Protein 7ZOB (pdb70)

Secondary structure (DSSP, 8-state):
--HHHHHHHHHHHHTT-B-TTT----EEEEEETTS-EEEEE-B--SSGGG-B-HHHHHHHHHHHTT--GGGEEEEEEE---SS-----HHHHHHHHHHS-TT--EEEE-SS-EEEE-HHHH-SS---HHHHHT-/--HHHHHHHHHHHHTT-B-TTT----EEEEEETTS-EEEEE-B--SSGGG-B-HHHHHHHHHHHTT--GGGEEEEEEE---SSPPPPPHHHHHHHHHHS-TT--EEEE-SS-EEEE-HHHH-SS---HHHHHT-/--HHHHHHHHHHHHTT-B-TTT----EEEEEETTS-EEEEE-B--SSGGG-B-HHHHHHHHHHHTT--GGGEEEEEEE---SS-----HHHHHHHHHHS-TT--EEEE-SS-EEEE-HHHH-SS---HHHHHT-/--HHHHHHHHHHHHTT-B-TTT----EEEEEETTS-EEEEE-B--SSGGG-B-HHHHHHHHHHHTT--GGGEEEEEEE---SSPPPPPHHHHHHHHHHS-TT--EEEE-SS-EEEE-HHHH-SS---HHHHHT-/--HHHHHHHHHHHHTT-B-TTT----EEEEEETTS-EEEEE-B--SSGGG-B-HHHHHHHHHHHTT--GGGEEEEEEE---SS-----HHHHHHHHHHS-TT--EEEE-SS-EEEE-HHHH-SS---HHHHHTTT-/--HHHHHHHHHHHHTT-B-TTT----EEEEEETTS-EEEEE-B--SSGGG-B-HHHHHHHHHHHTT--GGGEEEEEEE--SSS-----HHHHHHHHHHS-TT--EEEE-SS-EEEE-HHHH-SS---HHHHHT-/--HHHHHHHHHHHHTT-B-TTT----EEEEEETTS-EEEEE-B--SSGGG-B-HHHHHHHHHHHTT--GGGEEEEEEE---SS-----HHHHHHHHHHS-TTS-EEEE-SS-EEEE-HHHH-SS---HHHHHT--/--HHHHHHHHHHHHTT-B-TTT----EEEEEETTS-EEEEE-B--SSGGG-B-HHHHHHHHHHHTT--GGGEEEEEEE--SSS-----HHHHHHHHHHS-TT--EEEE-SS-EEEE-HHHH-SS---HHHHHT-

Radius of gyration: 32.07 Å; Cα contacts (8 Å, |Δi|>4): 2924; chains: 8; bounding box: 95×81×64 Å

Sequence (1075 aa):
MNKEDLLKKAFEEAMMENAYAPYSNYHVGACALMKDGTTFLGANIIENASSYGATNCGERSAIIFAAYSNGYRADDDDIIEALAIVTDGDDRVGAPCGICRQVLSELLNDDNNTPIYLSNGKETLEKTIDELLPMRFTKEDLLGHMNKEDLLKKKKAFEEAMENAYAPYSNYHVGACALMKDGTTFLGANIIENASYGATNCGERSAIIFAAYSNGYRADDIEALAIVTDGDRVGAPCGICRQVLSSELLNDNTPIYLSNGKETLEKTIDDELLPMRFTKEDLLGHMNKEDLLKKAFEEAMMENAYAPYSNYHVGACALMKDGTTFLGANIIENASSYGATNCGERSAIFAAYSNGYRADDDDIIEALAIVTDGDDRVGAPCGICRQVLSSELLNDDNNTTPIYLSNGKETLEKTIDEELLPMRFTKEDLLGHMNKEDLLKKKKAFEEAMENAYAPYSNNYHVGACALMKDGTTFLGANIIENASYGATNCGERSAIIFAAYSNGYRADDIEEALAIVTDGDDRVGAPCGICRQVLSSELLNDNTPIYLSNGKETLEKTIDELLPMRFTKEDLLGHMNNKEDLLKKAFEEAMMEENAYAPYSNNYHVGACALMKDGTTFLGANIIENASYGATNCGERSAIIIFAAYSNGYRADDDDIIEALAIVTDGDRVGAPCGICRQVLSSELLNDDNNTTPIYLSNGKETLEKTIDELLPMRFTKEDLLGHHHMNKEDLLKKKKAFEEAMMENAYAPYSNYHHVGACALMKDGTTFLGANIIENASYGATNCGERSAIIFAAYSNGYRADDIEALAIVTDGDDRVGAPCGICRQVLSSEELLNDNTPIYLSNGKETLEKTIDELLPPMRFTKEDLLGHMNKEDLLKKAFEEAMENAYAPYSNNYHVGACALMKDGTTFLGANIIENASYGATNCGERSAIIFAAYSNGYRAADDDDIIEALAIVTDGDDRVGAPCGICRQVLSSELLNDDNNTTPPIYLSNGKEETLEKTIDEELLPMRFTKEDLLGHHMNKEDLLKKKAFEEAMMENAYAPYSNYHHVGACALMKDGTTFLGANIIENASYGATNCGERSAIFAAYSNGYRADDIIEALAIVTDGDDRVGAPCGICRQVLSSEELLNDNTPIYLSNGKETLEKTIDELLPPMRFTKEDLLGH

CATH classification: 3.40.140.10

Foldseek 3Di:
DDPVVQQVLQVVLQVVAACPDPPWTKKKWWAWQVGDIFIFIWYADPPRVVIDHRQCRGLVVCVVVPDAQVGTQAMEMEGQDPDWDDDDPVVLLVCVAGYDQPRWYWIYNPPDIDIDGSCVVDPPHDYPCNVVVD/DDPVVQQVQQVVLQVVAAPPDPPWKKKKWWAWPVGDIFIFIWYADPVRVVIDHRQCRRLVVCVVVPDAQVGTAEMEMEGLDPDWDDDDPVVLLVCVAGHDQPHWYWIYNPPDIDIHGSCVVDPPHCYPCVVVVD/DDPVVQQVLQVVLQVVAACPDPPWTKKKWWAFQVGDIFIFIWYADPPRVVIDHRQCRGLVVCVVVPDAQVGTQAMEMEGQDPDWDDDDPVVLLVCVAGYDQPRWYWIYNPPDIDIDGSCVVDPPHDYPCVVVVD/DDPVVQQVQQVVLQVVAAPPDPPWKKKKWWAWPVGDIFIFIWYADPVRVVIDHRQCRRLVVCVVVPDAQVGTAEMEMEGLDPDWDDDDPVVLLVCVAGHDQPHWYWIYNPPDIDIHGSCVVDPPHDYPCVVVVD/DDPVVQQVLQVVLQVVAACPDPPWKKKKWWAFPVGDIFIFIWYADPVRVVIDHRQCRRLVVCVVVPDAQVRTQAMEMEGQDPDWDDDDPVVLLVCVAGHPFQRWYWIYNPPDIDIDGSCVVDPPHDYPCNVVVPVD/DDPVVQQVVQVVLQVVAACVDPPWKKKKWWAWPVGDIFIFIWYADPVRVVTDHRQCRRLVVCVVVPDAQVGTAEMEMEGLDPDWDDDDPVVLLVCVAGHDQPHWYWIYNPPDIDIDGSCVVDPPHDYPCVVVVD/DDPVVQQVLQVVLQVVAACPDPPWKKKKWWAWQVGDIFIFIWYADPVRVVIDHRQCRRLVVCVVVPDAQVGTQAMEMEGQDPDWDDDDPVVLLVCVAGHPFQRWYWIYNPPDIDTDGSCVVDPPHDYPCNVVVDD/DDPVVQQVLQVVLQVVAACVDPPWKKKKWWAWPVGDIFIFIWYADPVRVVTDHRQCRRLVVCVVVPDAQVGTAEMEMEGLDPDWDDDDPVVLLVCVAGHDQPHWYWIYNPPDIDIDGSCVVDPPHDYPCVVVVD

Solvent-accessible surface area: 40746 Å² total; per-residue (Å²): 119,77,73,113,70,1,12,79,60,0,65,88,0,21,108,28,10,26,9,7,31,27,47,26,46,22,0,0,0,0,8,2,136,99,46,52,40,28,12,0,0,12,2,7,2,5,10,16,17,6,14,3,21,0,7,22,1,0,0,3,4,0,4,0,59,34,42,72,19,103,56,4,52,5,0,0,8,0,13,86,9,140,142,12,26,15,1,11,0,7,0,2,2,2,0,12,33,1,7,60,67,127,10,29,0,30,0,7,12,57,118,93,52,55,99,49,24,1,68,94,2,2,45,65,38,38,40,71,98,35,17,110,56,93,124,85,76,108,77,2,13,62,56,0,67,83,0,14,135,29,10,26,8,35,25,21,103,25,64,23,0,0,0,0,8,1,70,100,46,54,42,28,20,0,0,11,2,7,2,6,9,17,18,5,13,4,19,0,8,22,0,0,0,2,4,0,4,0,60,35,43,68,17,27,46,3,82,4,0,0,8,1,14,88,11,142,143,17,27,15,1,12,0,8,0,2,3,2,0,12,33,1,6,11,20,76,6,24,0,32,0,7,11,55,121,50,53,71,107,51,36,0,77,103,2,1,43,61,38,42,47,38,62,38,18,25,37,98,121,93,99,61,67,2,15,98,53,0,65,94,0,15,138,26,10,28,9,49,33,26,108,27,55,23,0,0,0,0,10,1,88,95,46,51,37,29,14,0,0,11,2,7,2,5,10,16,16,5,14,4,20,0,8,23,0,0,0,2,4,0,5,0,60,33,43,70,19,25,44,5,53,4,0,0,8,0,15,84,8,139,143,18,27,16,2,12,0,8,0,2,2,2,0,12,33,1,7,33,50,84,9,29,0,31,0,6,12,58,119,64,52,64,108,52,20,0,67,97,2,1,44,63,38,36,44,46,63,37,17,39,60,96,119,84,47,118,76,2,16,63,58,0,64,91,0,13,131,29,10,18,6,6,26,21,65,26,52,23,0,0,0,0,8,2,127,100,46,52,39,30,19,0,0,11,2,7,2,5,9,18,16,6,13,4,19,0,7,22,0,0,0,2,4,0,4,0,61,34,43,70,18,97,55,3,84,4,0,0,9,1,13,89,11,153,139,18,28,14,1,11,0,8,0,2,2,2,0,11,29,1,6,53,81,121,6,25,0,30,0,7,10,56,121,52,63,72,105,46,36,0,78,104,1,1,45,62,41,41,48,60,118,38,19,92,58,96,112,86,41,62,57,2,20,142,39,0,66,98,0,14,136,25,11,19,8,6,30,60,70,117,57,23,0,0,0,0,6,1,132,99,45,52,45,29,18,0,0,11,2,16,2,5,47,134,80,12,43,4,28,0,7,25,1,0,0,2,3,0,4,0,58,34,43,73,18,101,50,5,78,4,0,0,8,1,13,113,19,114,208,30,33,47,2,55,48,95,0,61,34,2,0,11,33,0,6,51,83,122,5,25,0,36,3,8,11,56,122,52,74,84,109,67,30,0,50,112,20,37,104,197,61,94,50,76,73,72,51,106,44,120,170,123,123,76,38,86,70,2,18,78,61,0,58,82,0,16,132,26,10,28,8,49,37,66,115,122,60,24,0,0,0,0,10,2,88,98,48,54,42,29,16,0,0,11,2,18,2,6,48,138,81,13,44,4,27,0,7,26,0,0,0,2,3,0,4,0,60,34,42,69,17,27,47,3,51,4,0,0,8,0,14,112,17,136,195,32,34,47,1,55,48,91,0,61,33,2,0,10,32,1,6,9,22,78,6,24,0,38,2,6,8,57,164,53,72,80,100,61,36,0,78,115,17,35,105,198,48,95,53,38,63,73,49,22,46,195,120,72,61,79,57,1,14,137,59,0,68,88,0,16,136,26,11,26,8,47,37,66,116,118,55,24,0,0,0,0,10,2,80,94,45,52,41,28,15,0,0,11,2,17,2,6,50,136,81,13,43,4,28,0,8,24,1,0,0,3,4,0,4,0,58,33,43,72,18,24,44,4,53,4,0,0,8,1,14,112,19,151,202,23,35,45,1,54,48,93,0,60,33,2,0,11,32,1,7,22,41,71,6,26,0,28,3,7,11,56,122,97,54,68,96,64,36,0,68,110,20,38,103,196,52,94,51,51,57,72,52,67,40,123,206,124,84,44,90,65,2,20,77,58,0,57,87,0,27,106,27,11,25,6,8,37,64,56,122,56,23,0,0,0,0,10,1,137,100,46,53,41,28,13,0,0,11,2,18,2,6,49,139,82,14,44,3,27,0,8,26,0,0,0,2,3,0,4,0,59,34,42,69,18,99,54,3,52,4,0,0,9,0,13,109,19,153,206,32,32,47,1,55,50,92,0,62,33,2,0,11,31,1,6,52,83,121,6,25,0,38,3,6,11,57,141,51,72,78,113,61,37,0,78,114,17,36,104,195,50,95,53,63,117,74,50,93,68,194

Organism: NCBI:txid77133

InterPro domains:
  IPR002125 Cytidine and deoxycytidylate deaminase domain [PF00383] (3-98)
  IPR002125 Cytidine and deoxycytidylate deaminase domain [PS51747] (1-129)
  IPR006262 Cytidine deaminase, homotetrameric [TIGR01354] (5-131)
  IPR016192 APOBEC/CMP deaminase, zinc-binding [PS00903] (53-95)
  IPR016193 Cytidine deaminase-like [SSF53927] (4-131)
  IPR050202 Cytidine and Deoxycytidylate Deaminase [PTHR11644] (3-130)

Nearest PDB structures (foldseek):
  7zob-assembly2_E  TM=1.007E+00  e=4.152E-28  uncultured bacterium
  1ux0-assembly1_B-2  TM=9.632E-01  e=2.504E-16  Bacillus subtilis
  1ux1-assembly1_D  TM=9.670E-01  e=4.719E-16  Bacillus subtilis
  2d30-assembly1_A  TM=9.654E-01  e=1.010E-15  Bacillus anthracis
  3dmo-assembly1_C  TM=9.672E-01  e=8.174E-15  Burkholderia pseudomallei

Structure (mmCIF, N/CA/C/O backbone):
data_7ZOB
#
_entry.id   7ZOB
#
_cell.length_a   97.484
_cell.length_b   128.899
_cell.length_c   97.259
_cell.angle_alpha   90.000
_cell.angle_beta   90.020
_cell.angle_gamma   90.000
#
_symmetry.space_group_name_H-M   'C 1 2 1'
#
loop_
_entity.id
_entity.type
_entity.pdbx_description
1 polymer 'Metagenomic cytidine deaminase Cdd'
2 non-polymer 'ZINC ION'
3 non-polymer (4S)-2-METHYL-2,4-PENTANEDIOL
4 non-polymer 'SULFATE ION'
5 water water
#
loop_
_atom_site.group_PDB
_atom_site.id
_atom_site.type_symbol
_atom_site.label_atom_id
_atom_site.label_alt_id
_atom_site.label_comp_id
_atom_site.label_asym_id
_atom_site.label_entity_id
_atom_site.label_seq_id
_atom_site.pdbx_PDB_ins_code
_atom_site.Cartn_x
_atom_site.Cartn_y
_atom_site.Cartn_z
_atom_site.occupancy
_atom_site.B_iso_or_equiv
_atom_site.auth_seq_id
_atom_site.auth_comp_id
_atom_site.auth_asym_id
_atom_site.auth_atom_id
_atom_site.pdbx_PDB_model_num
ATOM 1 N N . MET A 1 1 ? -3.507 17.155 7.866 1.00 39.56 1 MET A N 1
ATOM 2 C CA . MET A 1 1 ? -3.006 18.518 8.005 1.00 38.77 1 MET A CA 1
ATOM 3 C C . MET A 1 1 ? -2.088 18.855 6.839 1.00 38.03 1 MET A C 1
ATOM 4 O O . MET A 1 1 ? -1.270 18.031 6.428 1.00 38.42 1 MET A O 1
ATOM 9 N N . ASN A 1 2 ? -2.220 20.066 6.307 1.00 36.97 2 ASN A N 1
ATOM 10 C CA . ASN A 1 2 ? -1.411 20.486 5.174 1.00 37.02 2 ASN A CA 1
ATOM 11 C C . ASN A 1 2 ? -0.100 21.124 5.641 1.00 34.22 2 ASN A C 1
ATOM 12 O O . ASN A 1 2 ? 0.131 21.346 6.831 1.00 32.38 2 ASN A O 1
ATOM 17 N N . LYS A 1 3 ? 0.755 21.444 4.668 1.00 33.09 3 LYS A N 1
ATOM 18 C CA . LYS A 1 3 ? 2.096 21.942 4.955 1.00 34.48 3 LYS A CA 1
ATOM 19 C C . LYS A 1 3 ? 2.055 23.290 5.665 1.00 34.30 3 LYS A C 1
ATOM 20 O O . LYS A 1 3 ? 2.807 23.522 6.622 1.00 32.34 3 LYS A O 1
ATOM 26 N N . GLU A 1 4 ? 1.186 24.196 5.210 1.00 34.63 4 GLU A N 1
ATOM 27 C CA . GLU A 1 4 ? 1.121 25.518 5.822 1.00 34.19 4 GLU A CA 1
ATOM 28 C C . GLU A 1 4 ? 0.650 25.428 7.265 1.00 30.37 4 GLU A C 1
ATOM 29 O O . GLU A 1 4 ? 1.158 26.145 8.137 1.00 28.60 4 GLU A O 1
ATOM 35 N N . ASP A 1 5 ? -0.313 24.548 7.541 1.00 27.61 5 ASP A N 1
ATOM 36 C CA . ASP A 1 5 ? -0.810 24.403 8.902 1.00 28.33 5 ASP A CA 1
ATOM 37 C C . ASP A 1 5 ? 0.211 23.718 9.806 1.00 24.18 5 ASP A C 1
ATOM 38 O O . ASP A 1 5 ? 0.262 24.010 11.007 1.00 23.39 5 ASP A O 1
ATOM 43 N N . LEU A 1 6 ? 1.020 22.798 9.262 1.00 21.78 6 LEU A N 1
ATOM 44 C CA . LEU A 1 6 ? 2.084 22.205 10.067 1.00 19.74 6 LEU A CA 1
ATOM 45 C C . LEU A 1 6 ? 3.144 23.240 10.415 1.00 19.35 6 LEU A C 1
ATOM 46 O O . LEU A 1 6 ? 3.627 23.282 11.554 1.00 19.33 6 LEU A O 1
ATOM 51 N N . LEU A 1 7 ? 3.524 24.075 9.448 1.00 19.69 7 LEU A N 1
ATOM 52 C CA . LEU A 1 7 ? 4.452 25.161 9.751 1.00 20.68 7 LEU A CA 1
ATOM 53 C C . LEU A 1 7 ? 3.888 26.093 10.812 1.00 20.62 7 LEU A C 1
ATOM 54 O O . LEU A 1 7 ? 4.626 26.559 11.685 1.00 19.90 7 LEU A O 1
ATOM 59 N N . LYS A 1 8 ? 2.582 26.388 10.750 1.00 20.56 8 LYS A N 1
ATOM 60 C CA . LYS A 1 8 ? 1.978 27.216 11.787 1.00 20.84 8 LYS A CA 1
ATOM 61 C C . LYS A 1 8 ? 2.140 26.604 13.170 1.00 19.85 8 LYS A C 1
ATOM 62 O O . LYS A 1 8 ? 2.399 27.321 14.144 1.00 20.46 8 LYS A O 1
ATOM 65 N N . LYS A 1 9 ? 1.992 25.282 13.281 1.00 19.30 9 LYS A N 1
ATOM 66 C CA . LYS A 1 9 ? 2.221 24.640 14.573 1.00 19.35 9 LYS A CA 1
ATOM 67 C C . LYS A 1 9 ? 3.670 24.793 15.019 1.00 18.20 9 LYS A C 1
ATOM 68 O O . LYS A 1 9 ? 3.936 25.009 16.200 1.00 18.59 9 LYS A O 1
ATOM 74 N N . ALA A 1 10 ? 4.622 24.647 14.093 1.00 17.10 10 ALA A N 1
ATOM 75 C CA . ALA A 1 10 ? 6.020 24.849 14.466 1.00 15.82 10 ALA A CA 1
ATOM 76 C C . ALA A 1 10 ? 6.272 26.287 14.932 1.00 15.77 10 ALA A C 1
ATOM 77 O O . ALA A 1 10 ? 7.053 26.520 15.868 1.00 15.74 10 ALA A O 1
ATOM 79 N N . PHE A 1 11 ? 5.614 27.270 14.297 1.00 15.86 11 PHE A N 1
ATOM 80 C CA . PHE A 1 11 ? 5.790 28.649 14.757 1.00 16.52 11 PHE A CA 1
ATOM 81 C C . PHE A 1 11 ? 5.190 28.848 16.141 1.00 17.62 11 PHE A C 1
ATOM 82 O O . PHE A 1 11 ? 5.729 29.612 16.946 1.00 19.03 11 PHE A O 1
ATOM 90 N N A GLU A 1 12 ? 4.090 28.155 16.441 0.56 18.64 12 GLU A N 1
ATOM 91 N N B GLU A 1 12 ? 4.090 28.154 16.439 0.44 18.52 12 GLU A N 1
ATOM 92 C CA A GLU A 1 12 ? 3.557 28.169 17.798 0.56 20.49 12 GLU A CA 1
ATOM 93 C CA B GLU A 1 12 ? 3.553 28.166 17.795 0.44 20.12 12 GLU A CA 1
ATOM 94 C C A GLU A 1 12 ? 4.558 27.581 18.784 0.56 19.72 12 GLU A C 1
ATOM 95 C C B GLU A 1 12 ? 4.554 27.580 18.783 0.44 19.51 12 GLU A C 1
ATOM 96 O O A GLU A 1 12 ? 4.793 28.142 19.861 0.56 20.00 12 GLU A O 1
ATOM 97 O O B GLU A 1 12 ? 4.781 28.141 19.861 0.44 19.83 12 GLU A O 1
ATOM 108 N N . ALA A 1 13 ? 5.169 26.452 18.426 1.00 18.28 13 ALA A N 1
ATOM 109 C CA . ALA A 1 13 ? 6.178 25.855 19.291 1.00 17.14 13 ALA A CA 1
ATOM 110 C C . ALA A 1 13 ? 7.348 26.804 19.518 1.00 15.73 13 ALA A C 1
ATOM 111 O O . ALA A 1 13 ? 7.913 26.844 20.621 1.00 15.95 13 ALA A O 1
ATOM 113 N N A MET A 1 14 ? 7.732 27.567 18.497 0.61 15.82 14 MET A N 1
ATOM 114 N N B MET A 1 14 ? 7.724 27.571 18.492 0.39 16.08 14 MET A N 1
ATOM 115 C CA A MET A 1 14 ? 8.875 28.462 18.625 0.61 16.64 14 MET A CA 1
ATOM 116 C CA B MET A 1 14 ? 8.864 28.471 18.608 0.39 16.92 14 MET A CA 1
ATOM 117 C C A MET A 1 14 ? 8.669 29.468 19.751 0.61 16.78 14 MET A C 1
ATOM 118 C C B MET A 1 14 ? 8.667 29.471 19.737 0.39 17.01 14 MET A C 1
ATOM 119 O O A MET A 1 14 ? 9.628 29.848 20.433 0.61 17.65 14 MET A O 1
ATOM 120 O O B MET A 1 14 ? 9.633 29.857 20.403 0.39 17.55 14 MET A O 1
ATOM 129 N N . GLU A 1 15 ? 7.419 29.870 19.992 1.00 17.90 15 GLU A N 1
ATOM 130 C CA . GLU A 1 15 ? 7.152 30.811 21.076 1.00 18.10 15 GLU A CA 1
ATOM 131 C C . GLU A 1 15 ? 7.293 30.167 22.453 1.00 18.37 15 GLU A C 1
ATOM 132 O O . GLU A 1 15 ? 7.326 30.874 23.463 1.00 20.66 15 GLU A O 1
ATOM 135 N N . ASN A 1 16 ? 7.420 28.844 22.513 1.00 16.35 16 ASN A N 1
ATOM 136 C CA . ASN A 1 16 ? 7.634 28.167 23.784 1.00 16.47 16 ASN A CA 1
ATOM 137 C C . ASN A 1 16 ? 9.096 27.898 24.076 1.00 16.25 16 ASN A C 1
ATOM 138 O O . ASN A 1 16 ? 9.387 27.258 25.090 1.00 16.75 16 ASN A O 1
ATOM 143 N N . ALA A 1 17 ? 10.010 28.340 23.221 1.00 14.90 17 ALA A N 1
ATOM 144 C CA . ALA A 1 17 ? 11.421 28.043 23.424 1.00 14.55 17 ALA A CA 1
ATOM 145 C C . ALA A 1 17 ? 11.923 28.589 24.747 1.00 13.41 17 ALA A C 1
ATOM 146 O O . ALA A 1 17 ? 11.475 29.649 25.218 1.00 14.75 17 ALA A O 1
ATOM 148 N N . TYR A 1 18 ? 12.876 27.880 25.332 1.00 13.41 18 TYR A N 1
ATOM 149 C CA . TYR A 1 18 ? 13.556 28.290 26.552 1.00 12.91 18 TYR A CA 1
ATOM 150 C C . TYR A 1 18 ? 15.011 28.528 26.165 1.00 12.16 18 TYR A C 1
ATOM 151 O O . TYR A 1 18 ? 15.822 27.599 26.136 1.00 12.14 18 TYR A O 1
ATOM 160 N N . ALA A 1 19 ? 15.345 29.765 25.841 1.00 13.50 19 ALA A N 1
ATOM 161 C CA . ALA A 1 19 ? 16.678 30.097 25.350 1.00 13.32 19 ALA A CA 1
ATOM 162 C C . ALA A 1 19 ? 17.196 31.333 26.081 1.00 12.99 19 ALA A C 1
ATOM 163 O O . ALA A 1 19 ? 17.450 32.376 25.473 1.00 13.81 19 ALA A O 1
ATOM 165 N N . PRO A 1 20 ? 17.397 31.240 27.398 1.00 13.19 20 PRO A N 1
ATOM 166 C CA . PRO A 1 20 ? 17.840 32.424 28.154 1.00 14.00 20 PRO A CA 1
ATOM 167 C C . PRO A 1 20 ? 19.234 32.891 27.799 1.00 13.73 20 PRO A C 1
ATOM 168 O O . PRO A 1 20 ? 19.587 34.022 28.128 1.00 15.74 20 PRO A O 1
ATOM 172 N N . TYR A 1 21 ? 20.055 32.039 27.184 1.00 12.18 21 TYR A N 1
ATOM 173 C CA . TYR A 1 21 ? 21.451 32.360 26.927 1.00 12.99 21 TYR A CA 1
ATOM 174 C C . TYR A 1 21 ? 21.634 32.930 25.531 1.00 13.50 21 TYR A C 1
ATOM 175 O O . TYR A 1 21 ? 22.168 34.024 25.378 1.00 17.19 21 TYR A O 1
ATOM 184 N N . SER A 1 22 ? 21.154 32.239 24.505 1.00 12.34 22 SER A N 1
ATOM 185 C CA . SER A 1 22 ? 21.325 32.725 23.140 1.00 12.32 22 SER A CA 1
ATOM 186 C C . SER A 1 22 ? 20.228 33.663 22.686 1.00 12.23 22 SER A C 1
ATOM 187 O O . SER A 1 22 ? 20.448 34.437 21.745 1.00 13.58 22 SER A O 1
ATOM 190 N N . ASN A 1 23 ? 19.046 33.572 23.285 1.00 12.91 23 ASN A N 1
ATOM 191 C CA . ASN A 1 23 ? 17.842 34.226 22.784 1.00 14.58 23 ASN A CA 1
ATOM 192 C C . ASN A 1 23 ? 17.454 33.782 21.367 1.00 14.98 23 ASN A C 1
ATOM 193 O O . ASN A 1 23 ? 16.668 34.439 20.701 1.00 19.39 23 ASN A O 1
ATOM 198 N N . TYR A 1 24 ? 17.975 32.661 20.869 1.00 13.17 24 TYR A N 1
ATOM 199 C CA . TYR A 1 24 ? 17.675 32.170 19.529 1.00 12.60 24 TYR A CA 1
ATOM 200 C C . TYR A 1 24 ? 16.580 31.114 19.671 1.00 13.56 24 TYR A C 1
ATOM 201 O O . TYR A 1 24 ? 16.779 30.116 20.364 1.00 16.10 24 TYR A O 1
ATOM 210 N N . HIS A 1 25 ? 15.447 31.317 19.013 1.00 14.10 25 HIS A N 1
ATOM 211 C CA . HIS A 1 25 ? 14.280 30.461 19.212 1.00 14.12 25 HIS A CA 1
ATOM 212 C C . HIS A 1 25 ? 14.076 29.549 18.012 1.00 14.38 25 HIS A C 1
ATOM 213 O O . HIS A 1 25 ? 14.124 30.003 16.867 1.00 16.29 25 HIS A O 1
ATOM 220 N N . VAL A 1 26 ? 13.846 28.270 18.272 1.00 13.21 26 VAL A N 1
ATOM 221 C CA . VAL A 1 26 ? 13.542 27.297 17.230 1.00 12.96 26 VAL A CA 1
ATOM 222 C C . VAL A 1 26 ? 12.249 26.593 17.617 1.00 13.50 26 VAL A C 1
ATOM 223 O O . VAL A 1 26 ? 12.095 26.178 18.775 1.00 14.86 26 VAL A O 1
ATOM 227 N N . GLY A 1 27 ? 11.330 26.430 16.668 1.00 13.57 27 GLY A N 1
ATOM 228 C CA . GLY A 1 27 ? 10.157 25.615 16.887 1.00 14.64 27 GLY A CA 1
ATOM 229 C C . GLY A 1 27 ? 10.097 24.438 15.938 1.00 14.08 27 GLY A C 1
ATOM 230 O O . GLY A 1 27 ? 10.631 24.487 14.834 1.00 14.77 27 GLY A O 1
ATOM 231 N N . ALA A 1 28 ? 9.422 23.373 16.369 1.00 14.23 28 ALA A N 1
ATOM 232 C CA . ALA A 1 28 ? 9.278 22.192 15.538 1.00 14.20 28 ALA A CA 1
ATOM 233 C C . ALA A 1 28 ? 7.936 21.561 15.827 1.00 14.76 28 ALA A C 1
ATOM 234 O O . ALA A 1 28 ? 7.366 21.721 16.912 1.00 14.74 28 ALA A O 1
ATOM 236 N N . CYS A 1 29 ? 7.423 20.844 14.846 1.00 14.53 29 CYS A N 1
ATOM 237 C CA . CYS A 1 29 ? 6.224 20.059 15.068 1.00 15.31 29 CYS A CA 1
ATOM 238 C C . CYS A 1 29 ? 6.338 18.762 14.287 1.00 15.23 29 CYS A C 1
ATOM 239 O O . CYS A 1 29 ? 6.568 18.775 13.068 1.00 16.17 29 CYS A O 1
ATOM 242 N N . ALA A 1 30 ? 6.203 17.640 14.984 1.00 15.34 30 ALA A N 1
ATOM 243 C CA . ALA A 1 30 ? 6.155 16.330 14.340 1.00 15.44 30 ALA A CA 1
ATOM 244 C C . ALA A 1 30 ? 4.694 15.933 14.173 1.00 15.76 30 ALA A C 1
ATOM 245 O O . ALA A 1 30 ? 3.930 15.937 15.141 1.00 17.12 30 ALA A O 1
ATOM 247 N N . LEU A 1 31 ? 4.312 15.581 12.949 1.00 16.09 31 LEU A N 1
ATOM 248 C CA . LEU A 1 31 ? 2.940 15.211 12.628 1.00 16.71 31 LEU A CA 1
ATOM 249 C C . LEU A 1 31 ? 2.881 13.707 12.407 1.00 15.87 31 LEU A C 1
ATOM 250 O O . LEU A 1 31 ? 3.627 13.175 11.578 1.00 17.51 31 LEU A O 1
ATOM 255 N N . MET A 1 32 ? 2.019 13.022 13.155 1.00 16.25 32 MET A N 1
ATOM 256 C CA . MET A 1 32 ? 1.793 11.585 12.996 1.00 16.62 32 MET A CA 1
ATOM 257 C C . MET A 1 32 ? 0.736 11.324 11.932 1.00 17.71 32 MET A C 1
ATOM 258 O O . MET A 1 32 ? -0.119 12.168 11.649 1.00 17.96 32 MET A O 1
ATOM 263 N N . LYS A 1 33 ? 0.784 10.116 11.362 1.00 18.44 33 LYS A N 1
ATOM 264 C CA . LYS A 1 33 ? -0.194 9.734 10.346 1.00 19.59 33 LYS A CA 1
ATOM 265 C C . LYS A 1 33 ? -1.608 9.735 10.900 1.00 19.02 33 LYS A C 1
ATOM 266 O O . LYS A 1 33 ? -2.572 9.975 10.151 1.00 21.94 33 LYS A O 1
ATOM 272 N N . ASP A 1 34 ? -1.763 9.455 12.184 1.00 19.49 34 ASP A N 1
ATOM 273 C CA . ASP A 1 34 ? -3.088 9.485 12.785 1.00 19.78 34 ASP A CA 1
ATOM 274 C C . ASP A 1 34 ? -3.575 10.905 13.089 1.00 20.38 34 ASP A C 1
ATOM 275 O O . ASP A 1 34 ? -4.680 11.056 13.631 1.00 22.46 34 ASP A O 1
ATOM 280 N N . GLY A 1 35 ? -2.786 11.951 12.773 1.00 19.32 35 GLY A N 1
ATOM 281 C CA . GLY A 1 35 ? -3.173 13.332 12.976 1.00 19.50 35 GLY A CA 1
ATOM 282 C C . GLY A 1 35 ? -2.615 13.959 14.235 1.00 18.67 35 GLY A C 1
ATOM 283 O O . GLY A 1 35 ? -2.694 15.179 14.384 1.00 19.63 35 GLY A O 1
ATOM 284 N N . THR A 1 36 ? -2.064 13.162 15.146 1.00 18.33 36 THR A N 1
ATOM 285 C CA . THR A 1 36 ? -1.501 13.702 16.381 1.00 17.84 36 THR A CA 1
ATOM 286 C C . THR A 1 36 ? -0.288 14.560 16.062 1.00 16.51 36 THR A C 1
ATOM 287 O O . THR A 1 36 ? 0.493 14.257 15.152 1.00 17.20 36 THR A O 1
ATOM 291 N N . THR A 1 37 ? -0.155 15.667 16.784 1.00 16.20 37 THR A N 1
ATOM 292 C CA . THR A 1 37 ? 1.025 16.514 16.652 1.00 17.01 37 THR A CA 1
ATOM 293 C C . THR A 1 37 ? 1.802 16.559 17.957 1.00 16.37 37 THR A C 1
ATOM 294 O O . THR A 1 37 ? 1.233 16.456 19.056 1.00 17.57 37 THR A O 1
ATOM 298 N N . PHE A 1 38 ? 3.119 16.742 17.826 1.00 15.18 38 PHE A N 1
ATOM 299 C CA . PHE A 1 38 ? 3.994 16.935 18.971 1.00 15.25 38 PHE A CA 1
ATOM 300 C C . PHE A 1 38 ? 4.819 18.186 18.726 1.00 14.90 38 PHE A C 1
ATOM 301 O O . PHE A 1 38 ? 5.612 18.234 17.783 1.00 15.68 38 PHE A O 1
ATOM 309 N N . LEU A 1 39 ? 4.657 19.186 19.589 1.00 14.65 39 LEU A N 1
ATOM 310 C CA . LEU A 1 39 ? 5.494 20.372 19.521 1.00 14.58 39 LEU A CA 1
ATOM 311 C C . LEU A 1 39 ? 6.878 20.113 20.108 1.00 14.81 39 LEU A C 1
ATOM 312 O O . LEU A 1 39 ? 7.055 19.270 20.992 1.00 14.90 39 LEU A O 1
ATOM 317 N N . GLY A 1 40 ? 7.857 20.859 19.612 1.00 13.34 40 GLY A N 1
ATOM 318 C CA . GLY A 1 40 ? 9.175 20.840 20.208 1.00 13.11 40 GLY A CA 1
ATOM 319 C C . GLY A 1 40 ? 9.771 22.220 20.125 1.00 12.68 40 GLY A C 1
ATOM 320 O O . GLY A 1 40 ? 9.544 22.947 19.156 1.00 14.30 40 GLY A O 1
ATOM 321 N N . ALA A 1 41 ? 10.525 22.608 21.145 1.00 11.94 41 ALA A N 1
ATOM 322 C CA . ALA A 1 41 ? 11.243 23.865 21.110 1.00 12.33 41 ALA A CA 1
ATOM 323 C C . ALA A 1 41 ? 12.621 23.641 21.722 1.00 11.20 41 ALA A C 1
ATOM 324 O O . ALA A 1 41 ? 12.850 22.679 22.474 1.00 11.78 41 ALA A O 1
ATOM 326 N N . ASN A 1 42 ? 13.553 24.524 21.391 1.00 11.18 42 ASN A N 1
ATOM 327 C CA . ASN A 1 42 ? 14.883 24.415 21.987 1.00 10.70 42 ASN A CA 1
ATOM 328 C C . ASN A 1 42 ? 14.851 24.796 23.458 1.00 11.19 42 ASN A C 1
ATOM 329 O O . ASN A 1 42 ? 14.107 25.697 23.876 1.00 12.49 42 ASN A O 1
ATOM 334 N N A ILE A 1 43 ? 15.626 24.051 24.248 0.38 11.08 43 ILE A N 1
ATOM 335 N N B ILE A 1 43 ? 15.686 24.116 24.240 0.62 11.11 43 ILE A N 1
ATOM 336 C CA A ILE A 1 43 ? 15.711 24.202 25.694 0.38 11.15 43 ILE A CA 1
ATOM 337 C CA B ILE A 1 43 ? 15.698 24.226 25.695 0.62 11.55 43 ILE A CA 1
ATOM 338 C C A ILE A 1 43 ? 17.192 24.277 26.053 0.38 10.48 43 ILE A C 1
ATOM 339 C C B ILE A 1 43 ? 17.150 24.259 26.160 0.62 10.69 43 ILE A C 1
ATOM 340 O O A ILE A 1 43 ? 17.922 23.282 25.940 0.38 9.86 43 ILE A O 1
ATOM 341 O O B ILE A 1 43 ? 17.819 23.224 26.242 0.62 10.45 43 ILE A O 1
ATOM 350 N N . GLU A 1 44 ? 17.641 25.463 26.458 1.00 10.52 44 GLU A N 1
ATOM 351 C CA . GLU A 1 44 ? 19.026 25.686 26.825 1.00 10.23 44 GLU A CA 1
ATOM 352 C C . GLU A 1 44 ? 19.291 25.352 28.294 1.00 10.60 44 GLU A C 1
ATOM 353 O O . GLU A 1 44 ? 18.360 25.164 29.099 1.00 11.25 44 GLU A O 1
ATOM 359 N N . ASN A 1 45 ? 20.577 25.271 28.633 1.00 10.67 45 ASN A N 1
ATOM 360 C CA . ASN A 1 45 ? 21.038 25.011 29.990 1.00 11.04 45 ASN A CA 1
ATOM 361 C C . ASN A 1 45 ? 22.288 25.846 30.229 1.00 10.21 45 ASN A C 1
ATOM 362 O O . ASN A 1 45 ? 23.093 26.065 29.308 1.00 11.18 45 ASN A O 1
ATOM 367 N N . ALA A 1 46 ? 22.464 26.258 31.486 1.00 10.80 46 ALA A N 1
ATOM 368 C CA . ALA A 1 46 ? 23.653 27.007 31.866 1.00 11.80 46 ALA A CA 1
ATOM 369 C C . ALA A 1 46 ? 24.927 26.245 31.513 1.00 10.88 46 ALA A C 1
ATOM 370 O O . ALA A 1 46 ? 25.949 26.876 31.196 1.00 11.86 46 ALA A O 1
ATOM 372 N N A SER A 1 47 ? 24.907 24.909 31.595 0.84 10.38 47 SER A N 1
ATOM 373 N N B SER A 1 47 ? 24.900 24.916 31.577 0.16 10.80 47 SER A N 1
ATOM 374 C CA A SER A 1 47 ? 25.950 24.086 30.989 0.84 10.45 47 SER A CA 1
ATOM 375 C CA B SER A 1 47 ? 25.945 24.093 30.974 0.16 10.70 47 SER A CA 1
ATOM 376 C C A SER A 1 47 ? 25.542 23.847 29.534 0.84 10.11 47 SER A C 1
ATOM 377 C C B SER A 1 47 ? 25.519 23.874 29.530 0.16 10.40 47 SER A C 1
ATOM 378 O O A SER A 1 47 ? 24.646 23.039 29.261 0.84 10.54 47 SER A O 1
ATOM 379 O O B SER A 1 47 ? 24.600 23.101 29.259 0.16 10.49 47 SER A O 1
ATOM 384 N N . TYR A 1 48 ? 26.166 24.579 28.599 1.00 9.98 48 TYR A N 1
ATOM 385 C CA . TYR A 1 48 ? 25.625 24.653 27.241 1.00 10.45 48 TYR A CA 1
ATOM 386 C C . TYR A 1 48 ? 25.454 23.292 26.596 1.00 10.15 48 TYR A C 1
ATOM 387 O O . TYR A 1 48 ? 24.503 23.086 25.845 1.00 10.42 48 TYR A O 1
ATOM 396 N N . GLY A 1 49 ? 26.364 22.355 26.869 1.00 10.75 49 GLY A N 1
ATOM 397 C CA . GLY A 1 49 ? 26.286 21.026 26.291 1.00 11.46 49 GLY A CA 1
ATOM 398 C C . GLY A 1 49 ? 25.033 20.248 26.646 1.00 11.95 49 GLY A C 1
ATOM 399 O O . GLY A 1 49 ? 24.730 19.276 25.971 1.00 16.03 49 GLY A O 1
ATOM 400 N N . ALA A 1 50 ? 24.285 20.644 27.676 1.00 10.65 50 ALA A N 1
ATOM 401 C CA . ALA A 1 50 ? 23.029 19.995 28.026 1.00 10.76 50 ALA A CA 1
ATOM 402 C C . ALA A 1 50 ? 21.843 20.585 27.275 1.00 10.52 50 ALA A C 1
ATOM 403 O O . ALA A 1 50 ? 20.711 20.117 27.480 1.00 11.34 50 ALA A O 1
ATOM 405 N N . THR A 1 51 ? 22.066 21.566 26.404 1.00 10.20 51 THR A N 1
ATOM 406 C CA . THR A 1 51 ? 20.995 22.145 25.589 1.00 10.17 51 THR A CA 1
ATOM 407 C C . THR A 1 51 ? 20.382 21.095 24.674 1.00 10.80 51 THR A C 1
ATOM 408 O O . THR A 1 51 ? 21.090 20.260 24.098 1.00 13.02 51 THR A O 1
ATOM 412 N N . ASN A 1 52 ? 19.063 21.173 24.488 1.00 10.85 52 ASN A N 1
ATOM 413 C CA . ASN A 1 52 ? 18.369 20.329 23.525 1.00 11.19 52 ASN A CA 1
ATOM 414 C C . ASN A 1 52 ? 17.759 21.168 22.419 1.00 10.58 52 ASN A C 1
ATOM 415 O O . ASN A 1 52 ? 17.245 22.270 22.660 1.00 13.46 52 ASN A O 1
ATOM 420 N N . CYS A 1 53 ? 17.790 20.642 21.222 1.00 11.23 53 CYS A N 1
ATOM 421 C CA . CYS A 1 53 ? 17.213 21.313 20.069 1.00 11.22 53 CYS A CA 1
ATOM 422 C C . CYS A 1 53 ? 15.717 21.049 19.955 1.00 11.59 53 CYS A C 1
ATOM 423 O O . CYS A 1 53 ? 15.209 20.011 20.393 1.00 12.53 53 CYS A O 1
ATOM 426 N N . GLY A 1 54 ? 15.017 21.983 19.311 1.00 11.79 54 GLY A N 1
ATOM 427 C CA . GLY A 1 54 ? 13.570 21.845 19.193 1.00 12.75 54 GLY A CA 1
ATOM 428 C C . GLY A 1 54 ? 13.103 20.626 18.420 1.00 12.60 54 GLY A C 1
ATOM 429 O O . GLY A 1 54 ? 12.118 19.975 18.798 1.00 13.29 54 GLY A O 1
ATOM 430 N N . GLU A 1 55 ? 13.785 20.304 17.327 1.00 12.22 55 GLU A N 1
ATOM 431 C CA . GLU A 1 55 ? 13.338 19.157 16.548 1.00 13.37 55 GLU A CA 1
ATOM 432 C C . GLU A 1 55 ? 13.570 17.857 17.306 1.00 12.72 55 GLU A C 1
ATOM 433 O O . GLU A 1 55 ? 12.774 16.909 17.170 1.00 13.66 55 GLU A O 1
ATOM 439 N N . ARG A 1 56 ? 14.604 17.804 18.151 1.00 12.26 56 ARG A N 1
ATOM 440 C CA . ARG A 1 56 ? 14.762 16.644 19.029 1.00 11.66 56 ARG A CA 1
ATOM 441 C C . ARG A 1 56 ? 13.651 16.605 20.081 1.00 11.48 56 ARG A C 1
ATOM 442 O O . ARG A 1 56 ? 13.097 15.537 20.365 1.00 13.21 56 ARG A O 1
ATOM 450 N N . SER A 1 57 ? 13.332 17.751 20.696 1.00 11.82 57 SER A N 1
ATOM 451 C CA . SER A 1 57 ? 12.213 17.769 21.636 1.00 13.57 57 SER A CA 1
ATOM 452 C C . SER A 1 57 ? 10.967 17.133 21.024 1.00 13.18 57 SER A C 1
ATOM 453 O O . SER A 1 57 ? 10.288 16.321 21.663 1.00 13.48 57 SER A O 1
ATOM 456 N N . ALA A 1 58 ? 10.652 17.502 19.784 1.00 13.03 58 ALA A N 1
ATOM 457 C CA . ALA A 1 58 ? 9.421 17.026 19.149 1.00 12.41 58 ALA A CA 1
ATOM 458 C C . ALA A 1 58 ? 9.469 15.527 18.864 1.00 12.96 58 ALA A C 1
ATOM 459 O O . ALA A 1 58 ? 8.527 14.787 19.175 1.00 13.89 58 ALA A O 1
ATOM 461 N N A ILE A 1 59 ? 10.571 15.053 18.280 0.66 12.68 59 ILE A N 1
ATOM 462 N N B ILE A 1 59 ? 10.557 15.055 18.259 0.34 12.73 59 ILE A N 1
ATOM 463 C CA A ILE A 1 59 ? 10.630 13.652 17.884 0.66 12.77 59 ILE A CA 1
ATOM 464 C CA B ILE A 1 59 ? 10.621 13.646 17.889 0.34 12.53 59 ILE A CA 1
ATOM 465 C C A ILE A 1 59 ? 10.755 12.750 19.102 0.66 12.24 59 ILE A C 1
ATOM 466 C C B ILE A 1 59 ? 10.712 12.767 19.126 0.34 12.05 59 ILE A C 1
ATOM 467 O O A ILE A 1 59 ? 10.194 11.649 19.116 0.66 13.12 59 ILE A O 1
ATOM 468 O O B ILE A 1 59 ? 10.092 11.699 19.180 0.34 12.46 59 ILE A O 1
ATOM 477 N N . PHE A 1 60 ? 11.466 13.197 20.141 1.00 12.19 60 PHE A N 1
ATOM 478 C CA . PHE A 1 60 ? 11.539 12.411 21.364 1.00 12.32 60 PHE A CA 1
ATOM 479 C C . PHE A 1 60 ? 10.177 12.317 22.037 1.00 12.54 60 PHE A C 1
ATOM 480 O O . PHE A 1 60 ? 9.832 11.269 22.596 1.00 12.93 60 PHE A O 1
ATOM 488 N N . ALA A 1 61 ? 9.370 13.386 21.973 1.00 12.66 61 ALA A N 1
ATOM 489 C CA . ALA A 1 61 ? 8.026 13.307 22.523 1.00 13.16 61 ALA A CA 1
ATOM 490 C C . ALA A 1 61 ? 7.190 12.293 21.761 1.00 13.14 61 ALA A C 1
ATOM 491 O O . ALA A 1 61 ? 6.475 11.486 22.368 1.00 14.71 61 ALA A O 1
ATOM 493 N N . ALA A 1 62 ? 7.292 12.292 20.432 1.00 13.08 62 ALA A N 1
ATOM 494 C CA . ALA A 1 62 ? 6.515 11.320 19.657 1.00 14.02 62 ALA A CA 1
ATOM 495 C C . ALA A 1 62 ? 6.887 9.889 20.024 1.00 13.35 62 ALA A C 1
ATOM 496 O O . ALA A 1 62 ? 6.011 9.052 20.279 1.00 14.48 62 ALA A O 1
ATOM 498 N N . TYR A 1 63 ? 8.189 9.595 20.050 1.00 13.37 63 TYR A N 1
ATOM 499 C CA . TYR A 1 63 ? 8.638 8.243 20.365 1.00 12.86 63 TYR A CA 1
ATOM 500 C C . TYR A 1 63 ? 8.269 7.856 21.787 1.00 12.90 63 TYR A C 1
ATOM 501 O O . TYR A 1 63 ? 7.932 6.691 22.050 1.00 14.06 63 TYR A O 1
ATOM 510 N N . SER A 1 64 ? 8.309 8.817 22.716 1.00 12.73 64 SER A N 1
ATOM 511 C CA . SER A 1 64 ? 7.992 8.518 24.110 1.00 12.92 64 SER A CA 1
ATOM 512 C C . SER A 1 64 ? 6.526 8.175 24.303 1.00 13.92 64 SER A C 1
ATOM 513 O O . SER A 1 64 ? 6.162 7.593 25.339 1.00 15.76 64 SER A O 1
ATOM 516 N N . ASN A 1 65 ? 5.677 8.534 23.342 1.00 14.39 65 ASN A N 1
ATOM 517 C CA . ASN A 1 65 ? 4.264 8.191 23.358 1.00 15.76 65 ASN A CA 1
ATOM 518 C C . ASN A 1 65 ? 3.956 6.997 22.455 1.00 16.55 65 ASN A C 1
ATOM 519 O O . ASN A 1 65 ? 2.787 6.720 22.188 1.00 18.74 65 ASN A O 1
ATOM 524 N N . GLY A 1 66 ? 4.989 6.288 21.986 1.00 15.82 66 GLY A N 1
ATOM 525 C CA . GLY A 1 66 ? 4.823 5.014 21.324 1.00 16.78 66 GLY A CA 1
ATOM 526 C C . GLY A 1 66 ? 4.925 5.064 19.819 1.00 16.87 66 GLY A C 1
ATOM 527 O O . GLY A 1 66 ? 4.880 4.009 19.182 1.00 19.39 66 GLY A O 1
ATOM 528 N N . TYR A 1 67 ? 5.025 6.247 19.225 1.00 15.90 67 TYR A N 1
ATOM 529 C CA . TYR A 1 67 ? 5.112 6.344 17.780 1.00 15.03 67 TYR A CA 1
ATOM 530 C C . TYR A 1 67 ? 6.498 5.937 17.315 1.00 14.96 67 TYR A C 1
ATOM 531 O O . TYR A 1 67 ? 7.494 6.072 18.039 1.00 16.38 67 TYR A O 1
ATOM 540 N N . ARG A 1 68 ? 6.551 5.439 16.082 1.00 15.42 68 ARG A N 1
ATOM 541 C CA . ARG A 1 68 ? 7.784 4.992 15.451 1.00 15.90 68 ARG A CA 1
ATOM 542 C C . ARG A 1 68 ? 7.867 5.606 14.067 1.00 15.85 68 ARG A C 1
ATOM 543 O O . ARG A 1 68 ? 6.947 6.305 13.624 1.00 17.08 68 ARG A O 1
ATOM 551 N N . ALA A 1 69 ? 8.969 5.322 13.360 1.00 16.19 69 ALA A N 1
ATOM 552 C CA . ALA A 1 69 ? 9.244 6.019 12.111 1.00 16.21 69 ALA A CA 1
ATOM 553 C C . ALA A 1 69 ? 8.101 5.862 11.117 1.00 17.23 69 ALA A C 1
ATOM 554 O O . ALA A 1 69 ? 7.710 6.826 10.452 1.00 18.54 69 ALA A O 1
ATOM 556 N N A ASP A 1 70 ? 7.536 4.652 11.022 0.48 17.34 70 ASP A N 1
ATOM 557 N N B ASP A 1 70 ? 7.555 4.651 10.985 0.52 17.68 70 ASP A N 1
ATOM 558 C CA A ASP A 1 70 ? 6.415 4.366 10.124 0.48 18.99 70 ASP A CA 1
ATOM 559 C CA B ASP A 1 70 ? 6.502 4.422 9.994 0.52 19.80 70 ASP A CA 1
ATOM 560 C C A ASP A 1 70 ? 5.099 4.982 10.579 0.48 19.05 70 ASP A C 1
ATOM 561 C C B ASP A 1 70 ? 5.264 5.285 10.232 0.52 20.69 70 ASP A C 1
ATOM 562 O O A ASP A 1 70 ? 4.108 4.909 9.842 0.48 17.54 70 ASP A O 1
ATOM 563 O O B ASP A 1 70 ? 4.496 5.527 9.290 0.52 21.39 70 ASP A O 1
ATOM 572 N N A ASP A 1 71 ? 5.055 5.587 11.761 0.48 17.95 71 ASP A N 1
ATOM 573 N N B ASP A 1 71 ? 5.052 5.757 11.466 0.52 19.62 71 ASP A N 1
ATOM 574 C CA A ASP A 1 71 ? 3.870 6.290 12.219 0.48 18.68 71 ASP A CA 1
ATOM 575 C CA B ASP A 1 71 ? 3.873 6.547 11.798 0.52 20.22 71 ASP A CA 1
ATOM 576 C C A ASP A 1 71 ? 3.939 7.788 11.960 0.48 18.67 71 ASP A C 1
ATOM 577 C C B ASP A 1 71 ? 4.059 8.025 11.500 0.52 19.88 71 ASP A C 1
ATOM 578 O O A ASP A 1 71 ? 2.956 8.488 12.232 0.48 18.28 71 ASP A O 1
ATOM 579 O O B ASP A 1 71 ? 3.083 8.790 11.504 0.52 19.88 71 ASP A O 1
ATOM 588 N N A ILE A 1 72 ? 5.072 8.301 11.434 0.48 18.79 72 ILE A N 1
ATOM 589 N N B ILE A 1 72 ? 5.282 8.468 11.269 0.52 19.48 72 ILE A N 1
ATOM 590 C CA A ILE A 1 72 ? 5.292 9.737 11.250 0.48 19.21 72 ILE A CA 1
ATOM 591 C CA B ILE A 1 72 ? 5.531 9.900 11.203 0.52 18.71 72 ILE A CA 1
ATOM 592 C C A ILE A 1 72 ? 4.897 10.112 9.834 0.48 19.60 72 ILE A C 1
ATOM 593 C C B ILE A 1 72 ? 5.251 10.388 9.793 0.52 19.05 72 ILE A C 1
ATOM 594 O O A ILE A 1 72 ? 5.203 9.377 8.890 0.48 19.54 72 ILE A O 1
ATOM 595 O O B ILE A 1 72 ? 5.873 9.934 8.822 0.52 20.27 72 ILE A O 1
ATOM 604 N N . GLU A 1 73 ? 4.273 11.283 9.674 1.00 19.02 73 GLU A N 1
ATOM 605 C CA . GLU A 1 73 ? 3.927 11.828 8.375 1.00 19.25 73 GLU A CA 1
ATOM 606 C C . GLU A 1 73 ? 4.898 12.903 7.916 1.00 18.55 73 GLU A C 1
ATOM 607 O O . GLU A 1 73 ? 5.280 12.929 6.745 1.00 20.20 73 GLU A O 1
ATOM 610 N N . ALA A 1 74 ? 5.318 13.801 8.814 1.00 17.95 74 ALA A N 1
ATOM 611 C CA . ALA A 1 74 ? 6.140 14.944 8.416 1.00 16.98 74 ALA A CA 1
ATOM 612 C C . ALA A 1 74 ? 6.689 15.629 9.656 1.00 16.02 74 ALA A C 1
ATOM 613 O O . ALA A 1 74 ? 6.172 15.450 10.764 1.00 16.61 74 ALA A O 1
ATOM 615 N N . LEU A 1 75 ? 7.756 16.406 9.456 1.00 16.37 75 LEU A N 1
ATOM 616 C CA . LEU A 1 75 ? 8.365 17.195 10.517 1.00 15.52 75 LEU A CA 1
ATOM 617 C C . LEU A 1 75 ? 8.559 18.603 9.979 1.00 16.39 75 LEU A C 1
ATOM 618 O O . LEU A 1 75 ? 9.037 18.773 8.859 1.00 19.20 75 LEU A O 1
ATOM 623 N N . ALA A 1 76 ? 8.206 19.613 10.773 1.00 15.13 76 ALA A N 1
ATOM 624 C CA . ALA A 1 76 ? 8.453 21.009 10.405 1.00 15.79 76 ALA A CA 1
ATOM 625 C C . ALA A 1 76 ? 9.379 21.628 11.435 1.00 15.83 76 ALA A C 1
ATOM 626 O O . ALA A 1 76 ? 9.257 21.354 12.630 1.00 15.86 76 ALA A O 1
ATOM 628 N N . ILE A 1 77 ? 10.317 22.449 10.965 1.00 15.64 77 ILE A N 1
ATOM 629 C CA . ILE A 1 77 ? 11.303 23.091 11.833 1.00 14.97 77 ILE A CA 1
ATOM 630 C C . ILE A 1 77 ? 11.434 24.539 11.377 1.00 14.73 77 ILE A C 1
ATOM 631 O O . ILE A 1 77 ? 11.682 24.792 10.192 1.00 15.99 77 ILE A O 1
ATOM 636 N N . VAL A 1 78 ? 11.283 25.490 12.297 1.00 14.82 78 VAL A N 1
ATOM 637 C CA . VAL A 1 78 ? 11.218 26.889 11.895 1.00 15.57 78 VAL A CA 1
ATOM 638 C C . VAL A 1 78 ? 12.091 27.746 12.793 1.00 15.44 78 VAL A C 1
ATOM 639 O O . VAL A 1 78 ? 12.353 27.431 13.957 1.00 15.30 78 VAL A O 1
ATOM 643 N N . THR A 1 79 ? 12.509 28.883 12.237 1.00 16.27 79 THR A N 1
ATOM 644 C CA . THR A 1 79 ? 13.261 29.928 12.946 1.00 16.62 79 THR A CA 1
ATOM 645 C C . THR A 1 79 ? 12.780 31.285 12.440 1.00 18.54 79 THR A C 1
ATOM 646 O O . THR A 1 79 ? 11.893 31.378 11.588 1.00 19.66 79 THR A O 1
ATOM 650 N N . ASP A 1 80 ? 13.394 32.354 12.959 1.00 19.51 80 ASP A N 1
ATOM 651 C CA . ASP A 1 80 ? 13.226 33.700 12.407 1.00 24.74 80 ASP A CA 1
ATOM 652 C C . ASP A 1 80 ? 14.546 34.240 11.859 1.00 24.67 80 ASP A C 1
ATOM 653 O O . ASP A 1 80 ? 14.778 35.460 11.842 1.00 26.07 80 ASP A O 1
ATOM 658 N N . GLY A 1 81 ? 15.417 33.339 11.409 1.00 23.17 81 GLY A N 1
ATOM 659 C CA . GLY A 1 81 ? 16.729 33.733 10.946 1.00 23.44 81 GLY A CA 1
ATOM 660 C C . GLY A 1 81 ? 16.692 34.378 9.575 1.00 25.35 81 GLY A C 1
ATOM 661 O O . GLY A 1 81 ? 15.700 34.329 8.850 1.00 24.42 81 GLY A O 1
ATOM 662 N N A ASP A 1 82 ? 17.819 34.994 9.209 0.44 26.65 82 ASP A N 1
ATOM 663 N N B ASP A 1 82 ? 17.832 34.980 9.220 0.56 26.51 82 ASP A N 1
ATOM 664 C CA A ASP A 1 82 ? 17.893 35.704 7.935 0.44 28.96 82 ASP A CA 1
ATOM 665 C CA B ASP A 1 82 ? 17.950 35.696 7.953 0.56 28.99 82 ASP A CA 1
ATOM 666 C C A ASP A 1 82 ? 17.873 34.764 6.737 0.44 27.11 82 ASP A C 1
ATOM 667 C C B ASP A 1 82 ? 17.837 34.756 6.761 0.56 27.15 82 ASP A C 1
ATOM 668 O O A ASP A 1 82 ? 17.507 35.191 5.636 0.44 27.63 82 ASP A O 1
ATOM 669 O O B ASP A 1 82 ? 17.359 35.162 5.694 0.56 27.98 82 ASP A O 1
ATOM 678 N N . ARG A 1 83 ? 18.261 33.503 6.916 1.00 25.47 83 ARG A N 1
ATOM 679 C CA . ARG A 1 83 ? 18.144 32.505 5.869 1.00 24.60 83 ARG A CA 1
ATOM 680 C C . ARG A 1 83 ? 17.489 31.257 6.452 1.00 21.96 83 ARG A C 1
ATOM 681 O O . ARG A 1 83 ? 17.387 31.091 7.665 1.00 21.90 83 ARG A O 1
ATOM 689 N N . VAL A 1 84 ? 16.990 30.400 5.575 1.00 20.78 84 VAL A N 1
ATOM 690 C CA . VAL A 1 84 ? 16.347 29.179 6.039 1.00 20.15 84 VAL A CA 1
ATOM 691 C C . VAL A 1 84 ? 17.401 28.250 6.629 1.00 19.44 84 VAL A C 1
ATOM 692 O O . VAL A 1 84 ? 18.422 27.962 5.990 1.00 20.91 84 VAL A O 1
ATOM 696 N N . GLY A 1 85 ? 17.174 27.810 7.865 1.00 17.78 85 GLY A N 1
ATOM 697 C CA . GLY A 1 85 ? 18.088 26.913 8.552 1.00 16.29 85 GLY A CA 1
ATOM 698 C C . GLY A 1 85 ? 17.683 25.456 8.484 1.00 15.19 85 GLY A C 1
ATOM 699 O O . GLY A 1 85 ? 16.502 25.119 8.411 1.00 16.29 85 GLY A O 1
ATOM 700 N N . ALA A 1 86 ? 18.685 24.603 8.551 1.00 14.59 86 ALA A N 1
ATOM 701 C CA . ALA A 1 86 ? 18.492 23.173 8.602 1.00 14.11 86 ALA A CA 1
ATOM 702 C C . ALA A 1 86 ? 18.794 22.669 10.012 1.00 13.32 86 ALA A C 1
ATOM 703 O O . ALA A 1 86 ? 19.476 23.345 10.799 1.00 13.40 86 ALA A O 1
ATOM 705 N N . PRO A 1 87 ? 18.311 21.482 10.371 1.00 13.80 87 PRO A N 1
ATOM 706 C CA . PRO A 1 87 ? 18.710 20.891 11.660 1.00 13.53 87 PRO A CA 1
ATOM 707 C C . PRO A 1 87 ? 20.225 20.786 11.755 1.00 11.46 87 PRO A C 1
ATOM 708 O O . PRO A 1 87 ? 20.911 20.569 10.753 1.00 12.63 87 PRO A O 1
ATOM 712 N N . CYS A 1 88 ? 20.745 20.983 12.960 1.00 11.42 88 CYS A N 1
ATOM 713 C CA . CYS A 1 88 ? 22.186 20.858 13.168 1.00 11.61 88 CYS A CA 1
ATOM 714 C C . CYS A 1 88 ? 22.622 19.394 13.035 1.00 11.03 88 CYS A C 1
ATOM 715 O O . CYS A 1 88 ? 21.804 18.481 12.911 1.00 11.20 88 CYS A O 1
ATOM 718 N N . GLY A 1 89 ? 23.933 19.171 13.050 1.00 10.94 89 GLY A N 1
ATOM 719 C CA . GLY A 1 89 ? 24.432 17.816 12.852 1.00 10.77 89 GLY A CA 1
ATOM 720 C C . GLY A 1 89 ? 23.975 16.841 13.918 1.00 10.15 89 GLY A C 1
ATOM 721 O O . GLY A 1 89 ? 23.774 15.660 13.617 1.00 10.54 89 GLY A O 1
ATOM 722 N N . ILE A 1 90 ? 23.839 17.288 15.175 1.00 10.54 90 ILE A N 1
ATOM 723 C CA . ILE A 1 90 ? 23.317 16.386 16.216 1.00 10.46 90 ILE A CA 1
ATOM 724 C C . ILE A 1 90 ? 21.926 15.892 15.824 1.00 10.37 90 ILE A C 1
ATOM 725 O O . ILE A 1 90 ? 21.616 14.682 15.854 1.00 11.01 90 ILE A O 1
ATOM 730 N N . CYS A 1 91 ? 21.061 16.839 15.451 1.00 10.54 91 CYS A N 1
ATOM 731 C CA . CYS A 1 91 ? 19.697 16.523 15.105 1.00 10.90 91 CYS A CA 1
ATOM 732 C C . CYS A 1 91 ? 19.639 15.668 13.854 1.00 10.55 91 CYS A C 1
ATOM 733 O O . CYS A 1 91 ? 18.799 14.761 13.753 1.00 11.08 91 CYS A O 1
ATOM 736 N N . ARG A 1 92 ? 20.535 15.883 12.909 1.00 10.59 92 ARG A N 1
ATOM 737 C CA . ARG A 1 92 ? 20.567 15.024 11.722 1.00 11.43 92 ARG A CA 1
ATOM 738 C C . ARG A 1 92 ? 20.900 13.582 12.085 1.00 10.54 92 ARG A C 1
ATOM 739 O O . ARG A 1 92 ? 20.330 12.662 11.525 1.00 11.82 92 ARG A O 1
ATOM 747 N N . GLN A 1 93 ? 21.832 13.392 13.019 1.00 10.83 93 GLN A N 1
ATOM 748 C CA . GLN A 1 93 ? 22.161 12.046 13.463 1.00 10.79 93 GLN A CA 1
ATOM 749 C C . GLN A 1 93 ? 20.949 11.378 14.103 1.00 10.32 93 GLN A C 1
ATOM 750 O O . GLN A 1 93 ? 20.678 10.197 13.854 1.00 11.80 93 GLN A O 1
ATOM 756 N N . VAL A 1 94 ? 20.191 12.122 14.914 1.00 10.66 94 VAL A N 1
ATOM 757 C CA . VAL A 1 94 ? 18.967 11.581 15.502 1.00 10.84 94 VAL A CA 1
ATOM 758 C C . VAL A 1 94 ? 17.933 11.259 14.427 1.00 11.55 94 VAL A C 1
ATOM 759 O O . VAL A 1 94 ? 17.365 10.152 14.401 1.00 12.15 94 VAL A O 1
ATOM 763 N N . LEU A 1 95 ? 17.662 12.219 13.534 1.00 11.12 95 LEU A N 1
ATOM 764 C CA . LEU A 1 95 ? 16.648 11.993 12.509 1.00 12.31 95 LEU A CA 1
ATOM 765 C C . LEU A 1 95 ? 17.037 10.866 11.564 1.00 12.88 95 LEU A C 1
ATOM 766 O O . LEU A 1 95 ? 16.143 10.167 11.031 1.00 14.46 95 LEU A O 1
ATOM 771 N N . SER A 1 96 ? 18.335 10.645 11.352 1.00 13.21 96 SER A N 1
ATOM 772 C CA . SER A 1 96 ? 18.777 9.528 10.520 1.00 15.01 96 SER A CA 1
ATOM 773 C C . SER A 1 96 ? 18.308 8.205 11.079 1.00 15.60 96 SER A C 1
ATOM 774 O O . SER A 1 96 ? 18.077 7.257 10.313 1.00 18.61 96 SER A O 1
ATOM 777 N N . GLU A 1 97 ? 18.215 8.100 12.401 1.00 15.00 97 GLU A N 1
ATOM 778 C CA . GLU A 1 97 ? 17.750 6.882 13.037 1.00 15.68 97 GLU A CA 1
ATOM 779 C C . GLU A 1 97 ? 16.239 6.837 13.169 1.00 14.78 97 GLU A C 1
ATOM 780 O O . GLU A 1 97 ? 15.649 5.763 13.030 1.00 16.97 97 GLU A O 1
ATOM 786 N N . LEU A 1 98 ? 15.593 7.977 13.410 1.00 12.79 98 LEU A N 1
ATOM 787 C CA . LEU A 1 98 ? 14.207 7.970 13.859 1.00 13.10 98 LEU A CA 1
ATOM 788 C C . LEU A 1 98 ? 13.187 8.290 12.775 1.00 13.89 98 LEU A C 1
ATOM 789 O O . LEU A 1 98 ? 11.987 8.072 13.002 1.00 15.44 98 LEU A O 1
ATOM 794 N N . LEU A 1 99 ? 13.616 8.760 11.607 1.00 14.29 99 LEU A N 1
ATOM 795 C CA . LEU A 1 99 ? 12.720 9.009 10.486 1.00 15.55 99 LEU A CA 1
ATOM 796 C C . LEU A 1 99 ? 13.045 8.065 9.338 1.00 16.63 99 LEU A C 1
ATOM 797 O O . LEU A 1 99 ? 14.194 7.673 9.139 1.00 18.09 99 LEU A O 1
ATOM 802 N N . ASN A 1 100 ? 12.034 7.789 8.520 1.00 18.27 100 ASN A N 1
ATOM 803 C CA . ASN A 1 100 ? 12.248 7.124 7.234 1.00 18.77 100 ASN A CA 1
ATOM 804 C C . ASN A 1 100 ? 12.911 8.073 6.231 1.00 20.84 100 ASN A C 1
ATOM 805 O O . ASN A 1 100 ? 12.860 9.303 6.365 1.00 20.21 100 ASN A O 1
ATOM 810 N N A ASP A 1 101 ? 13.498 7.471 5.185 0.34 23.34 101 ASP A N 1
ATOM 811 N N B ASP A 1 101 ? 13.530 7.471 5.204 0.66 22.69 101 ASP A N 1
ATOM 812 C CA A ASP A 1 101 ? 14.321 8.208 4.227 0.34 25.89 101 ASP A CA 1
ATOM 813 C CA B ASP A 1 101 ? 14.397 8.203 4.279 0.66 25.57 101 ASP A CA 1
ATOM 814 C C A ASP A 1 101 ? 13.544 9.297 3.499 0.34 27.06 101 ASP A C 1
ATOM 815 C C B ASP A 1 101 ? 13.680 9.376 3.624 0.66 27.44 101 ASP A C 1
ATOM 816 O O A ASP A 1 101 ? 14.123 10.324 3.134 0.34 28.10 101 ASP A O 1
ATOM 817 O O B ASP A 1 101 ? 14.291 10.425 3.387 0.66 29.17 101 ASP A O 1
ATOM 826 N N A ASN A 1 102 ? 12.248 9.094 3.264 0.36 27.43 102 ASN A N 1
ATOM 827 N N B ASN A 1 102 ? 12.390 9.223 3.327 0.64 27.19 102 ASN A N 1
ATOM 828 C CA A ASN A 1 102 ? 11.454 10.047 2.497 0.36 28.42 102 ASN A CA 1
ATOM 829 C CA B ASN A 1 102 ? 11.666 10.183 2.506 0.64 28.41 102 ASN A CA 1
ATOM 830 C C A ASN A 1 102 ? 10.304 10.627 3.309 0.36 26.36 102 ASN A C 1
ATOM 831 C C B ASN A 1 102 ? 10.608 10.973 3.270 0.64 26.09 102 ASN A C 1
ATOM 832 O O A ASN A 1 102 ? 9.225 10.902 2.780 0.36 26.00 102 ASN A O 1
ATOM 83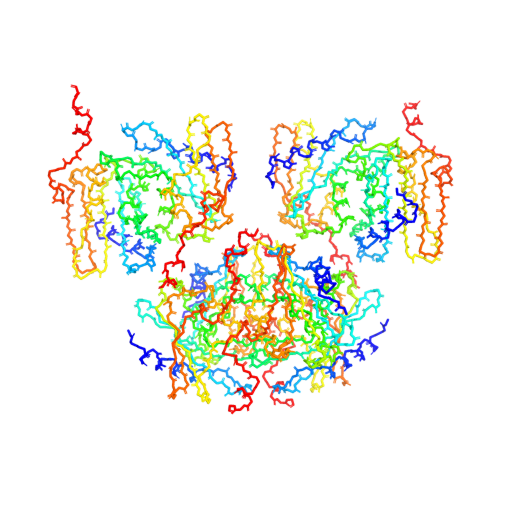3 O O B ASN A 1 102 ? 9.853 11.724 2.645 0.64 25.82 102 ASN A O 1
ATOM 839 N N . THR A 1 103 ? 10.524 10.820 4.592 1.00 23.27 103 THR A N 1
ATOM 840 C CA . THR A 1 103 ? 9.593 11.619 5.380 1.00 20.74 103 THR A CA 1
ATOM 841 C C . THR A 1 103 ? 9.950 13.089 5.183 1.00 20.06 103 THR A C 1
ATOM 842 O O . THR A 1 103 ? 11.125 13.462 5.331 1.00 20.33 103 THR A O 1
ATOM 846 N N . PRO A 1 104 ? 9.012 13.936 4.789 1.00 20.12 104 PRO A N 1
ATOM 847 C CA . PRO A 1 104 ? 9.382 15.313 4.472 1.00 19.44 104 PRO A CA 1
ATOM 848 C C . PRO A 1 104 ? 9.750 16.079 5.727 1.00 18.28 104 PRO A C 1
ATOM 849 O O . PRO A 1 104 ? 9.124 15.923 6.782 1.00 18.62 104 PRO A O 1
ATOM 853 N N . ILE A 1 105 ? 10.796 16.885 5.603 1.00 18.68 105 ILE A N 1
ATOM 854 C CA . ILE A 1 105 ? 11.204 17.834 6.627 1.00 18.34 105 ILE A CA 1
ATOM 855 C C . ILE A 1 105 ? 11.016 19.217 6.023 1.00 18.20 105 ILE A C 1
ATOM 856 O O . ILE A 1 105 ? 11.729 19.596 5.084 1.00 20.42 105 ILE A O 1
ATOM 861 N N . TYR A 1 106 ? 10.065 19.975 6.550 1.00 17.59 106 TYR A N 1
ATOM 862 C CA . TYR A 1 106 ? 9.793 21.320 6.063 1.00 17.67 106 TYR A CA 1
ATOM 863 C C . TYR A 1 106 ? 10.559 22.307 6.920 1.00 17.29 106 TYR A C 1
ATOM 864 O O . TYR A 1 106 ? 10.517 22.216 8.148 1.00 18.52 106 TYR A O 1
ATOM 873 N N . LEU A 1 107 ? 11.240 23.240 6.271 1.00 17.58 107 LEU A N 1
ATOM 874 C CA . LEU A 1 107 ? 12.071 24.245 6.923 1.00 17.17 107 LEU A CA 1
ATOM 875 C C . LEU A 1 107 ? 11.585 25.625 6.525 1.00 17.83 107 LEU A C 1
ATOM 876 O O . LEU A 1 107 ? 11.345 25.884 5.342 1.00 20.39 107 LEU A O 1
ATOM 881 N N . SER A 1 108 ? 11.439 26.529 7.495 1.00 17.70 108 SER A N 1
ATOM 882 C CA . SER A 1 108 ? 11.039 27.881 7.142 1.00 18.85 108 SER A CA 1
ATOM 883 C C . SER A 1 108 ? 11.564 28.883 8.146 1.00 18.46 108 SER A C 1
ATOM 884 O O . SER A 1 108 ? 11.587 28.609 9.348 1.00 17.31 108 SER A O 1
ATOM 887 N N . ASN A 1 109 ? 11.944 30.058 7.635 1.00 19.15 109 ASN A N 1
ATOM 888 C CA . ASN A 1 109 ? 12.278 31.210 8.458 1.00 20.44 109 ASN A CA 1
ATOM 889 C C . ASN A 1 109 ? 11.178 32.260 8.455 1.00 22.74 109 ASN A C 1
ATOM 890 O O . ASN A 1 109 ? 11.409 33.380 8.909 1.00 23.73 109 ASN A O 1
ATOM 895 N N . GLY A 1 110 ? 9.989 31.914 7.966 1.00 23.66 110 GLY A N 1
ATOM 896 C CA . GLY A 1 110 ? 8.903 32.861 7.827 1.00 25.74 110 GLY A CA 1
ATOM 897 C C . GLY A 1 110 ? 8.913 33.643 6.531 1.00 27.41 110 GLY A C 1
ATOM 898 O O . GLY A 1 110 ? 7.886 34.241 6.174 1.00 29.58 110 GLY A O 1
ATOM 899 N N . LYS A 1 111 ? 10.049 33.707 5.842 1.00 27.97 111 LYS A N 1
ATOM 900 C CA . LYS A 1 111 ? 10.151 34.403 4.562 1.00 29.95 111 LYS A CA 1
ATOM 901 C C . LYS A 1 111 ? 10.266 33.452 3.386 1.00 30.73 111 LYS A C 1
ATOM 902 O O . LYS A 1 111 ? 9.776 33.762 2.297 1.00 32.25 111 LYS A O 1
ATOM 905 N N . GLU A 1 112 ? 10.896 32.297 3.596 1.00 30.42 112 GLU A N 1
ATOM 906 C CA . GLU A 1 112 ? 11.128 31.300 2.570 1.00 30.52 112 GLU A CA 1
ATOM 907 C C . GLU A 1 112 ? 10.907 29.938 3.208 1.00 27.38 112 GLU A C 1
ATOM 908 O O . GLU A 1 112 ? 11.028 29.781 4.427 1.00 25.26 112 GLU A O 1
ATOM 914 N N . THR A 1 113 ? 10.555 28.960 2.384 1.00 25.97 113 THR A N 1
ATOM 915 C CA . THR A 1 113 ? 10.312 27.604 2.846 1.00 26.26 113 THR A CA 1
ATOM 916 C C . THR A 1 113 ? 11.048 26.633 1.941 1.00 26.33 113 THR A C 1
ATOM 917 O O . THR A 1 113 ? 11.092 26.820 0.718 1.00 27.93 113 THR A O 1
ATOM 921 N N . LEU A 1 114 ? 11.643 25.614 2.552 1.00 24.06 114 LEU A N 1
ATOM 922 C CA . LEU A 1 114 ? 12.305 24.538 1.842 1.00 23.80 114 LEU A CA 1
ATOM 923 C C . LEU A 1 114 ? 11.746 23.207 2.315 1.00 22.75 114 LEU A C 1
ATOM 924 O O . LEU A 1 114 ? 11.200 23.083 3.417 1.00 23.73 114 LEU A O 1
ATOM 929 N N . GLU A 1 115 ? 11.879 22.201 1.463 1.00 23.19 115 GLU A N 1
ATOM 930 C CA . GLU A 1 115 ? 11.513 20.840 1.807 1.00 23.78 115 GLU A CA 1
ATOM 931 C C . GLU A 1 115 ? 12.735 19.961 1.606 1.00 23.63 115 GLU A C 1
ATOM 932 O O . GLU A 1 115 ? 13.392 20.034 0.564 1.00 24.97 115 GLU A O 1
ATOM 938 N N . LYS A 1 116 ? 13.073 19.174 2.625 1.00 21.30 116 LYS A N 1
ATOM 939 C CA . LYS A 1 116 ? 14.228 18.295 2.578 1.00 21.20 116 LYS A CA 1
ATOM 940 C C . LYS A 1 116 ? 13.820 16.913 3.063 1.00 21.98 116 LYS A C 1
ATOM 941 O O . LYS A 1 116 ? 12.717 16.703 3.579 1.00 24.51 116 LYS A O 1
ATOM 947 N N . THR A 1 117 ? 14.720 15.962 2.874 1.00 21.19 117 THR A N 1
ATOM 948 C CA . THR A 1 117 ? 14.634 14.657 3.507 1.00 20.71 117 THR A CA 1
ATOM 949 C C . THR A 1 117 ? 15.957 14.399 4.210 1.00 20.04 117 THR A C 1
ATOM 950 O O . THR A 1 117 ? 16.949 15.096 3.978 1.00 19.74 117 THR A O 1
ATOM 954 N N . ILE A 1 118 ? 15.971 13.393 5.091 1.00 18.91 118 ILE A N 1
ATOM 955 C CA . ILE A 1 118 ? 17.177 13.203 5.889 1.00 18.38 118 ILE A CA 1
ATOM 956 C C . ILE A 1 118 ? 18.349 12.780 5.017 1.00 18.83 118 ILE A C 1
ATOM 957 O O . ILE A 1 118 ? 19.490 13.160 5.274 1.00 18.98 118 ILE A O 1
ATOM 962 N N . ASP A 1 119 ? 18.095 12.021 3.947 1.00 21.71 119 ASP A N 1
ATOM 963 C CA . ASP A 1 119 ? 19.195 11.640 3.066 1.00 25.10 119 ASP A CA 1
ATOM 964 C C . ASP A 1 119 ? 19.861 12.849 2.412 1.00 24.98 119 ASP A C 1
ATOM 965 O O . ASP A 1 119 ? 21.086 12.874 2.245 1.00 26.75 119 ASP A O 1
ATOM 970 N N . GLU A 1 120 ? 19.076 13.869 2.041 1.00 23.40 120 GLU A N 1
ATOM 971 C CA . GLU A 1 120 ? 19.672 15.072 1.467 1.00 24.74 120 GLU A CA 1
ATOM 972 C C . GLU A 1 120 ? 20.551 15.795 2.473 1.00 22.27 120 GLU A C 1
ATOM 973 O O . GLU A 1 120 ? 21.523 16.455 2.090 1.00 23.92 120 GLU A O 1
ATOM 979 N N . LEU A 1 121 ? 20.215 15.705 3.764 1.00 18.28 121 LEU A N 1
ATOM 980 C CA . LEU A 1 121 ? 20.911 16.499 4.769 1.00 17.11 121 LEU A CA 1
ATOM 981 C C . LEU A 1 121 ? 22.122 15.789 5.357 1.00 15.91 121 LEU A C 1
ATOM 982 O O . LEU A 1 121 ? 22.966 16.445 5.977 1.00 16.38 121 LEU A O 1
ATOM 987 N N . LEU A 1 122 ? 22.243 14.473 5.185 1.00 16.28 122 LEU A N 1
ATOM 988 C CA . LEU A 1 122 ? 23.289 13.729 5.876 1.00 15.34 122 LEU A CA 1
ATOM 989 C C . LEU A 1 122 ? 23.808 12.656 4.933 1.00 15.18 122 LEU A C 1
ATOM 990 O O . LEU A 1 122 ? 23.279 11.538 4.891 1.00 18.15 122 LEU A O 1
ATOM 995 N N . PRO A 1 123 ? 24.854 12.952 4.163 1.00 14.31 123 PRO A N 1
ATOM 996 C CA . PRO A 1 123 ? 25.466 11.905 3.330 1.00 15.88 123 PRO A CA 1
ATOM 997 C C . PRO A 1 123 ? 26.216 10.908 4.213 1.00 14.93 123 PRO A C 1
ATOM 998 O O . PRO A 1 123 ? 26.546 11.181 5.374 1.00 14.91 123 PRO A O 1
ATOM 1002 N N . MET A 1 124 ? 26.499 9.735 3.642 1.00 15.45 124 MET A N 1
ATOM 1003 C CA . MET A 1 124 ? 27.352 8.724 4.285 1.00 16.22 124 MET A CA 1
ATOM 1004 C C . MET A 1 124 ? 26.912 8.437 5.720 1.00 14.26 124 MET A C 1
ATOM 1005 O O . MET A 1 124 ? 27.690 8.559 6.664 1.00 14.91 124 MET A O 1
ATOM 1010 N N . ARG A 1 125 ? 25.642 8.069 5.878 1.00 13.79 125 ARG A N 1
ATOM 1011 C CA . ARG A 1 125 ? 25.069 7.893 7.211 1.00 14.15 125 ARG A CA 1
ATOM 1012 C C . ARG A 1 125 ? 25.661 6.680 7.911 1.00 14.32 125 ARG A C 1
ATOM 1013 O O . ARG A 1 125 ? 25.865 5.631 7.298 1.00 15.79 125 ARG A O 1
ATOM 1021 N N . PHE A 1 126 ? 25.916 6.827 9.214 1.00 13.23 126 PHE A N 1
ATOM 1022 C CA . PHE A 1 126 ? 26.233 5.694 10.074 1.00 13.35 126 PHE A CA 1
ATOM 1023 C C . PHE A 1 126 ? 24.938 5.187 10.688 1.00 14.89 126 PHE A C 1
ATOM 1024 O O . PHE A 1 126 ? 24.279 5.917 11.453 1.00 15.93 126 PHE A O 1
ATOM 1032 N N . THR A 1 127 ? 24.591 3.948 10.386 1.00 15.21 127 THR A N 1
ATOM 1033 C CA . THR A 1 127 ? 23.256 3.476 10.691 1.00 15.99 127 THR A CA 1
ATOM 1034 C C . THR A 1 127 ? 23.287 2.374 11.741 1.00 13.98 127 THR A C 1
ATOM 1035 O O . THR A 1 127 ? 24.330 1.803 12.083 1.00 13.75 127 THR A O 1
ATOM 1039 N N . LYS A 1 128 ? 22.086 2.064 12.229 1.00 14.99 128 LYS A N 1
ATOM 1040 C CA . LYS A 1 128 ? 21.906 0.933 13.128 1.00 15.04 128 LYS A CA 1
ATOM 1041 C C . LYS A 1 128 ? 22.539 -0.328 12.554 1.00 15.64 128 LYS A C 1
ATOM 1042 O O . LYS A 1 128 ? 23.231 -1.062 13.262 1.00 16.09 128 LYS A O 1
ATOM 1048 N N . GLU A 1 129 ? 22.337 -0.577 11.258 1.00 16.86 129 GLU A N 1
ATOM 1049 C CA . GLU A 1 129 ? 22.891 -1.775 10.634 1.00 18.36 129 GLU A CA 1
ATOM 1050 C C . GLU A 1 129 ? 24.414 -1.773 10.641 1.00 18.30 129 GLU A C 1
ATOM 1051 O O . GLU A 1 129 ? 25.038 -2.828 10.809 1.00 20.22 129 GLU A O 1
ATOM 1054 N N . ASP A 1 130 ? 25.038 -0.605 10.450 1.00 16.45 130 ASP A N 1
ATOM 1055 C CA . ASP A 1 130 ? 26.496 -0.559 10.508 1.00 16.85 130 ASP A CA 1
ATOM 1056 C C . ASP A 1 130 ? 27.003 -0.981 11.878 1.00 17.32 130 ASP A C 1
ATOM 1057 O O . ASP A 1 130 ? 28.012 -1.692 11.987 1.00 20.91 130 ASP A O 1
ATOM 1062 N N . LEU A 1 131 ? 26.319 -0.564 12.937 1.00 14.68 131 LEU A N 1
ATOM 1063 C CA . LEU A 1 131 ? 26.732 -0.956 14.275 1.00 14.03 131 LEU A CA 1
ATOM 1064 C C . LEU A 1 131 ? 26.389 -2.413 14.568 1.00 14.20 131 LEU A C 1
ATOM 1065 O O . LEU A 1 131 ? 27.238 -3.173 15.046 1.00 15.54 131 LEU A O 1
ATOM 1070 N N . LEU A 1 132 ? 25.132 -2.810 14.336 1.00 15.17 132 LEU A N 1
ATOM 1071 C CA . LEU A 1 132 ? 24.720 -4.167 14.691 1.00 17.20 132 LEU A CA 1
ATOM 1072 C C . LEU A 1 132 ? 25.486 -5.211 13.893 1.00 18.23 132 LEU A C 1
ATOM 1073 O O . LEU A 1 132 ? 25.648 -6.347 14.364 1.00 21.49 132 LEU A O 1
ATOM 1078 N N . GLY A 1 133 ? 25.933 -4.883 12.686 1.00 19.26 133 GLY A N 1
ATOM 1079 C CA . GLY A 1 133 ? 26.678 -5.820 11.862 1.00 20.83 133 GLY A CA 1
ATOM 1080 C C . GLY A 1 133 ? 28.164 -5.882 12.134 1.00 22.31 133 GLY A C 1
ATOM 1081 O O . GLY A 1 133 ? 28.879 -6.682 11.519 1.00 23.42 133 GLY A O 1
ATOM 1082 N N . HIS A 1 134 ? 28.662 -5.068 13.051 1.00 20.10 134 HIS A N 1
ATOM 1083 C CA . HIS A 1 134 ? 30.087 -4.986 13.311 1.00 22.63 134 HIS A CA 1
ATOM 1084 C C . HIS A 1 134 ? 30.599 -6.248 13.980 1.00 26.79 134 HIS A C 1
ATOM 1085 O O . HIS A 1 134 ? 30.123 -6.620 15.055 1.00 29.04 134 HIS A O 1
ATOM 1092 N N . MET B 1 1 ? 54.466 14.825 7.859 1.00 33.09 1 MET B N 1
ATOM 1093 C CA . MET B 1 1 ? 53.906 13.485 7.955 1.00 31.79 1 MET B CA 1
ATOM 1094 C C . MET B 1 1 ? 52.977 13.224 6.775 1.00 31.33 1 MET B C 1
ATOM 1095 O O . MET B 1 1 ? 52.138 14.062 6.436 1.00 33.32 1 MET B O 1
ATOM 1100 N N . ASN B 1 2 ? 53.122 12.062 6.143 1.00 28.67 2 ASN B N 1
ATOM 1101 C CA . ASN B 1 2 ? 52.279 11.734 5.008 1.00 28.16 2 ASN B CA 1
ATOM 1102 C C . ASN B 1 2 ? 50.996 11.046 5.477 1.00 26.08 2 ASN B C 1
ATOM 1103 O O . ASN B 1 2 ? 50.810 10.749 6.662 1.00 24.47 2 ASN B O 1
ATOM 1108 N N . LYS B 1 3 ? 50.092 10.827 4.523 1.00 25.10 3 LYS B N 1
ATOM 1109 C CA . LYS B 1 3 ? 48.767 10.297 4.842 1.00 25.38 3 LYS B CA 1
ATOM 1110 C C . LYS B 1 3 ? 48.858 8.921 5.486 1.00 24.41 3 LYS B C 1
ATOM 1111 O O . LYS B 1 3 ? 48.126 8.620 6.440 1.00 22.38 3 LYS B O 1
ATOM 1117 N N . GLU B 1 4 ? 49.755 8.073 4.981 1.00 24.92 4 GLU B N 1
ATOM 1118 C CA . GLU B 1 4 ? 49.867 6.717 5.502 1.00 25.28 4 GLU B CA 1
ATOM 1119 C C . GLU B 1 4 ? 50.331 6.716 6.952 1.00 23.62 4 GLU B C 1
ATOM 1120 O O . GLU B 1 4 ? 49.800 5.962 7.778 1.00 22.12 4 GLU B O 1
ATOM 1126 N N . ASP B 1 5 ? 51.282 7.583 7.298 1.00 21.90 5 ASP B N 1
ATOM 1127 C CA . ASP B 1 5 ? 51.757 7.642 8.675 1.00 21.27 5 ASP B CA 1
ATOM 1128 C C . ASP B 1 5 ? 50.702 8.230 9.597 1.00 18.25 5 ASP B C 1
ATOM 1129 O O . ASP B 1 5 ? 50.579 7.807 10.755 1.00 19.21 5 ASP B O 1
ATOM 1134 N N . LEU B 1 6 ? 49.920 9.190 9.102 1.00 17.04 6 LEU B N 1
ATOM 1135 C CA . LEU B 1 6 ? 48.844 9.752 9.912 1.00 16.13 6 LEU B CA 1
ATOM 1136 C C . LEU B 1 6 ? 47.760 8.712 10.165 1.00 15.34 6 LEU B C 1
ATOM 1137 O O . LEU B 1 6 ? 47.262 8.581 11.298 1.00 15.26 6 LEU B O 1
ATOM 1142 N N . LEU B 1 7 ? 47.404 7.945 9.132 1.00 16.01 7 LEU B N 1
ATOM 1143 C CA . LEU B 1 7 ? 46.464 6.850 9.335 1.00 15.86 7 LEU B CA 1
ATOM 1144 C C . LEU B 1 7 ? 47.003 5.836 10.342 1.00 15.37 7 LEU B C 1
ATOM 1145 O O . LEU B 1 7 ? 46.244 5.321 11.172 1.00 15.92 7 LEU B O 1
ATOM 1150 N N A LYS B 1 8 ? 48.311 5.553 10.297 0.50 16.14 8 LYS B N 1
ATOM 1151 N N B LYS B 1 8 ? 48.304 5.520 10.273 0.50 16.24 8 LYS B N 1
ATOM 1152 C CA A LYS B 1 8 ? 48.914 4.666 11.284 0.50 16.61 8 LYS B CA 1
ATOM 1153 C CA B LYS B 1 8 ? 48.886 4.604 11.247 0.50 17.01 8 LYS B CA 1
ATOM 1154 C C A LYS B 1 8 ? 48.737 5.196 12.705 0.50 15.72 8 LYS B C 1
ATOM 1155 C C B LYS B 1 8 ? 48.683 5.101 12.672 0.50 16.07 8 LYS B C 1
ATOM 1156 O O A LYS B 1 8 ? 48.476 4.419 13.636 0.50 15.97 8 LYS B O 1
ATOM 1157 O O B LYS B 1 8 ? 48.378 4.307 13.573 0.50 16.03 8 LYS B O 1
ATOM 1162 N N A LYS B 1 9 ? 48.885 6.509 12.896 0.50 15.91 9 LYS B N 1
ATOM 1163 N N B LYS B 1 9 ? 48.854 6.403 12.899 0.50 16.10 9 LYS B N 1
ATOM 1164 C CA A LYS B 1 9 ? 48.637 7.079 14.215 0.50 15.66 9 LYS B CA 1
ATOM 1165 C CA B LYS B 1 9 ? 48.637 6.937 14.239 0.50 15.83 9 LYS B CA 1
ATOM 1166 C C A LYS B 1 9 ? 47.194 6.855 14.647 0.50 14.36 9 LYS B C 1
ATOM 1167 C C B LYS B 1 9 ? 47.179 6.813 14.656 0.50 14.42 9 LYS B C 1
ATOM 1168 O O A LYS B 1 9 ? 46.929 6.548 15.813 0.50 15.12 9 LYS B O 1
ATOM 1169 O O B LYS B 1 9 ? 46.886 6.545 15.825 0.50 15.19 9 LYS B O 1
ATOM 1180 N N . ALA B 1 10 ? 46.246 7.023 13.722 1.00 13.41 10 ALA B N 1
ATOM 1181 C CA . ALA B 1 10 ? 44.839 6.838 14.066 1.00 13.68 10 ALA B CA 1
ATOM 1182 C C . ALA B 1 10 ? 44.560 5.381 14.410 1.00 12.55 10 ALA B C 1
ATOM 1183 O O . ALA B 1 10 ? 43.761 5.105 15.313 1.00 13.44 10 ALA B O 1
ATOM 1185 N N . PHE B 1 11 ? 45.181 4.430 13.693 1.00 13.96 11 PHE B N 1
ATOM 1186 C CA . PHE B 1 11 ? 45.005 3.023 14.064 1.00 15.22 11 PHE B CA 1
ATOM 1187 C C . PHE B 1 11 ? 45.593 2.726 15.441 1.00 16.36 11 PHE B C 1
ATOM 1188 O O . PHE B 1 11 ? 45.032 1.905 16.180 1.00 17.64 11 PHE B O 1
ATOM 1196 N N A GLU B 1 12 ? 46.693 3.394 15.816 0.50 17.44 12 GLU B N 1
ATOM 1197 N N B GLU B 1 12 ? 46.706 3.380 15.802 0.50 17.50 12 GLU B N 1
ATOM 1198 C CA A GLU B 1 12 ? 47.222 3.256 17.172 0.50 18.81 12 GLU B CA 1
ATOM 1199 C CA B GLU B 1 12 ? 47.228 3.282 17.164 0.50 18.85 12 GLU B CA 1
ATOM 1200 C C A GLU B 1 12 ? 46.242 3.808 18.204 0.50 17.76 12 GLU B C 1
ATOM 1201 C C B GLU B 1 12 ? 46.198 3.773 18.171 0.50 17.75 12 GLU B C 1
ATOM 1202 O O A GLU B 1 12 ? 46.069 3.227 19.285 0.50 19.20 12 GLU B O 1
ATOM 1203 O O B GLU B 1 12 ? 45.936 3.117 19.189 0.50 19.08 12 GLU B O 1
ATOM 1214 N N . ALA B 1 13 ? 45.599 4.931 17.895 1.00 16.18 13 ALA B N 1
ATOM 1215 C CA . ALA B 1 13 ? 44.616 5.497 18.804 1.00 15.26 13 ALA B CA 1
ATOM 1216 C C . ALA B 1 13 ? 43.427 4.572 18.973 1.00 14.51 13 ALA B C 1
ATOM 1217 O O . ALA B 1 13 ? 42.839 4.503 20.054 1.00 13.74 13 ALA B O 1
ATOM 1219 N N . MET B 1 14 ? 43.056 3.871 17.915 1.00 14.88 14 MET B N 1
ATOM 1220 C CA . MET B 1 14 ? 41.911 2.972 17.971 1.00 15.57 14 MET B CA 1
ATOM 1221 C C . MET B 1 14 ? 42.072 1.919 19.078 1.00 15.39 14 MET B C 1
ATOM 1222 O O . MET B 1 14 ? 41.093 1.526 19.742 1.00 16.16 14 MET B O 1
ATOM 1227 N N . GLU B 1 15 ? 43.313 1.498 19.341 1.00 16.46 15 GLU B N 1
ATOM 1228 C CA . GLU B 1 15 ? 43.566 0.537 20.411 1.00 17.97 15 GLU B CA 1
ATOM 1229 C C . GLU B 1 15 ? 43.376 1.124 21.805 1.00 16.26 15 GLU B C 1
ATOM 1230 O O . GLU B 1 15 ? 43.308 0.372 22.787 1.00 18.17 15 GLU B O 1
ATOM 1236 N N . ASN B 1 16 ? 43.283 2.442 21.915 1.00 13.53 16 ASN B N 1
ATOM 1237 C CA . ASN B 1 16 ? 43.060 3.114 23.191 1.00 13.00 16 ASN B CA 1
ATOM 1238 C C . ASN B 1 16 ? 41.595 3.388 23.456 1.00 12.63 16 ASN B C 1
ATOM 1239 O O . ASN B 1 16 ? 41.266 4.009 24.480 1.00 13.70 16 ASN B O 1
ATOM 1244 N N . ALA B 1 17 ? 40.699 2.942 22.580 1.00 11.55 17 ALA B N 1
ATOM 1245 C CA . ALA B 1 17 ? 39.283 3.222 22.785 1.00 12.19 17 ALA B CA 1
ATOM 1246 C C . ALA B 1 17 ? 38.786 2.614 24.091 1.00 11.72 17 ALA B C 1
ATOM 1247 O O . ALA B 1 17 ? 39.249 1.551 24.521 1.00 13.88 17 ALA B O 1
ATOM 1249 N N . TYR B 1 18 ? 37.820 3.298 24.717 1.00 11.00 18 TYR B N 1
ATOM 1250 C CA . TYR B 1 18 ? 37.132 2.800 25.896 1.00 11.10 18 TYR B CA 1
ATOM 1251 C C . TYR B 1 18 ? 35.694 2.573 25.449 1.00 10.85 18 TYR B C 1
ATOM 1252 O O . TYR B 1 18 ? 34.890 3.513 25.400 1.00 11.05 18 TYR B O 1
ATOM 1261 N N . ALA B 1 19 ? 35.358 1.333 25.100 1.00 11.32 19 ALA B N 1
ATOM 1262 C CA . ALA B 1 19 ? 34.049 1.037 24.531 1.00 11.82 19 ALA B CA 1
ATOM 1263 C C . ALA B 1 19 ? 33.500 -0.248 25.137 1.00 11.88 19 ALA B C 1
ATOM 1264 O O . ALA B 1 19 ? 33.265 -1.233 24.431 1.00 12.70 19 ALA B O 1
ATOM 1266 N N . PRO B 1 20 ? 33.251 -0.264 26.455 1.00 12.31 20 PRO B N 1
ATOM 1267 C CA . PRO B 1 20 ? 32.774 -1.491 27.105 1.00 13.58 20 PRO B CA 1
ATOM 1268 C C . PRO B 1 20 ? 31.398 -1.918 26.664 1.00 11.64 20 PRO B C 1
ATOM 1269 O O . PRO B 1 20 ? 31.014 -3.064 26.925 1.00 12.71 20 PRO B O 1
ATOM 1273 N N . TYR B 1 21 ? 30.617 -1.017 26.078 1.00 10.70 21 TYR B N 1
ATOM 1274 C CA . TYR B 1 21 ? 29.209 -1.272 25.821 1.00 11.18 21 TYR B CA 1
ATOM 1275 C C . TYR B 1 21 ? 28.979 -1.683 24.385 1.00 11.85 21 TYR B C 1
ATOM 1276 O O . TYR B 1 21 ? 28.277 -2.671 24.133 1.00 15.35 21 TYR B O 1
ATOM 1285 N N . SER B 1 22 ? 29.587 -0.997 23.424 1.00 11.30 22 SER B N 1
ATOM 1286 C CA . SER B 1 22 ? 29.414 -1.373 22.028 1.00 11.24 22 SER B CA 1
ATOM 1287 C C . SER B 1 22 ? 30.509 -2.298 21.522 1.00 11.48 22 SER B C 1
ATOM 1288 O O . SER B 1 22 ? 30.315 -2.969 20.501 1.00 13.35 22 SER B O 1
ATOM 1291 N N . ASN B 1 23 ? 31.689 -2.278 22.152 1.00 11.81 23 ASN B N 1
ATOM 1292 C CA . ASN B 1 23 ? 32.876 -2.943 21.613 1.00 14.26 23 ASN B CA 1
ATOM 1293 C C . ASN B 1 23 ? 33.260 -2.419 20.234 1.00 13.54 23 ASN B C 1
ATOM 1294 O O . ASN B 1 23 ? 33.973 -3.111 19.493 1.00 17.62 23 ASN B O 1
ATOM 1299 N N . TYR B 1 24 ? 32.835 -1.202 19.871 1.00 11.43 24 TYR B N 1
ATOM 1300 C CA . TYR B 1 24 ? 33.138 -0.631 18.568 1.00 11.45 24 TYR B CA 1
ATOM 1301 C C . TYR B 1 24 ? 34.220 0.415 18.785 1.00 11.46 24 TYR B C 1
ATOM 1302 O O . TYR B 1 24 ? 33.987 1.385 19.513 1.00 14.68 24 TYR B O 1
ATOM 1311 N N . HIS B 1 25 ? 35.399 0.223 18.204 1.00 11.07 25 HIS B N 1
ATOM 1312 C CA . HIS B 1 25 ? 36.542 1.102 18.443 1.00 11.50 25 HIS B CA 1
ATOM 1313 C C . HIS B 1 25 ? 36.764 2.054 17.284 1.00 11.25 25 HIS B C 1
ATOM 1314 O O . HIS B 1 25 ? 36.777 1.650 16.120 1.00 12.78 25 HIS B O 1
ATOM 1321 N N . VAL B 1 26 ? 36.967 3.329 17.606 1.00 10.69 26 VAL B N 1
ATOM 1322 C CA . VAL B 1 26 ? 37.282 4.352 16.612 1.00 11.11 26 VAL B CA 1
ATOM 1323 C C . VAL B 1 26 ? 38.576 5.016 17.039 1.00 11.24 26 VAL B C 1
ATOM 1324 O O . VAL B 1 26 ? 38.708 5.421 18.204 1.00 12.70 26 VAL B O 1
ATOM 1328 N N . GLY B 1 27 ? 39.506 5.188 16.104 1.00 10.75 27 GLY B N 1
ATOM 1329 C CA . GLY B 1 27 ? 40.715 5.944 16.351 1.00 11.41 27 GLY B CA 1
ATOM 1330 C C . GLY B 1 27 ? 40.757 7.192 15.499 1.00 11.20 27 GLY B C 1
ATOM 1331 O O . GLY B 1 27 ? 40.248 7.218 14.378 1.00 12.03 27 GLY B O 1
ATOM 1332 N N . ALA B 1 28 ? 41.410 8.215 16.015 1.00 10.78 28 ALA B N 1
ATOM 1333 C CA . ALA B 1 28 ? 41.575 9.444 15.255 1.00 10.70 28 ALA B CA 1
ATOM 1334 C C . ALA B 1 28 ? 42.933 10.040 15.576 1.00 11.04 28 ALA B C 1
ATOM 1335 O O . ALA B 1 28 ? 43.511 9.805 16.638 1.00 12.02 28 ALA B O 1
ATOM 1337 N N . CYS B 1 29 ? 43.434 10.847 14.646 1.00 11.33 29 CYS B N 1
ATOM 1338 C CA . CYS B 1 29 ? 44.625 11.632 14.929 1.00 11.82 29 CYS B CA 1
ATOM 1339 C C . CYS B 1 29 ? 44.506 12.953 14.199 1.00 11.87 29 CYS B C 1
ATOM 1340 O O . CYS B 1 29 ? 44.297 12.985 12.974 1.00 13.00 29 CYS B O 1
ATOM 1343 N N . ALA B 1 30 ? 44.633 14.035 14.953 1.00 11.99 30 ALA B N 1
ATOM 1344 C CA . ALA B 1 30 ? 44.687 15.376 14.385 1.00 12.72 30 ALA B CA 1
ATOM 1345 C C . ALA B 1 30 ? 46.149 15.777 14.236 1.00 12.56 30 ALA B C 1
ATOM 1346 O O . ALA B 1 30 ? 46.906 15.738 15.212 1.00 14.06 30 ALA B O 1
ATOM 1348 N N . LEU B 1 31 ? 46.547 16.156 13.025 1.00 12.39 31 LEU B N 1
ATOM 1349 C CA . LEU B 1 31 ? 47.918 16.566 12.743 1.00 13.40 31 LEU B CA 1
ATOM 1350 C C . LEU B 1 31 ? 47.943 18.073 12.621 1.00 12.45 31 LEU B C 1
ATOM 1351 O O . LEU B 1 31 ? 47.203 18.646 11.815 1.00 13.10 31 LEU B O 1
ATOM 1356 N N . MET B 1 32 ? 48.795 18.721 13.404 1.00 13.10 32 MET B N 1
ATOM 1357 C CA . MET B 1 32 ? 48.985 20.165 13.335 1.00 13.68 32 MET B CA 1
ATOM 1358 C C . MET B 1 32 ? 50.020 20.501 12.274 1.00 14.58 32 MET B C 1
ATOM 1359 O O . MET B 1 32 ? 50.902 19.695 11.968 1.00 15.75 32 MET B O 1
ATOM 1364 N N . LYS B 1 33 ? 49.910 21.710 11.717 1.00 14.56 33 LYS B N 1
ATOM 1365 C CA . LYS B 1 33 ? 50.893 22.187 10.739 1.00 16.09 33 LYS B CA 1
ATOM 1366 C C . LYS B 1 33 ? 52.318 22.166 11.292 1.00 17.05 33 LYS B C 1
ATOM 1367 O O . LYS B 1 33 ? 53.283 21.991 10.520 1.00 19.97 33 LYS B O 1
ATOM 1373 N N . ASP B 1 34 ? 52.492 22.335 12.603 1.00 16.26 34 ASP B N 1
ATOM 1374 C CA . ASP B 1 34 ? 53.836 22.320 13.181 1.00 17.65 34 ASP B CA 1
ATOM 1375 C C . ASP B 1 34 ? 54.355 20.904 13.423 1.00 17.83 34 ASP B C 1
ATOM 1376 O O . ASP B 1 34 ? 55.471 20.742 13.928 1.00 20.01 34 ASP B O 1
ATOM 1381 N N . GLY B 1 35 ? 53.573 19.887 13.068 1.00 16.82 35 GLY B N 1
ATOM 1382 C CA . GLY B 1 35 ? 53.975 18.497 13.171 1.00 17.64 35 GLY B CA 1
ATOM 1383 C C . GLY B 1 35 ? 53.470 17.787 14.409 1.00 17.54 35 GLY B C 1
ATOM 1384 O O . GLY B 1 35 ? 53.596 16.562 14.495 1.00 18.72 35 GLY B O 1
ATOM 1385 N N . THR B 1 36 ? 52.901 18.515 15.368 1.00 16.21 36 THR B N 1
ATOM 1386 C CA . THR B 1 36 ? 52.364 17.900 16.574 1.00 16.15 36 THR B CA 1
ATOM 1387 C C . THR B 1 36 ? 51.150 17.058 16.209 1.00 14.82 36 THR B C 1
ATOM 1388 O O . THR B 1 36 ? 50.366 17.423 15.329 1.00 15.67 36 THR B O 1
ATOM 1392 N N . THR B 1 37 ? 50.996 15.917 16.877 1.00 14.59 37 THR B N 1
ATOM 1393 C CA . THR B 1 37 ? 49.826 15.077 16.677 1.00 14.64 37 THR B CA 1
ATOM 1394 C C . THR B 1 37 ? 49.056 14.950 17.987 1.00 13.39 37 THR B C 1
ATOM 1395 O O . THR B 1 37 ? 49.630 14.975 19.086 1.00 14.74 37 THR B O 1
ATOM 1399 N N . PHE B 1 38 ? 47.741 14.796 17.858 1.00 12.18 38 PHE B N 1
ATOM 1400 C CA . PHE B 1 38 ? 46.842 14.540 18.982 1.00 12.23 38 PHE B CA 1
ATOM 1401 C C . PHE B 1 38 ? 46.012 13.308 18.650 1.00 11.93 38 PHE B C 1
ATOM 1402 O O . PHE B 1 38 ? 45.218 13.319 17.706 1.00 12.61 38 PHE B O 1
ATOM 1410 N N . LEU B 1 39 ? 46.174 12.256 19.432 1.00 11.98 39 LEU B N 1
ATOM 1411 C CA . LEU B 1 39 ? 45.329 11.073 19.288 1.00 11.90 39 LEU B CA 1
ATOM 1412 C C . LEU B 1 39 ? 43.948 11.315 19.868 1.00 11.75 39 LEU B C 1
ATOM 1413 O O . LEU B 1 39 ? 43.749 12.134 20.773 1.00 12.48 39 LEU B O 1
ATOM 1418 N N . GLY B 1 40 ? 42.973 10.587 19.328 1.00 10.96 40 GLY B N 1
ATOM 1419 C CA . GLY B 1 40 ? 41.642 10.572 19.902 1.00 10.77 40 GLY B CA 1
ATOM 1420 C C . GLY B 1 40 ? 41.054 9.186 19.767 1.00 10.46 40 GLY B C 1
ATOM 1421 O O . GLY B 1 40 ? 41.316 8.487 18.789 1.00 12.33 40 GLY B O 1
ATOM 1422 N N . ALA B 1 41 ? 40.275 8.768 20.755 1.00 10.10 41 ALA B N 1
ATOM 1423 C CA . ALA B 1 41 ? 39.568 7.508 20.686 1.00 10.73 41 ALA B CA 1
ATOM 1424 C C . ALA B 1 41 ? 38.194 7.720 21.285 1.00 10.17 41 ALA B C 1
ATOM 1425 O O . ALA B 1 41 ? 37.973 8.660 22.066 1.00 10.64 41 ALA B O 1
ATOM 1427 N N . ASN B 1 42 ? 37.241 6.859 20.899 1.00 9.53 42 ASN B N 1
ATOM 1428 C CA . ASN B 1 42 ? 35.905 6.966 21.475 1.00 9.30 42 ASN B CA 1
ATOM 1429 C C . ASN B 1 42 ? 35.926 6.506 22.923 1.00 9.38 42 ASN B C 1
ATOM 1430 O O . ASN B 1 42 ? 36.652 5.574 23.294 1.00 10.54 42 ASN B O 1
ATOM 1435 N N A ILE B 1 43 ? 35.115 7.154 23.752 0.50 9.12 43 ILE B N 1
ATOM 1436 N N B ILE B 1 43 ? 35.126 7.179 23.750 0.50 9.22 43 ILE B N 1
ATOM 1437 C CA A ILE B 1 43 ? 35.089 6.909 25.191 0.50 9.89 43 ILE B CA 1
ATOM 1438 C CA B ILE B 1 43 ? 35.081 6.980 25.200 0.50 10.08 43 ILE B CA 1
ATOM 1439 C C A ILE B 1 43 ? 33.628 6.859 25.625 0.50 9.05 43 ILE B C 1
ATOM 1440 C C B ILE B 1 43 ? 33.602 6.873 25.579 0.50 9.40 43 ILE B C 1
ATOM 1441 O O A ILE B 1 43 ? 32.959 7.904 25.727 0.50 9.45 43 ILE B O 1
ATOM 1442 O O B ILE B 1 43 ? 32.889 7.892 25.605 0.50 10.12 43 ILE B O 1
ATOM 1451 N N . GLU B 1 44 ? 33.136 5.659 25.872 1.00 9.65 44 GLU B N 1
ATOM 1452 C CA . GLU B 1 44 ? 31.737 5.439 26.195 1.00 10.06 44 GLU B CA 1
ATOM 1453 C C . GLU B 1 44 ? 31.477 5.665 27.675 1.00 9.42 44 GLU B C 1
ATOM 1454 O O . GLU B 1 44 ? 32.390 5.788 28.498 1.00 10.89 44 GLU B O 1
ATOM 1460 N N . ASN B 1 45 ? 30.197 5.719 28.029 1.00 9.96 45 ASN B N 1
ATOM 1461 C CA . ASN B 1 45 ? 29.751 5.857 29.403 1.00 9.81 45 ASN B CA 1
ATOM 1462 C C . ASN B 1 45 ? 28.494 5.019 29.582 1.00 10.17 45 ASN B C 1
ATOM 1463 O O . ASN B 1 45 ? 27.701 4.879 28.641 1.00 10.30 45 ASN B O 1
ATOM 1468 N N . ALA B 1 46 ? 28.311 4.487 30.799 1.00 10.51 46 ALA B N 1
ATOM 1469 C CA . ALA B 1 46 ? 27.108 3.719 31.098 1.00 11.07 46 ALA B CA 1
ATOM 1470 C C . ALA B 1 46 ? 25.844 4.497 30.791 1.00 10.76 46 ALA B C 1
ATOM 1471 O O . ALA B 1 46 ? 24.832 3.894 30.442 1.00 11.80 46 ALA B O 1
ATOM 1473 N N . SER B 1 47 ? 25.874 5.829 30.963 1.00 10.56 47 SER B N 1
ATOM 1474 C CA . SER B 1 47 ? 24.828 6.702 30.422 1.00 10.60 47 SER B CA 1
ATOM 1475 C C . SER B 1 47 ? 25.250 7.038 28.993 1.00 10.17 47 SER B C 1
ATOM 1476 O O . SER B 1 47 ? 26.150 7.856 28.772 1.00 10.27 47 SER B O 1
ATOM 1479 N N . TYR B 1 48 ? 24.624 6.371 28.013 1.00 10.46 48 TYR B N 1
ATOM 1480 C CA . TYR B 1 48 ? 25.178 6.378 26.659 1.00 10.66 48 TYR B CA 1
ATOM 1481 C C . TYR B 1 48 ? 25.339 7.787 26.098 1.00 10.29 48 TYR B C 1
ATOM 1482 O O . TYR B 1 48 ? 26.279 8.049 25.338 1.00 10.31 48 TYR B O 1
ATOM 1491 N N . GLY B 1 49 ? 24.421 8.704 26.448 1.00 10.98 49 GLY B N 1
ATOM 1492 C CA . GLY B 1 49 ? 24.501 10.049 25.923 1.00 12.08 49 GLY B CA 1
ATOM 1493 C C . GLY B 1 49 ? 25.738 10.829 26.353 1.00 11.52 49 GLY B C 1
ATOM 1494 O O . GLY B 1 49 ? 26.036 11.863 25.751 1.00 15.67 49 GLY B O 1
ATOM 1495 N N . ALA B 1 50 ? 26.474 10.353 27.363 1.00 10.15 50 ALA B N 1
ATOM 1496 C CA . ALA B 1 50 ? 27.733 10.983 27.750 1.00 10.74 50 ALA B CA 1
ATOM 1497 C C . ALA B 1 50 ? 28.931 10.463 26.961 1.00 10.27 50 ALA B C 1
ATOM 1498 O O . ALA B 1 50 ? 30.070 10.896 27.221 1.00 11.02 50 ALA B O 1
ATOM 1500 N N . THR B 1 51 ? 28.719 9.522 26.035 1.00 9.79 51 THR B N 1
ATOM 1501 C CA . THR B 1 51 ? 29.785 9.006 25.175 1.00 9.68 51 THR B CA 1
ATOM 1502 C C . THR B 1 51 ? 30.401 10.112 24.322 1.00 10.20 51 THR B C 1
ATOM 1503 O O . THR B 1 51 ? 29.697 11.005 23.822 1.00 11.57 51 THR B O 1
ATOM 1507 N N . ASN B 1 52 ? 31.724 10.070 24.160 1.00 9.76 52 ASN B N 1
ATOM 1508 C CA . ASN B 1 52 ? 32.420 10.967 23.245 1.00 10.05 52 ASN B CA 1
ATOM 1509 C C . ASN B 1 52 ? 33.046 10.189 22.095 1.00 10.37 52 ASN B C 1
ATOM 1510 O O . ASN B 1 52 ? 33.589 9.102 22.288 1.00 12.42 52 ASN B O 1
ATOM 1515 N N . CYS B 1 53 ? 32.985 10.767 20.904 1.00 10.09 53 CYS B N 1
ATOM 1516 C CA . CYS B 1 53 ? 33.558 10.172 19.708 1.00 10.13 53 CYS B CA 1
ATOM 1517 C C . CYS B 1 53 ? 35.061 10.436 19.634 1.00 10.26 53 CYS B C 1
ATOM 1518 O O . CYS B 1 53 ? 35.583 11.439 20.123 1.00 11.14 53 CYS B O 1
ATOM 1521 N N . GLY B 1 54 ? 35.763 9.539 18.939 1.00 10.22 54 GLY B N 1
ATOM 1522 C CA . GLY B 1 54 ? 37.210 9.648 18.875 1.00 11.37 54 GLY B CA 1
ATOM 1523 C C . GLY B 1 54 ? 37.714 10.891 18.170 1.00 10.09 54 GLY B C 1
ATOM 1524 O O . GLY B 1 54 ? 38.706 11.497 18.596 1.00 11.53 54 GLY B O 1
ATOM 1525 N N . GLU B 1 55 ? 37.064 11.291 17.084 1.00 10.81 55 GLU B N 1
ATOM 1526 C CA . GLU B 1 55 ? 37.527 12.489 16.378 1.00 11.24 55 GLU B CA 1
ATOM 1527 C C . GLU B 1 55 ? 37.272 13.758 17.196 1.00 11.00 55 GLU B C 1
ATOM 1528 O O . GLU B 1 55 ? 38.062 14.715 17.102 1.00 11.68 55 GLU B O 1
ATOM 1534 N N . ARG B 1 56 ? 36.215 13.775 18.025 1.00 10.79 56 ARG B N 1
ATOM 1535 C CA . ARG B 1 56 ? 36.049 14.863 18.987 1.00 10.70 56 ARG B CA 1
ATOM 1536 C C . ARG B 1 56 ? 37.148 14.829 20.046 1.00 10.25 56 ARG B C 1
ATOM 1537 O O . ARG B 1 56 ? 37.704 15.878 20.400 1.00 11.32 56 ARG B O 1
ATOM 1545 N N . SER B 1 57 ? 37.491 13.640 20.576 1.00 10.86 57 SER B N 1
ATOM 1546 C CA . SER B 1 57 ? 38.608 13.569 21.531 1.00 11.17 57 SER B CA 1
ATOM 1547 C C . SER B 1 57 ? 39.853 14.241 20.961 1.00 11.26 57 SER B C 1
ATOM 1548 O O . SER B 1 57 ? 40.536 15.000 21.659 1.00 11.87 57 SER B O 1
ATOM 1551 N N . ALA B 1 58 ? 40.167 13.948 19.692 1.00 10.91 58 ALA B N 1
ATOM 1552 C CA . ALA B 1 58 ? 41.406 14.437 19.102 1.00 10.91 58 ALA B CA 1
ATOM 1553 C C . ALA B 1 58 ? 41.364 15.952 18.896 1.00 10.71 58 ALA B C 1
ATOM 1554 O O . ALA B 1 58 ? 42.311 16.663 19.235 1.00 11.65 58 ALA B O 1
ATOM 1556 N N A ILE B 1 59 ? 40.268 16.466 18.349 0.62 10.51 59 ILE B N 1
ATOM 1557 N N B ILE B 1 59 ? 40.256 16.464 18.356 0.38 10.46 59 ILE B N 1
ATOM 1558 C CA A ILE B 1 59 ? 40.233 17.893 18.041 0.62 10.97 59 ILE B CA 1
ATOM 1559 C CA B ILE B 1 59 ? 40.198 17.889 18.032 0.38 10.69 59 ILE B CA 1
ATOM 1560 C C A ILE B 1 59 ? 40.119 18.711 19.320 0.62 9.94 59 ILE B C 1
ATOM 1561 C C B ILE B 1 59 ? 40.067 18.727 19.296 0.38 10.09 59 ILE B C 1
ATOM 1562 O O A ILE B 1 59 ? 40.729 19.778 19.440 0.62 10.86 59 ILE B O 1
ATOM 1563 O O B ILE B 1 59 ? 40.604 19.838 19.371 0.38 10.85 59 ILE B O 1
ATOM 1572 N N . PHE B 1 60 ? 39.360 18.216 20.308 1.00 10.43 60 PHE B N 1
ATOM 1573 C CA . PHE B 1 60 ? 39.279 18.932 21.576 1.00 10.52 60 PHE B CA 1
ATOM 1574 C C . PHE B 1 60 ? 40.641 18.983 22.254 1.00 10.39 60 PHE B C 1
ATOM 1575 O O . PHE B 1 60 ? 40.996 19.991 22.880 1.00 11.25 60 PHE B O 1
ATOM 1583 N N . ALA B 1 61 ? 41.421 17.908 22.150 1.00 10.98 61 ALA B N 1
ATOM 1584 C CA . ALA B 1 61 ? 42.777 17.928 22.703 1.00 11.21 61 ALA B CA 1
ATOM 1585 C C . ALA B 1 61 ? 43.631 19.001 22.023 1.00 11.36 61 ALA B C 1
ATOM 1586 O O . ALA B 1 61 ? 44.356 19.759 22.684 1.00 12.56 61 ALA B O 1
ATOM 1588 N N . ALA B 1 62 ? 43.534 19.095 20.697 1.00 10.98 62 ALA B N 1
ATOM 1589 C CA . ALA B 1 62 ? 44.325 20.082 19.970 1.00 11.75 62 ALA B CA 1
ATOM 1590 C C . ALA B 1 62 ? 43.948 21.500 20.401 1.00 11.35 62 ALA B C 1
ATOM 1591 O O . ALA B 1 62 ? 44.815 22.323 20.729 1.00 11.79 62 ALA B O 1
ATOM 1593 N N . TYR B 1 63 ? 42.649 21.789 20.435 1.00 10.68 63 TYR B N 1
ATOM 1594 C CA . TYR B 1 63 ? 42.205 23.123 20.821 1.00 10.85 63 TYR B CA 1
ATOM 1595 C C . TYR B 1 63 ? 42.579 23.431 22.262 1.00 10.80 63 TYR B C 1
ATOM 1596 O O . TYR B 1 63 ? 42.920 24.579 22.591 1.00 11.73 63 TYR B O 1
ATOM 1605 N N . SER B 1 64 ? 42.539 22.421 23.135 1.00 10.54 64 SER B N 1
ATOM 1606 C CA . SER B 1 64 ? 42.862 22.642 24.539 1.00 10.94 64 SER B CA 1
ATOM 1607 C C . SER B 1 64 ? 44.329 22.993 24.743 1.00 11.64 64 SER B C 1
ATOM 1608 O O . SER B 1 64 ? 44.677 23.525 25.813 1.00 12.80 64 SER B O 1
ATOM 1611 N N . ASN B 1 65 ? 45.174 22.706 23.756 1.00 12.02 65 ASN B N 1
ATOM 1612 C CA . ASN B 1 65 ? 46.585 23.047 23.792 1.00 12.65 65 ASN B CA 1
ATOM 1613 C C . ASN B 1 65 ? 46.894 24.280 22.967 1.00 13.50 65 ASN B C 1
ATOM 1614 O O . ASN B 1 65 ? 48.064 24.573 22.715 1.00 16.59 65 ASN B O 1
ATOM 1619 N N . GLY B 1 66 ? 45.859 25.031 22.575 1.00 13.23 66 GLY B N 1
ATOM 1620 C CA . GLY B 1 66 ? 46.005 26.326 21.948 1.00 14.27 66 GLY B CA 1
ATOM 1621 C C . GLY B 1 66 ? 45.981 26.319 20.438 1.00 14.49 66 GLY B C 1
ATOM 1622 O O . GLY B 1 66 ? 46.066 27.397 19.832 1.00 17.07 66 GLY B O 1
ATOM 1623 N N . TYR B 1 67 ? 45.850 25.157 19.803 1.00 12.56 67 TYR B N 1
ATOM 1624 C CA . TYR B 1 67 ? 45.748 25.123 18.355 1.00 12.51 67 TYR B CA 1
ATOM 1625 C C . TYR B 1 67 ? 44.349 25.554 17.930 1.00 12.25 67 TYR B C 1
ATOM 1626 O O . TYR B 1 67 ? 43.364 25.328 18.636 1.00 13.58 67 TYR B O 1
ATOM 1635 N N . ARG B 1 68 ? 44.266 26.181 16.759 1.00 12.60 68 ARG B N 1
ATOM 1636 C CA . ARG B 1 68 ? 42.989 26.599 16.187 1.00 12.86 68 ARG B CA 1
ATOM 1637 C C . ARG B 1 68 ? 42.881 26.060 14.774 1.00 12.41 68 ARG B C 1
ATOM 1638 O O . ARG B 1 68 ? 43.807 25.427 14.272 1.00 12.19 68 ARG B O 1
ATOM 1646 N N . ALA B 1 69 ? 41.752 26.336 14.105 1.00 12.45 69 ALA B N 1
ATOM 1647 C CA . ALA B 1 69 ? 41.520 25.744 12.787 1.00 12.53 69 ALA B CA 1
ATOM 1648 C C . ALA B 1 69 ? 42.681 25.994 11.845 1.00 12.78 69 ALA B C 1
ATOM 1649 O O . ALA B 1 69 ? 43.092 25.102 11.094 1.00 12.99 69 ALA B O 1
ATOM 1651 N N . ASP B 1 70 ? 43.199 27.220 11.843 1.00 13.23 70 ASP B N 1
ATOM 1652 C CA . ASP B 1 70 ? 44.254 27.614 10.909 1.00 14.89 70 ASP B CA 1
ATOM 1653 C C . ASP B 1 70 ? 45.536 26.838 11.158 1.00 14.54 70 ASP B C 1
ATOM 1654 O O . ASP B 1 70 ? 46.408 26.797 10.306 1.00 17.49 70 ASP B O 1
ATOM 1659 N N . ASP B 1 71 ? 45.664 26.245 12.339 1.00 13.63 71 ASP B N 1
ATOM 1660 C CA . ASP B 1 71 ? 46.878 25.525 12.701 1.00 14.53 71 ASP B CA 1
ATOM 1661 C C . ASP B 1 71 ? 46.819 24.034 12.403 1.00 14.56 71 ASP B C 1
ATOM 1662 O O . ASP B 1 71 ? 47.808 23.329 12.645 1.00 15.69 71 ASP B O 1
ATOM 1667 N N . ILE B 1 72 ? 45.680 23.535 11.939 1.00 13.94 72 ILE B N 1
ATOM 1668 C CA . ILE B 1 72 ? 45.468 22.102 11.768 1.00 14.34 72 ILE B CA 1
ATOM 1669 C C . ILE B 1 72 ? 45.747 21.742 10.322 1.00 14.97 72 ILE B C 1
ATOM 1670 O O . ILE B 1 72 ? 45.273 22.418 9.396 1.00 15.87 72 ILE B O 1
ATOM 1675 N N . GLU B 1 73 ? 46.558 20.700 10.128 1.00 14.21 73 GLU B N 1
ATOM 1676 C CA . GLU B 1 73 ? 46.932 20.233 8.803 1.00 16.37 73 GLU B CA 1
ATOM 1677 C C . GLU B 1 73 ? 45.953 19.194 8.262 1.00 14.09 73 GLU B C 1
ATOM 1678 O O . GLU B 1 73 ? 45.587 19.226 7.077 1.00 15.45 73 GLU B O 1
ATOM 1684 N N . ALA B 1 74 ? 45.552 18.223 9.086 1.00 13.59 74 ALA B N 1
ATOM 1685 C CA . ALA B 1 74 ? 44.751 17.106 8.587 1.00 13.20 74 ALA B CA 1
ATOM 1686 C C . ALA B 1 74 ? 44.181 16.379 9.782 1.00 12.41 74 ALA B C 1
ATOM 1687 O O . ALA B 1 74 ? 44.690 16.495 10.899 1.00 13.07 74 ALA B O 1
ATOM 1689 N N . LEU B 1 75 ? 43.121 15.607 9.521 1.00 12.16 75 LEU B N 1
ATOM 1690 C CA . LEU B 1 75 ? 42.516 14.744 10.533 1.00 12.34 75 LEU B CA 1
ATOM 1691 C C . LEU B 1 75 ? 42.290 13.374 9.915 1.00 12.45 75 LEU B C 1
ATOM 1692 O O . LEU B 1 75 ? 41.776 13.282 8.797 1.00 14.91 75 LEU B O 1
ATOM 1697 N N . ALA B 1 76 ? 42.652 12.319 10.635 1.00 12.07 76 ALA B N 1
ATOM 1698 C CA . ALA B 1 76 ? 42.393 10.954 10.194 1.00 12.12 76 ALA B CA 1
ATOM 1699 C C . ALA B 1 76 ? 41.453 10.310 11.198 1.00 11.84 76 ALA B C 1
ATOM 1700 O O . ALA B 1 76 ? 41.597 10.514 12.414 1.00 12.35 76 ALA B O 1
ATOM 1702 N N . ILE B 1 77 ? 40.518 9.503 10.688 1.00 11.30 77 ILE B N 1
ATOM 1703 C CA . ILE B 1 77 ? 39.525 8.826 11.518 1.00 11.55 77 ILE B CA 1
ATOM 1704 C C . ILE B 1 77 ? 39.373 7.426 10.950 1.00 11.27 77 ILE B C 1
ATOM 1705 O O . ILE B 1 77 ? 39.120 7.259 9.745 1.00 12.66 77 ILE B O 1
ATOM 1710 N N . VAL B 1 78 ? 39.511 6.403 11.792 1.00 11.43 78 VAL B N 1
ATOM 1711 C CA . VAL B 1 78 ? 39.578 5.029 11.299 1.00 12.00 78 VAL B CA 1
ATOM 1712 C C . VAL B 1 78 ? 38.733 4.093 12.140 1.00 11.63 78 VAL B C 1
ATOM 1713 O O . VAL B 1 78 ? 38.475 4.321 13.331 1.00 12.12 78 VAL B O 1
ATOM 1717 N N . THR B 1 79 ? 38.350 2.992 11.503 1.00 11.99 79 THR B N 1
ATOM 1718 C CA . THR B 1 79 ? 37.634 1.896 12.141 1.00 12.54 79 THR B CA 1
ATOM 1719 C C . THR B 1 79 ? 38.159 0.584 11.556 1.00 13.08 79 THR B C 1
ATOM 1720 O O . THR B 1 79 ? 39.058 0.568 10.712 1.00 14.78 79 THR B O 1
ATOM 1724 N N . ASP B 1 80 ? 37.571 -0.531 11.982 1.00 14.44 80 ASP B N 1
ATOM 1725 C CA . ASP B 1 80 ? 37.748 -1.815 11.287 1.00 16.79 80 ASP B CA 1
ATOM 1726 C C . ASP B 1 80 ? 36.428 -2.308 10.700 1.00 18.30 80 ASP B C 1
ATOM 1727 O O . ASP B 1 80 ? 36.220 -3.519 10.530 1.00 21.55 80 ASP B O 1
ATOM 1732 N N . GLY B 1 81 ? 35.533 -1.381 10.371 1.00 17.29 81 GLY B N 1
ATOM 1733 C CA . GLY B 1 81 ? 34.223 -1.730 9.858 1.00 18.06 81 GLY B CA 1
ATOM 1734 C C . GLY B 1 81 ? 34.249 -2.312 8.453 1.00 17.73 81 GLY B C 1
ATOM 1735 O O . GLY B 1 81 ? 35.218 -2.226 7.708 1.00 18.76 81 GLY B O 1
ATOM 1736 N N . ASP B 1 82 ? 33.100 -2.869 8.073 1.00 18.62 82 ASP B N 1
ATOM 1737 C CA . ASP B 1 82 ? 32.968 -3.485 6.756 1.00 21.34 82 ASP B CA 1
ATOM 1738 C C . ASP B 1 82 ? 33.022 -2.463 5.625 1.00 20.03 82 ASP B C 1
ATOM 1739 O O . ASP B 1 82 ? 33.402 -2.817 4.501 1.00 21.36 82 ASP B O 1
ATOM 1744 N N . ARG B 1 83 ? 32.625 -1.211 5.880 1.00 17.95 83 ARG B N 1
ATOM 1745 C CA . ARG B 1 83 ? 32.753 -0.152 4.889 1.00 17.67 83 ARG B CA 1
ATOM 1746 C C . ARG B 1 83 ? 33.396 1.051 5.559 1.00 15.84 83 ARG B C 1
ATOM 1747 O O . ARG B 1 83 ? 33.548 1.108 6.777 1.00 16.96 83 ARG B O 1
ATOM 1755 N N . VAL B 1 84 ? 33.838 2.000 4.741 1.00 15.37 84 VAL B N 1
ATOM 1756 C CA . VAL B 1 84 ? 34.487 3.185 5.294 1.00 14.44 84 VAL B CA 1
ATOM 1757 C C . VAL B 1 84 ? 33.433 4.083 5.920 1.00 14.79 84 VAL B C 1
ATOM 1758 O O . VAL B 1 84 ? 32.444 4.451 5.273 1.00 16.85 84 VAL B O 1
ATOM 1762 N N . GLY B 1 85 ? 33.631 4.433 7.190 1.00 13.75 85 GLY B N 1
ATOM 1763 C CA . GLY B 1 85 ? 32.694 5.274 7.914 1.00 14.61 85 GLY B CA 1
ATOM 1764 C C . GLY B 1 85 ? 33.132 6.728 7.929 1.00 12.68 85 GLY B C 1
ATOM 1765 O O . GLY B 1 85 ? 34.325 7.050 7.885 1.00 13.51 85 GLY B O 1
ATOM 1766 N N . ALA B 1 86 ? 32.138 7.610 7.998 1.00 12.76 86 ALA B N 1
ATOM 1767 C CA . ALA B 1 86 ? 32.332 9.041 8.158 1.00 12.62 86 ALA B CA 1
ATOM 1768 C C . ALA B 1 86 ? 32.058 9.440 9.606 1.00 12.13 86 ALA B C 1
ATOM 1769 O O . ALA B 1 86 ? 31.390 8.715 10.348 1.00 11.86 86 ALA B O 1
ATOM 1771 N N . PRO B 1 87 ? 32.522 10.615 10.025 1.00 12.25 87 PRO B N 1
ATOM 1772 C CA . PRO B 1 87 ? 32.111 11.129 11.343 1.00 12.34 87 PRO B CA 1
ATOM 1773 C C . PRO B 1 87 ? 30.587 11.197 11.448 1.00 11.02 87 PRO B C 1
ATOM 1774 O O . PRO B 1 87 ? 29.894 11.509 10.477 1.00 12.15 87 PRO B O 1
ATOM 1778 N N . CYS B 1 88 ? 30.077 10.933 12.648 1.00 10.48 88 CYS B N 1
ATOM 1779 C CA . CYS B 1 88 ? 28.641 11.027 12.870 1.00 10.96 88 CYS B CA 1
ATOM 1780 C C . CYS B 1 88 ? 28.188 12.489 12.822 1.00 10.11 88 CYS B C 1
ATOM 1781 O O . CYS B 1 88 ? 28.992 13.412 12.755 1.00 10.88 88 CYS B O 1
ATOM 1784 N N . GLY B 1 89 ? 26.869 12.691 12.860 1.00 10.41 89 GLY B N 1
ATOM 1785 C CA . GLY B 1 89 ? 26.336 14.040 12.750 1.00 10.71 89 GLY B CA 1
ATOM 1786 C C . GLY B 1 89 ? 26.817 14.969 13.851 1.00 9.81 89 GLY B C 1
ATOM 1787 O O . GLY B 1 89 ? 27.015 16.170 13.614 1.00 10.16 89 GLY B O 1
ATOM 1788 N N . ILE B 1 90 ? 26.969 14.447 15.080 1.00 10.15 90 ILE B N 1
ATOM 1789 C CA . ILE B 1 90 ? 27.472 15.300 16.165 1.00 10.28 90 ILE B CA 1
ATOM 1790 C C . ILE B 1 90 ? 28.860 15.816 15.803 1.00 9.84 90 ILE B C 1
ATOM 1791 O O . ILE B 1 90 ? 29.175 17.014 15.929 1.00 10.69 90 ILE B O 1
ATOM 1796 N N . CYS B 1 91 ? 29.725 14.893 15.376 1.00 10.00 91 CYS B N 1
ATOM 1797 C CA . CYS B 1 91 ? 31.087 15.247 15.044 1.00 10.48 91 CYS B CA 1
ATOM 1798 C C . CYS B 1 91 ? 31.138 16.166 13.843 1.00 10.05 91 CYS B C 1
ATOM 1799 O O . CYS B 1 91 ? 31.960 17.085 13.802 1.00 10.57 91 CYS B O 1
ATOM 1802 N N . ARG B 1 92 ? 30.244 15.995 12.886 1.00 10.26 92 ARG B N 1
ATOM 1803 C CA . ARG B 1 92 ? 30.214 16.919 11.755 1.00 10.34 92 ARG B CA 1
ATOM 1804 C C . ARG B 1 92 ? 29.878 18.339 12.213 1.00 9.77 92 ARG B C 1
ATOM 1805 O O . ARG B 1 92 ? 30.435 19.302 11.699 1.00 10.64 92 ARG B O 1
ATOM 1813 N N . GLN B 1 93 ? 28.955 18.456 13.172 1.00 9.64 93 GLN B N 1
ATOM 1814 C CA . GLN B 1 93 ? 28.625 19.783 13.685 1.00 9.75 93 GLN B CA 1
ATOM 1815 C C . GLN B 1 93 ? 29.847 20.433 14.329 1.00 9.88 93 GLN B C 1
ATOM 1816 O O . GLN B 1 93 ? 30.095 21.630 14.147 1.00 10.81 93 GLN B O 1
ATOM 1822 N N . VAL B 1 94 ? 30.601 19.655 15.110 1.00 9.85 94 VAL B N 1
ATOM 1823 C CA . VAL B 1 94 ? 31.816 20.165 15.733 1.00 10.11 94 VAL B CA 1
ATOM 1824 C C . VAL B 1 94 ? 32.855 20.538 14.673 1.00 10.32 94 VAL B C 1
ATOM 1825 O O . VAL B 1 94 ? 33.419 21.647 14.690 1.00 10.88 94 VAL B O 1
ATOM 1829 N N . LEU B 1 95 ? 33.134 19.613 13.741 1.00 10.31 95 LEU B N 1
ATOM 1830 C CA . LEU B 1 95 ? 34.167 19.867 12.747 1.00 10.72 95 LEU B CA 1
ATOM 1831 C C . LEU B 1 95 ? 33.796 21.011 11.827 1.00 11.14 95 LEU B C 1
ATOM 1832 O O . LEU B 1 95 ? 34.686 21.708 11.329 1.00 12.41 95 LEU B O 1
ATOM 1837 N N A SER B 1 96 ? 32.497 21.237 11.613 0.66 11.23 96 SER B N 1
ATOM 1838 N N B SER B 1 96 ? 32.507 21.246 11.595 0.34 11.23 96 SER B N 1
ATOM 1839 C CA A SER B 1 96 ? 32.034 22.349 10.778 0.66 13.39 96 SER B CA 1
ATOM 1840 C CA B SER B 1 96 ? 32.151 22.362 10.726 0.34 12.58 96 SER B CA 1
ATOM 1841 C C A SER B 1 96 ? 32.453 23.689 11.358 0.66 14.24 96 SER B C 1
ATOM 1842 C C B SER B 1 96 ? 32.543 23.693 11.348 0.34 13.40 96 SER B C 1
ATOM 1843 O O A SER B 1 96 ? 32.679 24.647 10.614 0.66 16.90 96 SER B O 1
ATOM 1844 O O B SER B 1 96 ? 32.851 24.645 10.628 0.34 14.83 96 SER B O 1
ATOM 1849 N N . GLU B 1 97 ? 32.597 23.770 12.677 1.00 13.11 97 GLU B N 1
ATOM 1850 C CA . GLU B 1 97 ? 33.060 24.984 13.320 1.00 13.71 97 GLU B CA 1
ATOM 1851 C C . GLU B 1 97 ? 34.558 25.015 13.550 1.00 11.79 97 GLU B C 1
ATOM 1852 O O . GLU B 1 97 ? 35.166 26.083 13.505 1.00 14.61 97 GLU B O 1
ATOM 1858 N N . LEU B 1 98 ? 35.167 23.866 13.829 1.00 10.76 98 LEU B N 1
ATOM 1859 C CA . LEU B 1 98 ? 36.542 23.813 14.286 1.00 10.67 98 LEU B CA 1
ATOM 1860 C C . LEU B 1 98 ? 37.567 23.522 13.198 1.00 10.32 98 LEU B C 1
ATOM 1861 O O . LEU B 1 98 ? 38.772 23.657 13.465 1.00 12.08 98 LEU B O 1
ATOM 1866 N N . LEU B 1 99 ? 37.143 23.131 11.991 1.00 11.74 99 LEU B N 1
ATOM 1867 C CA . LEU B 1 99 ? 38.057 22.937 10.871 1.00 12.50 99 LEU B CA 1
ATOM 1868 C C . LEU B 1 99 ? 37.752 23.936 9.769 1.00 12.53 99 LEU B C 1
ATOM 1869 O O . LEU B 1 99 ? 36.582 24.300 9.554 1.00 15.37 99 LEU B O 1
ATOM 1874 N N . ASN B 1 100 ? 38.790 24.329 9.031 1.00 12.44 100 ASN B N 1
ATOM 1875 C CA . ASN B 1 100 ? 38.581 25.071 7.802 1.00 13.43 100 ASN B CA 1
ATOM 1876 C C . ASN B 1 100 ? 38.188 24.138 6.658 1.00 13.47 100 ASN B C 1
ATOM 1877 O O . ASN B 1 100 ? 38.346 22.908 6.718 1.00 14.69 100 ASN B O 1
ATOM 1882 N N . ASP B 1 101 ? 37.696 24.748 5.581 1.00 14.12 101 ASP B N 1
ATOM 1883 C CA . ASP B 1 101 ? 37.099 23.976 4.503 1.00 16.32 101 ASP B CA 1
ATOM 1884 C C . ASP B 1 101 ? 38.124 23.273 3.625 1.00 15.63 101 ASP B C 1
ATOM 1885 O O . ASP B 1 101 ? 37.730 22.425 2.813 1.00 18.80 101 ASP B O 1
ATOM 1890 N N . ASN B 1 102 ? 39.413 23.596 3.750 1.00 14.52 102 ASN B N 1
ATOM 1891 C CA . ASN B 1 102 ? 40.456 22.926 2.978 1.00 15.30 102 ASN B CA 1
ATOM 1892 C C . ASN B 1 102 ? 41.155 21.812 3.749 1.00 15.57 102 ASN B C 1
ATOM 1893 O O . ASN B 1 102 ? 42.052 21.172 3.190 1.00 19.33 102 ASN B O 1
ATOM 1898 N N . THR B 1 103 ? 40.806 21.572 4.995 1.00 14.10 103 THR B N 1
ATOM 1899 C CA . THR B 1 103 ? 41.552 20.594 5.777 1.00 13.36 103 THR B CA 1
ATOM 1900 C C . THR B 1 103 ? 41.092 19.191 5.426 1.00 13.23 103 THR B C 1
ATOM 1901 O O . THR B 1 103 ? 39.905 18.885 5.566 1.00 14.65 103 THR B O 1
ATOM 1905 N N . PRO B 1 104 ? 41.979 18.321 4.968 1.00 14.50 104 PRO B N 1
ATOM 1906 C CA . PRO B 1 104 ? 41.539 16.962 4.605 1.00 14.57 104 PRO B CA 1
ATOM 1907 C C . PRO B 1 104 ? 41.180 16.143 5.822 1.00 13.71 104 PRO B C 1
ATOM 1908 O O . PRO B 1 104 ? 41.829 16.218 6.868 1.00 14.35 104 PRO B O 1
ATOM 1912 N N . ILE B 1 105 ? 40.131 15.358 5.653 1.00 13.70 105 ILE B N 1
ATOM 1913 C CA . ILE B 1 105 ? 39.706 14.367 6.625 1.00 13.36 105 ILE B CA 1
ATOM 1914 C C . ILE B 1 105 ? 39.883 13.026 5.938 1.00 13.33 105 ILE B C 1
ATOM 1915 O O . ILE B 1 105 ? 39.173 12.704 4.972 1.00 15.24 105 ILE B O 1
ATOM 1920 N N . TYR B 1 106 ? 40.830 12.235 6.418 1.00 13.31 106 TYR B N 1
ATOM 1921 C CA . TYR B 1 106 ? 41.104 10.927 5.833 1.00 13.62 106 TYR B CA 1
ATOM 1922 C C . TYR B 1 106 ? 40.330 9.883 6.613 1.00 13.13 106 TYR B C 1
ATOM 1923 O O . TYR B 1 106 ? 40.385 9.866 7.846 1.00 14.37 106 TYR B O 1
ATOM 1932 N N . LEU B 1 107 ? 39.617 9.018 5.902 1.00 12.91 107 LEU B N 1
ATOM 1933 C CA . LEU B 1 107 ? 38.767 8.002 6.504 1.00 13.09 107 LEU B CA 1
ATOM 1934 C C . LEU B 1 107 ? 39.243 6.640 6.018 1.00 13.69 107 LEU B C 1
ATOM 1935 O O . LEU B 1 107 ? 39.473 6.460 4.814 1.00 15.30 107 LEU B O 1
ATOM 1940 N N . SER B 1 108 ? 39.387 5.674 6.922 1.00 13.16 108 SER B N 1
ATOM 1941 C CA . SER B 1 108 ? 39.819 4.351 6.482 1.00 13.19 108 SER B CA 1
ATOM 1942 C C . SER B 1 108 ? 39.252 3.295 7.405 1.00 12.78 108 SER B C 1
ATOM 1943 O O . SER B 1 108 ? 39.185 3.489 8.625 1.00 13.33 108 SER B O 1
ATOM 1946 N N . ASN B 1 109 ? 38.888 2.164 6.816 1.00 14.28 109 ASN B N 1
ATOM 1947 C CA . ASN B 1 109 ? 38.538 0.982 7.582 1.00 14.98 109 ASN B CA 1
ATOM 1948 C C . ASN B 1 109 ? 39.623 -0.076 7.526 1.00 17.09 109 ASN B C 1
ATOM 1949 O O . ASN B 1 109 ? 39.358 -1.228 7.859 1.00 18.82 109 ASN B O 1
ATOM 1954 N N . GLY B 1 110 ? 40.839 0.301 7.143 1.00 17.86 110 GLY B N 1
ATOM 1955 C CA . GLY B 1 110 ? 41.911 -0.661 6.995 1.00 20.24 110 GLY B CA 1
ATOM 1956 C C . GLY B 1 110 ? 41.935 -1.403 5.681 1.00 21.35 110 GLY B C 1
ATOM 1957 O O . GLY B 1 110 ? 42.919 -2.118 5.412 1.00 24.80 110 GLY B O 1
ATOM 1958 N N . LYS B 1 111 ? 40.884 -1.304 4.872 1.00 20.13 111 LYS B N 1
ATOM 1959 C CA . LYS B 1 111 ? 40.822 -1.932 3.554 1.00 22.56 111 LYS B CA 1
ATOM 1960 C C . LYS B 1 111 ? 40.729 -0.918 2.429 1.00 22.62 111 LYS B C 1
ATOM 1961 O O . LYS B 1 111 ? 41.268 -1.155 1.347 1.00 25.30 111 LYS B O 1
ATOM 1964 N N . GLU B 1 112 ? 40.056 0.203 2.670 1.00 21.01 112 GLU B N 1
ATOM 1965 C CA . GLU B 1 112 ? 39.901 1.281 1.711 1.00 20.26 112 GLU B CA 1
ATOM 1966 C C . GLU B 1 112 ? 40.080 2.591 2.466 1.00 19.35 112 GLU B C 1
ATOM 1967 O O . GLU B 1 112 ? 39.866 2.657 3.676 1.00 19.20 112 GLU B O 1
ATOM 1969 N N . THR B 1 113 ? 40.472 3.626 1.740 1.00 19.35 113 THR B N 1
ATOM 1970 C CA . THR B 1 113 ? 40.648 4.963 2.304 1.00 20.06 113 THR B CA 1
ATOM 1971 C C . THR B 1 113 ? 39.941 5.981 1.429 1.00 19.19 113 THR B C 1
ATOM 1972 O O . THR B 1 113 ? 39.982 5.873 0.194 1.00 21.87 113 THR B O 1
ATOM 1976 N N . LEU B 1 114 ? 39.296 6.956 2.067 1.00 16.93 114 LEU B N 1
ATOM 1977 C CA . LEU B 1 114 ? 38.630 8.064 1.403 1.00 17.17 114 LEU B CA 1
ATOM 1978 C C . LEU B 1 114 ? 39.163 9.361 1.985 1.00 16.85 114 LEU B C 1
ATOM 1979 O O . LEU B 1 114 ? 39.682 9.403 3.105 1.00 18.25 114 LEU B O 1
ATOM 1984 N N . GLU B 1 115 ? 39.025 10.420 1.210 1.00 16.76 115 GLU B N 1
ATOM 1985 C CA . GLU B 1 115 ? 39.394 11.757 1.654 1.00 18.45 115 GLU B CA 1
ATOM 1986 C C . GLU B 1 115 ? 38.190 12.665 1.472 1.00 16.90 115 GLU B C 1
ATOM 1987 O O . GLU B 1 115 ? 37.586 12.690 0.396 1.00 19.19 115 GLU B O 1
ATOM 1993 N N . LYS B 1 116 ? 37.824 13.389 2.527 1.00 15.21 116 LYS B N 1
ATOM 1994 C CA . LYS B 1 116 ? 36.714 14.334 2.477 1.00 15.71 116 LYS B CA 1
ATOM 1995 C C . LYS B 1 116 ? 37.142 15.670 3.071 1.00 15.70 116 LYS B C 1
ATOM 1996 O O . LYS B 1 116 ? 38.140 15.753 3.790 1.00 18.65 116 LYS B O 1
ATOM 2002 N N . THR B 1 117 ? 36.385 16.716 2.765 1.00 15.52 117 THR B N 1
ATOM 2003 C CA . THR B 1 117 ? 36.440 17.950 3.544 1.00 14.90 117 THR B CA 1
ATOM 2004 C C . THR B 1 117 ? 35.081 18.159 4.198 1.00 15.02 117 THR B C 1
ATOM 2005 O O . THR B 1 117 ? 34.082 17.520 3.839 1.00 16.24 117 THR B O 1
ATOM 2009 N N . ILE B 1 118 ? 35.049 19.053 5.186 1.00 14.90 118 ILE B N 1
ATOM 2010 C CA . ILE B 1 118 ? 33.861 19.093 6.028 1.00 15.01 118 ILE B CA 1
ATOM 2011 C C . ILE B 1 118 ? 32.641 19.575 5.255 1.00 16.00 118 ILE B C 1
ATOM 2012 O O . ILE B 1 118 ? 31.517 19.129 5.515 1.00 16.70 118 ILE B O 1
ATOM 2017 N N A ASP B 1 119 ? 32.825 20.464 4.277 0.51 17.34 119 ASP B N 1
ATOM 2018 N N B ASP B 1 119 ? 32.837 20.465 4.280 0.49 17.59 119 ASP B N 1
ATOM 2019 C CA A ASP B 1 119 ? 31.662 20.954 3.546 0.51 19.98 119 ASP B CA 1
ATOM 2020 C CA B ASP B 1 119 ? 31.708 20.968 3.506 0.49 20.32 119 ASP B CA 1
ATOM 2021 C C A ASP B 1 119 ? 30.945 19.831 2.802 0.51 20.74 119 ASP B C 1
ATOM 2022 C C B ASP B 1 119 ? 30.959 19.836 2.808 0.49 20.82 119 ASP B C 1
ATOM 2023 O O A ASP B 1 119 ? 29.713 19.859 2.682 0.51 23.00 119 ASP B O 1
ATOM 2024 O O B ASP B 1 119 ? 29.723 19.858 2.726 0.49 22.90 119 ASP B O 1
ATOM 2033 N N . GLU B 1 120 ? 31.688 18.820 2.329 1.00 20.22 120 GLU B N 1
ATOM 2034 C CA . GLU B 1 120 ? 31.066 17.694 1.632 1.00 22.52 120 GLU B CA 1
ATOM 2035 C C . GLU B 1 120 ? 30.181 16.877 2.560 1.00 20.47 120 GLU B C 1
ATOM 2036 O O . GLU B 1 120 ? 29.227 16.233 2.119 1.00 22.67 120 GLU B O 1
ATOM 2042 N N . LEU B 1 121 ? 30.509 16.847 3.837 1.00 16.14 121 LEU B N 1
ATOM 2043 C CA . LEU B 1 121 ? 29.813 15.994 4.780 1.00 15.46 121 LEU B CA 1
ATOM 2044 C C . LEU B 1 121 ? 28.626 16.663 5.443 1.00 14.62 121 LEU B C 1
ATOM 2045 O O . LEU B 1 121 ? 27.803 15.972 6.058 1.00 14.29 121 LEU B O 1
ATOM 2050 N N . LEU B 1 122 ? 28.501 17.987 5.347 1.00 15.37 122 LEU B N 1
ATOM 2051 C CA . LEU B 1 122 ? 27.435 18.678 6.070 1.00 15.11 122 LEU B CA 1
ATOM 2052 C C . LEU B 1 122 ? 26.890 19.819 5.220 1.00 15.50 122 LEU B C 1
ATOM 2053 O O . LEU B 1 122 ? 27.393 20.945 5.270 1.00 17.01 122 LEU B O 1
ATOM 2058 N N . PRO B 1 123 ? 25.845 19.566 4.432 1.00 15.55 123 PRO B N 1
ATOM 2059 C CA . PRO B 1 123 ? 25.223 20.663 3.671 1.00 17.04 123 PRO B CA 1
ATOM 2060 C C . PRO B 1 123 ? 24.481 21.605 4.613 1.00 15.93 123 PRO B C 1
ATOM 2061 O O . PRO B 1 123 ? 24.154 21.253 5.740 1.00 15.44 123 PRO B O 1
ATOM 2065 N N . MET B 1 124 ? 24.220 22.825 4.136 1.00 16.91 124 MET B N 1
ATOM 2066 C CA . MET B 1 124 ? 23.410 23.815 4.864 1.00 16.67 124 MET B CA 1
ATOM 2067 C C . MET B 1 124 ? 23.866 23.967 6.313 1.00 14.76 124 MET B C 1
ATOM 2068 O O . MET B 1 124 ? 23.095 23.781 7.260 1.00 16.24 124 MET B O 1
ATOM 2073 N N . ARG B 1 125 ? 25.126 24.310 6.477 1.00 14.29 125 ARG B N 1
ATOM 2074 C CA . ARG B 1 125 ? 25.703 24.389 7.815 1.00 14.43 125 ARG B CA 1
ATOM 2075 C C . ARG B 1 125 ? 25.175 25.594 8.583 1.00 14.39 125 ARG B C 1
ATOM 2076 O O . ARG B 1 125 ? 24.954 26.659 8.009 1.00 15.93 125 ARG B O 1
ATOM 2084 N N . PHE B 1 126 ? 24.984 25.420 9.892 1.00 13.72 126 PHE B N 1
ATOM 2085 C CA . PHE B 1 126 ? 24.669 26.502 10.811 1.00 14.31 126 PHE B CA 1
ATOM 2086 C C . PHE B 1 126 ? 25.960 26.939 11.474 1.00 15.32 126 PHE B C 1
ATOM 2087 O O . PHE B 1 126 ? 26.578 26.147 12.200 1.00 17.18 126 PHE B O 1
ATOM 2095 N N . THR B 1 127 ? 26.377 28.177 11.208 1.00 15.03 127 THR B N 1
ATOM 2096 C CA . THR B 1 127 ? 27.727 28.628 11.512 1.00 15.03 127 THR B CA 1
ATOM 2097 C C . THR B 1 127 ? 27.759 29.620 12.670 1.00 13.72 127 THR B C 1
ATOM 2098 O O . THR B 1 127 ? 26.738 30.184 13.075 1.00 14.08 127 THR B O 1
ATOM 2102 N N . LYS B 1 128 ? 28.974 29.849 13.178 1.00 13.68 128 LYS B N 1
ATOM 2103 C CA . LYS B 1 128 ? 29.203 30.876 14.187 1.00 13.97 128 LYS B CA 1
ATOM 2104 C C . LYS B 1 128 ? 28.628 32.211 13.752 1.00 13.98 128 LYS B C 1
ATOM 2105 O O . LYS B 1 128 ? 27.951 32.886 14.531 1.00 15.02 128 LYS B O 1
ATOM 2111 N N . GLU B 1 129 ? 28.878 32.614 12.510 1.00 16.07 129 GLU B N 1
ATOM 2112 C CA . GLU B 1 129 ? 28.360 33.923 12.146 1.00 18.87 129 GLU B CA 1
ATOM 2113 C C . GLU B 1 129 ? 26.852 33.913 11.931 1.00 17.81 129 GLU B C 1
ATOM 2114 O O . GLU B 1 129 ? 26.218 34.962 12.126 1.00 18.77 129 GLU B O 1
ATOM 2120 N N . ASP B 1 130 ? 26.245 32.767 11.586 1.00 16.93 130 ASP B N 1
ATOM 2121 C CA . ASP B 1 130 ? 24.785 32.703 11.581 1.00 17.82 130 ASP B CA 1
ATOM 2122 C C . ASP B 1 130 ? 24.224 33.078 12.952 1.00 16.67 130 ASP B C 1
ATOM 2123 O O . ASP B 1 130 ? 23.241 33.825 13.048 1.00 20.00 130 ASP B O 1
ATOM 2128 N N . LEU B 1 131 ? 24.851 32.586 14.023 1.00 14.43 131 LEU B N 1
ATOM 2129 C CA . LEU B 1 131 ? 24.370 32.891 15.367 1.00 13.43 131 LEU B CA 1
ATOM 2130 C C . LEU B 1 131 ? 24.781 34.288 15.811 1.00 13.75 131 LEU B C 1
ATOM 2131 O O . LEU B 1 131 ? 23.952 35.064 16.301 1.00 15.34 131 LEU B O 1
ATOM 2136 N N . LEU B 1 132 ? 26.070 34.615 15.688 1.00 14.40 132 LEU B N 1
ATOM 2137 C CA . LEU B 1 132 ? 26.524 35.916 16.176 1.00 15.56 132 LEU B CA 1
ATOM 2138 C C . LEU B 1 132 ? 25.893 37.074 15.407 1.00 16.73 132 LEU B C 1
ATOM 2139 O O . LEU B 1 132 ? 25.666 38.144 15.983 1.00 19.49 132 LEU B O 1
ATOM 2144 N N . GLY B 1 133 ? 25.602 36.884 14.127 1.00 17.63 133 GLY B N 1
ATOM 2145 C CA . GLY B 1 133 ? 25.005 37.927 13.319 1.00 20.40 133 GLY B CA 1
ATOM 2146 C C . GLY B 1 133 ? 23.503 37.984 13.376 1.00 21.75 133 GLY B C 1
ATOM 2147 O O . GLY B 1 133 ? 22.903 38.817 12.686 1.00 24.34 133 GLY B O 1
ATOM 2148 N N . HIS B 1 134 ? 22.875 37.125 14.178 1.00 21.27 134 HIS B N 1
ATOM 2149 C CA . HIS B 1 134 ? 21.423 37.053 14.259 1.00 24.76 134 HIS B CA 1
ATOM 2150 C C . HIS B 1 134 ? 20.862 38.306 14.924 1.00 28.27 134 HIS B C 1
ATOM 2151 O O . HIS B 1 134 ? 21.331 38.698 15.995 1.00 31.21 134 HIS B O 1
ATOM 2158 N N . MET C 1 1 ? -3.689 13.772 40.900 1.00 39.25 1 MET C N 1
ATOM 2159 C CA . MET C 1 1 ? -3.074 12.462 40.702 1.00 38.69 1 MET C CA 1
ATOM 2160 C C . MET C 1 1 ? -2.099 12.174 41.840 1.00 38.31 1 MET C C 1
ATOM 2161 O O . MET C 1 1 ? -1.263 13.017 42.178 1.00 38.84 1 MET C O 1
ATOM 2166 N N . ASN C 1 2 ? -2.205 10.987 42.435 1.00 36.86 2 ASN C N 1
ATOM 2167 C CA . ASN C 1 2 ? -1.350 10.632 43.558 1.00 36.88 2 ASN C CA 1
ATOM 2168 C C . ASN C 1 2 ? -0.037 10.011 43.073 1.00 33.42 2 ASN C C 1
ATOM 2169 O O . ASN C 1 2 ? 0.175 9.802 41.877 1.00 31.83 2 ASN C O 1
ATOM 2174 N N . LYS C 1 3 ? 0.850 9.710 44.028 1.00 31.57 3 LYS C N 1
ATOM 2175 C CA . LYS C 1 3 ? 2.178 9.196 43.701 1.00 31.95 3 LYS C CA 1
ATOM 2176 C C . LYS C 1 3 ? 2.098 7.867 42.962 1.00 31.34 3 LYS C C 1
ATOM 2177 O O . LYS C 1 3 ? 2.834 7.639 41.993 1.00 29.90 3 LYS C O 1
ATOM 2183 N N . GLU C 1 4 ? 1.216 6.973 43.411 1.00 30.55 4 GLU C N 1
ATOM 2184 C CA . GLU C 1 4 ? 1.118 5.653 42.797 1.00 28.38 4 GLU C CA 1
ATOM 2185 C C . GLU C 1 4 ? 0.633 5.751 41.359 1.00 27.75 4 GLU C C 1
ATOM 2186 O O . GLU C 1 4 ? 1.131 5.033 40.479 1.00 26.60 4 GLU C O 1
ATOM 2188 N N . ASP C 1 5 ? -0.331 6.633 41.094 1.00 26.58 5 ASP C N 1
ATOM 2189 C CA . ASP C 1 5 ? -0.821 6.797 39.733 1.00 27.46 5 ASP C CA 1
ATOM 2190 C C . ASP C 1 5 ? 0.209 7.470 38.832 1.00 24.03 5 ASP C C 1
ATOM 2191 O O . ASP C 1 5 ? 0.260 7.170 37.635 1.00 23.22 5 ASP C O 1
ATOM 2196 N N . LEU C 1 6 ? 1.023 8.387 39.369 1.00 22.13 6 LEU C N 1
ATOM 2197 C CA . LEU C 1 6 ? 2.084 8.977 38.561 1.00 19.95 6 LEU C CA 1
ATOM 2198 C C . LEU C 1 6 ? 3.142 7.939 38.218 1.00 19.81 6 LEU C C 1
ATOM 2199 O O . LEU C 1 6 ? 3.635 7.897 37.088 1.00 19.85 6 LEU C O 1
ATOM 2204 N N . LEU C 1 7 ? 3.520 7.109 39.187 1.00 19.79 7 LEU C N 1
ATOM 2205 C CA . LEU C 1 7 ? 4.446 6.021 38.890 1.00 20.67 7 LEU C CA 1
ATOM 2206 C C . LEU C 1 7 ? 3.884 5.090 37.826 1.00 20.24 7 LEU C C 1
ATOM 2207 O O . LEU C 1 7 ? 4.626 4.608 36.964 1.00 19.98 7 LEU C O 1
ATOM 2212 N N . LYS C 1 8 ? 2.573 4.816 37.871 1.00 20.44 8 LYS C N 1
ATOM 2213 C CA . LYS C 1 8 ? 1.976 3.972 36.842 1.00 21.09 8 LYS C CA 1
ATOM 2214 C C . LYS C 1 8 ? 2.129 4.580 35.453 1.00 19.94 8 LYS C C 1
ATOM 2215 O O . LYS C 1 8 ? 2.382 3.860 34.477 1.00 20.31 8 LYS C O 1
ATOM 2219 N N . LYS C 1 9 ? 1.976 5.900 35.344 1.00 19.00 9 LYS C N 1
ATOM 2220 C CA . LYS C 1 9 ? 2.221 6.557 34.062 1.00 19.47 9 LYS C CA 1
ATOM 2221 C C . LYS C 1 9 ? 3.664 6.390 33.617 1.00 18.56 9 LYS C C 1
ATOM 2222 O O . LYS C 1 9 ? 3.925 6.170 32.439 1.00 18.85 9 LYS C O 1
ATOM 2228 N N . ALA C 1 10 ? 4.614 6.527 34.539 1.00 17.67 10 ALA C N 1
ATOM 2229 C CA . ALA C 1 10 ? 6.010 6.341 34.164 1.00 16.12 10 ALA C CA 1
ATOM 2230 C C . ALA C 1 10 ? 6.271 4.902 33.700 1.00 15.88 10 ALA C C 1
ATOM 2231 O O . ALA C 1 10 ? 7.060 4.669 32.776 1.00 15.91 10 ALA C O 1
ATOM 2233 N N . PHE C 1 11 ? 5.622 3.917 34.339 1.00 16.00 11 PHE C N 1
ATOM 2234 C CA . PHE C 1 11 ? 5.789 2.540 33.875 1.00 17.09 11 PHE C CA 1
ATOM 2235 C C . PHE C 1 11 ? 5.193 2.341 32.493 1.00 17.68 11 PHE C C 1
ATOM 2236 O O . PHE C 1 11 ? 5.728 1.569 31.698 1.00 18.76 11 PHE C O 1
ATOM 2244 N N A GLU C 1 12 ? 4.083 3.019 32.193 0.56 18.05 12 GLU C N 1
ATOM 2245 N N B GLU C 1 12 ? 4.100 3.041 32.180 0.44 18.08 12 GLU C N 1
ATOM 2246 C CA A GLU C 1 12 ? 3.560 3.012 30.831 0.56 20.06 12 GLU C CA 1
ATOM 2247 C CA B GLU C 1 12 ? 3.560 3.003 30.823 0.44 19.93 12 GLU C CA 1
ATOM 2248 C C A GLU C 1 12 ? 4.583 3.578 29.856 0.56 19.31 12 GLU C C 1
ATOM 2249 C C B GLU C 1 12 ? 4.526 3.630 29.821 0.44 19.35 12 GLU C C 1
ATOM 2250 O O A GLU C 1 12 ? 4.864 2.979 28.809 0.56 19.35 12 GLU C O 1
ATOM 2251 O O B GLU C 1 12 ? 4.697 3.127 28.705 0.44 19.73 12 GLU C O 1
ATOM 2262 N N . ALA C 1 13 ? 5.164 4.734 30.200 1.00 18.46 13 ALA C N 1
ATOM 2263 C CA . ALA C 1 13 ? 6.173 5.339 29.340 1.00 17.60 13 ALA C CA 1
ATOM 2264 C C . ALA C 1 13 ? 7.347 4.392 29.111 1.00 16.07 13 ALA C C 1
ATOM 2265 O O . ALA C 1 13 ? 7.909 4.353 28.009 1.00 16.35 13 ALA C O 1
ATOM 2267 N N A MET C 1 14 ? 7.733 3.627 30.129 0.60 15.69 14 MET C N 1
ATOM 2268 N N B MET C 1 14 ? 7.728 3.625 30.134 0.40 15.99 14 MET C N 1
ATOM 2269 C CA A MET C 1 14 ? 8.878 2.733 29.998 0.60 16.61 14 MET C CA 1
ATOM 2270 C CA B MET C 1 14 ? 8.868 2.723 30.012 0.40 16.85 14 MET C CA 1
ATOM 2271 C C A MET C 1 14 ? 8.672 1.729 28.868 0.60 16.70 14 MET C C 1
ATOM 2272 C C B MET C 1 14 ? 8.669 1.729 28.877 0.40 16.92 14 MET C C 1
ATOM 2273 O O A MET C 1 14 ? 9.631 1.340 28.188 0.60 17.35 14 MET C O 1
ATOM 2274 O O B MET C 1 14 ? 9.633 1.341 28.205 0.40 17.38 14 MET C O 1
ATOM 2283 N N . GLU C 1 15 ? 7.422 1.330 28.627 1.00 17.73 15 GLU C N 1
ATOM 2284 C CA . GLU C 1 15 ? 7.144 0.395 27.536 1.00 19.38 15 GLU C CA 1
ATOM 2285 C C . GLU C 1 15 ? 7.295 1.027 26.155 1.00 18.54 15 GLU C C 1
ATOM 2286 O O . GLU C 1 15 ? 7.334 0.316 25.146 1.00 20.02 15 GLU C O 1
ATOM 2292 N N . ASN C 1 16 ? 7.412 2.353 26.090 1.00 15.94 16 ASN C N 1
ATOM 2293 C CA . ASN C 1 16 ? 7.637 3.042 24.827 1.00 16.14 16 ASN C CA 1
ATOM 2294 C C . ASN C 1 16 ? 9.104 3.305 24.548 1.00 15.99 16 ASN C C 1
ATOM 2295 O O . ASN C 1 16 ? 9.412 3.938 23.540 1.00 16.74 16 ASN C O 1
ATOM 2300 N N . ALA C 1 17 ? 10.006 2.855 25.405 1.00 14.92 17 ALA C N 1
ATOM 2301 C CA . ALA C 1 17 ? 11.420 3.145 25.204 1.00 14.12 17 ALA C CA 1
ATOM 2302 C C . ALA C 1 17 ? 11.926 2.594 23.880 1.00 13.55 17 ALA C C 1
ATOM 2303 O O . ALA C 1 17 ? 11.481 1.532 23.415 1.00 14.97 17 ALA C O 1
ATOM 2305 N N . TYR C 1 18 ? 12.868 3.310 23.282 1.00 13.32 18 TYR C N 1
ATOM 2306 C CA . TYR C 1 18 ? 13.563 2.902 22.068 1.00 13.23 18 TYR C CA 1
ATOM 2307 C C . TYR C 1 18 ? 15.015 2.666 22.466 1.00 12.16 18 TYR C C 1
ATOM 2308 O O . TYR C 1 18 ? 15.824 3.593 22.498 1.00 12.19 18 TYR C O 1
ATOM 2317 N N . ALA C 1 19 ? 15.340 1.426 22.791 1.00 13.21 19 ALA C N 1
ATOM 2318 C CA . ALA C 1 19 ? 16.667 1.085 23.283 1.00 13.40 19 ALA C CA 1
ATOM 2319 C C . ALA C 1 19 ? 17.193 -0.144 22.555 1.00 12.86 19 ALA C C 1
ATOM 2320 O O . ALA C 1 19 ? 17.441 -1.191 23.165 1.00 13.35 19 ALA C O 1
ATOM 2322 N N . PRO C 1 20 ? 17.402 -0.044 21.239 1.00 13.37 20 PRO C N 1
ATOM 2323 C CA . PRO C 1 20 ? 17.847 -1.230 20.481 1.00 14.49 20 PRO C CA 1
ATOM 2324 C C . PRO C 1 20 ? 19.242 -1.698 20.830 1.00 13.73 20 PRO C C 1
ATOM 2325 O O . PRO C 1 20 ? 19.598 -2.826 20.486 1.00 15.57 20 PRO C O 1
ATOM 2329 N N . TYR C 1 21 ? 20.051 -0.847 21.464 1.00 12.27 21 TYR C N 1
ATOM 2330 C CA . TYR C 1 21 ? 21.446 -1.172 21.705 1.00 12.79 21 TYR C CA 1
ATOM 2331 C C . TYR C 1 21 ? 21.638 -1.735 23.099 1.00 13.51 21 TYR C C 1
ATOM 2332 O O . TYR C 1 21 ? 22.176 -2.833 23.238 1.00 16.86 21 TYR C O 1
ATOM 2341 N N . SER C 1 22 ? 21.147 -1.054 24.131 1.00 12.70 22 SER C N 1
ATOM 2342 C CA . SER C 1 22 ? 21.327 -1.546 25.490 1.00 12.83 22 SER C CA 1
ATOM 2343 C C . SER C 1 22 ? 20.233 -2.487 25.936 1.00 12.44 22 SER C C 1
ATOM 2344 O O . SER C 1 22 ? 20.444 -3.256 26.880 1.00 13.80 22 SER C O 1
ATOM 2347 N N . ASN C 1 23 ? 19.050 -2.380 25.338 1.00 13.00 23 ASN C N 1
ATOM 2348 C CA . ASN C 1 23 ? 17.850 -3.037 25.838 1.00 14.46 23 ASN C CA 1
ATOM 2349 C C . ASN C 1 23 ? 17.462 -2.594 27.255 1.00 15.07 23 ASN C C 1
ATOM 2350 O O . ASN C 1 23 ? 16.660 -3.245 27.909 1.00 18.57 23 ASN C O 1
ATOM 2355 N N . TYR C 1 24 ? 17.977 -1.470 27.755 1.00 13.14 24 TYR C N 1
ATOM 2356 C CA . TYR C 1 24 ? 17.675 -0.979 29.100 1.00 12.43 24 TYR C CA 1
ATOM 2357 C C . TYR C 1 24 ? 16.579 0.072 28.957 1.00 13.47 24 TYR C C 1
ATOM 2358 O O . TYR C 1 24 ? 16.779 1.064 28.258 1.00 16.50 24 TYR C O 1
ATOM 2367 N N . HIS C 1 25 ? 15.449 -0.124 29.621 1.00 13.81 25 HIS C N 1
ATOM 2368 C CA . HIS C 1 25 ? 14.284 0.729 29.416 1.00 13.43 25 HIS C CA 1
ATOM 2369 C C . HIS C 1 25 ? 14.069 1.642 30.615 1.00 13.97 25 HIS C C 1
ATOM 2370 O O . HIS C 1 25 ? 14.131 1.191 31.761 1.00 15.96 25 HIS C O 1
ATOM 2377 N N . VAL C 1 26 ? 13.843 2.922 30.348 1.00 13.18 26 VAL C N 1
ATOM 2378 C CA . VAL C 1 26 ? 13.542 3.901 31.385 1.00 12.87 26 VAL C CA 1
ATOM 2379 C C . VAL C 1 26 ? 12.250 4.605 31.005 1.00 12.92 26 VAL C C 1
ATOM 2380 O O . VAL C 1 26 ? 12.090 5.020 29.853 1.00 14.53 26 VAL C O 1
ATOM 2384 N N . GLY C 1 27 ? 11.337 4.769 31.965 1.00 13.46 27 GLY C N 1
ATOM 2385 C CA . GLY C 1 27 ? 10.151 5.571 31.754 1.00 14.39 27 GLY C CA 1
ATOM 2386 C C . GLY C 1 27 ? 10.090 6.754 32.696 1.00 13.35 27 GLY C C 1
ATOM 2387 O O . GLY C 1 27 ? 10.622 6.710 33.796 1.00 14.67 27 GLY C O 1
ATOM 2388 N N . ALA C 1 28 ? 9.425 7.815 32.258 1.00 14.10 28 ALA C N 1
ATOM 2389 C CA . ALA C 1 28 ? 9.283 9.002 33.083 1.00 13.99 28 ALA C CA 1
ATOM 2390 C C . ALA C 1 28 ? 7.940 9.630 32.790 1.00 14.35 28 ALA C C 1
ATOM 2391 O O . ALA C 1 28 ? 7.368 9.456 31.708 1.00 14.70 28 ALA C O 1
ATOM 2393 N N . CYS C 1 29 ? 7.425 10.354 33.770 1.00 14.36 29 CYS C N 1
ATOM 2394 C CA . CYS C 1 29 ? 6.221 11.137 33.548 1.00 15.01 29 CYS C CA 1
ATOM 2395 C C . CYS C 1 29 ? 6.334 12.432 34.333 1.00 14.50 29 CYS C C 1
ATOM 2396 O O . CYS C 1 29 ? 6.570 12.407 35.552 1.00 16.41 29 CYS C O 1
ATOM 2399 N N . ALA C 1 30 ? 6.187 13.556 33.638 1.00 14.84 30 ALA C N 1
ATOM 2400 C CA . ALA C 1 30 ? 6.148 14.858 34.288 1.00 15.31 30 ALA C CA 1
ATOM 2401 C C . ALA C 1 30 ? 4.688 15.259 34.448 1.00 15.74 30 ALA C C 1
ATOM 2402 O O . ALA C 1 30 ? 3.930 15.279 33.476 1.00 17.12 30 ALA C O 1
ATOM 2404 N N . LEU C 1 31 ? 4.303 15.596 35.672 1.00 15.99 31 LEU C N 1
ATOM 2405 C CA . LEU C 1 31 ? 2.936 15.981 35.995 1.00 16.58 31 LEU C CA 1
ATOM 2406 C C . LEU C 1 31 ? 2.889 17.482 36.233 1.00 16.10 31 LEU C C 1
ATOM 2407 O O . LEU C 1 31 ? 3.635 18.003 37.073 1.00 17.03 31 LEU C O 1
ATOM 2412 N N . MET C 1 32 ? 2.030 18.174 35.486 1.00 16.24 32 MET C N 1
ATOM 2413 C CA . MET C 1 32 ? 1.803 19.611 35.638 1.00 16.53 32 MET C CA 1
ATOM 2414 C C . MET C 1 32 ? 0.742 19.865 36.696 1.00 17.64 32 MET C C 1
ATOM 2415 O O . MET C 1 32 ? -0.110 19.020 36.985 1.00 18.62 32 MET C O 1
ATOM 2420 N N . LYS C 1 33 ? 0.790 21.075 37.266 1.00 18.92 33 LYS C N 1
ATOM 2421 C CA . LYS C 1 33 ? -0.187 21.454 38.282 1.00 19.69 33 LYS C CA 1
ATOM 2422 C C . LYS C 1 33 ? -1.600 21.442 37.729 1.00 19.61 33 LYS C C 1
ATOM 2423 O O . LYS C 1 33 ? -2.561 21.212 38.479 1.00 22.98 33 LYS C O 1
ATOM 2429 N N . ASP C 1 34 ? -1.756 21.704 36.439 1.00 20.09 34 ASP C N 1
ATOM 2430 C CA . ASP C 1 34 ? -3.089 21.690 35.852 1.00 20.20 34 ASP C CA 1
ATOM 2431 C C . ASP C 1 34 ? -3.584 20.275 35.541 1.00 20.54 34 ASP C C 1
ATOM 2432 O O . ASP C 1 34 ? -4.678 20.136 34.975 1.00 22.18 34 ASP C O 1
ATOM 2437 N N . GLY C 1 35 ? -2.806 19.223 35.874 1.00 19.47 35 GLY C N 1
ATOM 2438 C CA . GLY C 1 35 ? -3.190 17.847 35.655 1.00 19.61 35 GLY C CA 1
ATOM 2439 C C . GLY C 1 35 ? -2.623 17.221 34.396 1.00 18.56 35 GLY C C 1
ATOM 2440 O O . GLY C 1 35 ? -2.690 16.000 34.257 1.00 19.61 35 GLY C O 1
ATOM 2441 N N . THR C 1 36 ? -2.084 18.018 33.470 1.00 17.93 36 THR C N 1
ATOM 2442 C CA . THR C 1 36 ? -1.505 17.480 32.238 1.00 17.69 36 THR C CA 1
ATOM 2443 C C . THR C 1 36 ? -0.290 16.630 32.561 1.00 16.71 36 THR C C 1
ATOM 2444 O O . THR C 1 36 ? 0.497 16.944 33.457 1.00 17.52 36 THR C O 1
ATOM 2448 N N . THR C 1 37 ? -0.158 15.511 31.857 1.00 16.18 37 THR C N 1
ATOM 2449 C CA . THR C 1 37 ? 1.028 14.673 31.986 1.00 17.44 37 THR C CA 1
ATOM 2450 C C . THR C 1 37 ? 1.803 14.624 30.678 1.00 16.27 37 THR C C 1
ATOM 2451 O O . THR C 1 37 ? 1.236 14.723 29.582 1.00 17.39 37 THR C O 1
ATOM 2455 N N . PHE C 1 38 ? 3.119 14.445 30.805 1.00 15.02 38 PHE C N 1
ATOM 2456 C CA . PHE C 1 38 ? 3.998 14.247 29.657 1.00 14.92 38 PHE C CA 1
ATOM 2457 C C . PHE C 1 38 ? 4.824 13.001 29.900 1.00 14.79 38 PHE C C 1
ATOM 2458 O O . PHE C 1 38 ? 5.616 12.959 30.844 1.00 15.56 38 PHE C O 1
ATOM 2466 N N . LEU C 1 39 ? 4.651 11.996 29.047 1.00 14.58 39 LEU C N 1
ATOM 2467 C CA . LEU C 1 39 ? 5.493 10.813 29.110 1.00 14.34 39 LEU C CA 1
ATOM 2468 C C . LEU C 1 39 ? 6.871 11.072 28.510 1.00 14.60 39 LEU C C 1
ATOM 2469 O O . LEU C 1 39 ? 7.052 11.930 27.631 1.00 14.60 39 LEU C O 1
ATOM 2474 N N . GLY C 1 40 ? 7.851 10.332 29.009 1.00 13.10 40 GLY C N 1
ATOM 2475 C CA . GLY C 1 40 ? 9.173 10.349 28.416 1.00 12.82 40 GLY C CA 1
ATOM 2476 C C . GLY C 1 40 ? 9.770 8.966 28.506 1.00 12.80 40 GLY C C 1
ATOM 2477 O O . GLY C 1 40 ? 9.537 8.240 29.478 1.00 14.38 40 GLY C O 1
ATOM 2478 N N . ALA C 1 41 ? 10.532 8.570 27.495 1.00 12.00 41 ALA C N 1
ATOM 2479 C CA . ALA C 1 41 ? 11.254 7.315 27.525 1.00 12.17 41 ALA C CA 1
ATOM 2480 C C . ALA C 1 41 ? 12.630 7.542 26.902 1.00 11.09 41 ALA C C 1
ATOM 2481 O O . ALA C 1 41 ? 12.850 8.511 26.163 1.00 11.78 41 ALA C O 1
ATOM 2483 N N . ASN C 1 42 ? 13.570 6.658 27.231 1.00 11.11 42 ASN C N 1
ATOM 2484 C CA . ASN C 1 42 ? 14.897 6.775 26.642 1.00 10.96 42 ASN C CA 1
ATOM 2485 C C . ASN C 1 42 ? 14.866 6.397 25.171 1.00 11.18 42 ASN C C 1
ATOM 2486 O O . ASN C 1 42 ? 14.115 5.505 24.749 1.00 12.06 42 ASN C O 1
ATOM 2491 N N A ILE C 1 43 ? 15.676 7.089 24.373 0.62 11.27 43 ILE C N 1
ATOM 2492 N N B ILE C 1 43 ? 15.690 7.103 24.393 0.38 10.98 43 ILE C N 1
ATOM 2493 C CA A ILE C 1 43 ? 15.687 6.925 22.923 0.62 11.21 43 ILE C CA 1
ATOM 2494 C CA B ILE C 1 43 ? 15.740 7.026 22.937 0.38 10.73 43 ILE C CA 1
ATOM 2495 C C A ILE C 1 43 ? 17.139 6.916 22.465 0.62 10.65 43 ILE C C 1
ATOM 2496 C C B ILE C 1 43 ? 17.218 6.914 22.572 0.38 10.32 43 ILE C C 1
ATOM 2497 O O A ILE C 1 43 ? 17.799 7.963 22.406 0.62 10.20 43 ILE C O 1
ATOM 2498 O O B ILE C 1 43 ? 17.972 7.892 22.674 0.38 9.66 43 ILE C O 1
ATOM 2507 N N . GLU C 1 44 ? 17.639 5.724 22.170 1.00 10.53 44 GLU C N 1
ATOM 2508 C CA . GLU C 1 44 ? 19.022 5.509 21.803 1.00 10.19 44 GLU C CA 1
ATOM 2509 C C . GLU C 1 44 ? 19.288 5.840 20.338 1.00 10.58 44 GLU C C 1
ATOM 2510 O O . GLU C 1 44 ? 18.367 6.037 19.540 1.00 11.15 44 GLU C O 1
ATOM 2516 N N . ASN C 1 45 ? 20.570 5.914 19.997 1.00 10.60 45 ASN C N 1
ATOM 2517 C CA . ASN C 1 45 ? 21.039 6.183 18.645 1.00 11.03 45 ASN C CA 1
ATOM 2518 C C . ASN C 1 45 ? 22.288 5.350 18.404 1.00 10.30 45 ASN C C 1
ATOM 2519 O O . ASN C 1 45 ? 23.090 5.129 19.315 1.00 11.17 45 ASN C O 1
ATOM 2524 N N . ALA C 1 46 ? 22.468 4.936 17.146 1.00 10.74 46 ALA C N 1
ATOM 2525 C CA . ALA C 1 46 ? 23.653 4.186 16.765 1.00 11.75 46 ALA C CA 1
ATOM 2526 C C . ALA C 1 46 ? 24.920 4.949 17.118 1.00 10.76 46 ALA C C 1
ATOM 2527 O O . ALA C 1 46 ? 25.942 4.319 17.441 1.00 11.77 46 ALA C O 1
ATOM 2529 N N A SER C 1 47 ? 24.898 6.282 17.039 0.82 10.26 47 SER C N 1
ATOM 2530 N N B SER C 1 47 ? 24.892 6.277 17.050 0.18 10.95 47 SER C N 1
ATOM 2531 C CA A SER C 1 47 ? 25.940 7.101 17.644 0.82 10.83 47 SER C CA 1
ATOM 2532 C CA B SER C 1 47 ? 25.935 7.100 17.655 0.18 11.14 47 SER C CA 1
ATOM 2533 C C A SER C 1 47 ? 25.524 7.337 19.095 0.82 10.29 47 SER C C 1
ATOM 2534 C C B SER C 1 47 ? 25.509 7.317 19.099 0.18 10.79 47 SER C C 1
ATOM 2535 O O A SER C 1 47 ? 24.627 8.144 19.368 0.82 10.73 47 SER C O 1
ATOM 2536 O O B SER C 1 47 ? 24.594 8.096 19.371 0.18 10.98 47 SER C O 1
ATOM 2541 N N . TYR C 1 48 ? 26.158 6.610 20.031 1.00 10.22 48 TYR C N 1
ATOM 2542 C CA . TYR C 1 48 ? 25.621 6.528 21.390 1.00 10.69 48 TYR C CA 1
ATOM 2543 C C . TYR C 1 48 ? 25.460 7.888 22.030 1.00 10.40 48 TYR C C 1
ATOM 2544 O O . TYR C 1 48 ? 24.508 8.098 22.783 1.00 10.69 48 TYR C O 1
ATOM 2553 N N . GLY C 1 49 ? 26.367 8.827 21.758 1.00 10.94 49 GLY C N 1
ATOM 2554 C CA . GLY C 1 49 ? 26.290 10.161 22.332 1.00 11.31 49 GLY C CA 1
ATOM 2555 C C . GLY C 1 49 ? 25.039 10.940 21.981 1.00 12.28 49 GLY C C 1
ATOM 2556 O O . GLY C 1 49 ? 24.726 11.906 22.663 1.00 16.22 49 GLY C O 1
ATOM 2557 N N . ALA C 1 50 ? 24.297 10.544 20.948 1.00 10.98 50 ALA C N 1
ATOM 2558 C CA . ALA C 1 50 ? 23.040 11.189 20.590 1.00 10.88 50 ALA C CA 1
ATOM 2559 C C . ALA C 1 50 ? 21.844 10.614 21.352 1.00 10.42 50 ALA C C 1
ATOM 2560 O O . ALA C 1 50 ? 20.708 11.069 21.139 1.00 11.28 50 ALA C O 1
ATOM 2562 N N . THR C 1 51 ? 22.058 9.622 22.214 1.00 10.25 51 THR C N 1
ATOM 2563 C CA . THR C 1 51 ? 20.991 9.040 23.030 1.00 10.31 51 THR C CA 1
ATOM 2564 C C . THR C 1 51 ? 20.384 10.092 23.948 1.00 10.67 51 THR C C 1
ATOM 2565 O O . THR C 1 51 ? 21.093 10.926 24.521 1.00 12.73 51 THR C O 1
ATOM 2569 N N . ASN C 1 52 ? 19.062 10.033 24.131 1.00 10.98 52 ASN C N 1
ATOM 2570 C CA . ASN C 1 52 ? 18.371 10.873 25.101 1.00 11.28 52 ASN C CA 1
ATOM 2571 C C . ASN C 1 52 ? 17.763 10.027 26.210 1.00 10.53 52 ASN C C 1
ATOM 2572 O O . ASN C 1 52 ? 17.229 8.933 25.956 1.00 13.26 52 ASN C O 1
ATOM 2577 N N . CYS C 1 53 ? 17.790 10.544 27.419 1.00 11.34 53 CYS C N 1
ATOM 2578 C CA . CYS C 1 53 ? 17.217 9.865 28.564 1.00 10.86 53 CYS C CA 1
ATOM 2579 C C . CYS C 1 53 ? 15.722 10.147 28.675 1.00 11.43 53 CYS C C 1
ATOM 2580 O O . CYS C 1 53 ? 15.211 11.183 28.227 1.00 12.57 53 CYS C O 1
ATOM 2583 N N . GLY C 1 54 ? 15.014 9.218 29.315 1.00 12.09 54 GLY C N 1
ATOM 2584 C CA . GLY C 1 54 ? 13.568 9.352 29.419 1.00 12.96 54 GLY C CA 1
ATOM 2585 C C . GLY C 1 54 ? 13.098 10.563 30.207 1.00 12.25 54 GLY C C 1
ATOM 2586 O O . GLY C 1 54 ? 12.109 11.211 29.843 1.00 13.34 54 GLY C O 1
ATOM 2587 N N . GLU C 1 55 ? 13.782 10.906 31.281 1.00 12.31 55 GLU C N 1
ATOM 2588 C CA . GLU C 1 55 ? 13.344 12.039 32.076 1.00 13.21 55 GLU C CA 1
ATOM 2589 C C . GLU C 1 55 ? 13.579 13.347 31.335 1.00 12.40 55 GLU C C 1
ATOM 2590 O O . GLU C 1 55 ? 12.807 14.286 31.490 1.00 13.48 55 GLU C O 1
ATOM 2596 N N . ARG C 1 56 ? 14.604 13.390 30.483 1.00 12.30 56 ARG C N 1
ATOM 2597 C CA . ARG C 1 56 ? 14.764 14.539 29.596 1.00 12.15 56 ARG C CA 1
ATOM 2598 C C . ARG C 1 56 ? 13.655 14.577 28.545 1.00 11.76 56 ARG C C 1
ATOM 2599 O O . ARG C 1 56 ? 13.110 15.648 28.255 1.00 13.30 56 ARG C O 1
ATOM 2607 N N . SER C 1 57 ? 13.328 13.432 27.936 1.00 11.93 57 SER C N 1
ATOM 2608 C CA . SER C 1 57 ? 12.211 13.420 26.991 1.00 13.26 57 SER C CA 1
ATOM 2609 C C . SER C 1 57 ? 10.964 14.049 27.603 1.00 13.33 57 SER C C 1
ATOM 2610 O O . SER C 1 57 ? 10.297 14.870 26.968 1.00 13.46 57 SER C O 1
ATOM 2613 N N . ALA C 1 58 ? 10.650 13.681 28.842 1.00 12.88 58 ALA C N 1
ATOM 2614 C CA . ALA C 1 58 ? 9.427 14.156 29.483 1.00 12.92 58 ALA C CA 1
ATOM 2615 C C . ALA C 1 58 ? 9.481 15.653 29.755 1.00 12.85 58 ALA C C 1
ATOM 2616 O O . ALA C 1 58 ? 8.533 16.390 29.454 1.00 13.94 58 ALA C O 1
ATOM 2618 N N . ILE C 1 59 ? 10.569 16.129 30.352 1.00 12.32 59 ILE C N 1
ATOM 2619 C CA . ILE C 1 59 ? 10.614 17.538 30.737 1.00 12.66 59 ILE C CA 1
ATOM 2620 C C . ILE C 1 59 ? 10.748 18.433 29.513 1.00 12.07 59 ILE C C 1
ATOM 2621 O O . ILE C 1 59 ? 10.164 19.525 29.481 1.00 12.99 59 ILE C O 1
ATOM 2626 N N . PHE C 1 60 ? 11.466 17.988 28.482 1.00 11.94 60 PHE C N 1
ATOM 2627 C CA . PHE C 1 60 ? 11.538 18.783 27.261 1.00 12.31 60 PHE C CA 1
ATOM 2628 C C . PHE C 1 60 ? 10.176 18.881 26.589 1.00 12.46 60 PHE C C 1
ATOM 2629 O O . PHE C 1 60 ? 9.827 19.936 26.034 1.00 12.95 60 PHE C O 1
ATOM 2637 N N . ALA C 1 61 ? 9.376 17.805 26.645 1.00 12.48 61 ALA C N 1
ATOM 2638 C CA . ALA C 1 61 ? 8.028 17.882 26.104 1.00 13.41 61 ALA C CA 1
ATOM 2639 C C . ALA C 1 61 ? 7.196 18.903 26.867 1.00 13.13 61 ALA C C 1
ATOM 2640 O O . ALA C 1 61 ? 6.474 19.702 26.260 1.00 14.32 61 ALA C O 1
ATOM 2642 N N . ALA C 1 62 ? 7.289 18.902 28.196 1.00 13.36 62 ALA C N 1
ATOM 2643 C CA . ALA C 1 62 ? 6.502 19.869 28.967 1.00 14.05 62 ALA C CA 1
ATOM 2644 C C . ALA C 1 62 ? 6.874 21.306 28.602 1.00 13.15 62 ALA C C 1
ATOM 2645 O O . ALA C 1 62 ? 5.991 22.143 28.352 1.00 14.37 62 ALA C O 1
ATOM 2647 N N . TYR C 1 63 ? 8.185 21.604 28.575 1.00 13.30 63 TYR C N 1
ATOM 2648 C CA . TYR C 1 63 ? 8.631 22.956 28.267 1.00 12.89 63 TYR C CA 1
ATOM 2649 C C . TYR C 1 63 ? 8.267 23.345 26.842 1.00 12.91 63 TYR C C 1
ATOM 2650 O O . TYR C 1 63 ? 7.938 24.509 26.578 1.00 14.28 63 TYR C O 1
ATOM 2659 N N . SER C 1 64 ? 8.324 22.387 25.910 1.00 12.50 64 SER C N 1
ATOM 2660 C CA . SER C 1 64 ? 7.995 22.680 24.519 1.00 12.83 64 SER C CA 1
ATOM 2661 C C . SER C 1 64 ? 6.529 23.019 24.321 1.00 13.89 64 SER C C 1
ATOM 2662 O O . SER C 1 64 ? 6.165 23.602 23.289 1.00 15.51 64 SER C O 1
ATOM 2665 N N . ASN C 1 65 ? 5.678 22.653 25.280 1.00 14.35 65 ASN C N 1
ATOM 2666 C CA . ASN C 1 65 ? 4.268 22.991 25.262 1.00 15.48 65 ASN C CA 1
ATOM 2667 C C . ASN C 1 65 ? 3.954 24.188 26.161 1.00 16.48 65 ASN C C 1
ATOM 2668 O O . ASN C 1 65 ? 2.783 24.469 26.424 1.00 19.18 65 ASN C O 1
ATOM 2673 N N . GLY C 1 66 ? 4.978 24.914 26.626 1.00 15.36 66 GLY C N 1
ATOM 2674 C CA . GLY C 1 66 ? 4.794 26.182 27.301 1.00 16.72 66 GLY C CA 1
ATOM 2675 C C . GLY C 1 66 ? 4.891 26.115 28.804 1.00 17.05 66 GLY C C 1
ATOM 2676 O O . GLY C 1 66 ? 4.846 27.167 29.454 1.00 19.38 66 GLY C O 1
ATOM 2677 N N . TYR C 1 67 ? 5.014 24.927 29.384 1.00 16.02 67 TYR C N 1
ATOM 2678 C CA . TYR C 1 67 ? 5.106 24.827 30.829 1.00 15.23 67 TYR C CA 1
ATOM 2679 C C . TYR C 1 67 ? 6.485 25.252 31.303 1.00 14.81 67 TYR C C 1
ATOM 2680 O O . TYR C 1 67 ? 7.488 25.115 30.585 1.00 15.83 67 TYR C O 1
ATOM 2689 N N . ARG C 1 68 ? 6.531 25.755 32.532 1.00 15.33 68 ARG C N 1
ATOM 2690 C CA . ARG C 1 68 ? 7.768 26.206 33.165 1.00 15.78 68 ARG C CA 1
ATOM 2691 C C . ARG C 1 68 ? 7.853 25.592 34.553 1.00 16.42 68 ARG C C 1
ATOM 2692 O O . ARG C 1 68 ? 6.938 24.894 34.998 1.00 17.09 68 ARG C O 1
ATOM 2700 N N . ALA C 1 69 ? 8.959 25.871 35.256 1.00 16.15 69 ALA C N 1
ATOM 2701 C CA . ALA C 1 69 ? 9.231 25.183 36.510 1.00 15.89 69 ALA C CA 1
ATOM 2702 C C . ALA C 1 69 ? 8.088 25.334 37.502 1.00 17.25 69 ALA C C 1
ATOM 2703 O O . ALA C 1 69 ? 7.718 24.373 38.180 1.00 18.17 69 ALA C O 1
ATOM 2705 N N A ASP C 1 70 ? 7.502 26.535 37.582 0.53 17.33 70 ASP C N 1
ATOM 2706 N N B ASP C 1 70 ? 7.539 26.542 37.635 0.47 17.72 70 ASP C N 1
ATOM 2707 C CA A ASP C 1 70 ? 6.387 26.808 38.490 0.53 18.73 70 ASP C CA 1
ATOM 2708 C CA B ASP C 1 70 ? 6.500 26.761 38.641 0.47 19.29 70 ASP C CA 1
ATOM 2709 C C A ASP C 1 70 ? 5.058 26.229 38.023 0.53 18.77 70 ASP C C 1
ATOM 2710 C C B ASP C 1 70 ? 5.265 25.891 38.413 0.47 19.60 70 ASP C C 1
ATOM 2711 O O A ASP C 1 70 ? 4.074 26.282 38.771 0.53 17.06 70 ASP C O 1
ATOM 2712 O O B ASP C 1 70 ? 4.500 25.649 39.357 0.47 19.93 70 ASP C O 1
ATOM 2721 N N A ASP C 1 71 ? 4.997 25.675 36.819 0.53 17.03 71 ASP C N 1
ATOM 2722 N N B ASP C 1 71 ? 5.053 25.418 37.184 0.47 18.43 71 ASP C N 1
ATOM 2723 C CA A ASP C 1 71 ? 3.799 24.995 36.350 0.53 17.10 71 ASP C CA 1
ATOM 2724 C CA B ASP C 1 71 ? 3.892 24.597 36.860 0.47 18.71 71 ASP C CA 1
ATOM 2725 C C A ASP C 1 71 ? 3.828 23.492 36.606 0.53 16.76 71 ASP C C 1
ATOM 2726 C C B ASP C 1 71 ? 4.112 23.121 37.158 0.47 18.14 71 ASP C C 1
ATOM 2727 O O A ASP C 1 71 ? 2.846 22.812 36.288 0.53 15.65 71 ASP C O 1
ATOM 2728 O O B ASP C 1 71 ? 3.144 22.346 37.197 0.47 17.10 71 ASP C O 1
ATOM 2737 N N A ILE C 1 72 ? 4.924 22.955 37.170 0.53 16.12 72 ILE C N 1
ATOM 2738 N N B ILE C 1 72 ? 5.351 22.690 37.322 0.47 18.02 72 ILE C N 1
ATOM 2739 C CA A ILE C 1 72 ? 5.162 21.512 37.288 0.53 16.44 72 ILE C CA 1
ATOM 2740 C CA B ILE C 1 72 ? 5.616 21.262 37.425 0.47 17.89 72 ILE C CA 1
ATOM 2741 C C A ILE C 1 72 ? 4.917 21.088 38.730 0.53 17.43 72 ILE C C 1
ATOM 2742 C C B ILE C 1 72 ? 5.275 20.799 38.828 0.47 17.91 72 ILE C C 1
ATOM 2743 O O A ILE C 1 72 ? 5.309 21.798 39.659 0.53 17.42 72 ILE C O 1
ATOM 2744 O O B ILE C 1 72 ? 5.877 21.246 39.814 0.47 19.02 72 ILE C O 1
ATOM 2753 N N . GLU C 1 73 ? 4.280 19.925 38.920 1.00 18.45 73 GLU C N 1
ATOM 2754 C CA . GLU C 1 73 ? 3.928 19.374 40.219 1.00 18.83 73 GLU C CA 1
ATOM 2755 C C . GLU C 1 73 ? 4.886 18.290 40.686 1.00 18.81 73 GLU C C 1
ATOM 2756 O O . GLU C 1 73 ? 5.244 18.252 41.864 1.00 19.93 73 GLU C O 1
ATOM 2759 N N . ALA C 1 74 ? 5.309 17.394 39.797 1.00 18.08 74 ALA C N 1
ATOM 2760 C CA . ALA C 1 74 ? 6.134 16.256 40.207 1.00 17.52 74 ALA C CA 1
ATOM 2761 C C . ALA C 1 74 ? 6.675 15.567 38.968 1.00 16.48 74 ALA C C 1
ATOM 2762 O O . ALA C 1 74 ? 6.166 15.759 37.859 1.00 16.79 74 ALA C O 1
ATOM 2764 N N . LEU C 1 75 ? 7.740 14.784 39.167 1.00 16.74 75 LEU C N 1
ATOM 2765 C CA . LEU C 1 75 ? 8.351 14.000 38.104 1.00 15.63 75 LEU C CA 1
ATOM 2766 C C . LEU C 1 75 ? 8.545 12.591 38.647 1.00 16.44 75 LEU C C 1
ATOM 2767 O O . LEU C 1 75 ? 9.017 12.426 39.768 1.00 19.63 75 LEU C O 1
ATOM 2772 N N . ALA C 1 76 ? 8.186 11.576 37.867 1.00 15.28 76 ALA C N 1
ATOM 2773 C CA . ALA C 1 76 ? 8.447 10.180 38.235 1.00 15.87 76 ALA C CA 1
ATOM 2774 C C . ALA C 1 76 ? 9.373 9.570 37.198 1.00 16.03 76 ALA C C 1
ATOM 2775 O O . ALA C 1 76 ? 9.250 9.860 36.000 1.00 16.03 76 ALA C O 1
ATOM 2777 N N . ILE C 1 77 ? 10.317 8.742 37.658 1.00 15.77 77 ILE C N 1
ATOM 2778 C CA . ILE C 1 77 ? 11.303 8.096 36.790 1.00 15.18 77 ILE C CA 1
ATOM 2779 C C . ILE C 1 77 ? 11.427 6.656 37.257 1.00 14.94 77 ILE C C 1
ATOM 2780 O O . ILE C 1 77 ? 11.682 6.408 38.439 1.00 16.04 77 ILE C O 1
ATOM 2785 N N . VAL C 1 78 ? 11.274 5.701 36.342 1.00 14.66 78 VAL C N 1
ATOM 2786 C CA . VAL C 1 78 ? 11.219 4.301 36.737 1.00 15.53 78 VAL C CA 1
ATOM 2787 C C . VAL C 1 78 ? 12.095 3.443 35.836 1.00 15.17 78 VAL C C 1
ATOM 2788 O O . VAL C 1 78 ? 12.360 3.751 34.669 1.00 14.86 78 VAL C O 1
ATOM 2792 N N . THR C 1 79 ? 12.502 2.305 36.398 1.00 15.89 79 THR C N 1
ATOM 2793 C CA . THR C 1 79 ? 13.254 1.257 35.691 1.00 16.81 79 THR C CA 1
ATOM 2794 C C . THR C 1 79 ? 12.784 -0.103 36.198 1.00 19.20 79 THR C C 1
ATOM 2795 O O . THR C 1 79 ? 11.897 -0.196 37.050 1.00 20.13 79 THR C O 1
ATOM 2799 N N . ASP C 1 80 ? 13.412 -1.170 35.688 1.00 19.80 80 ASP C N 1
ATOM 2800 C CA . ASP C 1 80 ? 13.250 -2.517 36.241 1.00 24.87 80 ASP C CA 1
ATOM 2801 C C . ASP C 1 80 ? 14.566 -3.057 36.800 1.00 24.46 80 ASP C C 1
ATOM 2802 O O . ASP C 1 80 ? 14.783 -4.280 36.851 1.00 26.13 80 ASP C O 1
ATOM 2807 N N . GLY C 1 81 ? 15.447 -2.155 37.225 1.00 22.73 81 GLY C N 1
ATOM 2808 C CA . GLY C 1 81 ? 16.757 -2.543 37.699 1.00 22.92 81 GLY C CA 1
ATOM 2809 C C . GLY C 1 81 ? 16.717 -3.196 39.067 1.00 24.22 81 GLY C C 1
ATOM 2810 O O . GLY C 1 81 ? 15.721 -3.157 39.789 1.00 23.88 81 GLY C O 1
ATOM 2811 N N A ASP C 1 82 ? 17.846 -3.811 39.430 0.52 24.88 82 ASP C N 1
ATOM 2812 N N B ASP C 1 82 ? 17.853 -3.800 39.425 0.48 24.97 82 ASP C N 1
ATOM 2813 C CA A ASP C 1 82 ? 17.931 -4.524 40.701 0.52 27.02 82 ASP C CA 1
ATOM 2814 C CA B ASP C 1 82 ? 17.953 -4.518 40.692 0.48 27.03 82 ASP C CA 1
ATOM 2815 C C A ASP C 1 82 ? 17.891 -3.589 41.902 0.52 26.06 82 ASP C C 1
ATOM 2816 C C B ASP C 1 82 ? 17.828 -3.576 41.881 0.48 26.12 82 ASP C C 1
ATOM 2817 O O A ASP C 1 82 ? 17.548 -4.031 43.004 0.52 26.82 82 ASP C O 1
ATOM 2818 O O B ASP C 1 82 ? 17.350 -3.982 42.947 0.48 26.92 82 ASP C O 1
ATOM 2827 N N . ARG C 1 83 ? 18.249 -2.321 41.728 1.00 24.90 83 ARG C N 1
ATOM 2828 C CA . ARG C 1 83 ? 18.123 -1.328 42.778 1.00 24.92 83 ARG C CA 1
ATOM 2829 C C . ARG C 1 83 ? 17.489 -0.074 42.188 1.00 22.22 83 ARG C C 1
ATOM 2830 O O . ARG C 1 83 ? 17.411 0.091 40.976 1.00 21.50 83 ARG C O 1
ATOM 2838 N N . VAL C 1 84 ? 16.988 0.796 43.056 1.00 21.17 84 VAL C N 1
ATOM 2839 C CA . VAL C 1 84 ? 16.344 2.014 42.586 1.00 20.80 84 VAL C CA 1
ATOM 2840 C C . VAL C 1 84 ? 17.395 2.947 42.002 1.00 19.48 84 VAL C C 1
ATOM 2841 O O . VAL C 1 84 ? 18.422 3.225 42.635 1.00 21.16 84 VAL C O 1
ATOM 2845 N N . GLY C 1 85 ? 17.171 3.387 40.769 1.00 17.85 85 GLY C N 1
ATOM 2846 C CA . GLY C 1 85 ? 18.097 4.267 40.087 1.00 16.33 85 GLY C CA 1
ATOM 2847 C C . GLY C 1 85 ? 17.686 5.725 40.149 1.00 15.46 85 GLY C C 1
ATOM 2848 O O . GLY C 1 85 ? 16.503 6.056 40.233 1.00 16.28 85 GLY C O 1
ATOM 2849 N N . ALA C 1 86 ? 18.676 6.586 40.073 1.00 14.74 86 ALA C N 1
ATOM 2850 C CA . ALA C 1 86 ? 18.471 8.017 40.023 1.00 14.24 86 ALA C CA 1
ATOM 2851 C C . ALA C 1 86 ? 18.777 8.524 38.618 1.00 13.60 86 ALA C C 1
ATOM 2852 O O . ALA C 1 86 ? 19.452 7.842 37.834 1.00 13.24 86 ALA C O 1
ATOM 2854 N N . PRO C 1 87 ? 18.295 9.713 38.257 1.00 13.77 87 PRO C N 1
ATOM 2855 C CA . PRO C 1 87 ? 18.696 10.305 36.971 1.00 13.23 87 PRO C CA 1
ATOM 2856 C C . PRO C 1 87 ? 20.219 10.399 36.873 1.00 11.79 87 PRO C C 1
ATOM 2857 O O . PRO C 1 87 ? 20.914 10.616 37.872 1.00 12.89 87 PRO C O 1
ATOM 2861 N N . CYS C 1 88 ? 20.741 10.197 35.667 1.00 11.41 88 CYS C N 1
ATOM 2862 C CA . CYS C 1 88 ? 22.180 10.324 35.463 1.00 11.15 88 CYS C CA 1
ATOM 2863 C C . CYS C 1 88 ? 22.614 11.792 35.591 1.00 10.70 88 CYS C C 1
ATOM 2864 O O . CYS C 1 88 ? 21.795 12.701 35.720 1.00 11.35 88 CYS C O 1
ATOM 2867 N N . GLY C 1 89 ? 23.924 12.016 35.578 1.00 10.91 89 GLY C N 1
ATOM 2868 C CA . GLY C 1 89 ? 24.430 13.372 35.771 1.00 10.64 89 GLY C CA 1
ATOM 2869 C C . GLY C 1 89 ? 23.976 14.351 34.710 1.00 10.13 89 GLY C C 1
ATOM 2870 O O . GLY C 1 89 ? 23.762 15.528 35.015 1.00 10.54 89 GLY C O 1
ATOM 2871 N N . ILE C 1 90 ? 23.839 13.901 33.456 1.00 10.37 90 ILE C N 1
ATOM 2872 C CA . ILE C 1 90 ? 23.316 14.803 32.417 1.00 10.69 90 ILE C CA 1
ATOM 2873 C C . ILE C 1 90 ? 21.922 15.296 32.811 1.00 10.08 90 ILE C C 1
ATOM 2874 O O . ILE C 1 90 ? 21.600 16.500 32.764 1.00 11.05 90 ILE C O 1
ATOM 2879 N N . CYS C 1 91 ? 21.049 14.349 33.173 1.00 10.44 91 CYS C N 1
ATOM 2880 C CA . CYS C 1 91 ? 19.681 14.673 33.526 1.00 10.89 91 CYS C CA 1
ATOM 2881 C C . CYS C 1 91 ? 19.629 15.534 34.779 1.00 10.71 91 CYS C C 1
ATOM 2882 O O . CYS C 1 91 ? 18.790 16.447 34.879 1.00 11.46 91 CYS C O 1
ATOM 2885 N N . ARG C 1 92 ? 20.516 15.299 35.730 1.00 10.68 92 ARG C N 1
ATOM 2886 C CA . ARG C 1 92 ? 20.552 16.162 36.914 1.00 11.30 92 ARG C CA 1
ATOM 2887 C C . ARG C 1 92 ? 20.891 17.601 36.544 1.00 10.66 92 ARG C C 1
ATOM 2888 O O . ARG C 1 92 ? 20.324 18.529 37.100 1.00 11.74 92 ARG C O 1
ATOM 2896 N N . GLN C 1 93 ? 21.827 17.784 35.610 1.00 10.63 93 GLN C N 1
ATOM 2897 C CA . GLN C 1 93 ? 22.157 19.137 35.172 1.00 10.75 93 GLN C CA 1
ATOM 2898 C C . GLN C 1 93 ? 20.943 19.813 34.533 1.00 10.51 93 GLN C C 1
ATOM 2899 O O . GLN C 1 93 ? 20.683 20.997 34.777 1.00 11.78 93 GLN C O 1
ATOM 2905 N N . VAL C 1 94 ? 20.184 19.070 33.722 1.00 10.48 94 VAL C N 1
ATOM 2906 C CA . VAL C 1 94 ? 18.967 19.613 33.128 1.00 11.02 94 VAL C CA 1
ATOM 2907 C C . VAL C 1 94 ? 17.922 19.925 34.201 1.00 11.18 94 VAL C C 1
ATOM 2908 O O . VAL C 1 94 ? 17.341 21.024 34.226 1.00 12.23 94 VAL C O 1
ATOM 2912 N N . LEU C 1 95 ? 17.655 18.970 35.098 1.00 11.18 95 LEU C N 1
ATOM 2913 C CA . LEU C 1 95 ? 16.638 19.196 36.121 1.00 12.26 95 LEU C CA 1
ATOM 2914 C C . LEU C 1 95 ? 17.028 20.326 37.067 1.00 12.76 95 LEU C C 1
ATOM 2915 O O . LEU C 1 95 ? 16.137 21.017 37.594 1.00 14.31 95 LEU C O 1
ATOM 2920 N N A SER C 1 96 ? 18.328 20.540 37.292 0.76 13.08 96 SER C N 1
ATOM 2921 N N B SER C 1 96 ? 18.325 20.549 37.289 0.24 13.26 96 SER C N 1
ATOM 2922 C CA A SER C 1 96 ? 18.780 21.660 38.118 0.76 14.72 96 SER C CA 1
ATOM 2923 C CA B SER C 1 96 ? 18.738 21.655 38.147 0.24 14.31 96 SER C CA 1
ATOM 2924 C C A SER C 1 96 ? 18.300 22.982 37.549 0.76 15.26 96 SER C C 1
ATOM 2925 C C B SER C 1 96 ? 18.402 23.011 37.542 0.24 14.78 96 SER C C 1
ATOM 2926 O O A SER C 1 96 ? 18.007 23.920 38.308 0.76 18.12 96 SER C O 1
ATOM 2927 O O B SER C 1 96 ? 18.319 24.000 38.279 0.24 16.01 96 SER C O 1
ATOM 2932 N N . GLU C 1 97 ? 18.221 23.104 36.279 1.00 14.44 97 GLU C N 1
ATOM 2933 C CA . GLU C 1 97 ? 17.760 24.288 35.576 1.00 15.94 97 GLU C CA 1
ATOM 2934 C C . GLU C 1 97 ? 16.228 24.350 35.480 1.00 14.71 97 GLU C C 1
ATOM 2935 O O . GLU C 1 97 ? 15.639 25.414 35.633 1.00 17.02 97 GLU C O 1
ATOM 2941 N N . LEU C 1 98 ? 15.587 23.212 35.220 1.00 12.80 98 LEU C N 1
ATOM 2942 C CA . LEU C 1 98 ? 14.200 23.229 34.773 1.00 13.38 98 LEU C CA 1
ATOM 2943 C C . LEU C 1 98 ? 13.184 22.913 35.864 1.00 14.38 98 LEU C C 1
ATOM 2944 O O . LEU C 1 98 ? 11.984 23.118 35.636 1.00 15.68 98 LEU C O 1
ATOM 2949 N N . LEU C 1 99 ? 13.621 22.430 37.020 1.00 14.47 99 LEU C N 1
ATOM 2950 C CA . LEU C 1 99 ? 12.725 22.182 38.139 1.00 15.54 99 LEU C CA 1
ATOM 2951 C C . LEU C 1 99 ? 13.043 23.120 39.294 1.00 16.69 99 LEU C C 1
ATOM 2952 O O . LEU C 1 99 ? 14.195 23.506 39.502 1.00 17.85 99 LEU C O 1
ATOM 2957 N N . ASN C 1 100 ? 12.026 23.390 40.106 1.00 18.28 100 ASN C N 1
ATOM 2958 C CA . ASN C 1 100 ? 12.241 24.057 41.389 1.00 18.92 100 ASN C CA 1
ATOM 2959 C C . ASN C 1 100 ? 12.905 23.115 42.398 1.00 20.63 100 ASN C C 1
ATOM 2960 O O . ASN C 1 100 ? 12.849 21.886 42.274 1.00 20.11 100 ASN C O 1
ATOM 2965 N N A ASP C 1 101 ? 13.463 23.722 43.455 0.39 22.69 101 ASP C N 1
ATOM 2966 N N B ASP C 1 101 ? 13.547 23.723 43.408 0.61 22.08 101 ASP C N 1
ATOM 2967 C CA A ASP C 1 101 ? 14.275 22.998 44.433 0.39 24.98 101 ASP C CA 1
ATOM 2968 C CA B ASP C 1 101 ? 14.423 22.997 44.328 0.61 24.69 101 ASP C CA 1
ATOM 2969 C C A ASP C 1 101 ? 13.489 21.931 45.183 0.39 25.84 101 ASP C C 1
ATOM 2970 C C B ASP C 1 101 ? 13.728 21.812 44.978 0.61 26.22 101 ASP C C 1
ATOM 2971 O O A ASP C 1 101 ? 14.078 20.951 45.646 0.39 27.09 101 ASP C O 1
ATOM 2972 O O B ASP C 1 101 ? 14.347 20.762 45.187 0.61 27.83 101 ASP C O 1
ATOM 2981 N N A ASN C 1 102 ? 12.180 22.106 45.343 0.39 25.83 102 ASN C N 1
ATOM 2982 N N B ASN C 1 102 ? 12.445 21.958 45.299 0.61 25.26 102 ASN C N 1
ATOM 2983 C CA A ASN C 1 102 ? 11.383 21.159 46.114 0.39 26.37 102 ASN C CA 1
ATOM 2984 C CA B ASN C 1 102 ? 11.736 21.002 46.134 0.61 26.06 102 ASN C CA 1
ATOM 2985 C C A ASN C 1 102 ? 10.229 20.577 45.300 0.39 23.95 102 ASN C C 1
ATOM 2986 C C B ASN C 1 102 ? 10.692 20.187 45.392 0.61 23.58 102 ASN C C 1
ATOM 2987 O O A ASN C 1 102 ? 9.154 20.286 45.829 0.39 23.02 102 ASN C O 1
ATOM 2988 O O B ASN C 1 102 ? 9.982 19.405 46.032 0.61 23.30 102 ASN C O 1
ATOM 2994 N N A THR C 1 103 ? 10.447 20.401 44.005 0.38 22.25 103 THR C N 1
ATOM 2995 N N B THR C 1 103 ? 10.558 20.368 44.081 0.62 21.51 103 THR C N 1
ATOM 2996 C CA A THR C 1 103 ? 9.566 19.556 43.213 0.38 20.81 103 THR C CA 1
ATOM 2997 C CA B THR C 1 103 ? 9.614 19.564 43.312 0.62 20.24 103 THR C CA 1
ATOM 2998 C C A THR C 1 103 ? 9.944 18.101 43.460 0.38 20.45 103 THR C C 1
ATOM 2999 C C B THR C 1 103 ? 9.960 18.090 43.484 0.62 20.33 103 THR C C 1
ATOM 3000 O O A THR C 1 103 ? 11.119 17.742 43.310 0.38 20.78 103 THR C O 1
ATOM 3001 O O B THR C 1 103 ? 11.128 17.704 43.313 0.62 20.83 103 THR C O 1
ATOM 3008 N N . PRO C 1 104 ? 9.010 17.250 43.868 1.00 19.96 104 PRO C N 1
ATOM 3009 C CA . PRO C 1 104 ? 9.362 15.865 44.166 1.00 19.56 104 PRO C CA 1
ATOM 3010 C C . PRO C 1 104 ? 9.729 15.108 42.904 1.00 18.43 104 PRO C C 1
ATOM 3011 O O . PRO C 1 104 ? 9.105 15.270 41.847 1.00 18.26 104 PRO C O 1
ATOM 3015 N N . ILE C 1 105 ? 10.769 14.302 43.031 1.00 18.51 105 ILE C N 1
ATOM 3016 C CA . ILE C 1 105 ? 11.185 13.366 41.999 1.00 18.26 105 ILE C CA 1
ATOM 3017 C C . ILE C 1 105 ? 11.002 11.981 42.594 1.00 18.49 105 ILE C C 1
ATOM 3018 O O . ILE C 1 105 ? 11.713 11.606 43.534 1.00 20.20 105 ILE C O 1
ATOM 3023 N N . TYR C 1 106 ? 10.045 11.225 42.077 1.00 17.68 106 TYR C N 1
ATOM 3024 C CA . TYR C 1 106 ? 9.777 9.873 42.557 1.00 18.31 106 TYR C CA 1
ATOM 3025 C C . TYR C 1 106 ? 10.554 8.884 41.705 1.00 17.20 106 TYR C C 1
ATOM 3026 O O . TYR C 1 106 ? 10.523 8.969 40.474 1.00 18.33 106 TYR C O 1
ATOM 3035 N N . LEU C 1 107 ? 11.230 7.948 42.359 1.00 17.83 107 LEU C N 1
ATOM 3036 C CA . LEU C 1 107 ? 12.056 6.942 41.702 1.00 17.50 107 LEU C CA 1
ATOM 3037 C C . LEU C 1 107 ? 11.569 5.562 42.107 1.00 18.23 107 LEU C C 1
ATOM 3038 O O . LEU C 1 107 ? 11.305 5.318 43.289 1.00 20.87 107 LEU C O 1
ATOM 3043 N N . SER C 1 108 ? 11.443 4.653 41.141 1.00 18.15 108 SER C N 1
ATOM 3044 C CA . SER C 1 108 ? 11.034 3.305 41.497 1.00 18.57 108 SER C CA 1
ATOM 3045 C C . SER C 1 108 ? 11.550 2.308 40.488 1.00 18.70 108 SER C C 1
ATOM 3046 O O . SER C 1 108 ? 11.561 2.586 39.286 1.00 17.35 108 SER C O 1
ATOM 3049 N N . ASN C 1 109 ? 11.939 1.138 40.995 1.00 18.88 109 ASN C N 1
ATOM 3050 C CA . ASN C 1 109 ? 12.263 -0.019 40.175 1.00 20.17 109 ASN C CA 1
ATOM 3051 C C . ASN C 1 109 ? 11.156 -1.063 40.175 1.00 22.37 109 ASN C C 1
ATOM 3052 O O . ASN C 1 109 ? 11.385 -2.200 39.743 1.00 23.31 109 ASN C O 1
ATOM 3057 N N . GLY C 1 110 ? 9.963 -0.700 40.641 1.00 22.96 110 GLY C N 1
ATOM 3058 C CA . GLY C 1 110 ? 8.873 -1.643 40.779 1.00 25.75 110 GLY C CA 1
ATOM 3059 C C . GLY C 1 110 ? 8.902 -2.464 42.049 1.00 28.05 110 GLY C C 1
ATOM 3060 O O . GLY C 1 110 ? 7.889 -3.098 42.385 1.00 30.79 110 GLY C O 1
ATOM 3061 N N . LYS C 1 111 ? 10.035 -2.523 42.744 1.00 28.23 111 LYS C N 1
ATOM 3062 C CA . LYS C 1 111 ? 10.140 -3.210 44.028 1.00 29.88 111 LYS C CA 1
ATOM 3063 C C . LYS C 1 111 ? 10.263 -2.253 45.201 1.00 30.33 111 LYS C C 1
ATOM 3064 O O . LYS C 1 111 ? 9.759 -2.547 46.289 1.00 32.26 111 LYS C O 1
ATOM 3067 N N . GLU C 1 112 ? 10.924 -1.113 44.996 1.00 29.04 112 GLU C N 1
ATOM 3068 C CA . GLU C 1 112 ? 11.125 -0.103 46.017 1.00 28.52 112 GLU C CA 1
ATOM 3069 C C . GLU C 1 112 ? 10.885 1.261 45.384 1.00 26.64 112 GLU C C 1
ATOM 3070 O O . GLU C 1 112 ? 10.994 1.427 44.166 1.00 24.86 112 GLU C O 1
ATOM 3073 N N . THR C 1 113 ? 10.528 2.230 46.214 1.00 25.95 113 THR C N 1
ATOM 3074 C CA . THR C 1 113 ? 10.276 3.591 45.771 1.00 26.56 113 THR C CA 1
ATOM 3075 C C . THR C 1 113 ? 11.004 4.562 46.683 1.00 26.16 113 THR C C 1
ATOM 3076 O O . THR C 1 113 ? 11.023 4.387 47.909 1.00 27.93 113 THR C O 1
ATOM 3080 N N . LEU C 1 114 ? 11.616 5.575 46.077 1.00 24.11 114 LEU C N 1
ATOM 3081 C CA . LEU C 1 114 ? 12.284 6.645 46.794 1.00 23.56 114 LEU C CA 1
ATOM 3082 C C . LEU C 1 114 ? 11.737 7.982 46.319 1.00 23.09 114 LEU C C 1
ATOM 3083 O O . LEU C 1 114 ? 11.207 8.110 45.211 1.00 23.96 114 LEU C O 1
ATOM 3088 N N . GLU C 1 115 ? 11.871 8.990 47.170 1.00 23.49 115 GLU C N 1
ATOM 3089 C CA . GLU C 1 115 ? 11.504 10.353 46.832 1.00 23.61 115 GLU C CA 1
ATOM 3090 C C . GLU C 1 115 ? 12.732 11.223 47.033 1.00 23.54 115 GLU C C 1
ATOM 3091 O O . GLU C 1 115 ? 13.385 11.149 48.076 1.00 24.67 115 GLU C O 1
ATOM 3097 N N . LYS C 1 116 ? 13.075 12.003 46.014 1.00 21.23 116 LYS C N 1
ATOM 3098 C CA . LYS C 1 116 ? 14.227 12.885 46.059 1.00 21.07 116 LYS C CA 1
ATOM 3099 C C . LYS C 1 116 ? 13.807 14.262 45.580 1.00 21.74 116 LYS C C 1
ATOM 3100 O O . LYS C 1 116 ? 12.695 14.467 45.081 1.00 24.03 116 LYS C O 1
ATOM 3106 N N . THR C 1 117 ? 14.711 15.211 45.764 1.00 21.47 117 THR C N 1
ATOM 3107 C CA . THR C 1 117 ? 14.631 16.505 45.108 1.00 20.71 117 THR C CA 1
ATOM 3108 C C . THR C 1 117 ? 15.956 16.779 44.409 1.00 20.20 117 THR C C 1
ATOM 3109 O O . THR C 1 117 ? 16.953 16.097 44.654 1.00 19.94 117 THR C O 1
ATOM 3113 N N . ILE C 1 118 ? 15.966 17.799 43.542 1.00 19.19 118 ILE C N 1
ATOM 3114 C CA . ILE C 1 118 ? 17.168 17.989 42.739 1.00 18.76 118 ILE C CA 1
ATOM 3115 C C . ILE C 1 118 ? 18.339 18.413 43.610 1.00 18.63 118 ILE C C 1
ATOM 3116 O O . ILE C 1 118 ? 19.476 18.015 43.358 1.00 18.95 118 ILE C O 1
ATOM 3121 N N . ASP C 1 119 ? 18.088 19.168 44.685 1.00 21.28 119 ASP C N 1
ATOM 3122 C CA . ASP C 1 119 ? 19.190 19.559 45.561 1.00 24.37 119 ASP C CA 1
ATOM 3123 C C . ASP C 1 119 ? 19.861 18.353 46.213 1.00 24.17 119 ASP C C 1
ATOM 3124 O O . ASP C 1 119 ? 21.085 18.342 46.397 1.00 25.90 119 ASP C O 1
ATOM 3129 N N A GLU C 1 120 ? 19.078 17.326 46.563 0.59 23.00 120 GLU C N 1
ATOM 3130 N N B GLU C 1 120 ? 19.080 17.329 46.572 0.41 23.71 120 GLU C N 1
ATOM 3131 C CA A GLU C 1 120 ? 19.653 16.122 47.152 0.59 24.68 120 GLU C CA 1
ATOM 3132 C CA B GLU C 1 120 ? 19.674 16.129 47.151 0.41 25.04 120 GLU C CA 1
ATOM 3133 C C A GLU C 1 120 ? 20.516 15.363 46.155 0.59 22.64 120 GLU C C 1
ATOM 3134 C C B GLU C 1 120 ? 20.555 15.403 46.147 0.41 22.64 120 GLU C C 1
ATOM 3135 O O A GLU C 1 120 ? 21.455 14.665 46.553 0.59 23.51 120 GLU C O 1
ATOM 3136 O O B GLU C 1 120 ? 21.556 14.788 46.532 0.41 23.22 120 GLU C O 1
ATOM 3147 N N . LEU C 1 121 ? 20.209 15.472 44.862 1.00 19.11 121 LEU C N 1
ATOM 3148 C CA . LEU C 1 121 ? 20.907 14.692 43.849 1.00 17.43 121 LEU C CA 1
ATOM 3149 C C . LEU C 1 121 ? 22.108 15.408 43.258 1.00 15.63 121 LEU C C 1
ATOM 3150 O O . LEU C 1 121 ? 22.960 14.755 42.643 1.00 16.34 121 LEU C O 1
ATOM 3155 N N . LEU C 1 122 ? 22.221 16.723 43.432 1.00 16.20 122 LEU C N 1
ATOM 3156 C CA . LEU C 1 122 ? 23.274 17.469 42.752 1.00 15.40 122 LEU C CA 1
ATOM 3157 C C . LEU C 1 122 ? 23.795 18.536 43.696 1.00 15.38 122 LEU C C 1
ATOM 3158 O O . LEU C 1 122 ? 23.262 19.650 43.748 1.00 18.07 122 LEU C O 1
ATOM 3163 N N . PRO C 1 123 ? 24.848 18.237 44.457 1.00 14.84 123 PRO C N 1
ATOM 3164 C CA . PRO C 1 123 ? 25.464 19.277 45.291 1.00 16.02 123 PRO C CA 1
ATOM 3165 C C . PRO C 1 123 ? 26.222 20.278 44.416 1.00 15.15 123 PRO C C 1
ATOM 3166 O O . PRO C 1 123 ? 26.567 20.013 43.266 1.00 15.31 123 PRO C O 1
ATOM 3170 N N . MET C 1 124 ? 26.484 21.449 44.990 1.00 15.25 124 MET C N 1
ATOM 3171 C CA . MET C 1 124 ? 27.332 22.470 44.350 1.00 15.72 124 MET C CA 1
ATOM 3172 C C . MET C 1 124 ? 26.898 22.747 42.909 1.00 13.64 124 MET C C 1
ATOM 3173 O O . MET C 1 124 ? 27.677 22.636 41.968 1.00 15.39 124 MET C O 1
ATOM 3178 N N . ARG C 1 125 ? 25.632 23.115 42.751 1.00 14.07 125 ARG C N 1
ATOM 3179 C CA . ARG C 1 125 ? 25.061 23.305 41.420 1.00 14.10 125 ARG C CA 1
ATOM 3180 C C . ARG C 1 125 ? 25.656 24.514 40.720 1.00 14.14 125 ARG C C 1
ATOM 3181 O O . ARG C 1 125 ? 25.855 25.558 41.332 1.00 15.40 125 ARG C O 1
ATOM 3189 N N . PHE C 1 126 ? 25.924 24.358 39.422 1.00 13.43 126 PHE C N 1
ATOM 3190 C CA . PHE C 1 126 ? 26.229 25.488 38.555 1.00 13.19 126 PHE C CA 1
ATOM 3191 C C . PHE C 1 126 ? 24.934 26.002 37.947 1.00 14.74 126 PHE C C 1
ATOM 3192 O O . PHE C 1 126 ? 24.271 25.267 37.194 1.00 16.05 126 PHE C O 1
ATOM 3200 N N . THR C 1 127 ? 24.595 27.250 38.237 1.00 14.90 127 THR C N 1
ATOM 3201 C CA . THR C 1 127 ? 23.255 27.721 37.938 1.00 15.90 127 THR C CA 1
ATOM 3202 C C . THR C 1 127 ? 23.279 28.816 36.881 1.00 13.90 127 THR C C 1
ATOM 3203 O O . THR C 1 127 ? 24.319 29.392 36.534 1.00 13.82 127 THR C O 1
ATOM 3207 N N . LYS C 1 128 ? 22.076 29.128 36.397 1.00 15.09 128 LYS C N 1
ATOM 3208 C CA . LYS C 1 128 ? 21.891 30.258 35.500 1.00 15.07 128 LYS C CA 1
ATOM 3209 C C . LYS C 1 128 ? 22.533 31.514 36.068 1.00 15.87 128 LYS C C 1
ATOM 3210 O O . LYS C 1 128 ? 23.219 32.248 35.353 1.00 16.60 128 LYS C O 1
ATOM 3216 N N . GLU C 1 129 ? 22.336 31.773 37.360 1.00 16.65 129 GLU C N 1
ATOM 3217 C CA . GLU C 1 129 ? 22.899 32.991 37.933 1.00 18.66 129 GLU C CA 1
ATOM 3218 C C . GLU C 1 129 ? 24.417 32.958 37.982 1.00 18.44 129 GLU C C 1
ATOM 3219 O O . GLU C 1 129 ? 25.056 34.005 37.829 1.00 20.23 129 GLU C O 1
ATOM 3222 N N . ASP C 1 130 ? 25.027 31.786 38.183 1.00 16.37 130 ASP C N 1
ATOM 3223 C CA . ASP C 1 130 ? 26.484 31.734 38.120 1.00 16.77 130 ASP C CA 1
ATOM 3224 C C . ASP C 1 130 ? 26.987 32.169 36.750 1.00 17.23 130 ASP C C 1
ATOM 3225 O O . ASP C 1 130 ? 27.997 32.874 36.640 1.00 20.86 130 ASP C O 1
ATOM 3230 N N . LEU C 1 131 ? 26.299 31.757 35.688 1.00 14.83 131 LEU C N 1
ATOM 3231 C CA . LEU C 1 131 ? 26.723 32.142 34.349 1.00 13.90 131 LEU C CA 1
ATOM 3232 C C . LEU C 1 131 ? 26.378 33.600 34.053 1.00 14.25 131 LEU C C 1
ATOM 3233 O O . LEU C 1 131 ? 27.232 34.362 33.590 1.00 15.29 131 LEU C O 1
ATOM 3238 N N . LEU C 1 132 ? 25.123 33.998 34.285 1.00 15.33 132 LEU C N 1
ATOM 3239 C CA . LEU C 1 132 ? 24.715 35.352 33.919 1.00 17.09 132 LEU C CA 1
ATOM 3240 C C . LEU C 1 132 ? 25.479 36.396 34.716 1.00 18.13 132 LEU C C 1
ATOM 3241 O O . LEU C 1 132 ? 25.662 37.524 34.237 1.00 21.07 132 LEU C O 1
ATOM 3246 N N . GLY C 1 133 ? 25.925 36.062 35.925 1.00 19.04 133 GLY C N 1
ATOM 3247 C CA . GLY C 1 133 ? 26.658 37.006 36.755 1.00 20.91 133 GLY C CA 1
ATOM 3248 C C . GLY C 1 133 ? 28.144 37.077 36.500 1.00 22.54 133 GLY C C 1
ATOM 3249 O O . GLY C 1 133 ? 28.841 37.900 37.107 1.00 24.04 133 GLY C O 1
ATOM 3250 N N . HIS C 1 134 ? 28.657 36.266 35.588 1.00 20.72 134 HIS C N 1
ATOM 3251 C CA . HIS C 1 134 ? 30.085 36.187 35.329 1.00 22.83 134 HIS C CA 1
ATOM 3252 C C . HIS C 1 134 ? 30.600 37.455 34.670 1.00 27.02 134 HIS C C 1
ATOM 3253 O O . HIS C 1 134 ? 30.044 37.888 33.663 1.00 30.01 134 HIS C O 1
ATOM 3260 N N . MET D 1 1 ? 54.435 16.338 40.800 1.00 34.36 1 MET D N 1
ATOM 3261 C CA . MET D 1 1 ? 53.877 17.679 40.685 1.00 32.64 1 MET D CA 1
ATOM 3262 C C . MET D 1 1 ? 52.950 17.964 41.859 1.00 31.44 1 MET D C 1
ATOM 3263 O O . MET D 1 1 ? 52.094 17.140 42.206 1.00 33.54 1 MET D O 1
ATOM 3268 N N . ASN D 1 2 ? 53.115 19.126 42.479 1.00 28.30 2 ASN D N 1
ATOM 3269 C CA . ASN D 1 2 ? 52.279 19.480 43.610 1.00 28.02 2 ASN D CA 1
ATOM 3270 C C . ASN D 1 2 ? 50.980 20.141 43.137 1.00 26.21 2 ASN D C 1
ATOM 3271 O O . ASN D 1 2 ? 50.788 20.436 41.948 1.00 24.87 2 ASN D O 1
ATOM 3276 N N . LYS D 1 3 ? 50.073 20.347 44.093 1.00 24.94 3 LYS D N 1
ATOM 3277 C CA . LYS D 1 3 ? 48.751 20.881 43.782 1.00 25.05 3 LYS D CA 1
ATOM 3278 C C . LYS D 1 3 ? 48.844 22.258 43.139 1.00 24.13 3 LYS D C 1
ATOM 3279 O O . LYS D 1 3 ? 48.118 22.556 42.178 1.00 21.27 3 LYS D O 1
ATOM 3283 N N . GLU D 1 4 ? 49.732 23.112 43.652 1.00 24.85 4 GLU D N 1
ATOM 3284 C CA . GLU D 1 4 ? 49.846 24.465 43.123 1.00 25.36 4 GLU D CA 1
ATOM 3285 C C . GLU D 1 4 ? 50.321 24.459 41.678 1.00 23.86 4 GLU D C 1
ATOM 3286 O O . GLU D 1 4 ? 49.810 25.227 40.852 1.00 21.69 4 GLU D O 1
ATOM 3292 N N . ASP D 1 5 ? 51.279 23.592 41.340 1.00 22.32 5 ASP D N 1
ATOM 3293 C CA . ASP D 1 5 ? 51.755 23.529 39.963 1.00 22.06 5 ASP D CA 1
ATOM 3294 C C . ASP D 1 5 ? 50.693 22.944 39.041 1.00 18.08 5 ASP D C 1
ATOM 3295 O O . ASP D 1 5 ? 50.581 23.364 37.882 1.00 18.67 5 ASP D O 1
ATOM 3300 N N . LEU D 1 6 ? 49.902 21.990 39.534 1.00 17.00 6 LEU D N 1
ATOM 3301 C CA . LEU D 1 6 ? 48.828 21.436 38.718 1.00 15.93 6 LEU D CA 1
ATOM 3302 C C . LEU D 1 6 ? 47.747 22.483 38.461 1.00 15.07 6 LEU D C 1
ATOM 3303 O O . LEU D 1 6 ? 47.254 22.620 37.334 1.00 15.14 6 LEU D O 1
ATOM 3308 N N . LEU D 1 7 ? 47.383 23.241 39.490 1.00 16.02 7 LEU D N 1
ATOM 3309 C CA . LEU D 1 7 ? 46.452 24.343 39.292 1.00 15.50 7 LEU D CA 1
ATOM 3310 C C . LEU D 1 7 ? 46.987 25.355 38.285 1.00 15.53 7 LEU D C 1
ATOM 3311 O O . LEU D 1 7 ? 46.226 25.873 37.461 1.00 15.66 7 LEU D O 1
ATOM 3316 N N A LYS D 1 8 ? 48.289 25.644 38.328 0.52 15.78 8 LYS D N 1
ATOM 3317 N N B LYS D 1 8 ? 48.287 25.659 38.341 0.48 15.75 8 LYS D N 1
ATOM 3318 C CA A LYS D 1 8 ? 48.881 26.544 37.346 0.52 16.04 8 LYS D CA 1
ATOM 3319 C CA B LYS D 1 8 ? 48.873 26.577 37.371 0.48 16.17 8 LYS D CA 1
ATOM 3320 C C A LYS D 1 8 ? 48.717 26.012 35.924 0.52 15.57 8 LYS D C 1
ATOM 3321 C C B LYS D 1 8 ? 48.678 26.082 35.944 0.48 15.80 8 LYS D C 1
ATOM 3322 O O A LYS D 1 8 ? 48.447 26.786 34.992 0.52 16.16 8 LYS D O 1
ATOM 3323 O O B LYS D 1 8 ? 48.367 26.875 35.043 0.48 16.12 8 LYS D O 1
ATOM 3328 N N A LYS D 1 9 ? 48.885 24.700 35.734 0.52 15.40 9 LYS D N 1
ATOM 3329 N N B LYS D 1 9 ? 48.858 24.778 35.713 0.48 15.87 9 LYS D N 1
ATOM 3330 C CA A LYS D 1 9 ? 48.631 24.120 34.420 0.52 15.11 9 LYS D CA 1
ATOM 3331 C CA B LYS D 1 9 ? 48.630 24.249 34.374 0.48 15.67 9 LYS D CA 1
ATOM 3332 C C A LYS D 1 9 ? 47.189 24.352 33.985 0.52 13.90 9 LYS D C 1
ATOM 3333 C C B LYS D 1 9 ? 47.168 24.372 33.964 0.48 14.22 9 LYS D C 1
ATOM 3334 O O A LYS D 1 9 ? 46.931 24.677 32.822 0.52 14.94 9 LYS D O 1
ATOM 3335 O O B LYS D 1 9 ? 46.874 24.625 32.791 0.48 15.17 9 LYS D O 1
ATOM 3346 N N . ALA D 1 10 ? 46.234 24.159 34.901 1.00 13.38 10 ALA D N 1
ATOM 3347 C CA . ALA D 1 10 ? 44.827 24.348 34.561 1.00 13.21 10 ALA D CA 1
ATOM 3348 C C . ALA D 1 10 ? 44.546 25.808 34.228 1.00 13.08 10 ALA D C 1
ATOM 3349 O O . ALA D 1 10 ? 43.755 26.089 33.320 1.00 13.51 10 ALA D O 1
ATOM 3351 N N . PHE D 1 11 ? 45.164 26.757 34.945 1.00 13.82 11 PHE D N 1
ATOM 3352 C CA . PHE D 1 11 ? 44.998 28.166 34.573 1.00 15.30 11 PHE D CA 1
ATOM 3353 C C . PHE D 1 11 ? 45.584 28.471 33.194 1.00 16.13 11 PHE D C 1
ATOM 3354 O O . PHE D 1 11 ? 45.023 29.302 32.460 1.00 17.65 11 PHE D O 1
ATOM 3362 N N A GLU D 1 12 ? 46.669 27.792 32.801 0.47 17.58 12 GLU D N 1
ATOM 3363 N N B GLU D 1 12 ? 46.699 27.822 32.831 0.53 17.57 12 GLU D N 1
ATOM 3364 C CA A GLU D 1 12 ? 47.199 27.971 31.450 0.47 18.75 12 GLU D CA 1
ATOM 3365 C CA B GLU D 1 12 ? 47.217 27.925 31.469 0.53 18.72 12 GLU D CA 1
ATOM 3366 C C A GLU D 1 12 ? 46.274 27.366 30.396 0.47 17.85 12 GLU D C 1
ATOM 3367 C C B GLU D 1 12 ? 46.179 27.443 30.468 0.53 17.63 12 GLU D C 1
ATOM 3368 O O A GLU D 1 12 ? 46.167 27.892 29.281 0.47 19.18 12 GLU D O 1
ATOM 3369 O O B GLU D 1 12 ? 45.889 28.124 29.474 0.53 18.42 12 GLU D O 1
ATOM 3380 N N . ALA D 1 13 ? 45.605 26.265 30.726 1.00 16.17 13 ALA D N 1
ATOM 3381 C CA . ALA D 1 13 ? 44.617 25.693 29.821 1.00 15.00 13 ALA D CA 1
ATOM 3382 C C . ALA D 1 13 ? 43.421 26.616 29.658 1.00 14.27 13 ALA D C 1
ATOM 3383 O O . ALA D 1 13 ? 42.835 26.688 28.578 1.00 13.90 13 ALA D O 1
ATOM 3385 N N . MET D 1 14 ? 43.042 27.317 30.718 1.00 14.79 14 MET D N 1
ATOM 3386 C CA . MET D 1 14 ? 41.899 28.217 30.659 1.00 15.75 14 MET D CA 1
ATOM 3387 C C . MET D 1 14 ? 42.066 29.274 29.556 1.00 15.49 14 MET D C 1
ATOM 3388 O O . MET D 1 14 ? 41.087 29.678 28.900 1.00 15.76 14 MET D O 1
ATOM 3393 N N . GLU D 1 15 ? 43.309 29.692 29.294 1.00 16.05 15 GLU D N 1
ATOM 3394 C CA . GLU D 1 15 ? 43.558 30.656 28.230 1.00 16.77 15 GLU D CA 1
ATOM 3395 C C . GLU D 1 15 ? 43.378 30.076 26.831 1.00 15.43 15 GLU D C 1
ATOM 3396 O O . GLU D 1 15 ? 43.304 30.834 25.857 1.00 18.14 15 GLU D O 1
ATOM 3402 N N . ASN D 1 16 ? 43.281 28.750 26.712 1.00 13.39 16 ASN D N 1
ATOM 3403 C CA . ASN D 1 16 ? 43.063 28.086 25.434 1.00 13.23 16 ASN D CA 1
ATOM 3404 C C . ASN D 1 16 ? 41.596 27.811 25.171 1.00 12.94 16 ASN D C 1
ATOM 3405 O O . ASN D 1 16 ? 41.270 27.181 24.148 1.00 13.39 16 ASN D O 1
ATOM 3410 N N . ALA D 1 17 ? 40.699 28.244 26.055 1.00 11.61 17 ALA D N 1
ATOM 3411 C CA . ALA D 1 17 ? 39.284 27.967 25.851 1.00 12.44 17 ALA D CA 1
ATOM 3412 C C . ALA D 1 17 ? 38.785 28.574 24.545 1.00 12.00 17 ALA D C 1
ATOM 3413 O O . ALA D 1 17 ? 39.247 29.638 24.107 1.00 14.12 17 ALA D O 1
ATOM 3415 N N . TYR D 1 18 ? 37.827 27.885 23.913 1.00 11.45 18 TYR D N 1
ATOM 3416 C CA . TYR D 1 18 ? 37.138 28.384 22.734 1.00 11.38 18 TYR D CA 1
ATOM 3417 C C . TYR D 1 18 ? 35.695 28.604 23.183 1.00 10.89 18 TYR D C 1
ATOM 3418 O O . TYR D 1 18 ? 34.891 27.664 23.228 1.00 10.87 18 TYR D O 1
ATOM 3427 N N . ALA D 1 19 ? 35.350 29.848 23.523 1.00 11.56 19 ALA D N 1
ATOM 3428 C CA . ALA D 1 19 ? 34.041 30.143 24.097 1.00 11.78 19 ALA D CA 1
ATOM 3429 C C . ALA D 1 19 ? 33.503 31.438 23.497 1.00 11.53 19 ALA D C 1
ATOM 3430 O O . ALA D 1 19 ? 33.263 32.423 24.208 1.00 12.53 19 ALA D O 1
ATOM 3432 N N . PRO D 1 20 ? 33.249 31.457 22.181 1.00 12.01 20 PRO D N 1
ATOM 3433 C CA . PRO D 1 20 ? 32.783 32.691 21.539 1.00 13.58 20 PRO D CA 1
ATOM 3434 C C . PRO D 1 20 ? 31.398 33.106 21.962 1.00 11.76 20 PRO D C 1
ATOM 3435 O O . PRO D 1 20 ? 31.009 34.259 21.707 1.00 13.38 20 PRO D O 1
ATOM 3439 N N . TYR D 1 21 ? 30.616 32.201 22.549 1.00 10.95 21 TYR D N 1
ATOM 3440 C CA . TYR D 1 21 ? 29.211 32.459 22.805 1.00 11.38 21 TYR D CA 1
ATOM 3441 C C . TYR D 1 21 ? 28.982 32.867 24.246 1.00 11.78 21 TYR D C 1
ATOM 3442 O O . TYR D 1 21 ? 28.297 33.872 24.500 1.00 15.51 21 TYR D O 1
ATOM 3451 N N . SER D 1 22 ? 29.588 32.174 25.207 1.00 11.41 22 SER D N 1
ATOM 3452 C CA . SER D 1 22 ? 29.414 32.558 26.602 1.00 11.65 22 SER D CA 1
ATOM 3453 C C . SER D 1 22 ? 30.511 33.480 27.116 1.00 11.55 22 SER D C 1
ATOM 3454 O O . SER D 1 22 ? 30.313 34.158 28.137 1.00 13.44 22 SER D O 1
ATOM 3457 N N A ASN D 1 23 ? 31.689 33.453 26.490 0.66 11.91 23 ASN D N 1
ATOM 3458 N N B ASN D 1 23 ? 31.678 33.485 26.462 0.34 12.49 23 ASN D N 1
ATOM 3459 C CA A ASN D 1 23 ? 32.877 34.131 27.009 0.66 14.01 23 ASN D CA 1
ATOM 3460 C CA B ASN D 1 23 ? 32.887 34.108 27.014 0.34 14.29 23 ASN D CA 1
ATOM 3461 C C A ASN D 1 23 ? 33.337 33.573 28.352 0.66 12.85 23 ASN D C 1
ATOM 3462 C C B ASN D 1 23 ? 33.133 33.669 28.460 0.34 12.64 23 ASN D C 1
ATOM 3463 O O A ASN D 1 23 ? 34.182 34.193 29.013 0.66 14.93 23 ASN D O 1
ATOM 3464 O O B ASN D 1 23 ? 33.568 34.458 29.308 0.34 13.19 23 ASN D O 1
ATOM 3473 N N . TYR D 1 24 ? 32.841 32.399 28.751 1.00 11.48 24 TYR D N 1
ATOM 3474 C CA . TYR D 1 24 ? 33.137 31.822 30.052 1.00 11.39 24 TYR D CA 1
ATOM 3475 C C . TYR D 1 24 ? 34.214 30.770 29.832 1.00 11.38 24 TYR D C 1
ATOM 3476 O O . TYR D 1 24 ? 33.975 29.802 29.103 1.00 14.45 24 TYR D O 1
ATOM 3485 N N . HIS D 1 25 ? 35.392 30.957 30.419 1.00 11.07 25 HIS D N 1
ATOM 3486 C CA . HIS D 1 25 ? 36.532 30.075 30.181 1.00 11.74 25 HIS D CA 1
ATOM 3487 C C . HIS D 1 25 ? 36.750 29.127 31.342 1.00 11.25 25 HIS D C 1
ATOM 3488 O O . HIS D 1 25 ? 36.755 29.541 32.501 1.00 13.25 25 HIS D O 1
ATOM 3495 N N . VAL D 1 26 ? 36.960 27.858 31.026 1.00 10.91 26 VAL D N 1
ATOM 3496 C CA . VAL D 1 26 ? 37.280 26.837 32.020 1.00 11.05 26 VAL D CA 1
ATOM 3497 C C . VAL D 1 26 ? 38.573 26.175 31.589 1.00 11.04 26 VAL D C 1
ATOM 3498 O O . VAL D 1 26 ? 38.707 25.770 30.421 1.00 12.67 26 VAL D O 1
ATOM 3502 N N . GLY D 1 27 ? 39.501 26.000 32.527 1.00 11.09 27 GLY D N 1
ATOM 3503 C CA . GLY D 1 27 ? 40.709 25.239 32.269 1.00 11.19 27 GLY D CA 1
ATOM 3504 C C . GLY D 1 27 ? 40.756 23.993 33.123 1.00 11.30 27 GLY D C 1
ATOM 3505 O O . GLY D 1 27 ? 40.242 23.961 34.240 1.00 12.03 27 GLY D O 1
ATOM 3506 N N . ALA D 1 28 ? 41.419 22.974 32.612 1.00 11.12 28 ALA D N 1
ATOM 3507 C CA . ALA D 1 28 ? 41.572 21.747 33.375 1.00 10.91 28 ALA D CA 1
ATOM 3508 C C . ALA D 1 28 ? 42.923 21.145 33.057 1.00 10.61 28 ALA D C 1
ATOM 3509 O O . ALA D 1 28 ? 43.506 21.386 31.998 1.00 11.87 28 ALA D O 1
ATOM 3511 N N . CYS D 1 29 ? 43.426 20.338 33.990 1.00 11.08 29 CYS D N 1
ATOM 3512 C CA . CYS D 1 29 ? 44.622 19.557 33.715 1.00 11.92 29 CYS D CA 1
ATOM 3513 C C . CYS D 1 29 ? 44.500 18.237 34.439 1.00 11.80 29 CYS D C 1
ATOM 3514 O O . CYS D 1 29 ? 44.296 18.203 35.660 1.00 13.08 29 CYS D O 1
ATOM 3517 N N . ALA D 1 30 ? 44.639 17.156 33.687 1.00 12.24 30 ALA D N 1
ATOM 3518 C CA . ALA D 1 30 ? 44.679 15.807 34.245 1.00 12.52 30 ALA D CA 1
ATOM 3519 C C . ALA D 1 30 ? 46.143 15.411 34.397 1.00 12.49 30 ALA D C 1
ATOM 3520 O O . ALA D 1 30 ? 46.899 15.450 33.413 1.00 13.90 30 ALA D O 1
ATOM 3522 N N . LEU D 1 31 ? 46.533 15.020 35.603 1.00 12.85 31 LEU D N 1
ATOM 3523 C CA . LEU D 1 31 ? 47.907 14.611 35.893 1.00 13.53 31 LEU D CA 1
ATOM 3524 C C . LEU D 1 31 ? 47.938 13.103 36.014 1.00 12.84 31 LEU D C 1
ATOM 3525 O O . LEU D 1 31 ? 47.198 12.532 36.820 1.00 13.40 31 LEU D O 1
ATOM 3530 N N . MET D 1 32 ? 48.793 12.466 35.227 1.00 13.53 32 MET D N 1
ATOM 3531 C CA . MET D 1 32 ? 48.981 11.019 35.300 1.00 14.03 32 MET D CA 1
ATOM 3532 C C . MET D 1 32 ? 50.017 10.676 36.355 1.00 14.54 32 MET D C 1
ATOM 3533 O O . MET D 1 32 ? 50.904 11.485 36.658 1.00 15.45 32 MET D O 1
ATOM 3538 N N . LYS D 1 33 ? 49.908 9.465 36.908 1.00 14.71 33 LYS D N 1
ATOM 3539 C CA . LYS D 1 33 ? 50.895 9.003 37.889 1.00 15.98 33 LYS D CA 1
ATOM 3540 C C . LYS D 1 33 ? 52.314 9.023 37.334 1.00 16.77 33 LYS D C 1
ATOM 3541 O O . LYS D 1 33 ? 53.276 9.177 38.111 1.00 19.73 33 LYS D O 1
ATOM 3547 N N . ASP D 1 34 ? 52.490 8.863 36.023 1.00 16.46 34 ASP D N 1
ATOM 3548 C CA . ASP D 1 34 ? 53.823 8.873 35.431 1.00 18.18 34 ASP D CA 1
ATOM 3549 C C . ASP D 1 34 ? 54.346 10.287 35.196 1.00 17.81 34 ASP D C 1
ATOM 3550 O O . ASP D 1 34 ? 55.466 10.447 34.694 1.00 19.96 34 ASP D O 1
ATOM 3555 N N . GLY D 1 35 ? 53.573 11.301 35.567 1.00 16.90 35 GLY D N 1
ATOM 3556 C CA . GLY D 1 35 ? 53.978 12.688 35.464 1.00 17.98 35 GLY D CA 1
ATOM 3557 C C . GLY D 1 35 ? 53.464 13.401 34.228 1.00 17.49 35 GLY D C 1
ATOM 3558 O O . GLY D 1 35 ? 53.582 14.624 34.135 1.00 19.13 35 GLY D O 1
ATOM 3559 N N . THR D 1 36 ? 52.893 12.675 33.272 1.00 15.82 36 THR D N 1
ATOM 3560 C CA . THR D 1 36 ? 52.364 13.295 32.064 1.00 16.49 36 THR D CA 1
ATOM 3561 C C . THR D 1 36 ? 51.149 14.140 32.429 1.00 14.78 36 THR D C 1
ATOM 3562 O O . THR D 1 36 ? 50.357 13.773 33.298 1.00 15.47 36 THR D O 1
ATOM 3566 N N . THR D 1 37 ? 50.996 15.284 31.769 1.00 14.61 37 THR D N 1
ATOM 3567 C CA . THR D 1 37 ? 49.817 16.115 31.948 1.00 14.84 37 THR D CA 1
ATOM 3568 C C . THR D 1 37 ? 49.048 16.233 30.640 1.00 12.90 37 THR D C 1
ATOM 3569 O O . THR D 1 37 ? 49.620 16.199 29.542 1.00 14.80 37 THR D O 1
ATOM 3573 N N . PHE D 1 38 ? 47.734 16.381 30.777 1.00 11.96 38 PHE D N 1
ATOM 3574 C CA . PHE D 1 38 ? 46.831 16.642 29.661 1.00 12.35 38 PHE D CA 1
ATOM 3575 C C . PHE D 1 38 ? 46.002 17.872 29.991 1.00 12.10 38 PHE D C 1
ATOM 3576 O O . PHE D 1 38 ? 45.198 17.862 30.933 1.00 12.82 38 PHE D O 1
ATOM 3584 N N . LEU D 1 39 ? 46.162 18.915 29.195 1.00 12.09 39 LEU D N 1
ATOM 3585 C CA . LEU D 1 39 ? 45.328 20.108 29.339 1.00 12.09 39 LEU D CA 1
ATOM 3586 C C . LEU D 1 39 ? 43.938 19.864 28.766 1.00 11.46 39 LEU D C 1
ATOM 3587 O O . LEU D 1 39 ? 43.744 19.048 27.860 1.00 12.53 39 LEU D O 1
ATOM 3592 N N . GLY D 1 40 ? 42.962 20.595 29.298 1.00 11.03 40 GLY D N 1
ATOM 3593 C CA . GLY D 1 40 ? 41.633 20.616 28.736 1.00 10.46 40 GLY D CA 1
ATOM 3594 C C . GLY D 1 40 ? 41.056 22.000 28.860 1.00 10.49 40 GLY D C 1
ATOM 3595 O O . GLY D 1 40 ? 41.321 22.698 29.838 1.00 12.25 40 GLY D O 1
ATOM 3596 N N . ALA D 1 41 ? 40.269 22.416 27.877 1.00 10.22 41 ALA D N 1
ATOM 3597 C CA . ALA D 1 41 ? 39.572 23.681 27.953 1.00 10.78 41 ALA D CA 1
ATOM 3598 C C . ALA D 1 41 ? 38.194 23.469 27.356 1.00 10.05 41 ALA D C 1
ATOM 3599 O O . ALA D 1 41 ? 37.968 22.534 26.572 1.00 10.65 41 ALA D O 1
ATOM 3601 N N . ASN D 1 42 ? 37.239 24.331 27.730 1.00 9.62 42 ASN D N 1
ATOM 3602 C CA . ASN D 1 42 ? 35.908 24.217 27.147 1.00 9.09 42 ASN D CA 1
ATOM 3603 C C . ASN D 1 42 ? 35.922 24.691 25.701 1.00 9.66 42 ASN D C 1
ATOM 3604 O O . ASN D 1 42 ? 36.646 25.627 25.329 1.00 10.52 42 ASN D O 1
ATOM 3609 N N A ILE D 1 43 ? 35.101 24.049 24.880 0.49 9.33 43 ILE D N 1
ATOM 3610 N N B ILE D 1 43 ? 35.152 23.998 24.866 0.51 9.54 43 ILE D N 1
ATOM 3611 C CA A ILE D 1 43 ? 35.085 24.262 23.439 0.49 9.90 43 ILE D CA 1
ATOM 3612 C CA B ILE D 1 43 ? 35.090 24.229 23.425 0.51 10.20 43 ILE D CA 1
ATOM 3613 C C A ILE D 1 43 ? 33.626 24.330 23.007 0.49 9.12 43 ILE D C 1
ATOM 3614 C C B ILE D 1 43 ? 33.614 24.326 23.051 0.51 9.38 43 ILE D C 1
ATOM 3615 O O A ILE D 1 43 ? 32.944 23.295 22.906 0.49 9.65 43 ILE D O 1
ATOM 3616 O O B ILE D 1 43 ? 32.911 23.300 23.014 0.51 10.23 43 ILE D O 1
ATOM 3625 N N . GLU D 1 44 ? 33.142 25.535 22.758 1.00 9.69 44 GLU D N 1
ATOM 3626 C CA . GLU D 1 44 ? 31.744 25.755 22.429 1.00 10.03 44 GLU D CA 1
ATOM 3627 C C . GLU D 1 44 ? 31.479 25.518 20.946 1.00 9.67 44 GLU D C 1
ATOM 3628 O O . GLU D 1 44 ? 32.396 25.401 20.123 1.00 10.97 44 GLU D O 1
ATOM 3634 N N . ASN D 1 45 ? 30.197 25.478 20.592 1.00 10.10 45 ASN D N 1
ATOM 3635 C CA . ASN D 1 45 ? 29.749 25.339 19.219 1.00 9.78 45 ASN D CA 1
ATOM 3636 C C . ASN D 1 45 ? 28.493 26.172 19.042 1.00 9.77 45 ASN D C 1
ATOM 3637 O O . ASN D 1 45 ? 27.703 26.321 19.988 1.00 10.25 45 ASN D O 1
ATOM 3642 N N . ALA D 1 46 ? 28.312 26.706 17.829 1.00 10.27 46 ALA D N 1
ATOM 3643 C CA . ALA D 1 46 ? 27.106 27.464 17.525 1.00 11.07 46 ALA D CA 1
ATOM 3644 C C . ALA D 1 46 ? 25.842 26.680 17.830 1.00 10.92 46 ALA D C 1
ATOM 3645 O O . ALA D 1 46 ? 24.828 27.290 18.180 1.00 11.94 46 ALA D O 1
ATOM 3647 N N . SER D 1 47 ? 25.876 25.346 17.652 1.00 10.34 47 SER D N 1
ATOM 3648 C CA . SER D 1 47 ? 24.834 24.488 18.203 1.00 10.79 47 SER D CA 1
ATOM 3649 C C . SER D 1 47 ? 25.245 24.158 19.635 1.00 9.84 47 SER D C 1
ATOM 3650 O O . SER D 1 47 ? 26.151 23.338 19.857 1.00 10.19 47 SER D O 1
ATOM 3653 N N . TYR D 1 48 ? 24.614 24.818 20.619 1.00 10.28 48 TYR D N 1
ATOM 3654 C CA . TYR D 1 48 ? 25.171 24.811 21.974 1.00 10.41 48 TYR D CA 1
ATOM 3655 C C . TYR D 1 48 ? 25.331 23.406 22.534 1.00 10.11 48 TYR D C 1
ATOM 3656 O O . TYR D 1 48 ? 26.277 23.147 23.288 1.00 10.23 48 TYR D O 1
ATOM 3665 N N . GLY D 1 49 ? 24.429 22.481 22.174 1.00 10.71 49 GLY D N 1
ATOM 3666 C CA . GLY D 1 49 ? 24.500 21.131 22.691 1.00 11.64 49 GLY D CA 1
ATOM 3667 C C . GLY D 1 49 ? 25.738 20.360 22.268 1.00 11.46 49 GLY D C 1
ATOM 3668 O O . GLY D 1 49 ? 26.034 19.327 22.874 1.00 15.73 49 GLY D O 1
ATOM 3669 N N . ALA D 1 50 ? 26.483 20.835 21.264 1.00 10.23 50 ALA D N 1
ATOM 3670 C CA . ALA D 1 50 ? 27.733 20.194 20.883 1.00 10.82 50 ALA D CA 1
ATOM 3671 C C . ALA D 1 50 ? 28.936 20.715 21.665 1.00 10.21 50 ALA D C 1
ATOM 3672 O O . ALA D 1 50 ? 30.070 20.281 21.410 1.00 10.86 50 ALA D O 1
ATOM 3674 N N . THR D 1 51 ? 28.730 21.667 22.584 1.00 9.70 51 THR D N 1
ATOM 3675 C CA . THR D 1 51 ? 29.790 22.182 23.455 1.00 9.55 51 THR D CA 1
ATOM 3676 C C . THR D 1 51 ? 30.401 21.081 24.310 1.00 10.02 51 THR D C 1
ATOM 3677 O O . THR D 1 51 ? 29.692 20.188 24.804 1.00 11.72 51 THR D O 1
ATOM 3681 N N . ASN D 1 52 ? 31.725 21.108 24.462 1.00 9.75 52 ASN D N 1
ATOM 3682 C CA . ASN D 1 52 ? 32.421 20.216 25.378 1.00 10.40 52 ASN D CA 1
ATOM 3683 C C . ASN D 1 52 ? 33.049 20.987 26.532 1.00 10.44 52 ASN D C 1
ATOM 3684 O O . ASN D 1 52 ? 33.581 22.082 26.342 1.00 12.37 52 ASN D O 1
ATOM 3689 N N . CYS D 1 53 ? 32.980 20.417 27.713 1.00 10.29 53 CYS D N 1
ATOM 3690 C CA . CYS D 1 53 ? 33.558 21.010 28.907 1.00 10.10 53 CYS D CA 1
ATOM 3691 C C . CYS D 1 53 ? 35.060 20.752 28.996 1.00 10.14 53 CYS D C 1
ATOM 3692 O O . CYS D 1 53 ? 35.589 19.748 28.501 1.00 11.26 53 CYS D O 1
ATOM 3695 N N . GLY D 1 54 ? 35.763 21.656 29.684 1.00 10.25 54 GLY D N 1
ATOM 3696 C CA . GLY D 1 54 ? 37.210 21.550 29.750 1.00 11.33 54 GLY D CA 1
ATOM 3697 C C . GLY D 1 54 ? 37.716 20.300 30.457 1.00 10.17 54 GLY D C 1
ATOM 3698 O O . GLY D 1 54 ? 38.699 19.681 30.036 1.00 11.72 54 GLY D O 1
ATOM 3699 N N . GLU D 1 55 ? 37.063 19.897 31.540 1.00 10.55 55 GLU D N 1
ATOM 3700 C CA . GLU D 1 55 ? 37.518 18.695 32.246 1.00 11.04 55 GLU D CA 1
ATOM 3701 C C . GLU D 1 55 ? 37.266 17.433 31.426 1.00 10.98 55 GLU D C 1
ATOM 3702 O O . GLU D 1 55 ? 38.058 16.482 31.516 1.00 11.77 55 GLU D O 1
ATOM 3708 N N . ARG D 1 56 ? 36.204 17.418 30.605 1.00 10.77 56 ARG D N 1
ATOM 3709 C CA . ARG D 1 56 ? 36.042 16.332 29.644 1.00 10.81 56 ARG D CA 1
ATOM 3710 C C . ARG D 1 56 ? 37.148 16.358 28.591 1.00 10.56 56 ARG D C 1
ATOM 3711 O O . ARG D 1 56 ? 37.701 15.306 28.245 1.00 11.57 56 ARG D O 1
ATOM 3719 N N . SER D 1 57 ? 37.480 17.543 28.049 1.00 10.81 57 SER D N 1
ATOM 3720 C CA . SER D 1 57 ? 38.602 17.621 27.101 1.00 11.10 57 SER D CA 1
ATOM 3721 C C . SER D 1 57 ? 39.851 16.948 27.668 1.00 11.20 57 SER D C 1
ATOM 3722 O O . SER D 1 57 ? 40.533 16.183 26.972 1.00 11.74 57 SER D O 1
ATOM 3725 N N . ALA D 1 58 ? 40.174 17.250 28.931 1.00 10.80 58 ALA D N 1
ATOM 3726 C CA . ALA D 1 58 ? 41.406 16.748 29.533 1.00 10.87 58 ALA D CA 1
ATOM 3727 C C . ALA D 1 58 ? 41.361 15.234 29.732 1.00 10.47 58 ALA D C 1
ATOM 3728 O O . ALA D 1 58 ? 42.308 14.527 29.395 1.00 11.62 58 ALA D O 1
ATOM 3730 N N A ILE D 1 59 ? 40.267 14.719 30.283 0.67 10.76 59 ILE D N 1
ATOM 3731 N N B ILE D 1 59 ? 40.255 14.720 30.271 0.33 10.45 59 ILE D N 1
ATOM 3732 C CA A ILE D 1 59 ? 40.217 13.296 30.590 0.67 11.05 59 ILE D CA 1
ATOM 3733 C CA B ILE D 1 59 ? 40.189 13.298 30.597 0.33 10.38 59 ILE D CA 1
ATOM 3734 C C A ILE D 1 59 ? 40.111 12.479 29.313 0.67 10.14 59 ILE D C 1
ATOM 3735 C C B ILE D 1 59 ? 40.053 12.456 29.337 0.33 10.00 59 ILE D C 1
ATOM 3736 O O A ILE D 1 59 ? 40.734 11.418 29.193 0.67 11.08 59 ILE D O 1
ATOM 3737 O O B ILE D 1 59 ? 40.586 11.340 29.263 0.33 10.55 59 ILE D O 1
ATOM 3746 N N . PHE D 1 60 ? 39.349 12.970 28.326 1.00 10.01 60 PHE D N 1
ATOM 3747 C CA . PHE D 1 60 ? 39.268 12.260 27.059 1.00 10.32 60 PHE D CA 1
ATOM 3748 C C . PHE D 1 60 ? 40.630 12.199 26.375 1.00 10.36 60 PHE D C 1
ATOM 3749 O O . PHE D 1 60 ? 40.992 11.183 25.757 1.00 11.10 60 PHE D O 1
ATOM 3757 N N . ALA D 1 61 ? 41.421 13.268 26.498 1.00 11.00 61 ALA D N 1
ATOM 3758 C CA . ALA D 1 61 ? 42.764 13.251 25.928 1.00 11.26 61 ALA D CA 1
ATOM 3759 C C . ALA D 1 61 ? 43.625 12.188 26.609 1.00 11.34 61 ALA D C 1
ATOM 3760 O O . ALA D 1 61 ? 44.347 11.434 25.948 1.00 12.38 61 ALA D O 1
ATOM 3762 N N . ALA D 1 62 ? 43.534 12.101 27.934 1.00 10.88 62 ALA D N 1
ATOM 3763 C CA . ALA D 1 62 ? 44.317 11.106 28.657 1.00 12.11 62 ALA D CA 1
ATOM 3764 C C . ALA D 1 62 ? 43.939 9.684 28.234 1.00 11.93 62 ALA D C 1
ATOM 3765 O O . ALA D 1 62 ? 44.808 8.858 27.902 1.00 12.07 62 ALA D O 1
ATOM 3767 N N . TYR D 1 63 ? 42.640 9.402 28.191 1.00 10.58 63 TYR D N 1
ATOM 3768 C CA . TYR D 1 63 ? 42.205 8.070 27.805 1.00 10.97 63 TYR D CA 1
ATOM 3769 C C . TYR D 1 63 ? 42.595 7.760 26.366 1.00 10.83 63 TYR D C 1
ATOM 3770 O O . TYR D 1 63 ? 42.930 6.608 26.039 1.00 11.73 63 TYR D O 1
ATOM 3779 N N . SER D 1 64 ? 42.538 8.768 25.487 1.00 10.55 64 SER D N 1
ATOM 3780 C CA . SER D 1 64 ? 42.857 8.552 24.080 1.00 11.32 64 SER D CA 1
ATOM 3781 C C . SER D 1 64 ? 44.319 8.204 23.872 1.00 11.73 64 SER D C 1
ATOM 3782 O O . SER D 1 64 ? 44.667 7.674 22.804 1.00 12.60 64 SER D O 1
ATOM 3785 N N . ASN D 1 65 ? 45.164 8.486 24.865 1.00 11.84 65 ASN D N 1
ATOM 3786 C CA . ASN D 1 65 ? 46.576 8.142 24.833 1.00 12.54 65 ASN D CA 1
ATOM 3787 C C . ASN D 1 65 ? 46.882 6.905 25.659 1.00 13.92 65 ASN D C 1
ATOM 3788 O O . ASN D 1 65 ? 48.056 6.612 25.910 1.00 16.78 65 ASN D O 1
ATOM 3793 N N . GLY D 1 66 ? 45.849 6.160 26.069 1.00 13.60 66 GLY D N 1
ATOM 3794 C CA . GLY D 1 66 ? 46.005 4.865 26.690 1.00 14.42 66 GLY D CA 1
ATOM 3795 C C . GLY D 1 66 ? 45.974 4.876 28.196 1.00 14.23 66 GLY D C 1
ATOM 3796 O O . GLY D 1 66 ? 46.077 3.799 28.802 1.00 16.92 66 GLY D O 1
ATOM 3797 N N . TYR D 1 67 ? 45.834 6.035 28.836 1.00 12.38 67 TYR D N 1
ATOM 3798 C CA . TYR D 1 67 ? 45.734 6.057 30.284 1.00 13.03 67 TYR D CA 1
ATOM 3799 C C . TYR D 1 67 ? 44.335 5.634 30.709 1.00 12.43 67 TYR D C 1
ATOM 3800 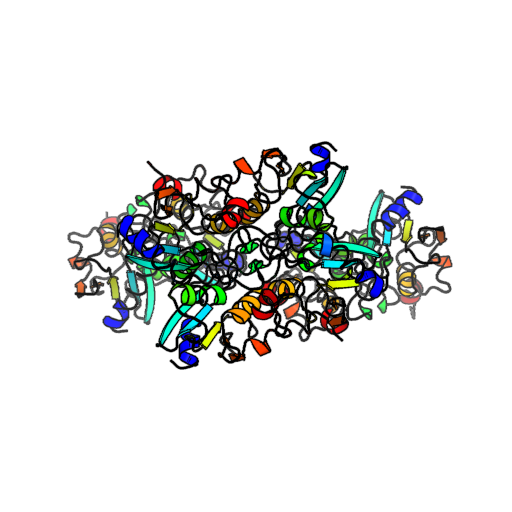O O . TYR D 1 67 ? 43.348 5.843 30.004 1.00 13.51 67 TYR D O 1
ATOM 3809 N N . ARG D 1 68 ? 44.264 5.008 31.873 1.00 12.71 68 ARG D N 1
ATOM 3810 C CA . ARG D 1 68 ? 43.004 4.577 32.454 1.00 12.81 68 ARG D CA 1
ATOM 3811 C C . ARG D 1 68 ? 42.882 5.120 33.873 1.00 12.10 68 ARG D C 1
ATOM 3812 O O . ARG D 1 68 ? 43.796 5.777 34.355 1.00 12.55 68 ARG D O 1
ATOM 3820 N N . ALA D 1 69 ? 41.751 4.858 34.527 1.00 12.43 69 ALA D N 1
ATOM 3821 C CA . ALA D 1 69 ? 41.510 5.438 35.848 1.00 12.36 69 ALA D CA 1
ATOM 3822 C C . ALA D 1 69 ? 42.666 5.190 36.788 1.00 12.56 69 ALA D C 1
ATOM 3823 O O . ALA D 1 69 ? 43.080 6.078 37.537 1.00 13.10 69 ALA D O 1
ATOM 3825 N N . ASP D 1 70 ? 43.183 3.965 36.790 1.00 13.01 70 ASP D N 1
ATOM 3826 C CA . ASP D 1 70 ? 44.235 3.572 37.724 1.00 14.96 70 ASP D CA 1
ATOM 3827 C C . ASP D 1 70 ? 45.523 4.346 37.481 1.00 14.38 70 ASP D C 1
ATOM 3828 O O . ASP D 1 70 ? 46.391 4.375 38.336 1.00 17.29 70 ASP D O 1
ATOM 3833 N N . ASP D 1 71 ? 45.659 4.949 36.303 1.00 14.16 71 ASP D N 1
ATOM 3834 C CA . ASP D 1 71 ? 46.870 5.669 35.941 1.00 15.00 71 ASP D CA 1
ATOM 3835 C C . ASP D 1 71 ? 46.807 7.156 36.242 1.00 14.99 71 ASP D C 1
ATOM 3836 O O . ASP D 1 71 ? 47.799 7.861 36.006 1.00 15.96 71 ASP D O 1
ATOM 3841 N N . ILE D 1 72 ? 45.672 7.653 36.706 1.00 14.12 72 ILE D N 1
ATOM 3842 C CA . ILE D 1 72 ? 45.452 9.086 36.860 1.00 14.34 72 ILE D CA 1
ATOM 3843 C C . ILE D 1 72 ? 45.746 9.444 38.307 1.00 14.65 72 ILE D C 1
ATOM 3844 O O . ILE D 1 72 ? 45.271 8.767 39.231 1.00 16.03 72 ILE D O 1
ATOM 3849 N N A GLU D 1 73 ? 46.565 10.479 38.507 0.48 14.16 73 GLU D N 1
ATOM 3850 N N B GLU D 1 73 ? 46.543 10.493 38.505 0.52 14.34 73 GLU D N 1
ATOM 3851 C CA A GLU D 1 73 ? 46.919 10.956 39.837 0.48 15.34 73 GLU D CA 1
ATOM 3852 C CA B GLU D 1 73 ? 46.921 10.939 39.836 0.52 15.71 73 GLU D CA 1
ATOM 3853 C C A GLU D 1 73 ? 45.913 11.978 40.363 0.48 13.67 73 GLU D C 1
ATOM 3854 C C B GLU D 1 73 ? 45.995 12.020 40.383 0.52 13.76 73 GLU D C 1
ATOM 3855 O O A GLU D 1 73 ? 45.471 11.888 41.512 0.48 14.70 73 GLU D O 1
ATOM 3856 O O B GLU D 1 73 ? 45.703 12.019 41.583 0.52 14.54 73 GLU D O 1
ATOM 3867 N N . ALA D 1 74 ? 45.549 12.966 39.549 1.00 13.45 74 ALA D N 1
ATOM 3868 C CA . ALA D 1 74 ? 44.745 14.086 40.038 1.00 13.19 74 ALA D CA 1
ATOM 3869 C C . ALA D 1 74 ? 44.176 14.815 38.844 1.00 12.73 74 ALA D C 1
ATOM 3870 O O . ALA D 1 74 ? 44.687 14.705 37.726 1.00 13.11 74 ALA D O 1
ATOM 3872 N N . LEU D 1 75 ? 43.120 15.588 39.107 1.00 12.31 75 LEU D N 1
ATOM 3873 C CA . LEU D 1 75 ? 42.503 16.444 38.094 1.00 12.11 75 LEU D CA 1
ATOM 3874 C C . LEU D 1 75 ? 42.282 17.814 38.713 1.00 12.38 75 LEU D C 1
ATOM 3875 O O . LEU D 1 75 ? 41.750 17.905 39.825 1.00 14.58 75 LEU D O 1
ATOM 3880 N N . ALA D 1 76 ? 42.652 18.870 37.997 1.00 12.40 76 ALA D N 1
ATOM 3881 C CA . ALA D 1 76 ? 42.389 20.237 38.442 1.00 12.31 76 ALA D CA 1
ATOM 3882 C C . ALA D 1 76 ? 41.453 20.887 37.444 1.00 11.67 76 ALA D C 1
ATOM 3883 O O . ALA D 1 76 ? 41.596 20.690 36.233 1.00 12.38 76 ALA D O 1
ATOM 3885 N N . ILE D 1 77 ? 40.513 21.687 37.950 1.00 11.49 77 ILE D N 1
ATOM 3886 C CA . ILE D 1 77 ? 39.518 22.368 37.121 1.00 11.99 77 ILE D CA 1
ATOM 3887 C C . ILE D 1 77 ? 39.368 23.767 37.686 1.00 11.56 77 ILE D C 1
ATOM 3888 O O . ILE D 1 77 ? 39.109 23.927 38.886 1.00 13.06 77 ILE D O 1
ATOM 3893 N N . VAL D 1 78 ? 39.510 24.786 36.841 1.00 11.23 78 VAL D N 1
ATOM 3894 C CA . VAL D 1 78 ? 39.578 26.159 37.328 1.00 12.31 78 VAL D CA 1
ATOM 3895 C C . VAL D 1 78 ? 38.742 27.094 36.485 1.00 12.12 78 VAL D C 1
ATOM 3896 O O . VAL D 1 78 ? 38.476 26.852 35.301 1.00 12.19 78 VAL D O 1
ATOM 3900 N N . THR D 1 79 ? 38.330 28.183 37.123 1.00 11.89 79 THR D N 1
ATOM 3901 C CA . THR D 1 79 ? 37.621 29.285 36.495 1.00 13.33 79 THR D CA 1
ATOM 3902 C C . THR D 1 79 ? 38.158 30.595 37.080 1.00 13.65 79 THR D C 1
ATOM 3903 O O . THR D 1 79 ? 39.068 30.606 37.919 1.00 15.00 79 THR D O 1
ATOM 3907 N N . ASP D 1 80 ? 37.582 31.716 36.639 1.00 14.04 80 ASP D N 1
ATOM 3908 C CA . ASP D 1 80 ? 37.755 33.001 37.331 1.00 16.48 80 ASP D CA 1
ATOM 3909 C C . ASP D 1 80 ? 36.433 33.489 37.918 1.00 17.93 80 ASP D C 1
ATOM 3910 O O . ASP D 1 80 ? 36.225 34.699 38.096 1.00 20.98 80 ASP D O 1
ATOM 3915 N N . GLY D 1 81 ? 35.532 32.565 38.240 1.00 17.21 81 GLY D N 1
ATOM 3916 C CA . GLY D 1 81 ? 34.225 32.913 38.763 1.00 17.53 81 GLY D CA 1
ATOM 3917 C C . GLY D 1 81 ? 34.245 33.490 40.173 1.00 17.36 81 GLY D C 1
ATOM 3918 O O . GLY D 1 81 ? 35.227 33.401 40.915 1.00 18.84 81 GLY D O 1
ATOM 3919 N N A ASP D 1 82 ? 33.101 34.069 40.546 0.34 18.50 82 ASP D N 1
ATOM 3920 N N B ASP D 1 82 ? 33.096 34.054 40.556 0.66 18.10 82 ASP D N 1
ATOM 3921 C CA A ASP D 1 82 ? 32.959 34.663 41.872 0.34 19.79 82 ASP D CA 1
ATOM 3922 C CA B ASP D 1 82 ? 32.951 34.672 41.874 0.66 20.29 82 ASP D CA 1
ATOM 3923 C C A ASP D 1 82 ? 33.088 33.627 42.981 0.34 19.64 82 ASP D C 1
ATOM 3924 C C B ASP D 1 82 ? 32.983 33.655 43.010 0.66 19.82 82 ASP D C 1
ATOM 3925 O O A ASP D 1 82 ? 33.611 33.943 44.056 0.34 21.08 82 ASP D O 1
ATOM 3926 O O B ASP D 1 82 ? 33.306 34.020 44.146 0.66 21.17 82 ASP D O 1
ATOM 3935 N N . ARG D 1 83 ? 32.626 32.397 42.748 1.00 17.77 83 ARG D N 1
ATOM 3936 C CA . ARG D 1 83 ? 32.743 31.333 43.740 1.00 17.48 83 ARG D CA 1
ATOM 3937 C C . ARG D 1 83 ? 33.384 30.127 43.073 1.00 15.68 83 ARG D C 1
ATOM 3938 O O . ARG D 1 83 ? 33.532 30.071 41.852 1.00 16.93 83 ARG D O 1
ATOM 3946 N N . VAL D 1 84 ? 33.836 29.183 43.890 1.00 15.22 84 VAL D N 1
ATOM 3947 C CA . VAL D 1 84 ? 34.481 27.999 43.333 1.00 14.69 84 VAL D CA 1
ATOM 3948 C C . VAL D 1 84 ? 33.424 27.110 42.709 1.00 14.77 84 VAL D C 1
ATOM 3949 O O . VAL D 1 84 ? 32.438 26.747 43.358 1.00 17.08 84 VAL D O 1
ATOM 3953 N N . GLY D 1 85 ? 33.625 26.758 41.442 1.00 13.83 85 GLY D N 1
ATOM 3954 C CA . GLY D 1 85 ? 32.691 25.913 40.719 1.00 14.58 85 GLY D CA 1
ATOM 3955 C C . GLY D 1 85 ? 33.126 24.457 40.700 1.00 12.71 85 GLY D C 1
ATOM 3956 O O . GLY D 1 85 ? 34.318 24.130 40.744 1.00 13.82 85 GLY D O 1
ATOM 3957 N N . ALA D 1 86 ? 32.125 23.575 40.636 1.00 12.94 86 ALA D N 1
ATOM 3958 C CA . ALA D 1 86 ? 32.324 22.143 40.474 1.00 12.66 86 ALA D CA 1
ATOM 3959 C C . ALA D 1 86 ? 32.050 21.749 39.026 1.00 12.24 86 ALA D C 1
ATOM 3960 O O . ALA D 1 86 ? 31.382 22.474 38.279 1.00 12.08 86 ALA D O 1
ATOM 3962 N N . PRO D 1 87 ? 32.513 20.572 38.600 1.00 12.01 87 PRO D N 1
ATOM 3963 C CA . PRO D 1 87 ? 32.106 20.065 37.280 1.00 12.08 87 PRO D CA 1
ATOM 3964 C C . PRO D 1 87 ? 30.583 19.994 37.174 1.00 10.94 87 PRO D C 1
ATOM 3965 O O . PRO D 1 87 ? 29.887 19.688 38.148 1.00 11.80 87 PRO D O 1
ATOM 3969 N N . CYS D 1 88 ? 30.069 20.260 35.973 1.00 10.51 88 CYS D N 1
ATOM 3970 C CA . CYS D 1 88 ? 28.636 20.165 35.760 1.00 10.88 88 CYS D CA 1
ATOM 3971 C C . CYS D 1 88 ? 28.190 18.696 35.808 1.00 10.19 88 CYS D C 1
ATOM 3972 O O . CYS D 1 88 ? 29.001 17.773 35.870 1.00 10.68 88 CYS D O 1
ATOM 3975 N N . GLY D 1 89 ? 26.872 18.494 35.772 1.00 10.56 89 GLY D N 1
ATOM 3976 C CA . GLY D 1 89 ? 26.340 17.146 35.878 1.00 10.74 89 GLY D CA 1
ATOM 3977 C C . GLY D 1 89 ? 26.804 16.218 34.772 1.00 10.08 89 GLY D C 1
ATOM 3978 O O . GLY D 1 89 ? 27.008 15.019 35.010 1.00 10.36 89 GLY D O 1
ATOM 3979 N N . ILE D 1 90 ? 26.962 16.741 33.543 1.00 10.09 90 ILE D N 1
ATOM 3980 C CA . ILE D 1 90 ? 27.466 15.890 32.455 1.00 10.32 90 ILE D CA 1
ATOM 3981 C C . ILE D 1 90 ? 28.853 15.374 32.815 1.00 9.90 90 ILE D C 1
ATOM 3982 O O . ILE D 1 90 ? 29.162 14.175 32.695 1.00 10.81 90 ILE D O 1
ATOM 3987 N N . CYS D 1 91 ? 29.717 16.295 33.246 1.00 9.93 91 CYS D N 1
ATOM 3988 C CA . CYS D 1 91 ? 31.083 15.940 33.574 1.00 10.35 91 CYS D CA 1
ATOM 3989 C C . CYS D 1 91 ? 31.143 15.025 34.777 1.00 10.06 91 CYS D C 1
ATOM 3990 O O . CYS D 1 91 ? 31.980 14.118 34.829 1.00 10.29 91 CYS D O 1
ATOM 3993 N N . ARG D 1 92 ? 30.244 15.189 35.730 1.00 10.23 92 ARG D N 1
ATOM 3994 C CA . ARG D 1 92 ? 30.217 14.270 36.867 1.00 10.21 92 ARG D CA 1
ATOM 3995 C C . ARG D 1 92 ? 29.877 12.850 36.416 1.00 9.96 92 ARG D C 1
ATOM 3996 O O . ARG D 1 92 ? 30.446 11.894 36.923 1.00 10.75 92 ARG D O 1
ATOM 4004 N N . GLN D 1 93 ? 28.941 12.724 35.469 1.00 9.76 93 GLN D N 1
ATOM 4005 C CA . GLN D 1 93 ? 28.619 11.400 34.950 1.00 10.12 93 GLN D CA 1
ATOM 4006 C C . GLN D 1 93 ? 29.846 10.762 34.306 1.00 9.49 93 GLN D C 1
ATOM 4007 O O . GLN D 1 93 ? 30.096 9.564 34.481 1.00 10.84 93 GLN D O 1
ATOM 4013 N N . VAL D 1 94 ? 30.597 11.534 33.522 1.00 9.96 94 VAL D N 1
ATOM 4014 C CA . VAL D 1 94 ? 31.812 11.019 32.898 1.00 10.24 94 VAL D CA 1
ATOM 4015 C C . VAL D 1 94 ? 32.851 10.661 33.956 1.00 10.50 94 VAL D C 1
ATOM 4016 O O . VAL D 1 94 ? 33.418 9.553 33.943 1.00 10.87 94 VAL D O 1
ATOM 4020 N N . LEU D 1 95 ? 33.128 11.583 34.888 1.00 10.11 95 LEU D N 1
ATOM 4021 C CA . LEU D 1 95 ? 34.166 11.327 35.874 1.00 10.64 95 LEU D CA 1
ATOM 4022 C C . LEU D 1 95 ? 33.793 10.182 36.801 1.00 10.87 95 LEU D C 1
ATOM 4023 O O . LEU D 1 95 ? 34.683 9.477 37.296 1.00 12.35 95 LEU D O 1
ATOM 4028 N N A SER D 1 96 ? 32.490 9.960 37.021 0.65 11.21 96 SER D N 1
ATOM 4029 N N B SER D 1 96 ? 32.502 9.951 37.033 0.35 11.30 96 SER D N 1
ATOM 4030 C CA A SER D 1 96 ? 32.024 8.847 37.850 0.65 13.43 96 SER D CA 1
ATOM 4031 C CA B SER D 1 96 ? 32.135 8.839 37.901 0.35 12.72 96 SER D CA 1
ATOM 4032 C C A SER D 1 96 ? 32.453 7.510 37.271 0.65 14.25 96 SER D C 1
ATOM 4033 C C B SER D 1 96 ? 32.525 7.503 37.283 0.35 13.46 96 SER D C 1
ATOM 4034 O O A SER D 1 96 ? 32.668 6.551 38.014 0.65 16.67 96 SER D O 1
ATOM 4035 O O B SER D 1 96 ? 32.799 6.546 38.008 0.35 14.90 96 SER D O 1
ATOM 4040 N N . GLU D 1 97 ? 32.607 7.424 35.954 1.00 13.25 97 GLU D N 1
ATOM 4041 C CA . GLU D 1 97 ? 33.069 6.205 35.323 1.00 13.69 97 GLU D CA 1
ATOM 4042 C C . GLU D 1 97 ? 34.565 6.178 35.086 1.00 12.19 97 GLU D C 1
ATOM 4043 O O . GLU D 1 97 ? 35.175 5.107 35.130 1.00 14.20 97 GLU D O 1
ATOM 4049 N N . LEU D 1 98 ? 35.173 7.329 34.799 1.00 10.52 98 LEU D N 1
ATOM 4050 C CA . LEU D 1 98 ? 36.544 7.379 34.338 1.00 10.57 98 LEU D CA 1
ATOM 4051 C C . LEU D 1 98 ? 37.561 7.668 35.431 1.00 10.57 98 LEU D C 1
ATOM 4052 O O . LEU D 1 98 ? 38.767 7.533 35.170 1.00 12.24 98 LEU D O 1
ATOM 4057 N N . LEU D 1 99 ? 37.132 8.048 36.636 1.00 11.66 99 LEU D N 1
ATOM 4058 C CA . LEU D 1 99 ? 38.050 8.244 37.758 1.00 12.42 99 LEU D CA 1
ATOM 4059 C C . LEU D 1 99 ? 37.745 7.249 38.862 1.00 12.60 99 LEU D C 1
ATOM 4060 O O . LEU D 1 99 ? 36.584 6.868 39.060 1.00 15.37 99 LEU D O 1
ATOM 4065 N N . ASN D 1 100 ? 38.782 6.852 39.602 1.00 12.59 100 ASN D N 1
ATOM 4066 C CA . ASN D 1 100 ? 38.587 6.103 40.832 1.00 13.58 100 ASN D CA 1
ATOM 4067 C C . ASN D 1 100 ? 38.176 7.038 41.967 1.00 13.36 100 ASN D C 1
ATOM 4068 O O . ASN D 1 100 ? 38.346 8.265 41.906 1.00 14.75 100 ASN D O 1
ATOM 4073 N N . ASP D 1 101 ? 37.665 6.431 43.041 1.00 13.74 101 ASP D N 1
ATOM 4074 C CA . ASP D 1 101 ? 37.086 7.211 44.128 1.00 16.42 101 ASP D CA 1
ATOM 4075 C C . ASP D 1 101 ? 38.118 7.913 45.003 1.00 15.24 101 ASP D C 1
ATOM 4076 O O . ASP D 1 101 ? 37.729 8.761 45.822 1.00 19.07 101 ASP D O 1
ATOM 4081 N N . ASN D 1 102 ? 39.405 7.585 44.885 1.00 14.25 102 ASN D N 1
ATOM 4082 C CA . ASN D 1 102 ? 40.448 8.251 45.659 1.00 15.21 102 ASN D CA 1
ATOM 4083 C C . ASN D 1 102 ? 41.150 9.363 44.886 1.00 15.63 102 ASN D C 1
ATOM 4084 O O . ASN D 1 102 ? 42.046 10.014 45.444 1.00 19.63 102 ASN D O 1
ATOM 4089 N N . THR D 1 103 ? 40.799 9.600 43.638 1.00 14.38 103 THR D N 1
ATOM 4090 C CA . THR D 1 103 ? 41.535 10.591 42.848 1.00 13.45 103 THR D CA 1
ATOM 4091 C C . THR D 1 103 ? 41.082 11.999 43.199 1.00 13.29 103 THR D C 1
ATOM 4092 O O . THR D 1 103 ? 39.895 12.312 43.062 1.00 14.48 103 THR D O 1
ATOM 4096 N N . PRO D 1 104 ? 41.974 12.863 43.652 1.00 14.37 104 PRO D N 1
ATOM 4097 C CA . PRO D 1 104 ? 41.540 14.222 44.020 1.00 13.99 104 PRO D CA 1
ATOM 4098 C C . PRO D 1 104 ? 41.167 15.046 42.800 1.00 13.28 104 PRO D C 1
ATOM 4099 O O . PRO D 1 104 ? 41.824 14.969 41.756 1.00 13.99 104 PRO D O 1
ATOM 4103 N N . ILE D 1 105 ? 40.101 15.829 42.965 1.00 13.68 105 ILE D N 1
ATOM 4104 C CA . ILE D 1 105 ? 39.681 16.832 42.002 1.00 13.66 105 ILE D CA 1
ATOM 4105 C C . ILE D 1 105 ? 39.865 18.171 42.699 1.00 13.43 105 ILE D C 1
ATOM 4106 O O . ILE D 1 105 ? 39.158 18.486 43.669 1.00 15.32 105 ILE D O 1
ATOM 4111 N N . TYR D 1 106 ? 40.813 18.965 42.220 1.00 13.29 106 TYR D N 1
ATOM 4112 C CA . TYR D 1 106 ? 41.093 20.275 42.799 1.00 13.10 106 TYR D CA 1
ATOM 4113 C C . TYR D 1 106 ? 40.326 21.317 42.017 1.00 13.17 106 TYR D C 1
ATOM 4114 O O . TYR D 1 106 ? 40.383 21.331 40.786 1.00 14.55 106 TYR D O 1
ATOM 4123 N N . LEU D 1 107 ? 39.609 22.176 42.723 1.00 13.10 107 LEU D N 1
ATOM 4124 C CA . LEU D 1 107 ? 38.755 23.193 42.130 1.00 13.05 107 LEU D CA 1
ATOM 4125 C C . LEU D 1 107 ? 39.238 24.557 42.619 1.00 14.01 107 LEU D C 1
ATOM 4126 O O . LEU D 1 107 ? 39.465 24.742 43.817 1.00 15.68 107 LEU D O 1
ATOM 4131 N N . SER D 1 108 ? 39.393 25.518 41.709 1.00 12.97 108 SER D N 1
ATOM 4132 C CA . SER D 1 108 ? 39.818 26.840 42.147 1.00 13.52 108 SER D CA 1
ATOM 4133 C C . SER D 1 108 ? 39.264 27.898 41.221 1.00 13.20 108 SER D C 1
ATOM 4134 O O . SER D 1 108 ? 39.184 27.697 40.005 1.00 13.71 108 SER D O 1
ATOM 4137 N N . ASN D 1 109 ? 38.906 29.035 41.811 1.00 14.35 109 ASN D N 1
ATOM 4138 C CA . ASN D 1 109 ? 38.528 30.209 41.043 1.00 15.20 109 ASN D CA 1
ATOM 4139 C C . ASN D 1 109 ? 39.604 31.272 41.088 1.00 17.06 109 ASN D C 1
ATOM 4140 O O . ASN D 1 109 ? 39.333 32.428 40.761 1.00 19.10 109 ASN D O 1
ATOM 4145 N N . GLY D 1 110 ? 40.820 30.897 41.477 1.00 17.63 110 GLY D N 1
ATOM 4146 C CA . GLY D 1 110 ? 41.894 31.854 41.631 1.00 20.64 110 GLY D CA 1
ATOM 4147 C C . GLY D 1 110 ? 41.913 32.586 42.948 1.00 21.85 110 GLY D C 1
ATOM 4148 O O . GLY D 1 110 ? 42.901 33.292 43.227 1.00 24.94 110 GLY D O 1
ATOM 4149 N N . LYS D 1 111 ? 40.856 32.495 43.746 1.00 20.43 111 LYS D N 1
ATOM 4150 C CA . LYS D 1 111 ? 40.782 33.130 45.063 1.00 22.53 111 LYS D CA 1
ATOM 4151 C C . LYS D 1 111 ? 40.710 32.123 46.194 1.00 22.20 111 LYS D C 1
ATOM 4152 O O . LYS D 1 111 ? 41.262 32.360 47.273 1.00 24.57 111 LYS D O 1
ATOM 4155 N N . GLU D 1 112 ? 40.037 31.000 45.959 1.00 20.64 112 GLU D N 1
ATOM 4156 C CA . GLU D 1 112 ? 39.895 29.920 46.918 1.00 19.71 112 GLU D CA 1
ATOM 4157 C C . GLU D 1 112 ? 40.070 28.606 46.166 1.00 18.89 112 GLU D C 1
ATOM 4158 O O . GLU D 1 112 ? 39.861 28.539 44.953 1.00 18.65 112 GLU D O 1
ATOM 4160 N N . THR D 1 113 ? 40.448 27.568 46.900 1.00 19.00 113 THR D N 1
ATOM 4161 C CA . THR D 1 113 ? 40.637 26.230 46.338 1.00 19.64 113 THR D CA 1
ATOM 4162 C C . THR D 1 113 ? 39.932 25.204 47.208 1.00 19.33 113 THR D C 1
ATOM 4163 O O . THR D 1 113 ? 39.986 25.289 48.445 1.00 22.43 113 THR D O 1
ATOM 4167 N N . LEU D 1 114 ? 39.278 24.239 46.561 1.00 17.10 114 LEU D N 1
ATOM 4168 C CA . LEU D 1 114 ? 38.612 23.127 47.221 1.00 16.72 114 LEU D CA 1
ATOM 4169 C C . LEU D 1 114 ? 39.147 21.834 46.634 1.00 16.51 114 LEU D C 1
ATOM 4170 O O . LEU D 1 114 ? 39.663 21.804 45.514 1.00 17.98 114 LEU D O 1
ATOM 4175 N N . GLU D 1 115 ? 39.016 20.770 47.408 1.00 16.74 115 GLU D N 1
ATOM 4176 C CA . GLU D 1 115 ? 39.390 19.432 46.973 1.00 18.11 115 GLU D CA 1
ATOM 4177 C C . GLU D 1 115 ? 38.181 18.528 47.150 1.00 16.53 115 GLU D C 1
ATOM 4178 O O . GLU D 1 115 ? 37.565 18.516 48.220 1.00 19.13 115 GLU D O 1
ATOM 4184 N N . LYS D 1 116 ? 37.813 17.813 46.093 1.00 15.20 116 LYS D N 1
ATOM 4185 C CA . LYS D 1 116 ? 36.713 16.853 46.151 1.00 15.60 116 LYS D CA 1
ATOM 4186 C C . LYS D 1 116 ? 37.134 15.517 45.550 1.00 15.81 116 LYS D C 1
ATOM 4187 O O . LYS D 1 116 ? 38.123 15.431 44.825 1.00 18.65 116 LYS D O 1
ATOM 4193 N N . THR D 1 117 ? 36.391 14.461 45.871 1.00 15.94 117 THR D N 1
ATOM 4194 C CA . THR D 1 117 ? 36.447 13.234 45.079 1.00 15.20 117 THR D CA 1
ATOM 4195 C C . THR D 1 117 ? 35.083 13.034 44.422 1.00 14.94 117 THR D C 1
ATOM 4196 O O . THR D 1 117 ? 34.088 13.661 44.794 1.00 16.27 117 THR D O 1
ATOM 4200 N N . ILE D 1 118 ? 35.036 12.143 43.430 1.00 15.05 118 ILE D N 1
ATOM 4201 C CA . ILE D 1 118 ? 33.839 12.103 42.603 1.00 15.40 118 ILE D CA 1
ATOM 4202 C C . ILE D 1 118 ? 32.616 11.621 43.379 1.00 15.47 118 ILE D C 1
ATOM 4203 O O . ILE D 1 118 ? 31.494 12.070 43.118 1.00 16.60 118 ILE D O 1
ATOM 4208 N N . ASP D 1 119 ? 32.795 10.738 44.363 1.00 17.63 119 ASP D N 1
ATOM 4209 C CA . ASP D 1 119 ? 31.621 10.246 45.080 1.00 21.57 119 ASP D CA 1
ATOM 4210 C C . ASP D 1 119 ? 30.903 11.363 45.828 1.00 22.17 119 ASP D C 1
ATOM 4211 O O . ASP D 1 119 ? 29.668 11.350 45.918 1.00 24.89 119 ASP D O 1
ATOM 4216 N N . GLU D 1 120 ? 31.651 12.365 46.314 1.00 20.68 120 GLU D N 1
ATOM 4217 C CA . GLU D 1 120 ? 31.047 13.512 46.990 1.00 22.40 120 GLU D CA 1
ATOM 4218 C C . GLU D 1 120 ? 30.160 14.313 46.055 1.00 20.42 120 GLU D C 1
ATOM 4219 O O . GLU D 1 120 ? 29.196 14.944 46.490 1.00 22.59 120 GLU D O 1
ATOM 4225 N N . LEU D 1 121 ? 30.498 14.347 44.780 1.00 16.25 121 LEU D N 1
ATOM 4226 C CA . LEU D 1 121 ? 29.803 15.206 43.843 1.00 15.40 121 LEU D CA 1
ATOM 4227 C C . LEU D 1 121 ? 28.621 14.528 43.175 1.00 14.41 121 LEU D C 1
ATOM 4228 O O . LEU D 1 121 ? 27.792 15.212 42.565 1.00 14.31 121 LEU D O 1
ATOM 4233 N N . LEU D 1 122 ? 28.493 13.205 43.274 1.00 15.46 122 LEU D N 1
ATOM 4234 C CA . LEU D 1 122 ? 27.433 12.510 42.548 1.00 15.29 122 LEU D CA 1
ATOM 4235 C C . LEU D 1 122 ? 26.894 11.369 43.397 1.00 15.72 122 LEU D C 1
ATOM 4236 O O . LEU D 1 122 ? 27.399 10.243 43.342 1.00 17.56 122 LEU D O 1
ATOM 4241 N N . PRO D 1 123 ? 25.854 11.620 44.192 1.00 15.79 123 PRO D N 1
ATOM 4242 C CA . PRO D 1 123 ? 25.237 10.518 44.953 1.00 17.13 123 PRO D CA 1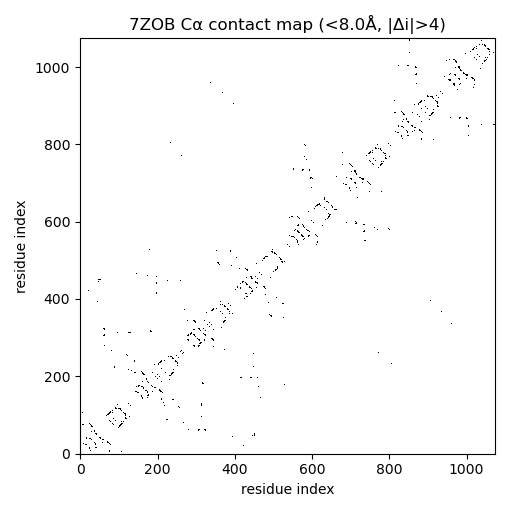
ATOM 4243 C C . PRO D 1 123 ? 24.478 9.580 44.018 1.00 15.93 123 PRO D C 1
ATOM 4244 O O . PRO D 1 123 ? 24.139 9.932 42.891 1.00 15.33 123 PRO D O 1
ATOM 4248 N N . MET D 1 124 ? 24.207 8.367 44.500 1.00 16.99 124 MET D N 1
ATOM 4249 C CA . MET D 1 124 ? 23.395 7.380 43.766 1.00 16.77 124 MET D CA 1
ATOM 4250 C C . MET D 1 124 ? 23.852 7.221 42.319 1.00 15.14 124 MET D C 1
ATOM 4251 O O . MET D 1 124 ? 23.084 7.425 41.374 1.00 16.15 124 MET D O 1
ATOM 4256 N N . ARG D 1 125 ? 25.116 6.881 42.150 1.00 14.31 125 ARG D N 1
ATOM 4257 C CA . ARG D 1 125 ? 25.691 6.796 40.812 1.00 14.65 125 ARG D CA 1
ATOM 4258 C C . ARG D 1 125 ? 25.161 5.597 40.042 1.00 14.53 125 ARG D C 1
ATOM 4259 O O . ARG D 1 125 ? 24.934 4.527 40.618 1.00 15.82 125 ARG D O 1
ATOM 4267 N N . PHE D 1 126 ? 24.982 5.772 38.730 1.00 14.01 126 PHE D N 1
ATOM 4268 C CA . PHE D 1 126 ? 24.668 4.688 37.812 1.00 14.50 126 PHE D CA 1
ATOM 4269 C C . PHE D 1 126 ? 25.963 4.261 37.146 1.00 15.33 126 PHE D C 1
ATOM 4270 O O . PHE D 1 126 ? 26.571 5.048 36.400 1.00 17.09 126 PHE D O 1
ATOM 4278 N N . THR D 1 127 ? 26.388 3.025 37.413 1.00 14.93 127 THR D N 1
ATOM 4279 C CA . THR D 1 127 ? 27.736 2.564 37.110 1.00 14.35 127 THR D CA 1
ATOM 4280 C C . THR D 1 127 ? 27.754 1.563 35.956 1.00 13.90 127 THR D C 1
ATOM 4281 O O . THR D 1 127 ? 26.733 1.002 35.552 1.00 14.08 127 THR D O 1
ATOM 4285 N N . LYS D 1 128 ? 28.967 1.339 35.441 1.00 13.83 128 LYS D N 1
ATOM 4286 C CA . LYS D 1 128 ? 29.198 0.308 34.433 1.00 13.85 128 LYS D CA 1
ATOM 4287 C C . LYS D 1 128 ? 28.623 -1.025 34.874 1.00 13.75 128 LYS D C 1
ATOM 4288 O O . LYS D 1 128 ? 27.943 -1.703 34.094 1.00 14.83 128 LYS D O 1
ATOM 4294 N N . GLU D 1 129 ? 28.873 -1.426 36.121 1.00 16.12 129 GLU D N 1
ATOM 4295 C CA . GLU D 1 129 ? 28.350 -2.731 36.500 1.00 18.98 129 GLU D CA 1
ATOM 4296 C C . GLU D 1 129 ? 26.835 -2.728 36.695 1.00 17.55 129 GLU D C 1
ATOM 4297 O O . GLU D 1 129 ? 26.200 -3.775 36.470 1.00 18.97 129 GLU D O 1
ATOM 4303 N N . ASP D 1 130 ? 26.226 -1.582 37.048 1.00 17.06 130 ASP D N 1
ATOM 4304 C CA . ASP D 1 130 ? 24.765 -1.526 37.050 1.00 17.58 130 ASP D CA 1
ATOM 4305 C C . ASP D 1 130 ? 24.211 -1.899 35.677 1.00 16.53 130 ASP D C 1
ATOM 4306 O O . ASP D 1 130 ? 23.234 -2.654 35.571 1.00 19.52 130 ASP D O 1
ATOM 4311 N N . LEU D 1 131 ? 24.843 -1.406 34.612 1.00 14.26 131 LEU D N 1
ATOM 4312 C CA . LEU D 1 131 ? 24.358 -1.706 33.267 1.00 13.21 131 LEU D CA 1
ATOM 4313 C C . LEU D 1 131 ? 24.771 -3.100 32.816 1.00 13.63 131 LEU D C 1
ATOM 4314 O O . LEU D 1 131 ? 23.941 -3.873 32.326 1.00 15.56 131 LEU D O 1
ATOM 4319 N N . LEU D 1 132 ? 26.058 -3.440 32.946 1.00 14.10 132 LEU D N 1
ATOM 4320 C CA . LEU D 1 132 ? 26.509 -4.745 32.457 1.00 15.22 132 LEU D CA 1
ATOM 4321 C C . LEU D 1 132 ? 25.885 -5.902 33.236 1.00 16.59 132 LEU D C 1
ATOM 4322 O O . LEU D 1 132 ? 25.648 -6.972 32.668 1.00 19.11 132 LEU D O 1
ATOM 4327 N N . GLY D 1 133 ? 25.602 -5.707 34.515 1.00 17.89 133 GLY D N 1
ATOM 4328 C CA . GLY D 1 133 ? 24.996 -6.745 35.321 1.00 20.85 133 GLY D CA 1
ATOM 4329 C C . GLY D 1 133 ? 23.496 -6.798 35.240 1.00 23.27 133 GLY D C 1
ATOM 4330 O O . GLY D 1 133 ? 22.891 -7.632 35.918 1.00 25.62 133 GLY D O 1
ATOM 4331 N N . HIS D 1 134 ? 22.874 -5.940 34.431 1.00 22.71 134 HIS D N 1
ATOM 4332 C CA . HIS D 1 134 ? 21.423 -5.867 34.338 1.00 25.16 134 HIS D CA 1
ATOM 4333 C C . HIS D 1 134 ? 20.862 -7.126 33.680 1.00 28.80 134 HIS D C 1
ATOM 4334 O O . HIS D 1 134 ? 21.375 -7.561 32.651 1.00 31.48 134 HIS D O 1
ATOM 4341 N N . MET E 1 1 ? 67.246 46.671 27.887 1.00 37.55 1 MET E N 1
ATOM 4342 C CA . MET E 1 1 ? 67.060 45.380 27.242 1.00 35.26 1 MET E CA 1
ATOM 4343 C C . MET E 1 1 ? 68.110 45.173 26.154 1.00 34.29 1 MET E C 1
ATOM 4344 O O . MET E 1 1 ? 68.286 46.029 25.286 1.00 35.98 1 MET E O 1
ATOM 4349 N N A ASN E 1 2 ? 68.798 44.033 26.200 0.59 32.99 2 ASN E N 1
ATOM 4350 N N B ASN E 1 2 ? 68.811 44.043 26.198 0.41 33.10 2 ASN E N 1
ATOM 4351 C CA A ASN E 1 2 ? 69.851 43.739 25.240 0.59 32.08 2 ASN E CA 1
ATOM 4352 C CA B ASN E 1 2 ? 69.857 43.779 25.225 0.41 32.19 2 ASN E CA 1
ATOM 4353 C C A ASN E 1 2 ? 69.266 43.135 23.963 0.59 30.71 2 ASN E C 1
ATOM 4354 C C B ASN E 1 2 ? 69.278 43.104 23.981 0.41 30.97 2 ASN E C 1
ATOM 4355 O O A ASN E 1 2 ? 68.061 42.886 23.848 0.59 28.71 2 ASN E O 1
ATOM 4356 O O B ASN E 1 2 ? 68.089 42.783 23.906 0.41 29.64 2 ASN E O 1
ATOM 4365 N N . LYS E 1 3 ? 70.138 42.893 22.982 1.00 30.27 3 LYS E N 1
ATOM 4366 C CA . LYS E 1 3 ? 69.682 42.352 21.704 1.00 30.07 3 LYS E CA 1
ATOM 4367 C C . LYS E 1 3 ? 69.094 40.954 21.857 1.00 29.90 3 LYS E C 1
ATOM 4368 O O . LYS E 1 3 ? 68.074 40.632 21.232 1.00 28.40 3 LYS E O 1
ATOM 4370 N N . GLU E 1 4 ? 69.726 40.106 22.672 1.00 28.52 4 GLU E N 1
ATOM 4371 C CA . GLU E 1 4 ? 69.207 38.757 22.878 1.00 27.98 4 GLU E CA 1
ATOM 4372 C C . GLU E 1 4 ? 67.799 38.792 23.463 1.00 27.20 4 GLU E C 1
ATOM 4373 O O . GLU E 1 4 ? 66.920 38.030 23.036 1.00 26.38 4 GLU E O 1
ATOM 4375 N N . ASP E 1 5 ? 67.559 39.682 24.430 1.00 26.40 5 ASP E N 1
ATOM 4376 C CA . ASP E 1 5 ? 66.240 39.748 25.048 1.00 26.51 5 ASP E CA 1
ATOM 4377 C C . ASP E 1 5 ? 65.209 40.322 24.082 1.00 22.12 5 ASP E C 1
ATOM 4378 O O . ASP E 1 5 ? 64.045 39.901 24.086 1.00 21.42 5 ASP E O 1
ATOM 4383 N N . LEU E 1 6 ? 65.619 41.273 23.244 1.00 20.84 6 LEU E N 1
ATOM 4384 C CA . LEU E 1 6 ? 64.692 41.821 22.266 1.00 18.82 6 LEU E CA 1
ATOM 4385 C C . LEU E 1 6 ? 64.321 40.775 21.225 1.00 17.98 6 LEU E C 1
ATOM 4386 O O . LEU E 1 6 ? 63.151 40.662 20.832 1.00 18.05 6 LEU E O 1
ATOM 4391 N N . LEU E 1 7 ? 65.300 39.993 20.778 1.00 19.10 7 LEU E N 1
ATOM 4392 C CA . LEU E 1 7 ? 65.003 38.906 19.860 1.00 18.97 7 LEU E CA 1
ATOM 4393 C C . LEU E 1 7 ? 64.032 37.911 20.481 1.00 18.23 7 LEU E C 1
ATOM 4394 O O . LEU E 1 7 ? 63.127 37.421 19.803 1.00 18.29 7 LEU E O 1
ATOM 4399 N N . LYS E 1 8 ? 64.196 37.607 21.778 1.00 18.91 8 LYS E N 1
ATOM 4400 C CA . LYS E 1 8 ? 63.237 36.731 22.449 1.00 19.95 8 LYS E CA 1
ATOM 4401 C C . LYS E 1 8 ? 61.821 37.286 22.384 1.00 19.07 8 LYS E C 1
ATOM 4402 O O . LYS E 1 8 ? 60.864 36.535 22.169 1.00 19.40 8 LYS E O 1
ATOM 4408 N N . LYS E 1 9 ? 61.656 38.595 22.575 1.00 18.06 9 LYS E N 1
ATOM 4409 C CA . LYS E 1 9 ? 60.324 39.177 22.438 1.00 18.08 9 LYS E CA 1
ATOM 4410 C C . LYS E 1 9 ? 59.781 39.003 21.027 1.00 15.93 9 LYS E C 1
ATOM 4411 O O . LYS E 1 9 ? 58.587 38.743 20.848 1.00 17.19 9 LYS E O 1
ATOM 4415 N N . ALA E 1 10 ? 60.635 39.184 20.012 1.00 15.36 10 ALA E N 1
ATOM 4416 C CA . ALA E 1 10 ? 60.167 38.992 18.645 1.00 14.65 10 ALA E CA 1
ATOM 4417 C C . ALA E 1 10 ? 59.756 37.543 18.408 1.00 14.56 10 ALA E C 1
ATOM 4418 O O . ALA E 1 10 ? 58.765 37.278 17.718 1.00 14.79 10 ALA E O 1
ATOM 4420 N N . PHE E 1 11 ? 60.481 36.577 18.988 1.00 14.85 11 PHE E N 1
ATOM 4421 C CA . PHE E 1 11 ? 60.062 35.182 18.851 1.00 16.56 11 PHE E CA 1
ATOM 4422 C C . PHE E 1 11 ? 58.722 34.937 19.536 1.00 17.80 11 PHE E C 1
ATOM 4423 O O . PHE E 1 11 ? 57.898 34.163 19.028 1.00 19.20 11 PHE E O 1
ATOM 4431 N N A GLU E 1 12 ? 58.479 35.598 20.670 0.59 18.80 12 GLU E N 1
ATOM 4432 N N B GLU E 1 12 ? 58.464 35.625 20.652 0.41 18.77 12 GLU E N 1
ATOM 4433 C CA A GLU E 1 12 ? 57.163 35.538 21.299 0.59 20.80 12 GLU E CA 1
ATOM 4434 C CA B GLU E 1 12 ? 57.163 35.536 21.311 0.41 20.27 12 GLU E CA 1
ATOM 4435 C C A GLU E 1 12 ? 56.094 36.046 20.347 0.59 19.11 12 GLU E C 1
ATOM 4436 C C B GLU E 1 12 ? 56.058 36.103 20.429 0.41 18.89 12 GLU E C 1
ATOM 4437 O O A GLU E 1 12 ? 55.064 35.391 20.144 0.59 20.14 12 GLU E O 1
ATOM 4438 O O B GLU E 1 12 ? 54.953 35.550 20.374 0.41 19.93 12 GLU E O 1
ATOM 4449 N N . ALA E 1 13 ? 56.338 37.202 19.729 1.00 18.00 13 ALA E N 1
ATOM 4450 C CA . ALA E 1 13 ? 55.353 37.780 18.825 1.00 17.13 13 ALA E CA 1
ATOM 4451 C C . ALA E 1 13 ? 55.083 36.868 17.639 1.00 15.97 13 ALA E C 1
ATOM 4452 O O . ALA E 1 13 ? 53.965 36.822 17.125 1.00 15.63 13 ALA E O 1
ATOM 4454 N N A MET E 1 14 ? 56.099 36.141 17.189 0.61 15.97 14 MET E N 1
ATOM 4455 N N B MET E 1 14 ? 56.081 36.097 17.211 0.39 16.07 14 MET E N 1
ATOM 4456 C CA A MET E 1 14 ? 55.947 35.255 16.046 0.61 16.78 14 MET E CA 1
ATOM 4457 C CA B MET E 1 14 ? 55.884 35.196 16.082 0.39 16.92 14 MET E CA 1
ATOM 4458 C C A MET E 1 14 ? 54.833 34.234 16.273 0.61 16.06 14 MET E C 1
ATOM 4459 C C B MET E 1 14 ? 54.770 34.190 16.356 0.39 16.04 14 MET E C 1
ATOM 4460 O O A MET E 1 14 ? 54.125 33.853 15.330 0.61 16.07 14 MET E O 1
ATOM 4461 O O B MET E 1 14 ? 54.029 33.810 15.439 0.39 15.06 14 MET E O 1
ATOM 4470 N N A GLU E 1 15 ? 54.621 33.821 17.525 0.61 16.65 15 GLU E N 1
ATOM 4471 N N B GLU E 1 15 ? 54.613 33.772 17.616 0.39 16.46 15 GLU E N 1
ATOM 4472 C CA A GLU E 1 15 ? 53.557 32.874 17.844 0.61 17.30 15 GLU E CA 1
ATOM 4473 C CA B GLU E 1 15 ? 53.519 32.875 17.980 0.39 16.81 15 GLU E CA 1
ATOM 4474 C C A GLU E 1 15 ? 52.160 33.498 17.831 0.61 16.44 15 GLU E C 1
ATOM 4475 C C B GLU E 1 15 ? 52.148 33.492 17.707 0.39 15.96 15 GLU E C 1
ATOM 4476 O O A GLU E 1 15 ? 51.166 32.778 17.983 0.61 17.48 15 GLU E O 1
ATOM 4477 O O B GLU E 1 15 ? 51.175 32.765 17.484 0.39 16.29 15 GLU E O 1
ATOM 4488 N N . ASN E 1 16 ? 52.059 34.816 17.674 1.00 14.39 16 ASN E N 1
ATOM 4489 C CA . ASN E 1 16 ? 50.778 35.493 17.526 1.00 13.73 16 ASN E CA 1
ATOM 4490 C C . ASN E 1 16 ? 50.436 35.788 16.081 1.00 13.05 16 ASN E C 1
ATOM 4491 O O . ASN E 1 16 ? 49.408 36.419 15.829 1.00 14.04 16 ASN E O 1
ATOM 4496 N N . ALA E 1 17 ? 51.241 35.324 15.128 1.00 12.39 17 ALA E N 1
ATOM 4497 C CA . ALA E 1 17 ? 50.942 35.597 13.731 1.00 12.22 17 ALA E CA 1
ATOM 4498 C C . ALA E 1 17 ? 49.583 35.026 13.344 1.00 12.04 17 ALA E C 1
ATOM 4499 O O . ALA E 1 17 ? 49.154 33.972 13.848 1.00 13.69 17 ALA E O 1
ATOM 4501 N N . TYR E 1 18 ? 48.908 35.725 12.440 1.00 12.09 18 TYR E N 1
ATOM 4502 C CA . TYR E 1 18 ? 47.656 35.277 11.841 1.00 12.34 18 TYR E CA 1
ATOM 4503 C C . TYR E 1 18 ? 47.967 35.057 10.371 1.00 11.01 18 TYR E C 1
ATOM 4504 O O . TYR E 1 18 ? 47.933 36.002 9.568 1.00 11.76 18 TYR E O 1
ATOM 4513 N N . ALA E 1 19 ? 48.304 33.817 10.009 1.00 11.53 19 ALA E N 1
ATOM 4514 C CA . ALA E 1 19 ? 48.753 33.508 8.653 1.00 12.08 19 ALA E CA 1
ATOM 4515 C C . ALA E 1 19 ? 48.058 32.257 8.131 1.00 12.40 19 ALA E C 1
ATOM 4516 O O . ALA E 1 19 ? 48.707 31.244 7.846 1.00 13.13 19 ALA E O 1
ATOM 4518 N N . PRO E 1 20 ? 46.730 32.290 8.002 1.00 12.81 20 PRO E N 1
ATOM 4519 C CA . PRO E 1 20 ? 45.998 31.091 7.557 1.00 12.86 20 PRO E CA 1
ATOM 4520 C C . PRO E 1 20 ? 46.336 30.662 6.158 1.00 12.46 20 PRO E C 1
ATOM 4521 O O . PRO E 1 20 ? 46.033 29.528 5.787 1.00 14.30 20 PRO E O 1
ATOM 4525 N N . TYR E 1 21 ? 46.868 31.567 5.342 1.00 11.03 21 TYR E N 1
ATOM 4526 C CA . TYR E 1 21 ? 47.025 31.280 3.928 1.00 11.99 21 TYR E CA 1
ATOM 4527 C C . TYR E 1 21 ? 48.427 30.837 3.577 1.00 13.34 21 TYR E C 1
ATOM 4528 O O . TYR E 1 21 ? 48.594 29.865 2.830 1.00 17.98 21 TYR E O 1
ATOM 4537 N N . SER E 1 22 ? 49.454 31.476 4.130 1.00 11.75 22 SER E N 1
ATOM 4538 C CA . SER E 1 22 ? 50.817 31.055 3.834 1.00 12.89 22 SER E CA 1
ATOM 4539 C C . SER E 1 22 ? 51.405 30.135 4.877 1.00 12.94 22 SER E C 1
ATOM 4540 O O . SER E 1 22 ? 52.380 29.433 4.574 1.00 15.25 22 SER E O 1
ATOM 4543 N N A ASN E 1 23 ? 50.898 30.185 6.101 0.48 12.43 23 ASN E N 1
ATOM 4544 N N B ASN E 1 23 ? 50.826 30.074 6.079 0.52 12.62 23 ASN E N 1
ATOM 4545 C CA A ASN E 1 23 ? 51.466 29.474 7.240 0.48 13.98 23 ASN E CA 1
ATOM 4546 C CA B ASN E 1 23 ? 51.473 29.498 7.266 0.52 14.49 23 ASN E CA 1
ATOM 4547 C C A ASN E 1 23 ? 52.839 30.003 7.655 0.48 12.84 23 ASN E C 1
ATOM 4548 C C B ASN E 1 23 ? 52.950 29.862 7.383 0.52 13.85 23 ASN E C 1
ATOM 4549 O O A ASN E 1 23 ? 53.496 29.421 8.532 0.48 13.75 23 ASN E O 1
ATOM 4550 O O B ASN E 1 23 ? 53.789 29.028 7.764 0.52 15.41 23 ASN E O 1
ATOM 4559 N N . TYR E 1 24 ? 53.271 31.117 7.072 1.00 11.67 24 TYR E N 1
ATOM 4560 C CA . TYR E 1 24 ? 54.607 31.651 7.276 1.00 11.65 24 TYR E CA 1
ATOM 4561 C C . TYR E 1 24 ? 54.493 32.703 8.375 1.00 12.25 24 TYR E C 1
ATOM 4562 O O . TYR E 1 24 ? 53.784 33.704 8.205 1.00 15.25 24 TYR E O 1
ATOM 4571 N N . HIS E 1 25 ? 55.172 32.496 9.492 1.00 11.96 25 HIS E N 1
ATOM 4572 C CA . HIS E 1 25 ? 55.027 33.362 10.657 1.00 12.02 25 HIS E CA 1
ATOM 4573 C C . HIS E 1 25 ? 56.217 34.292 10.807 1.00 12.35 25 HIS E C 1
ATOM 4574 O O . HIS E 1 25 ? 57.379 33.868 10.703 1.00 13.87 25 HIS E O 1
ATOM 4581 N N . VAL E 1 26 ? 55.935 35.569 11.046 1.00 11.23 26 VAL E N 1
ATOM 4582 C CA . VAL E 1 26 ? 56.967 36.567 11.299 1.00 12.04 26 VAL E CA 1
ATOM 4583 C C . VAL E 1 26 ? 56.666 37.247 12.621 1.00 11.87 26 VAL E C 1
ATOM 4584 O O . VAL E 1 26 ? 55.523 37.646 12.866 1.00 13.40 26 VAL E O 1
ATOM 4588 N N . GLY E 1 27 ? 57.668 37.388 13.479 1.00 11.69 27 GLY E N 1
ATOM 4589 C CA . GLY E 1 27 ? 57.521 38.162 14.683 1.00 12.23 27 GLY E CA 1
ATOM 4590 C C . GLY E 1 27 ? 58.424 39.376 14.668 1.00 11.71 27 GLY E C 1
ATOM 4591 O O . GLY E 1 27 ? 59.510 39.360 14.091 1.00 12.78 27 GLY E O 1
ATOM 4592 N N . ALA E 1 28 ? 57.988 40.407 15.362 1.00 12.10 28 ALA E N 1
ATOM 4593 C CA . ALA E 1 28 ? 58.776 41.617 15.465 1.00 12.33 28 ALA E CA 1
ATOM 4594 C C . ALA E 1 28 ? 58.558 42.228 16.838 1.00 11.81 28 ALA E C 1
ATOM 4595 O O . ALA E 1 28 ? 57.532 42.015 17.500 1.00 13.17 28 ALA E O 1
ATOM 4597 N N . CYS E 1 29 ? 59.550 42.998 17.281 1.00 12.75 29 CYS E N 1
ATOM 4598 C CA . CYS E 1 29 ? 59.384 43.780 18.502 1.00 13.50 29 CYS E CA 1
ATOM 4599 C C . CYS E 1 29 ? 60.131 45.090 18.339 1.00 14.07 29 CYS E C 1
ATOM 4600 O O . CYS E 1 29 ? 61.331 45.087 18.018 1.00 14.48 29 CYS E O 1
ATOM 4603 N N . ALA E 1 30 ? 59.416 46.203 18.511 1.00 13.82 30 ALA E N 1
ATOM 4604 C CA . ALA E 1 30 ? 60.025 47.524 18.517 1.00 13.91 30 ALA E CA 1
ATOM 4605 C C . ALA E 1 30 ? 60.268 47.940 19.963 1.00 13.86 30 ALA E C 1
ATOM 4606 O O . ALA E 1 30 ? 59.342 47.933 20.782 1.00 14.93 30 ALA E O 1
ATOM 4608 N N . LEU E 1 31 ? 61.503 48.294 20.270 1.00 14.47 31 LEU E N 1
ATOM 4609 C CA . LEU E 1 31 ? 61.899 48.682 21.618 1.00 14.68 31 LEU E CA 1
ATOM 4610 C C . LEU E 1 31 ? 62.051 50.191 21.677 1.00 14.43 31 LEU E C 1
ATOM 4611 O O . LEU E 1 31 ? 62.804 50.771 20.877 1.00 15.15 31 LEU E O 1
ATOM 4616 N N . MET E 1 32 ? 61.326 50.837 22.583 1.00 15.10 32 MET E N 1
ATOM 4617 C CA . MET E 1 32 ? 61.452 52.279 22.806 1.00 15.06 32 MET E CA 1
ATOM 4618 C C . MET E 1 32 ? 62.585 52.563 23.794 1.00 15.85 32 MET E C 1
ATOM 4619 O O . MET E 1 32 ? 62.913 51.740 24.650 1.00 17.36 32 MET E O 1
ATOM 4624 N N . LYS E 1 33 ? 63.169 53.765 23.663 1.00 16.32 33 LYS E N 1
ATOM 4625 C CA . LYS E 1 33 ? 64.207 54.196 24.597 1.00 17.86 33 LYS E CA 1
ATOM 4626 C C . LYS E 1 33 ? 63.721 54.193 26.036 1.00 18.13 33 LYS E C 1
ATOM 4627 O O . LYS E 1 33 ? 64.534 53.990 26.954 1.00 20.40 33 LYS E O 1
ATOM 4633 N N . ASP E 1 34 ? 62.434 54.424 26.280 1.00 18.05 34 ASP E N 1
ATOM 4634 C CA . ASP E 1 34 ? 61.934 54.372 27.653 1.00 18.70 34 ASP E CA 1
ATOM 4635 C C . ASP E 1 34 ? 61.703 52.951 28.158 1.00 19.11 34 ASP E C 1
ATOM 4636 O O . ASP E 1 34 ? 61.264 52.779 29.304 1.00 20.29 34 ASP E O 1
ATOM 4641 N N . GLY E 1 35 ? 61.976 51.935 27.346 1.00 17.75 35 GLY E N 1
ATOM 4642 C CA . GLY E 1 35 ? 61.862 50.553 27.755 1.00 18.11 35 GLY E CA 1
ATOM 4643 C C . GLY E 1 35 ? 60.591 49.873 27.312 1.00 16.78 35 GLY E C 1
ATOM 4644 O O . GLY E 1 35 ? 60.498 48.638 27.426 1.00 18.51 35 GLY E O 1
ATOM 4645 N N . THR E 1 36 ? 59.602 50.633 26.828 1.00 17.38 36 THR E N 1
ATOM 4646 C CA . THR E 1 36 ? 58.361 50.047 26.348 1.00 16.31 36 THR E CA 1
ATOM 4647 C C . THR E 1 36 ? 58.645 49.203 25.116 1.00 16.08 36 THR E C 1
ATOM 4648 O O . THR E 1 36 ? 59.463 49.578 24.270 1.00 16.66 36 THR E O 1
ATOM 4652 N N . THR E 1 37 ? 57.965 48.062 25.005 1.00 15.62 37 THR E N 1
ATOM 4653 C CA . THR E 1 37 ? 58.055 47.241 23.808 1.00 15.60 37 THR E CA 1
ATOM 4654 C C . THR E 1 37 ? 56.706 47.160 23.116 1.00 14.96 37 THR E C 1
ATOM 4655 O O . THR E 1 37 ? 55.652 47.217 23.753 1.00 16.01 37 THR E O 1
ATOM 4659 N N . PHE E 1 38 ? 56.751 47.014 21.795 1.00 13.62 38 PHE E N 1
ATOM 4660 C CA . PHE E 1 38 ? 55.557 46.780 20.991 1.00 13.73 38 PHE E CA 1
ATOM 4661 C C . PHE E 1 38 ? 55.783 45.549 20.130 1.00 13.83 38 PHE E C 1
ATOM 4662 O O . PHE E 1 38 ? 56.682 45.532 19.283 1.00 13.96 38 PHE E O 1
ATOM 4670 N N . LEU E 1 39 ? 54.993 44.514 20.368 1.00 13.19 39 LEU E N 1
ATOM 4671 C CA . LEU E 1 39 ? 55.052 43.325 19.533 1.00 13.20 39 LEU E CA 1
ATOM 4672 C C . LEU E 1 39 ? 54.367 43.581 18.197 1.00 12.09 39 LEU E C 1
ATOM 4673 O O . LEU E 1 39 ? 53.441 44.395 18.084 1.00 13.53 39 LEU E O 1
ATOM 4678 N N . GLY E 1 40 ? 54.813 42.855 17.184 1.00 11.85 40 GLY E N 1
ATOM 4679 C CA . GLY E 1 40 ? 54.129 42.849 15.910 1.00 11.90 40 GLY E CA 1
ATOM 4680 C C . GLY E 1 40 ? 54.205 41.471 15.311 1.00 11.38 40 GLY E C 1
ATOM 4681 O O . GLY E 1 40 ? 55.184 40.749 15.485 1.00 13.03 40 GLY E O 1
ATOM 4682 N N . ALA E 1 41 ? 53.148 41.083 14.602 1.00 10.78 41 ALA E N 1
ATOM 4683 C CA . ALA E 1 41 ? 53.151 39.831 13.872 1.00 10.89 41 ALA E CA 1
ATOM 4684 C C . ALA E 1 41 ? 52.438 40.054 12.548 1.00 10.28 41 ALA E C 1
ATOM 4685 O O . ALA E 1 41 ? 51.670 41.007 12.391 1.00 11.38 41 ALA E O 1
ATOM 4687 N N . ASN E 1 42 ? 52.731 39.197 11.572 1.00 10.68 42 ASN E N 1
ATOM 4688 C CA . ASN E 1 42 ? 52.061 39.332 10.289 1.00 10.02 42 ASN E CA 1
ATOM 4689 C C . ASN E 1 42 ? 50.604 38.906 10.417 1.00 9.77 42 ASN E C 1
ATOM 4690 O O . ASN E 1 42 ? 50.273 37.956 11.148 1.00 11.21 42 ASN E O 1
ATOM 4695 N N A ILE E 1 43 ? 49.725 39.607 9.700 0.45 9.90 43 ILE E N 1
ATOM 4696 N N B ILE E 1 43 ? 49.741 39.611 9.678 0.55 9.84 43 ILE E N 1
ATOM 4697 C CA A ILE E 1 43 ? 48.284 39.392 9.773 0.45 10.22 43 ILE E CA 1
ATOM 4698 C CA B ILE E 1 43 ? 48.291 39.472 9.740 0.55 10.31 43 ILE E CA 1
ATOM 4699 C C A ILE E 1 43 ? 47.762 39.362 8.344 0.45 9.40 43 ILE E C 1
ATOM 4700 C C B ILE E 1 43 ? 47.802 39.374 8.290 0.55 9.58 43 ILE E C 1
ATOM 4701 O O A ILE E 1 43 ? 47.652 40.414 7.689 0.45 9.99 43 ILE E O 1
ATOM 4702 O O B ILE E 1 43 ? 47.759 40.387 7.562 0.55 10.16 43 ILE E O 1
ATOM 4711 N N . GLU E 1 44 ? 47.463 38.160 7.855 1.00 9.90 44 GLU E N 1
ATOM 4712 C CA . GLU E 1 44 ? 47.041 37.965 6.477 1.00 10.38 44 GLU E CA 1
ATOM 4713 C C . GLU E 1 44 ? 45.543 38.230 6.310 1.00 9.91 44 GLU E C 1
ATOM 4714 O O . GLU E 1 44 ? 44.783 38.350 7.281 1.00 11.19 44 GLU E O 1
ATOM 4720 N N . ASN E 1 45 ? 45.095 38.300 5.061 1.00 10.07 45 ASN E N 1
ATOM 4721 C CA . ASN E 1 45 ? 43.699 38.492 4.718 1.00 10.71 45 ASN E CA 1
ATOM 4722 C C . ASN E 1 45 ? 43.395 37.666 3.481 1.00 10.24 45 ASN E C 1
ATOM 4723 O O . ASN E 1 45 ? 44.271 37.484 2.622 1.00 11.05 45 ASN E O 1
ATOM 4728 N N . ALA E 1 46 ? 42.150 37.176 3.384 1.00 10.81 46 ALA E N 1
ATOM 4729 C CA . ALA E 1 46 ? 41.738 36.414 2.211 1.00 11.53 46 ALA E CA 1
ATOM 4730 C C . ALA E 1 46 ? 41.960 37.197 0.932 1.00 10.66 46 ALA E C 1
ATOM 4731 O O . ALA E 1 46 ? 42.213 36.582 -0.110 1.00 12.14 46 ALA E O 1
ATOM 4733 N N . SER E 1 47 ? 41.816 38.536 0.969 1.00 10.39 47 SER E N 1
ATOM 4734 C CA . SER E 1 47 ? 42.325 39.380 -0.104 1.00 10.55 47 SER E CA 1
ATOM 4735 C C . SER E 1 47 ? 43.792 39.670 0.218 1.00 10.11 47 SER E C 1
ATOM 4736 O O . SER E 1 47 ? 44.105 40.492 1.096 1.00 10.53 47 SER E O 1
ATOM 4739 N N . TYR E 1 48 ? 44.705 38.994 -0.487 1.00 10.60 48 TYR E N 1
ATOM 4740 C CA . TYR E 1 48 ? 46.102 38.953 -0.028 1.00 10.59 48 TYR E CA 1
ATOM 4741 C C . TYR E 1 48 ? 46.714 40.336 0.093 1.00 10.20 48 TYR E C 1
ATOM 4742 O O . TYR E 1 48 ? 47.538 40.565 0.986 1.00 10.53 48 TYR E O 1
ATOM 4751 N N . GLY E 1 49 ? 46.335 41.279 -0.786 1.00 10.71 49 GLY E N 1
ATOM 4752 C CA . GLY E 1 49 ? 46.910 42.614 -0.733 1.00 12.08 49 GLY E CA 1
ATOM 4753 C C . GLY E 1 49 ? 46.597 43.382 0.536 1.00 11.90 49 GLY E C 1
ATOM 4754 O O . GLY E 1 49 ? 47.260 44.379 0.819 1.00 15.97 49 GLY E O 1
ATOM 4755 N N . ALA E 1 50 ? 45.616 42.945 1.331 1.00 10.72 50 ALA E N 1
ATOM 4756 C CA . ALA E 1 50 ? 45.341 43.582 2.617 1.00 11.38 50 ALA E CA 1
ATOM 4757 C C . ALA E 1 50 ? 46.202 43.017 3.748 1.00 10.89 50 ALA E C 1
ATOM 4758 O O . ALA E 1 50 ? 46.057 43.455 4.899 1.00 11.79 50 ALA E O 1
ATOM 4760 N N . THR E 1 51 ? 47.084 42.055 3.468 1.00 10.10 51 THR E N 1
ATOM 4761 C CA . THR E 1 51 ? 47.992 41.506 4.480 1.00 10.32 51 THR E CA 1
ATOM 4762 C C . THR E 1 51 ? 48.913 42.588 5.016 1.00 10.54 51 THR E C 1
ATOM 4763 O O . THR E 1 51 ? 49.383 43.452 4.272 1.00 12.50 51 THR E O 1
ATOM 4767 N N . ASN E 1 52 ? 49.187 42.529 6.321 1.00 10.42 52 ASN E N 1
ATOM 4768 C CA . ASN E 1 52 ? 50.167 43.392 6.941 1.00 11.09 52 ASN E CA 1
ATOM 4769 C C . ASN E 1 52 ? 51.330 42.588 7.497 1.00 10.51 52 ASN E C 1
ATOM 4770 O O . ASN E 1 52 ? 51.143 41.509 8.083 1.00 13.33 52 ASN E O 1
ATOM 4775 N N . CYS E 1 53 ? 52.532 43.108 7.337 1.00 10.87 53 CYS E N 1
ATOM 4776 C CA . CYS E 1 53 ? 53.741 42.481 7.834 1.00 11.01 53 CYS E CA 1
ATOM 4777 C C . CYS E 1 53 ? 53.945 42.737 9.323 1.00 11.14 53 CYS E C 1
ATOM 4778 O O . CYS E 1 53 ? 53.514 43.748 9.882 1.00 12.13 53 CYS E O 1
ATOM 4781 N N . GLY E 1 54 ? 54.651 41.814 9.975 1.00 10.97 54 GLY E N 1
ATOM 4782 C CA . GLY E 1 54 ? 54.832 41.943 11.418 1.00 12.53 54 GLY E CA 1
ATOM 4783 C C . GLY E 1 54 ? 55.618 43.173 11.856 1.00 11.70 54 GLY E C 1
ATOM 4784 O O . GLY E 1 54 ? 55.292 43.800 12.869 1.00 12.37 54 GLY E O 1
ATOM 4785 N N . GLU E 1 55 ? 56.659 43.532 11.116 1.00 11.95 55 GLU E N 1
ATOM 4786 C CA . GLU E 1 55 ? 57.438 44.702 11.517 1.00 12.33 55 GLU E CA 1
ATOM 4787 C C . GLU E 1 55 ? 56.643 45.996 11.337 1.00 11.70 55 GLU E C 1
ATOM 4788 O O . GLU E 1 55 ? 56.796 46.929 12.127 1.00 12.70 55 GLU E O 1
ATOM 4794 N N . ARG E 1 56 ? 55.735 46.031 10.350 1.00 11.60 56 ARG E N 1
ATOM 4795 C CA . ARG E 1 56 ? 54.801 47.147 10.252 1.00 11.98 56 ARG E CA 1
ATOM 4796 C C . ARG E 1 56 ? 53.809 47.143 11.413 1.00 11.13 56 ARG E C 1
ATOM 4797 O O . ARG E 1 56 ? 53.521 48.200 12.002 1.00 12.30 56 ARG E O 1
ATOM 4805 N N . SER E 1 57 ? 53.283 45.969 11.792 1.00 11.51 57 SER E N 1
ATOM 4806 C CA . SER E 1 57 ? 52.388 45.936 12.956 1.00 12.60 57 SER E CA 1
ATOM 4807 C C . SER E 1 57 ? 53.058 46.563 14.178 1.00 11.62 57 SER E C 1
ATOM 4808 O O . SER E 1 57 ? 52.436 47.348 14.911 1.00 12.76 57 SER E O 1
ATOM 4811 N N . ALA E 1 58 ? 54.337 46.242 14.412 1.00 11.50 58 ALA E N 1
ATOM 4812 C CA . ALA E 1 58 ? 55.019 46.727 15.605 1.00 11.95 58 ALA E CA 1
ATOM 4813 C C . ALA E 1 58 ? 55.258 48.238 15.538 1.00 11.96 58 ALA E C 1
ATOM 4814 O O . ALA E 1 58 ? 55.004 48.964 16.507 1.00 12.64 58 ALA E O 1
ATOM 4816 N N A ILE E 1 59 ? 55.749 48.734 14.396 0.30 11.89 59 ILE E N 1
ATOM 4817 N N B ILE E 1 59 ? 55.770 48.735 14.408 0.50 11.94 59 ILE E N 1
ATOM 4818 N N C ILE E 1 59 ? 55.760 48.736 14.406 0.20 11.84 59 ILE E N 1
ATOM 4819 C CA A ILE E 1 59 ? 56.104 50.148 14.304 0.30 11.93 59 ILE E CA 1
ATOM 4820 C CA B ILE E 1 59 ? 56.089 50.158 14.336 0.50 12.09 59 ILE E CA 1
ATOM 4821 C CA C ILE E 1 59 ? 56.092 50.157 14.356 0.20 11.81 59 ILE E CA 1
ATOM 4822 C C A ILE E 1 59 ? 54.858 51.032 14.247 0.30 11.62 59 ILE E C 1
ATOM 4823 C C B ILE E 1 59 ? 54.816 51.002 14.337 0.50 11.57 59 ILE E C 1
ATOM 4824 C C C ILE E 1 59 ? 54.840 51.030 14.278 0.20 11.59 59 ILE E C 1
ATOM 4825 O O A ILE E 1 59 ? 54.873 52.166 14.740 0.30 12.31 59 ILE E O 1
ATOM 4826 O O B ILE E 1 59 ? 54.756 52.057 14.979 0.50 12.01 59 ILE E O 1
ATOM 4827 O O C ILE E 1 59 ? 54.833 52.155 14.792 0.20 12.06 59 ILE E O 1
ATOM 4840 N N . PHE E 1 60 ? 53.765 50.540 13.656 1.00 11.26 60 PHE E N 1
ATOM 4841 C CA . PHE E 1 60 ? 52.518 51.296 13.650 1.00 11.42 60 PHE E CA 1
ATOM 4842 C C . PHE E 1 60 ? 51.927 51.365 15.049 1.00 11.55 60 PHE E C 1
ATOM 4843 O O . PHE E 1 60 ? 51.349 52.386 15.440 1.00 12.25 60 PHE E O 1
ATOM 4851 N N . ALA E 1 61 ? 52.077 50.290 15.828 1.00 11.49 61 ALA E N 1
ATOM 4852 C CA . ALA E 1 61 ? 51.610 50.325 17.201 1.00 12.89 61 ALA E CA 1
ATOM 4853 C C . ALA E 1 61 ? 52.388 51.358 18.002 1.00 12.26 61 ALA E C 1
ATOM 4854 O O . ALA E 1 61 ? 51.796 52.146 18.765 1.00 13.19 61 ALA E O 1
ATOM 4856 N N . ALA E 1 62 ? 53.708 51.414 17.817 1.00 12.19 62 ALA E N 1
ATOM 4857 C CA . ALA E 1 62 ? 54.505 52.402 18.548 1.00 12.62 62 ALA E CA 1
ATOM 4858 C C . ALA E 1 62 ? 54.061 53.826 18.205 1.00 12.49 62 ALA E C 1
ATOM 4859 O O . ALA E 1 62 ? 53.823 54.660 19.094 1.00 13.06 62 ALA E O 1
ATOM 4861 N N . TYR E 1 63 ? 53.941 54.122 16.912 1.00 12.47 63 TYR E N 1
ATOM 4862 C CA . TYR E 1 63 ? 53.571 55.474 16.500 1.00 12.76 63 TYR E CA 1
ATOM 4863 C C . TYR E 1 63 ? 52.167 55.821 16.970 1.00 12.23 63 TYR E C 1
ATOM 4864 O O . TYR E 1 63 ? 51.898 56.985 17.309 1.00 13.60 63 TYR E O 1
ATOM 4873 N N . SER E 1 64 ? 51.256 54.840 16.968 1.00 12.07 64 SER E N 1
ATOM 4874 C CA . SER E 1 64 ? 49.881 55.087 17.379 1.00 12.59 64 SER E CA 1
ATOM 4875 C C . SER E 1 64 ? 49.791 55.426 18.851 1.00 12.97 64 SER E C 1
ATOM 4876 O O . SER E 1 64 ? 48.767 55.985 19.287 1.00 14.23 64 SER E O 1
ATOM 4879 N N . ASN E 1 65 ? 50.825 55.115 19.625 1.00 13.82 65 ASN E N 1
ATOM 4880 C CA . ASN E 1 65 ? 50.868 55.457 21.033 1.00 14.67 65 ASN E CA 1
ATOM 4881 C C . ASN E 1 65 ? 51.746 56.668 21.284 1.00 15.69 65 ASN E C 1
ATOM 4882 O O . ASN E 1 65 ? 52.082 56.959 22.444 1.00 18.85 65 ASN E O 1
ATOM 4887 N N . GLY E 1 66 ? 52.106 57.409 20.221 1.00 15.26 66 GLY E N 1
ATOM 4888 C CA . GLY E 1 66 ? 52.753 58.699 20.319 1.00 16.63 66 GLY E CA 1
ATOM 4889 C C . GLY E 1 66 ? 54.245 58.667 20.135 1.00 16.48 66 GLY E C 1
ATOM 4890 O O . GLY E 1 66 ? 54.867 59.721 20.134 1.00 18.60 66 GLY E O 1
ATOM 4891 N N . TYR E 1 67 ? 54.853 57.489 20.027 1.00 15.24 67 TYR E N 1
ATOM 4892 C CA . TYR E 1 67 ? 56.290 57.409 19.834 1.00 14.42 67 TYR E CA 1
ATOM 4893 C C . TYR E 1 67 ? 56.655 57.843 18.422 1.00 14.97 67 TYR E C 1
ATOM 4894 O O . TYR E 1 67 ? 55.870 57.701 17.483 1.00 15.35 67 TYR E O 1
ATOM 4903 N N . ARG E 1 68 ? 57.863 58.382 18.282 1.00 15.24 68 ARG E N 1
ATOM 4904 C CA . ARG E 1 68 ? 58.398 58.826 17.008 1.00 15.31 68 ARG E CA 1
ATOM 4905 C C . ARG E 1 68 ? 59.795 58.256 16.824 1.00 14.89 68 ARG E C 1
ATOM 4906 O O . ARG E 1 68 ? 60.326 57.567 17.709 1.00 15.82 68 ARG E O 1
ATOM 4914 N N . ALA E 1 69 ? 60.408 58.553 15.675 1.00 15.84 69 ALA E N 1
ATOM 4915 C CA . ALA E 1 69 ? 61.660 57.891 15.317 1.00 16.14 69 ALA E CA 1
ATOM 4916 C C . ALA E 1 69 ? 62.707 58.072 16.403 1.00 16.09 69 ALA E C 1
ATOM 4917 O O . ALA E 1 69 ? 63.439 57.138 16.743 1.00 17.48 69 ALA E O 1
ATOM 4919 N N A ASP E 1 70 ? 62.798 59.289 16.955 0.36 17.00 70 ASP E N 1
ATOM 4920 N N B ASP E 1 70 ? 62.809 59.279 16.965 0.64 16.07 70 ASP E N 1
ATOM 4921 C CA A ASP E 1 70 ? 63.762 59.645 17.995 0.36 18.68 70 ASP E CA 1
ATOM 4922 C CA B ASP E 1 70 ? 63.845 59.528 17.967 0.64 17.59 70 ASP E CA 1
ATOM 4923 C C A ASP E 1 70 ? 63.489 58.966 19.327 0.36 18.50 70 ASP E C 1
ATOM 4924 C C B ASP E 1 70 ? 63.574 58.820 19.285 0.64 17.78 70 ASP E C 1
ATOM 4925 O O A ASP E 1 70 ? 64.273 59.144 20.265 0.36 18.56 70 ASP E O 1
ATOM 4926 O O B ASP E 1 70 ? 64.499 58.669 20.098 0.64 18.24 70 ASP E O 1
ATOM 4935 N N A ASP E 1 71 ? 62.410 58.200 19.444 0.36 18.20 71 ASP E N 1
ATOM 4936 N N B ASP E 1 71 ? 62.341 58.374 19.516 0.64 16.42 71 ASP E N 1
ATOM 4937 C CA A ASP E 1 71 ? 62.149 57.420 20.642 0.36 18.39 71 ASP E CA 1
ATOM 4938 C CA B ASP E 1 71 ? 62.005 57.640 20.724 0.64 17.35 71 ASP E CA 1
ATOM 4939 C C A ASP E 1 71 ? 62.464 55.940 20.467 0.36 18.38 71 ASP E C 1
ATOM 4940 C C B ASP E 1 71 ? 62.308 56.151 20.631 0.64 17.34 71 ASP E C 1
ATOM 4941 O O A ASP E 1 71 ? 62.598 55.222 21.467 0.36 18.62 71 ASP E O 1
ATOM 4942 O O B ASP E 1 71 ? 62.055 55.449 21.615 0.64 17.51 71 ASP E O 1
ATOM 4951 N N A ILE E 1 72 ? 62.566 55.461 19.228 0.36 18.21 72 ILE E N 1
ATOM 4952 N N B ILE E 1 72 ? 62.790 55.645 19.485 0.64 16.91 72 ILE E N 1
ATOM 4953 C CA A ILE E 1 72 ? 62.868 54.056 18.994 0.36 18.41 72 ILE E CA 1
ATOM 4954 C CA B ILE E 1 72 ? 62.854 54.206 19.206 0.64 17.20 72 ILE E CA 1
ATOM 4955 C C A ILE E 1 72 ? 64.315 53.806 19.378 0.36 18.93 72 ILE E C 1
ATOM 4956 C C B ILE E 1 72 ? 64.303 53.760 19.307 0.64 18.50 72 ILE E C 1
ATOM 4957 O O A ILE E 1 72 ? 65.203 54.597 19.038 0.36 20.14 72 ILE E O 1
ATOM 4958 O O B ILE E 1 72 ? 65.184 54.345 18.663 0.64 20.81 72 ILE E O 1
ATOM 4967 N N . GLU E 1 73 ? 64.555 52.719 20.104 1.00 17.58 73 GLU E N 1
ATOM 4968 C CA . GLU E 1 73 ? 65.909 52.240 20.361 1.00 19.11 73 GLU E CA 1
ATOM 4969 C C . GLU E 1 73 ? 66.344 51.150 19.385 1.00 17.93 73 GLU E C 1
ATOM 4970 O O . GLU E 1 73 ? 67.478 51.163 18.908 1.00 19.17 73 GLU E O 1
ATOM 4976 N N . ALA E 1 74 ? 65.462 50.209 19.040 1.00 16.94 74 ALA E N 1
ATOM 4977 C CA . ALA E 1 74 ? 65.856 49.101 18.169 1.00 16.43 74 ALA E CA 1
ATOM 4978 C C . ALA E 1 74 ? 64.601 48.402 17.674 1.00 14.96 74 ALA E C 1
ATOM 4979 O O . ALA E 1 74 ? 63.526 48.526 18.266 1.00 15.30 74 ALA E O 1
ATOM 4981 N N . LEU E 1 75 ? 64.762 47.630 16.600 1.00 15.53 75 LEU E N 1
ATOM 4982 C CA . LEU E 1 75 ? 63.686 46.798 16.068 1.00 14.71 75 LEU E CA 1
ATOM 4983 C C . LEU E 1 75 ? 64.236 45.409 15.822 1.00 14.23 75 LEU E C 1
ATOM 4984 O O . LEU E 1 75 ? 65.310 45.279 15.237 1.00 18.01 75 LEU E O 1
ATOM 4989 N N . ALA E 1 76 ? 63.520 44.382 16.255 1.00 14.04 76 ALA E N 1
ATOM 4990 C CA . ALA E 1 76 ? 63.910 43.015 15.949 1.00 13.99 76 ALA E CA 1
ATOM 4991 C C . ALA E 1 76 ? 62.835 42.374 15.084 1.00 13.69 76 ALA E C 1
ATOM 4992 O O . ALA E 1 76 ? 61.636 42.602 15.308 1.00 13.29 76 ALA E O 1
ATOM 4994 N N . ILE E 1 77 ? 63.244 41.548 14.114 1.00 13.64 77 ILE E N 1
ATOM 4995 C CA . ILE E 1 77 ? 62.331 40.879 13.180 1.00 13.50 77 ILE E CA 1
ATOM 4996 C C . ILE E 1 77 ? 62.853 39.462 12.978 1.00 12.88 77 ILE E C 1
ATOM 4997 O O . ILE E 1 77 ? 64.030 39.289 12.634 1.00 14.44 77 ILE E O 1
ATOM 5002 N N . VAL E 1 78 ? 61.990 38.454 13.163 1.00 13.34 78 VAL E N 1
ATOM 5003 C CA . VAL E 1 78 ? 62.438 37.068 13.220 1.00 14.09 78 VAL E CA 1
ATOM 5004 C C . VAL E 1 78 ? 61.517 36.166 12.421 1.00 13.59 78 VAL E C 1
ATOM 5005 O O . VAL E 1 78 ? 60.329 36.453 12.216 1.00 13.37 78 VAL E O 1
ATOM 5009 N N . THR E 1 79 ? 62.096 35.052 11.971 1.00 13.55 79 THR E N 1
ATOM 5010 C CA . THR E 1 79 ? 61.389 33.997 11.269 1.00 14.22 79 THR E CA 1
ATOM 5011 C C . THR E 1 79 ? 61.955 32.658 11.733 1.00 14.42 79 THR E C 1
ATOM 5012 O O . THR E 1 79 ? 62.856 32.597 12.577 1.00 16.09 79 THR E O 1
ATOM 5016 N N . ASP E 1 80 ? 61.455 31.568 11.145 1.00 15.11 80 ASP E N 1
ATOM 5017 C CA . ASP E 1 80 ? 62.104 30.264 11.275 1.00 17.15 80 ASP E CA 1
ATOM 5018 C C . ASP E 1 80 ? 62.600 29.759 9.922 1.00 17.70 80 ASP E C 1
ATOM 5019 O O . ASP E 1 80 ? 62.680 28.546 9.693 1.00 20.61 80 ASP E O 1
ATOM 5024 N N . GLY E 1 81 ? 62.925 30.667 9.012 1.00 17.64 81 GLY E N 1
ATOM 5025 C CA . GLY E 1 81 ? 63.303 30.272 7.672 1.00 18.93 81 GLY E CA 1
ATOM 5026 C C . GLY E 1 81 ? 64.706 29.703 7.589 1.00 19.82 81 GLY E C 1
ATOM 5027 O O . GLY E 1 81 ? 65.503 29.778 8.535 1.00 20.28 81 GLY E O 1
ATOM 5028 N N . ASP E 1 82 ? 64.997 29.139 6.413 1.00 19.16 82 ASP E N 1
ATOM 5029 C CA . ASP E 1 82 ? 66.280 28.486 6.189 1.00 20.80 82 ASP E CA 1
ATOM 5030 C C . ASP E 1 82 ? 67.429 29.478 6.161 1.00 21.49 82 ASP E C 1
ATOM 5031 O O . ASP E 1 82 ? 68.554 29.108 6.497 1.00 23.15 82 ASP E O 1
ATOM 5033 N N . ARG E 1 83 ? 67.184 30.728 5.772 1.00 19.76 83 ARG E N 1
ATOM 5034 C CA . ARG E 1 83 ? 68.203 31.762 5.849 1.00 20.38 83 ARG E CA 1
ATOM 5035 C C . ARG E 1 83 ? 67.624 32.969 6.567 1.00 18.24 83 ARG E C 1
ATOM 5036 O O . ARG E 1 83 ? 66.419 33.060 6.782 1.00 18.60 83 ARG E O 1
ATOM 5044 N N . VAL E 1 84 ? 68.490 33.880 6.989 1.00 17.41 84 VAL E N 1
ATOM 5045 C CA . VAL E 1 84 ? 68.030 35.062 7.708 1.00 17.43 84 VAL E CA 1
ATOM 5046 C C . VAL E 1 84 ? 67.356 35.987 6.709 1.00 16.78 84 VAL E C 1
ATOM 5047 O O . VAL E 1 84 ? 67.941 36.351 5.681 1.00 19.33 84 VAL E O 1
ATOM 5051 N N . GLY E 1 85 ? 66.118 36.362 7.007 1.00 15.35 85 GLY E N 1
ATOM 5052 C CA . GLY E 1 85 ? 65.331 37.234 6.159 1.00 15.43 85 GLY E CA 1
ATOM 5053 C C . GLY E 1 85 ? 65.370 38.692 6.581 1.00 14.39 85 GLY E C 1
ATOM 5054 O O . GLY E 1 85 ? 65.523 39.036 7.758 1.00 15.04 85 GLY E O 1
ATOM 5055 N N . ALA E 1 86 ? 65.218 39.560 5.596 1.00 13.93 86 ALA E N 1
ATOM 5056 C CA . ALA E 1 86 ? 65.131 40.991 5.797 1.00 13.21 86 ALA E CA 1
ATOM 5057 C C . ALA E 1 86 ? 63.684 41.442 5.610 1.00 12.67 86 ALA E C 1
ATOM 5058 O O . ALA E 1 86 ? 62.876 40.741 4.988 1.00 12.51 86 ALA E O 1
ATOM 5060 N N . PRO E 1 87 ? 63.335 42.630 6.107 1.00 12.90 87 PRO E N 1
ATOM 5061 C CA . PRO E 1 87 ? 62.005 43.193 5.804 1.00 12.68 87 PRO E CA 1
ATOM 5062 C C . PRO E 1 87 ? 61.794 43.296 4.306 1.00 11.62 87 PRO E C 1
ATOM 5063 O O . PRO E 1 87 ? 62.740 43.549 3.556 1.00 12.65 87 PRO E O 1
ATOM 5067 N N . CYS E 1 88 ? 60.565 43.048 3.860 1.00 11.19 88 CYS E N 1
ATOM 5068 C CA . CYS E 1 88 ? 60.265 43.148 2.430 1.00 11.11 88 CYS E CA 1
ATOM 5069 C C . CYS E 1 88 ? 60.320 44.608 1.978 1.00 10.65 88 CYS E C 1
ATOM 5070 O O . CYS E 1 88 ? 60.459 45.530 2.785 1.00 11.13 88 CYS E O 1
ATOM 5073 N N . GLY E 1 89 ? 60.172 44.838 0.674 1.00 10.94 89 GLY E N 1
ATOM 5074 C CA . GLY E 1 89 ? 60.316 46.194 0.170 1.00 10.84 89 GLY E CA 1
ATOM 5075 C C . GLY E 1 89 ? 59.252 47.130 0.709 1.00 10.61 89 GLY E C 1
ATOM 5076 O O . GLY E 1 89 ? 59.511 48.324 0.875 1.00 10.76 89 GLY E O 1
ATOM 5077 N N . ILE E 1 90 ? 58.030 46.637 0.918 1.00 10.35 90 ILE E N 1
ATOM 5078 C CA . ILE E 1 90 ? 56.998 47.506 1.500 1.00 10.78 90 ILE E CA 1
ATOM 5079 C C . ILE E 1 90 ? 57.461 48.019 2.862 1.00 10.66 90 ILE E C 1
ATOM 5080 O O . ILE E 1 90 ? 57.389 49.219 3.174 1.00 11.34 90 ILE E O 1
ATOM 5085 N N . CYS E 1 91 ? 57.939 47.095 3.694 1.00 10.92 91 CYS E N 1
ATOM 5086 C CA . CYS E 1 91 ? 58.352 47.442 5.036 1.00 11.05 91 CYS E CA 1
ATOM 5087 C C . CYS E 1 91 ? 59.574 48.330 5.009 1.00 11.07 91 CYS E C 1
ATOM 5088 O O . CYS E 1 91 ? 59.699 49.243 5.828 1.00 11.45 91 CYS E O 1
ATOM 5091 N N . ARG E 1 92 ? 60.462 48.120 4.048 1.00 10.76 92 ARG E N 1
ATOM 5092 C CA . ARG E 1 92 ? 61.616 49.017 3.918 1.00 11.05 92 ARG E CA 1
ATOM 5093 C C . ARG E 1 92 ? 61.169 50.450 3.618 1.00 11.11 92 ARG E C 1
ATOM 5094 O O . ARG E 1 92 ? 61.729 51.398 4.152 1.00 11.82 92 ARG E O 1
ATOM 5102 N N . GLN E 1 93 ? 60.156 50.598 2.769 1.00 10.80 93 GLN E N 1
ATOM 5103 C CA . GLN E 1 93 ? 59.657 51.938 2.478 1.00 11.21 93 GLN E CA 1
ATOM 5104 C C . GLN E 1 93 ? 59.093 52.594 3.730 1.00 10.90 93 GLN E C 1
ATOM 5105 O O . GLN E 1 93 ? 59.320 53.795 3.966 1.00 12.20 93 GLN E O 1
ATOM 5111 N N . VAL E 1 94 ? 58.356 51.834 4.541 1.00 10.87 94 VAL E N 1
ATOM 5112 C CA . VAL E 1 94 ? 57.833 52.362 5.794 1.00 11.36 94 VAL E CA 1
ATOM 5113 C C . VAL E 1 94 ? 58.963 52.705 6.755 1.00 11.04 94 VAL E C 1
ATOM 5114 O O . VAL E 1 94 ? 58.999 53.796 7.339 1.00 12.57 94 VAL E O 1
ATOM 5118 N N . LEU E 1 95 ? 59.886 51.768 6.973 1.00 11.33 95 LEU E N 1
ATOM 5119 C CA . LEU E 1 95 ? 60.970 52.009 7.917 1.00 12.66 95 LEU E CA 1
ATOM 5120 C C . LEU E 1 95 ? 61.866 53.154 7.489 1.00 13.04 95 LEU E C 1
ATOM 5121 O O . LEU E 1 95 ? 62.438 53.839 8.349 1.00 14.32 95 LEU E O 1
ATOM 5126 N N A SER E 1 96 ? 62.010 53.364 6.182 0.62 12.68 96 SER E N 1
ATOM 5127 N N B SER E 1 96 ? 62.004 53.399 6.185 0.38 13.37 96 SER E N 1
ATOM 5128 C CA A SER E 1 96 ? 62.791 54.486 5.672 0.62 14.26 96 SER E CA 1
ATOM 5129 C CA B SER E 1 96 ? 62.849 54.505 5.741 0.38 14.92 96 SER E CA 1
ATOM 5130 C C A SER E 1 96 ? 62.273 55.805 6.214 0.62 15.33 96 SER E C 1
ATOM 5131 C C B SER E 1 96 ? 62.271 55.854 6.156 0.38 15.37 96 SER E C 1
ATOM 5132 O O A SER E 1 96 ? 63.064 56.713 6.503 0.62 18.13 96 SER E O 1
ATOM 5133 O O B SER E 1 96 ? 63.012 56.842 6.267 0.38 17.14 96 SER E O 1
ATOM 5138 N N . GLU E 1 97 ? 60.962 55.924 6.388 1.00 14.97 97 GLU E N 1
ATOM 5139 C CA . GLU E 1 97 ? 60.344 57.139 6.892 1.00 16.23 97 GLU E CA 1
ATOM 5140 C C . GLU E 1 97 ? 60.235 57.157 8.409 1.00 14.10 97 GLU E C 1
ATOM 5141 O O . GLU E 1 97 ? 60.358 58.233 9.016 1.00 16.47 97 GLU E O 1
ATOM 5147 N N . LEU E 1 98 ? 60.026 55.994 9.037 1.00 12.71 98 LEU E N 1
ATOM 5148 C CA . LEU E 1 98 ? 59.677 55.962 10.445 1.00 13.45 98 LEU E CA 1
ATOM 5149 C C . LEU E 1 98 ? 60.838 55.660 11.381 1.00 13.76 98 LEU E C 1
ATOM 5150 O O . LEU E 1 98 ? 60.692 55.866 12.595 1.00 14.55 98 LEU E O 1
ATOM 5155 N N . LEU E 1 99 ? 61.986 55.221 10.870 1.00 13.86 99 LEU E N 1
ATOM 5156 C CA . LEU E 1 99 ? 63.160 54.974 11.699 1.00 15.34 99 LEU E CA 1
ATOM 5157 C C . LEU E 1 99 ? 64.240 55.971 11.322 1.00 16.42 99 LEU E C 1
ATOM 5158 O O . LEU E 1 99 ? 64.346 56.378 10.168 1.00 18.26 99 LEU E O 1
ATOM 5163 N N . ASN E 1 100 ? 65.091 56.310 12.292 1.00 17.88 100 ASN E N 1
ATOM 5164 C CA . ASN E 1 100 ? 66.343 57.000 11.987 1.00 18.93 100 ASN E CA 1
ATOM 5165 C C . ASN E 1 100 ? 67.333 56.070 11.290 1.00 20.89 100 ASN E C 1
ATOM 5166 O O . ASN E 1 100 ? 67.233 54.833 11.365 1.00 21.33 100 ASN E O 1
ATOM 5171 N N A ASP E 1 101 ? 68.338 56.676 10.653 0.46 22.77 101 ASP E N 1
ATOM 5172 N N B ASP E 1 101 ? 68.278 56.694 10.570 0.54 22.45 101 ASP E N 1
ATOM 5173 C CA A ASP E 1 101 ? 69.382 55.891 10.005 0.46 24.41 101 ASP E CA 1
ATOM 5174 C CA B ASP E 1 101 ? 69.093 55.990 9.578 0.54 23.94 101 ASP E CA 1
ATOM 5175 C C A ASP E 1 101 ? 70.218 55.088 10.997 0.46 22.74 101 ASP E C 1
ATOM 5176 C C B ASP E 1 101 ? 69.805 54.785 10.173 0.54 22.81 101 ASP E C 1
ATOM 5177 O O A ASP E 1 101 ? 70.839 54.100 10.602 0.46 23.37 101 ASP E O 1
ATOM 5178 O O B ASP E 1 101 ? 69.910 53.736 9.526 0.54 23.75 101 ASP E O 1
ATOM 5187 N N A ASN E 1 102 ? 70.279 55.495 12.265 0.46 20.64 102 ASN E N 1
ATOM 5188 N N B ASN E 1 102 ? 70.307 54.911 11.399 0.54 21.86 102 ASN E N 1
ATOM 5189 C CA A ASN E 1 102 ? 71.163 54.820 13.208 0.46 20.65 102 ASN E CA 1
ATOM 5190 C CA B ASN E 1 102 ? 71.189 53.913 11.979 0.54 21.31 102 ASN E CA 1
ATOM 5191 C C A ASN E 1 102 ? 70.469 53.734 14.024 0.46 20.30 102 ASN E C 1
ATOM 5192 C C B ASN E 1 102 ? 70.575 53.165 13.154 0.54 20.60 102 ASN E C 1
ATOM 5193 O O A ASN E 1 102 ? 71.122 53.107 14.859 0.46 20.78 102 ASN E O 1
ATOM 5194 O O B ASN E 1 102 ? 71.293 52.422 13.831 0.54 20.32 102 ASN E O 1
ATOM 5203 N N A THR E 1 103 ? 69.180 53.488 13.795 0.46 20.24 103 THR E N 1
ATOM 5204 N N B THR E 1 103 ? 69.276 53.327 13.406 0.54 20.02 103 THR E N 1
ATOM 5205 C CA A THR E 1 103 ? 68.442 52.522 14.605 0.46 19.62 103 THR E CA 1
ATOM 5206 C CA B THR E 1 103 ? 68.617 52.546 14.449 0.54 19.69 103 THR E CA 1
ATOM 5207 C C A THR E 1 103 ? 68.757 51.097 14.160 0.46 18.90 103 THR E C 1
ATOM 5208 C C B THR E 1 103 ? 68.782 51.068 14.119 0.54 18.92 103 THR E C 1
ATOM 5209 O O A THR E 1 103 ? 68.540 50.757 12.987 0.46 19.04 103 THR E O 1
ATOM 5210 O O B THR E 1 103 ? 68.501 50.656 12.981 0.54 18.88 103 THR E O 1
ATOM 5217 N N . PRO E 1 104 ? 69.265 50.245 15.045 1.00 18.68 104 PRO E N 1
ATOM 5218 C CA . PRO E 1 104 ? 69.576 48.863 14.661 1.00 17.67 104 PRO E CA 1
ATOM 5219 C C . PRO E 1 104 ? 68.323 48.060 14.374 1.00 16.82 104 PRO E C 1
ATOM 5220 O O . PRO E 1 104 ? 67.318 48.148 15.087 1.00 17.59 104 PRO E O 1
ATOM 5224 N N . ILE E 1 105 ? 68.413 47.242 13.332 1.00 17.35 105 ILE E N 1
ATOM 5225 C CA . ILE E 1 105 ? 67.379 46.273 12.991 1.00 17.13 105 ILE E CA 1
ATOM 5226 C C . ILE E 1 105 ? 68.032 44.912 13.137 1.00 16.59 105 ILE E C 1
ATOM 5227 O O . ILE E 1 105 ? 68.939 44.566 12.370 1.00 19.23 105 ILE E O 1
ATOM 5232 N N . TYR E 1 106 ? 67.584 44.133 14.112 1.00 15.64 106 TYR E N 1
ATOM 5233 C CA . TYR E 1 106 ? 68.167 42.825 14.352 1.00 15.90 106 TYR E CA 1
ATOM 5234 C C . TYR E 1 106 ? 67.301 41.803 13.644 1.00 15.07 106 TYR E C 1
ATOM 5235 O O . TYR E 1 106 ? 66.065 41.837 13.760 1.00 16.53 106 TYR E O 1
ATOM 5244 N N . LEU E 1 107 ? 67.940 40.884 12.927 1.00 15.34 107 LEU E N 1
ATOM 5245 C CA . LEU E 1 107 ? 67.267 39.896 12.098 1.00 15.26 107 LEU E CA 1
ATOM 5246 C C . LEU E 1 107 ? 67.748 38.523 12.534 1.00 15.25 107 LEU E C 1
ATOM 5247 O O . LEU E 1 107 ? 68.956 38.305 12.700 1.00 18.09 107 LEU E O 1
ATOM 5252 N N . SER E 1 108 ? 66.827 37.582 12.719 1.00 15.30 108 SER E N 1
ATOM 5253 C CA . SER E 1 108 ? 67.250 36.248 13.109 1.00 16.79 108 SER E CA 1
ATOM 5254 C C . SER E 1 108 ? 66.247 35.224 12.619 1.00 16.58 108 SER E C 1
ATOM 5255 O O . SER E 1 108 ? 65.035 35.460 12.653 1.00 16.36 108 SER E O 1
ATOM 5258 N N . ASN E 1 109 ? 66.772 34.078 12.188 1.00 16.81 109 ASN E N 1
ATOM 5259 C CA . ASN E 1 109 ? 65.956 32.921 11.842 1.00 17.42 109 ASN E CA 1
ATOM 5260 C C . ASN E 1 109 ? 66.022 31.839 12.901 1.00 19.58 109 ASN E C 1
ATOM 5261 O O . ASN E 1 109 ? 65.654 30.687 12.636 1.00 20.85 109 ASN E O 1
ATOM 5266 N N . GLY E 1 110 ? 66.503 32.183 14.088 1.00 20.58 110 GLY E N 1
ATOM 5267 C CA . GLY E 1 110 ? 66.660 31.203 15.134 1.00 22.86 110 GLY E CA 1
ATOM 5268 C C . GLY E 1 110 ? 67.952 30.422 15.070 1.00 24.44 110 GLY E C 1
ATOM 5269 O O . GLY E 1 110 ? 68.273 29.724 16.040 1.00 27.80 110 GLY E O 1
ATOM 5270 N N . LYS E 1 111 ? 68.705 30.509 13.972 1.00 24.25 111 LYS E N 1
ATOM 5271 C CA . LYS E 1 111 ? 70.008 29.860 13.827 1.00 25.55 111 LYS E CA 1
ATOM 5272 C C . LYS E 1 111 ? 71.150 30.852 13.711 1.00 25.88 111 LYS E C 1
ATOM 5273 O O . LYS E 1 111 ? 72.215 30.646 14.310 1.00 28.52 111 LYS E O 1
ATOM 5276 N N . GLU E 1 112 ? 70.948 31.921 12.945 1.00 25.13 112 GLU E N 1
ATOM 5277 C CA . GLU E 1 112 ? 71.924 32.982 12.770 1.00 24.63 112 GLU E CA 1
ATOM 5278 C C . GLU E 1 112 ? 71.241 34.322 13.007 1.00 22.91 112 GLU E C 1
ATOM 5279 O O . GLU E 1 112 ? 70.006 34.442 12.944 1.00 22.01 112 GLU E O 1
ATOM 5281 N N . THR E 1 113 ? 72.054 35.342 13.263 1.00 22.26 113 THR E N 1
ATOM 5282 C CA . THR E 1 113 ? 71.566 36.689 13.518 1.00 24.20 113 THR E CA 1
ATOM 5283 C C . THR E 1 113 ? 72.383 37.690 12.713 1.00 24.75 113 THR E C 1
ATOM 5284 O O . THR E 1 113 ? 73.600 37.532 12.541 1.00 26.69 113 THR E O 1
ATOM 5288 N N . LEU E 1 114 ? 71.698 38.700 12.185 1.00 21.95 114 LEU E N 1
ATOM 5289 C CA . LEU E 1 114 ? 72.331 39.799 11.471 1.00 22.08 114 LEU E CA 1
ATOM 5290 C C . LEU E 1 114 ? 71.836 41.113 12.053 1.00 21.29 114 LEU E C 1
ATOM 5291 O O . LEU E 1 114 ? 70.773 41.190 12.671 1.00 22.40 114 LEU E O 1
ATOM 5296 N N . GLU E 1 115 ? 72.620 42.162 11.859 1.00 21.04 115 GLU E N 1
ATOM 5297 C CA . GLU E 1 115 ? 72.233 43.499 12.282 1.00 23.15 115 GLU E CA 1
ATOM 5298 C C . GLU E 1 115 ? 72.347 44.402 11.069 1.00 22.30 115 GLU E C 1
ATOM 5299 O O . GLU E 1 115 ? 73.380 44.406 10.395 1.00 23.57 115 GLU E O 1
ATOM 5305 N N . LYS E 1 116 ? 71.282 45.142 10.780 1.00 20.13 116 LYS E N 1
ATOM 5306 C CA . LYS E 1 116 ? 71.229 46.027 9.632 1.00 20.97 116 LYS E CA 1
ATOM 5307 C C . LYS E 1 116 ? 70.698 47.378 10.078 1.00 20.68 116 LYS E C 1
ATOM 5308 O O . LYS E 1 116 ? 70.200 47.546 11.193 1.00 23.99 116 LYS E O 1
ATOM 5314 N N . THR E 1 117 ? 70.847 48.358 9.205 1.00 21.10 117 THR E N 1
ATOM 5315 C CA . THR E 1 117 ? 70.165 49.635 9.335 1.00 21.80 117 THR E CA 1
ATOM 5316 C C . THR E 1 117 ? 69.364 49.859 8.064 1.00 20.41 117 THR E C 1
ATOM 5317 O O . THR E 1 117 ? 69.583 49.198 7.042 1.00 21.02 117 THR E O 1
ATOM 5321 N N . ILE E 1 118 ? 68.415 50.796 8.140 1.00 19.34 118 ILE E N 1
ATOM 5322 C CA . ILE E 1 118 ? 67.519 50.973 7.001 1.00 18.33 118 ILE E CA 1
ATOM 5323 C C . ILE E 1 118 ? 68.288 51.465 5.790 1.00 17.71 118 ILE E C 1
ATOM 5324 O O . ILE E 1 118 ? 67.986 51.074 4.659 1.00 19.25 118 ILE E O 1
ATOM 5329 N N . ASP E 1 119 ? 69.320 52.290 6.002 1.00 19.85 119 ASP E N 1
ATOM 5330 C CA . ASP E 1 119 ? 70.118 52.763 4.880 1.00 22.97 119 ASP E CA 1
ATOM 5331 C C . ASP E 1 119 ? 70.769 51.608 4.131 1.00 23.55 119 ASP E C 1
ATOM 5332 O O . ASP E 1 119 ? 70.861 51.631 2.901 1.00 25.75 119 ASP E O 1
ATOM 5334 N N . GLU E 1 120 ? 71.230 50.579 4.853 1.00 22.16 120 GLU E N 1
ATOM 5335 C CA . GLU E 1 120 ? 71.846 49.434 4.188 1.00 24.42 120 GLU E CA 1
ATOM 5336 C C . GLU E 1 120 ? 70.835 48.638 3.366 1.00 22.63 120 GLU E C 1
ATOM 5337 O O . GLU E 1 120 ? 71.202 48.001 2.375 1.00 24.89 120 GLU E O 1
ATOM 5343 N N . LEU E 1 121 ? 69.567 48.634 3.773 1.00 17.84 121 LEU E N 1
ATOM 5344 C CA . LEU E 1 121 ? 68.559 47.813 3.108 1.00 17.19 121 LEU E CA 1
ATOM 5345 C C . LEU E 1 121 ? 67.844 48.511 1.955 1.00 16.24 121 LEU E C 1
ATOM 5346 O O . LEU E 1 121 ? 67.181 47.838 1.153 1.00 16.15 121 LEU E O 1
ATOM 5351 N N . LEU E 1 122 ? 67.960 49.827 1.828 1.00 16.66 122 LEU E N 1
ATOM 5352 C CA . LEU E 1 122 ? 67.182 50.551 0.828 1.00 16.18 122 LEU E CA 1
ATOM 5353 C C . LEU E 1 122 ? 68.037 51.656 0.227 1.00 15.23 122 LEU E C 1
ATOM 5354 O O . LEU E 1 122 ? 68.063 52.783 0.734 1.00 17.53 122 LEU E O 1
ATOM 5359 N N . PRO E 1 123 ? 68.739 51.373 -0.867 1.00 15.02 123 PRO E N 1
ATOM 5360 C CA . PRO E 1 123 ? 69.491 52.423 -1.567 1.00 16.68 123 PRO E CA 1
ATOM 5361 C C . PRO E 1 123 ? 68.536 53.403 -2.239 1.00 15.94 123 PRO E C 1
ATOM 5362 O O . PRO E 1 123 ? 67.370 53.097 -2.467 1.00 15.90 123 PRO E O 1
ATOM 5366 N N . MET E 1 124 ? 69.039 54.612 -2.545 1.00 16.01 124 MET E N 1
ATOM 5367 C CA . MET E 1 124 ? 68.294 55.609 -3.333 1.00 16.24 124 MET E CA 1
ATOM 5368 C C . MET E 1 124 ? 66.889 55.821 -2.780 1.00 15.06 124 MET E C 1
ATOM 5369 O O . MET E 1 124 ? 65.889 55.680 -3.487 1.00 15.53 124 MET E O 1
ATOM 5374 N N . ARG E 1 125 ? 66.820 56.186 -1.503 1.00 14.41 125 ARG E N 1
ATOM 5375 C CA . ARG E 1 125 ? 65.532 56.332 -0.832 1.00 14.76 125 ARG E CA 1
ATOM 5376 C C . ARG E 1 125 ? 64.756 57.524 -1.372 1.00 14.06 125 ARG E C 1
ATOM 5377 O O . ARG E 1 125 ? 65.319 58.596 -1.616 1.00 16.27 125 ARG E O 1
ATOM 5385 N N . PHE E 1 126 ? 63.441 57.347 -1.512 1.00 14.00 126 PHE E N 1
ATOM 5386 C CA . PHE E 1 126 ? 62.530 58.449 -1.768 1.00 13.60 126 PHE E CA 1
ATOM 5387 C C . PHE E 1 126 ? 61.990 58.932 -0.427 1.00 15.27 126 PHE E C 1
ATOM 5388 O O . PHE E 1 126 ? 61.312 58.165 0.286 1.00 16.94 126 PHE E O 1
ATOM 5396 N N . THR E 1 127 ? 62.285 60.184 -0.080 1.00 15.07 127 THR E N 1
ATOM 5397 C CA . THR E 1 127 ? 62.074 60.674 1.274 1.00 16.48 127 THR E CA 1
ATOM 5398 C C . THR E 1 127 ? 60.985 61.734 1.325 1.00 14.69 127 THR E C 1
ATOM 5399 O O . THR E 1 127 ? 60.560 62.292 0.303 1.00 15.00 127 THR E O 1
ATOM 5403 N N . LYS E 1 128 ? 60.558 62.016 2.559 1.00 15.22 128 LYS E N 1
ATOM 5404 C CA . LYS E 1 128 ? 59.623 63.106 2.809 1.00 14.99 128 LYS E CA 1
ATOM 5405 C C . LYS E 1 128 ? 60.094 64.392 2.134 1.00 14.77 128 LYS E C 1
ATOM 5406 O O . LYS E 1 128 ? 59.305 65.109 1.511 1.00 15.97 128 LYS E O 1
ATOM 5412 N N . GLU E 1 129 ? 61.395 64.691 2.235 1.00 15.62 129 GLU E N 1
ATOM 5413 C CA . GLU E 1 129 ? 61.914 65.924 1.650 1.00 17.95 129 GLU E CA 1
ATOM 5414 C C . GLU E 1 129 ? 61.852 65.900 0.131 1.00 17.88 129 GLU E C 1
ATOM 5415 O O . GLU E 1 129 ? 61.599 66.931 -0.502 1.00 19.40 129 GLU E O 1
ATOM 5417 N N . ASP E 1 130 ? 62.077 64.742 -0.481 1.00 16.68 130 ASP E N 1
ATOM 5418 C CA . ASP E 1 130 ? 61.915 64.680 -1.933 1.00 16.91 130 ASP E CA 1
ATOM 5419 C C . ASP E 1 130 ? 60.497 65.054 -2.344 1.00 16.88 130 ASP E C 1
ATOM 5420 O O . ASP E 1 130 ? 60.288 65.710 -3.366 1.00 19.68 130 ASP E O 1
ATOM 5425 N N . LEU E 1 131 ? 59.512 64.644 -1.575 1.00 14.18 131 LEU E N 1
ATOM 5426 C CA . LEU E 1 131 ? 58.135 64.957 -1.920 1.00 14.36 131 LEU E CA 1
ATOM 5427 C C . LEU E 1 131 ? 57.799 66.404 -1.555 1.00 15.38 131 LEU E C 1
ATOM 5428 O O . LEU E 1 131 ? 57.276 67.163 -2.380 1.00 15.99 131 LEU E O 1
ATOM 5433 N N . LEU E 1 132 ? 58.092 66.810 -0.317 1.00 15.30 132 LEU E N 1
ATOM 5434 C CA . LEU E 1 132 ? 57.702 68.158 0.107 1.00 17.14 132 LEU E CA 1
ATOM 5435 C C . LEU E 1 132 ? 58.423 69.243 -0.683 1.00 18.34 132 LEU E C 1
ATOM 5436 O O . LEU E 1 132 ? 57.890 70.352 -0.831 1.00 20.82 132 LEU E O 1
ATOM 5441 N N . GLY E 1 133 ? 59.620 68.966 -1.191 1.00 17.63 133 GLY E N 1
ATOM 5442 C CA . GLY E 1 133 ? 60.334 69.954 -1.979 1.00 19.91 133 GLY E CA 1
ATOM 5443 C C . GLY E 1 133 ? 60.035 69.951 -3.462 1.00 20.04 133 GLY E C 1
ATOM 5444 O O . GLY E 1 133 ? 60.592 70.766 -4.204 1.00 20.63 133 GLY E O 1
ATOM 5445 N N . HIS E 1 134 ? 59.156 69.073 -3.926 1.00 18.79 134 HIS E N 1
ATOM 5446 C CA . HIS E 1 134 ? 58.916 68.918 -5.352 1.00 19.43 134 HIS E CA 1
ATOM 5447 C C . HIS E 1 134 ? 58.194 70.139 -5.894 1.00 23.54 134 HIS E C 1
ATOM 5448 O O . HIS E 1 134 ? 57.114 70.485 -5.413 1.00 25.50 134 HIS E O 1
ATOM 5455 N N . HIS E 1 135 ? 58.779 70.768 -6.916 1.00 25.95 135 HIS E N 1
ATOM 5456 C CA . HIS E 1 135 ? 58.205 71.965 -7.552 1.00 29.99 135 HIS E CA 1
ATOM 5457 C C . HIS E 1 135 ? 57.948 73.086 -6.543 1.00 32.20 135 HIS E C 1
ATOM 5458 O O . HIS E 1 135 ? 56.980 73.840 -6.665 1.00 32.69 135 HIS E O 1
ATOM 5465 N N . HIS E 1 136 ? 58.810 73.198 -5.538 1.00 33.04 136 HIS E N 1
ATOM 5466 C CA . HIS E 1 136 ? 58.616 74.203 -4.490 1.00 34.24 136 HIS E CA 1
ATOM 5467 C C . HIS E 1 136 ? 58.778 75.622 -5.034 1.00 34.98 136 HIS E C 1
ATOM 5468 O O . HIS E 1 136 ? 59.627 75.868 -5.890 1.00 35.44 136 HIS E O 1
ATOM 5470 N N . MET F 1 1 ? 34.361 49.322 30.461 1.00 38.29 1 MET F N 1
ATOM 5471 C CA . MET F 1 1 ? 34.445 50.592 29.753 1.00 36.17 1 MET F CA 1
ATOM 5472 C C . MET F 1 1 ? 33.199 50.845 28.914 1.00 34.90 1 MET F C 1
ATOM 5473 O O . MET F 1 1 ? 32.760 49.973 28.167 1.00 35.99 1 MET F O 1
ATOM 5478 N N . ASN F 1 2 ? 32.634 52.041 29.032 1.00 33.05 2 ASN F N 1
ATOM 5479 C CA . ASN F 1 2 ? 31.431 52.3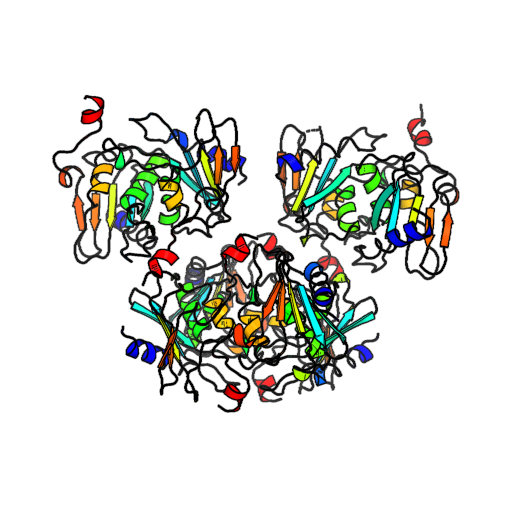83 28.290 1.00 33.21 2 ASN F CA 1
ATOM 5480 C C . ASN F 1 2 ? 31.782 52.973 26.921 1.00 29.97 2 ASN F C 1
ATOM 5481 O O . ASN F 1 2 ? 32.946 53.211 26.591 1.00 28.20 2 ASN F O 1
ATOM 5486 N N . LYS F 1 3 ? 30.742 53.197 26.116 1.00 29.23 3 LYS F N 1
ATOM 5487 C CA . LYS F 1 3 ? 30.936 53.703 24.761 1.00 28.75 3 LYS F CA 1
ATOM 5488 C C . LYS F 1 3 ? 31.601 55.077 24.756 1.00 28.55 3 LYS F C 1
ATOM 5489 O O . LYS F 1 3 ? 32.490 55.341 23.936 1.00 27.34 3 LYS F O 1
ATOM 5491 N N . GLU F 1 4 ? 31.190 55.968 25.661 1.00 29.26 4 GLU F N 1
ATOM 5492 C CA . GLU F 1 4 ? 31.783 57.304 25.686 1.00 30.59 4 GLU F CA 1
ATOM 5493 C C . GLU F 1 4 ? 33.260 57.250 26.057 1.00 27.45 4 GLU F C 1
ATOM 5494 O O . GLU F 1 4 ? 34.077 57.997 25.505 1.00 25.77 4 GLU F O 1
ATOM 5500 N N . ASP F 1 5 ? 33.628 56.364 26.983 1.00 26.47 5 ASP F N 1
ATOM 5501 C CA . ASP F 1 5 ? 35.029 56.262 27.372 1.00 26.51 5 ASP F CA 1
ATOM 5502 C C . ASP F 1 5 ? 35.871 55.653 26.257 1.00 23.10 5 ASP F C 1
ATOM 5503 O O . ASP F 1 5 ? 37.041 56.018 26.086 1.00 22.54 5 ASP F O 1
ATOM 5508 N N . LEU F 1 6 ? 35.298 54.714 25.500 1.00 21.16 6 LEU F N 1
ATOM 5509 C CA . LEU F 1 6 ? 36.016 54.146 24.367 1.00 19.56 6 LEU F CA 1
ATOM 5510 C C . LEU F 1 6 ? 36.244 55.200 23.292 1.00 19.24 6 LEU F C 1
ATOM 5511 O O . LEU F 1 6 ? 37.343 55.293 22.732 1.00 18.41 6 LEU F O 1
ATOM 5516 N N . LEU F 1 7 ? 35.212 56.003 22.993 1.00 19.67 7 LEU F N 1
ATOM 5517 C CA . LEU F 1 7 ? 35.392 57.097 22.043 1.00 19.60 7 LEU F CA 1
ATOM 5518 C C . LEU F 1 7 ? 36.472 58.060 22.518 1.00 18.51 7 LEU F C 1
ATOM 5519 O O . LEU F 1 7 ? 37.274 58.542 21.712 1.00 18.34 7 LEU F O 1
ATOM 5524 N N A LYS F 1 8 ? 36.516 58.355 23.822 0.69 18.95 8 LYS F N 1
ATOM 5525 N N B LYS F 1 8 ? 36.496 58.362 23.818 0.31 18.84 8 LYS F N 1
ATOM 5526 C CA A LYS F 1 8 ? 37.570 59.225 24.336 0.69 18.19 8 LYS F CA 1
ATOM 5527 C CA B LYS F 1 8 ? 37.526 59.244 24.354 0.31 18.57 8 LYS F CA 1
ATOM 5528 C C A LYS F 1 8 ? 38.959 58.640 24.082 0.69 18.15 8 LYS F C 1
ATOM 5529 C C B LYS F 1 8 ? 38.923 58.713 24.052 0.31 18.40 8 LYS F C 1
ATOM 5530 O O A LYS F 1 8 ? 39.907 59.373 23.790 0.69 18.10 8 LYS F O 1
ATOM 5531 O O B LYS F 1 8 ? 39.824 59.478 23.694 0.31 18.57 8 LYS F O 1
ATOM 5536 N N A LYS F 1 9 ? 39.105 57.321 24.203 0.69 17.92 9 LYS F N 1
ATOM 5537 N N B LYS F 1 9 ? 39.121 57.401 24.182 0.31 18.16 9 LYS F N 1
ATOM 5538 C CA A LYS F 1 9 ? 40.393 56.711 23.880 0.69 18.13 9 LYS F CA 1
ATOM 5539 C CA B LYS F 1 9 ? 40.431 56.834 23.881 0.31 18.21 9 LYS F CA 1
ATOM 5540 C C A LYS F 1 9 ? 40.738 56.908 22.407 0.69 16.59 9 LYS F C 1
ATOM 5541 C C B LYS F 1 9 ? 40.753 56.938 22.394 0.31 16.62 9 LYS F C 1
ATOM 5542 O O A LYS F 1 9 ? 41.889 57.185 22.062 0.69 16.52 9 LYS F O 1
ATOM 5543 O O B LYS F 1 9 ? 41.907 57.174 22.024 0.31 16.48 9 LYS F O 1
ATOM 5554 N N . ALA F 1 10 ? 39.748 56.766 21.526 1.00 16.44 10 ALA F N 1
ATOM 5555 C CA . ALA F 1 10 ? 39.997 56.969 20.104 1.00 15.41 10 ALA F CA 1
ATOM 5556 C C . ALA F 1 10 ? 40.364 58.420 19.804 1.00 15.07 10 ALA F C 1
ATOM 5557 O O . ALA F 1 10 ? 41.232 58.686 18.965 1.00 15.18 10 ALA F O 1
ATOM 5559 N N . PHE F 1 11 ? 39.724 59.376 20.492 1.00 15.70 11 PHE F N 1
ATOM 5560 C CA . PHE F 1 11 ? 40.133 60.770 20.301 1.00 16.12 11 PHE F CA 1
ATOM 5561 C C . PHE F 1 11 ? 41.555 61.004 20.791 1.00 18.22 11 PHE F C 1
ATOM 5562 O O . PHE F 1 11 ? 42.295 61.802 20.200 1.00 19.79 11 PHE F O 1
ATOM 5570 N N A GLU F 1 12 ? 41.951 60.338 21.880 0.57 18.41 12 GLU F N 1
ATOM 5571 N N B GLU F 1 12 ? 41.963 60.310 21.857 0.43 18.36 12 GLU F N 1
ATOM 5572 C CA A GLU F 1 12 ? 43.346 60.375 22.301 0.57 19.80 12 GLU F CA 1
ATOM 5573 C CA B GLU F 1 12 ? 43.348 60.387 22.304 0.43 19.43 12 GLU F CA 1
ATOM 5574 C C A GLU F 1 12 ? 44.257 59.860 21.195 0.57 18.35 12 GLU F C 1
ATOM 5575 C C B GLU F 1 12 ? 44.301 59.803 21.263 0.43 18.38 12 GLU F C 1
ATOM 5576 O O A GLU F 1 12 ? 45.261 60.498 20.849 0.57 17.43 12 GLU F O 1
ATOM 5577 O O B GLU F 1 12 ? 45.390 60.342 21.033 0.43 18.40 12 GLU F O 1
ATOM 5588 N N . ALA F 1 13 ? 43.902 58.712 20.610 1.00 16.98 13 ALA F N 1
ATOM 5589 C CA . ALA F 1 13 ? 44.728 58.145 19.542 1.00 16.66 13 ALA F CA 1
ATOM 5590 C C . ALA F 1 13 ? 44.839 59.093 18.359 1.00 16.21 13 ALA F C 1
ATOM 5591 O O . ALA F 1 13 ? 45.890 59.164 17.706 1.00 15.82 13 ALA F O 1
ATOM 5593 N N A MET F 1 14 ? 43.762 59.810 18.048 0.42 16.57 14 MET F N 1
ATOM 5594 N N B MET F 1 14 ? 43.760 59.806 18.064 0.58 16.18 14 MET F N 1
ATOM 5595 C CA A MET F 1 14 ? 43.792 60.718 16.905 0.42 17.39 14 MET F CA 1
ATOM 5596 C CA B MET F 1 14 ? 43.747 60.730 16.937 0.58 16.64 14 MET F CA 1
ATOM 5597 C C A MET F 1 14 ? 44.907 61.743 17.040 0.42 17.28 14 MET F C 1
ATOM 5598 C C B MET F 1 14 ? 44.864 61.759 17.046 0.58 17.04 14 MET F C 1
ATOM 5599 O O A MET F 1 14 ? 45.533 62.125 16.044 0.42 17.57 14 MET F O 1
ATOM 5600 O O B MET F 1 14 ? 45.452 62.161 16.033 0.58 17.98 14 MET F O 1
ATOM 5609 N N . GLU F 1 15 ? 45.193 62.176 18.268 1.00 18.08 15 GLU F N 1
ATOM 5610 C CA . GLU F 1 15 ? 46.275 63.129 18.476 1.00 20.47 15 GLU F CA 1
ATOM 5611 C C . GLU F 1 15 ? 47.658 62.525 18.240 1.00 18.79 15 GLU F C 1
ATOM 5612 O O . GLU F 1 15 ? 48.644 63.258 18.173 1.00 20.73 15 GLU F O 1
ATOM 5618 N N . ASN F 1 16 ? 47.762 61.204 18.095 1.00 16.13 16 ASN F N 1
ATOM 5619 C CA . ASN F 1 16 ? 49.039 60.560 17.794 1.00 15.07 16 ASN F CA 1
ATOM 5620 C C . ASN F 1 16 ? 49.238 60.287 16.311 1.00 14.67 16 ASN F C 1
ATOM 5621 O O . ASN F 1 16 ? 50.250 59.689 15.943 1.00 15.55 16 ASN F O 1
ATOM 5626 N N . ALA F 1 17 ? 48.316 60.711 15.463 1.00 14.49 17 ALA F N 1
ATOM 5627 C CA . ALA F 1 17 ? 48.426 60.436 14.040 1.00 14.54 17 ALA F CA 1
ATOM 5628 C C . ALA F 1 17 ? 49.706 61.033 13.456 1.00 13.90 17 ALA F C 1
ATOM 5629 O O . ALA F 1 17 ? 50.169 62.104 13.884 1.00 15.20 17 ALA F O 1
ATOM 5631 N N . TYR F 1 18 ? 50.273 60.354 12.461 1.00 13.67 18 TYR F N 1
ATOM 5632 C CA . TYR F 1 18 ? 51.431 60.814 11.698 1.00 13.25 18 TYR F CA 1
ATOM 5633 C C . TYR F 1 18 ? 50.936 61.029 10.266 1.00 12.30 18 TYR F C 1
ATOM 5634 O O . TYR F 1 18 ? 50.876 60.108 9.448 1.00 12.27 18 TYR F O 1
ATOM 5643 N N . ALA F 1 19 ? 50.551 62.263 9.964 1.00 13.20 19 ALA F N 1
ATOM 5644 C CA . ALA F 1 19 ? 49.933 62.583 8.683 1.00 14.30 19 ALA F CA 1
ATOM 5645 C C . ALA F 1 19 ? 50.575 63.854 8.132 1.00 13.90 19 ALA F C 1
ATOM 5646 O O . ALA F 1 19 ? 49.904 64.873 7.913 1.00 15.07 19 ALA F O 1
ATOM 5648 N N . PRO F 1 20 ? 51.871 63.818 7.837 1.00 14.79 20 PRO F N 1
ATOM 5649 C CA . PRO F 1 20 ? 52.538 65.034 7.348 1.00 15.88 20 PRO F CA 1
ATOM 5650 C C . PRO F 1 20 ? 52.119 65.466 5.957 1.00 15.00 20 PRO F C 1
ATOM 5651 O O . PRO F 1 20 ? 52.398 66.624 5.589 1.00 17.01 20 PRO F O 1
ATOM 5655 N N . TYR F 1 21 ? 51.447 64.606 5.189 1.00 13.42 21 TYR F N 1
ATOM 5656 C CA . TYR F 1 21 ? 51.108 64.942 3.814 1.00 13.59 21 TYR F CA 1
ATOM 5657 C C . TYR F 1 21 ? 49.684 65.461 3.706 1.00 14.79 21 TYR F C 1
ATOM 5658 O O . TYR F 1 21 ? 49.460 66.528 3.130 1.00 18.25 21 TYR F O 1
ATOM 5667 N N . SER F 1 22 ? 48.719 64.768 4.309 1.00 13.90 22 SER F N 1
ATOM 5668 C CA . SER F 1 22 ? 47.326 65.191 4.238 1.00 14.01 22 SER F CA 1
ATOM 5669 C C . SER F 1 22 ? 46.906 66.113 5.369 1.00 14.32 22 SER F C 1
ATOM 5670 O O . SER F 1 22 ? 45.935 66.848 5.225 1.00 16.18 22 SER F O 1
ATOM 5673 N N . ASN F 1 23 ? 47.581 66.012 6.513 1.00 14.26 23 ASN F N 1
ATOM 5674 C CA . ASN F 1 23 ? 47.157 66.628 7.759 1.00 15.86 23 ASN F CA 1
ATOM 5675 C C . ASN F 1 23 ? 45.782 66.156 8.224 1.00 15.72 23 ASN F C 1
ATOM 5676 O O . ASN F 1 23 ? 45.141 66.819 9.041 1.00 19.68 23 ASN F O 1
ATOM 5681 N N . TYR F 1 24 ? 45.322 64.989 7.753 1.00 14.60 24 TYR F N 1
ATOM 5682 C CA . TYR F 1 24 ? 44.027 64.440 8.132 1.00 13.74 24 TYR F CA 1
ATOM 5683 C C . TYR F 1 24 ? 44.301 63.398 9.213 1.00 13.90 24 TYR F C 1
ATOM 5684 O O . TYR F 1 24 ? 45.038 62.437 8.972 1.00 16.62 24 TYR F O 1
ATOM 5693 N N A HIS F 1 25 ? 43.720 63.578 10.397 0.50 13.35 25 HIS F N 1
ATOM 5694 N N B HIS F 1 25 ? 43.694 63.568 10.382 0.50 13.35 25 HIS F N 1
ATOM 5695 C CA A HIS F 1 25 ? 44.011 62.727 11.548 0.50 13.74 25 HIS F CA 1
ATOM 5696 C CA B HIS F 1 25 ? 43.971 62.721 11.536 0.50 13.59 25 HIS F CA 1
ATOM 5697 C C A HIS F 1 25 ? 42.840 61.797 11.856 0.50 13.46 25 HIS F C 1
ATOM 5698 C C B HIS F 1 25 ? 42.811 61.778 11.810 0.50 13.45 25 HIS F C 1
ATOM 5699 O O A HIS F 1 25 ? 41.693 62.236 11.952 0.50 15.33 25 HIS F O 1
ATOM 5700 O O B HIS F 1 25 ? 41.645 62.185 11.804 0.50 15.44 25 HIS F O 1
ATOM 5713 N N . VAL F 1 26 ? 43.140 60.509 12.029 1.00 13.06 26 VAL F N 1
ATOM 5714 C CA . VAL F 1 26 ? 42.153 59.504 12.398 1.00 12.71 26 VAL F CA 1
ATOM 5715 C C . VAL F 1 26 ? 42.645 58.813 13.655 1.00 13.29 26 VAL F C 1
ATOM 5716 O O . VAL F 1 26 ? 43.819 58.437 13.747 1.00 14.23 26 VAL F O 1
ATOM 5720 N N . GLY F 1 27 ? 41.746 58.599 14.606 1.00 12.93 27 GLY F N 1
ATOM 5721 C CA . GLY F 1 27 ? 42.056 57.817 15.788 1.00 13.33 27 GLY F CA 1
ATOM 5722 C C . GLY F 1 27 ? 41.172 56.595 15.884 1.00 12.83 27 GLY F C 1
ATOM 5723 O O . GLY F 1 27 ? 40.024 56.601 15.440 1.00 13.99 27 GLY F O 1
ATOM 5724 N N . ALA F 1 28 ? 41.698 55.561 16.526 1.00 12.78 28 ALA F N 1
ATOM 5725 C CA . ALA F 1 28 ? 40.941 54.334 16.718 1.00 12.90 28 ALA F CA 1
ATOM 5726 C C . ALA F 1 28 ? 41.340 53.717 18.047 1.00 12.99 28 ALA F C 1
ATOM 5727 O O . ALA F 1 28 ? 42.444 53.950 18.558 1.00 13.68 28 ALA F O 1
ATOM 5729 N N . CYS F 1 29 ? 40.416 52.970 18.640 1.00 13.34 29 CYS F N 1
ATOM 5730 C CA . CYS F 1 29 ? 40.738 52.194 19.822 1.00 13.76 29 CYS F CA 1
ATOM 5731 C C . CYS F 1 29 ? 39.986 50.877 19.748 1.00 13.75 29 CYS F C 1
ATOM 5732 O O . CYS F 1 29 ? 38.756 50.861 19.592 1.00 14.68 29 CYS F O 1
ATOM 5735 N N . ALA F 1 30 ? 40.727 49.780 19.828 1.00 13.65 30 ALA F N 1
ATOM 5736 C CA . ALA F 1 30 ? 40.139 48.442 19.893 1.00 14.36 30 ALA F CA 1
ATOM 5737 C C . ALA F 1 30 ? 40.092 48.034 21.358 1.00 14.49 30 ALA F C 1
ATOM 5738 O O . ALA F 1 30 ? 41.124 48.041 22.035 1.00 15.86 30 ALA F O 1
ATOM 5740 N N . LEU F 1 31 ? 38.895 47.694 21.847 1.00 14.41 31 LEU F N 1
ATOM 5741 C CA . LEU F 1 31 ? 38.696 47.277 23.222 1.00 15.09 31 LEU F CA 1
ATOM 5742 C C . LEU F 1 31 ? 38.534 45.770 23.273 1.00 14.44 31 LEU F C 1
ATOM 5743 O O . LEU F 1 31 ? 37.665 45.227 22.588 1.00 15.45 31 LEU F O 1
ATOM 5748 N N . MET F 1 32 ? 39.355 45.106 24.084 1.00 15.04 32 MET F N 1
ATOM 5749 C CA . MET F 1 32 ? 39.247 43.664 24.280 1.00 15.73 32 MET F CA 1
ATOM 5750 C C . MET F 1 32 ? 38.235 43.353 25.382 1.00 17.52 32 MET F C 1
ATOM 5751 O O . MET F 1 32 ? 37.989 44.160 26.276 1.00 18.39 32 MET F O 1
ATOM 5756 N N . LYS F 1 33 ? 37.667 42.141 25.312 1.00 17.55 33 LYS F N 1
ATOM 5757 C CA . LYS F 1 33 ? 36.734 41.696 26.349 1.00 18.33 33 LYS F CA 1
ATOM 5758 C C . LYS F 1 33 ? 37.382 41.675 27.732 1.00 18.99 33 LYS F C 1
ATOM 5759 O O . LYS F 1 33 ? 36.678 41.815 28.739 1.00 22.18 33 LYS F O 1
ATOM 5765 N N . ASP F 1 34 ? 38.705 41.500 27.807 1.00 18.97 34 ASP F N 1
ATOM 5766 C CA . ASP F 1 34 ? 39.401 41.501 29.092 1.00 20.07 34 ASP F CA 1
ATOM 5767 C C . ASP F 1 34 ? 39.720 42.907 29.602 1.00 20.73 34 ASP F C 1
ATOM 5768 O O . ASP F 1 34 ? 40.335 43.037 30.670 1.00 22.74 34 ASP F O 1
ATOM 5773 N N . GLY F 1 35 ? 39.324 43.947 28.863 1.00 20.09 35 GLY F N 1
ATOM 5774 C CA . GLY F 1 35 ? 39.522 45.322 29.255 1.00 19.28 35 GLY F CA 1
ATOM 5775 C C . GLY F 1 35 ? 40.741 45.991 28.665 1.00 19.64 35 GLY F C 1
ATOM 5776 O O . GLY F 1 35 ? 40.852 47.225 28.758 1.00 20.13 35 GLY F O 1
ATOM 5777 N N . THR F 1 36 ? 41.638 45.241 28.039 1.00 18.77 36 THR F N 1
ATOM 5778 C CA . THR F 1 36 ? 42.806 45.837 27.404 1.00 18.17 36 THR F CA 1
ATOM 5779 C C . THR F 1 36 ? 42.362 46.694 26.224 1.00 17.35 36 THR F C 1
ATOM 5780 O O . THR F 1 36 ? 41.392 46.373 25.527 1.00 17.85 36 THR F O 1
ATOM 5784 N N . THR F 1 37 ? 43.041 47.817 26.032 1.00 16.66 37 THR F N 1
ATOM 5785 C CA . THR F 1 37 ? 42.808 48.668 24.873 1.00 17.25 37 THR F CA 1
ATOM 5786 C C . THR F 1 37 ? 44.055 48.743 23.995 1.00 15.09 37 THR F C 1
ATOM 5787 O O . THR F 1 37 ? 45.188 48.685 24.479 1.00 16.76 37 THR F O 1
ATOM 5791 N N . PHE F 1 38 ? 43.827 48.934 22.693 1.00 14.53 38 PHE F N 1
ATOM 5792 C CA . PHE F 1 38 ? 44.893 49.177 21.726 1.00 14.05 38 PHE F CA 1
ATOM 5793 C C . PHE F 1 38 ? 44.540 50.410 20.916 1.00 14.01 38 PHE F C 1
ATOM 5794 O O . PHE F 1 38 ? 43.535 50.419 20.201 1.00 14.54 38 PHE F O 1
ATOM 5802 N N . LEU F 1 39 ? 45.363 51.443 21.022 1.00 13.68 39 LEU F N 1
ATOM 5803 C CA . LEU F 1 39 ? 45.187 52.628 20.206 1.00 13.74 39 LEU F CA 1
ATOM 5804 C C . LEU F 1 39 ? 45.689 52.404 18.778 1.00 13.09 39 LEU F C 1
ATOM 5805 O O . LEU F 1 39 ? 46.589 51.601 18.520 1.00 14.04 39 LEU F O 1
ATOM 5810 N N . GLY F 1 40 ? 45.104 53.141 17.848 1.00 11.97 40 GLY F N 1
ATOM 5811 C CA . GLY F 1 40 ? 45.610 53.151 16.497 1.00 12.17 40 GLY F CA 1
ATOM 5812 C C . GLY F 1 40 ? 45.457 54.530 15.917 1.00 11.93 40 GLY F C 1
ATOM 5813 O O . GLY F 1 40 ? 44.486 55.231 16.223 1.00 13.65 40 GLY F O 1
ATOM 5814 N N . ALA F 1 41 ? 46.389 54.946 15.070 1.00 11.65 41 ALA F N 1
ATOM 5815 C CA . ALA F 1 41 ? 46.288 56.226 14.380 1.00 12.03 41 ALA F CA 1
ATOM 5816 C C . ALA F 1 41 ? 46.794 56.012 12.966 1.00 11.30 41 ALA F C 1
ATOM 5817 O O . ALA F 1 41 ? 47.534 55.054 12.693 1.00 11.55 41 ALA F O 1
ATOM 5819 N N . ASN F 1 42 ? 46.381 56.885 12.052 1.00 10.85 42 ASN F N 1
ATOM 5820 C CA . ASN F 1 42 ? 46.885 56.774 10.694 1.00 10.96 42 ASN F CA 1
ATOM 5821 C C . ASN F 1 42 ? 48.341 57.217 10.629 1.00 10.63 42 ASN F C 1
ATOM 5822 O O . ASN F 1 42 ? 48.773 58.126 11.345 1.00 12.12 42 ASN F O 1
ATOM 5827 N N A ILE F 1 43 ? 49.089 56.592 9.722 0.60 10.85 43 ILE F N 1
ATOM 5828 N N B ILE F 1 43 ? 49.102 56.525 9.781 0.40 11.34 43 ILE F N 1
ATOM 5829 C CA A ILE F 1 43 ? 50.535 56.759 9.618 0.60 11.11 43 ILE F CA 1
ATOM 5830 C CA B ILE F 1 43 ? 50.537 56.722 9.607 0.40 11.43 43 ILE F CA 1
ATOM 5831 C C A ILE F 1 43 ? 50.882 56.790 8.134 0.60 10.17 43 ILE F C 1
ATOM 5832 C C B ILE F 1 43 ? 50.767 56.807 8.101 0.40 10.66 43 ILE F C 1
ATOM 5833 O O A ILE F 1 43 ? 50.917 55.741 7.457 0.60 10.00 43 ILE F O 1
ATOM 5834 O O B ILE F 1 43 ? 50.608 55.804 7.385 0.40 10.78 43 ILE F O 1
ATOM 5843 N N . GLU F 1 44 ? 51.120 57.992 7.617 1.00 10.74 44 GLU F N 1
ATOM 5844 C CA . GLU F 1 44 ? 51.366 58.209 6.201 1.00 11.17 44 GLU F CA 1
ATOM 5845 C C . GLU F 1 44 ? 52.813 57.926 5.845 1.00 10.65 44 GLU F C 1
ATOM 5846 O O . GLU F 1 44 ? 53.687 57.786 6.714 1.00 11.89 44 GLU F O 1
ATOM 5852 N N . ASN F 1 45 ? 53.085 57.885 4.548 1.00 11.62 45 ASN F N 1
ATOM 5853 C CA . ASN F 1 45 ? 54.410 57.684 3.986 1.00 11.20 45 ASN F CA 1
ATOM 5854 C C . ASN F 1 45 ? 54.526 58.525 2.722 1.00 11.07 45 ASN F C 1
ATOM 5855 O O . ASN F 1 45 ? 53.543 58.703 1.991 1.00 11.65 45 ASN F O 1
ATOM 5860 N N . ALA F 1 46 ? 55.760 58.983 2.444 1.00 12.05 46 ALA F N 1
ATOM 5861 C CA . ALA F 1 46 ? 56.019 59.742 1.222 1.00 12.03 46 ALA F CA 1
ATOM 5862 C C . ALA F 1 46 ? 55.589 58.966 -0.015 1.00 11.75 46 ALA F C 1
ATOM 5863 O O . ALA F 1 46 ? 55.181 59.586 -1.005 1.00 12.48 46 ALA F O 1
ATOM 5865 N N . SER F 1 47 ? 55.708 57.628 0.008 1.00 11.56 47 SER F N 1
ATOM 5866 C CA . SER F 1 47 ? 55.065 56.801 -1.008 1.00 11.19 47 SER F CA 1
ATOM 5867 C C . SER F 1 47 ? 53.662 56.526 -0.482 1.00 11.00 47 SER F C 1
ATOM 5868 O O . SER F 1 47 ? 53.489 55.720 0.444 1.00 11.23 47 SER F O 1
ATOM 5871 N N . TYR F 1 48 ? 52.655 57.218 -1.049 1.00 11.12 48 TYR F N 1
ATOM 5872 C CA . TYR F 1 48 ? 51.344 57.257 -0.400 1.00 10.95 48 TYR F CA 1
ATOM 5873 C C . TYR F 1 48 ? 50.754 55.871 -0.206 1.00 10.89 48 TYR F C 1
ATOM 5874 O O . TYR F 1 48 ? 50.062 55.631 0.787 1.00 10.97 48 TYR F O 1
ATOM 5883 N N . GLY F 1 49 ? 51.016 54.935 -1.137 1.00 11.20 49 GLY F N 1
ATOM 5884 C CA . GLY F 1 49 ? 50.462 53.597 -1.017 1.00 12.79 49 GLY F CA 1
ATOM 5885 C C . GLY F 1 49 ? 50.949 52.818 0.188 1.00 12.35 49 GLY F C 1
ATOM 5886 O O . GLY F 1 49 ? 50.366 51.777 0.499 1.00 16.64 49 GLY F O 1
ATOM 5887 N N . ALA F 1 50 ? 52.016 53.264 0.861 1.00 10.91 50 ALA F N 1
ATOM 5888 C CA . ALA F 1 50 ? 52.483 52.614 2.075 1.00 11.31 50 ALA F CA 1
ATOM 5889 C C . ALA F 1 50 ? 51.801 53.156 3.328 1.00 11.27 50 ALA F C 1
ATOM 5890 O O . ALA F 1 50 ? 52.106 52.688 4.436 1.00 12.20 50 ALA F O 1
ATOM 5892 N N . THR F 1 51 ? 50.877 54.115 3.187 1.00 10.99 51 THR F N 1
ATOM 5893 C CA . THR F 1 51 ? 50.135 54.665 4.319 1.00 11.26 51 THR F CA 1
ATOM 5894 C C . THR F 1 51 ? 49.290 53.580 4.988 1.00 10.94 51 THR F C 1
ATOM 5895 O O . THR F 1 51 ? 48.721 52.716 4.305 1.00 12.96 51 THR F O 1
ATOM 5899 N N . ASN F 1 52 ? 49.182 53.642 6.313 1.00 11.02 52 ASN F N 1
ATOM 5900 C CA . ASN F 1 52 ? 48.317 52.748 7.065 1.00 11.48 52 ASN F CA 1
ATOM 5901 C C . ASN F 1 52 ? 47.228 53.549 7.764 1.00 10.87 52 ASN F C 1
ATOM 5902 O O . ASN F 1 52 ? 47.476 54.659 8.267 1.00 13.25 52 ASN F O 1
ATOM 5907 N N . CYS F 1 53 ? 46.025 53.001 7.800 1.00 10.94 53 CYS F N 1
ATOM 5908 C CA . CYS F 1 53 ? 44.900 53.627 8.465 1.00 11.49 53 CYS F CA 1
ATOM 5909 C C . CYS F 1 53 ? 44.915 53.350 9.965 1.00 10.87 53 CYS F C 1
ATOM 5910 O O . CYS F 1 53 ? 45.433 52.334 10.430 1.00 12.32 53 CYS F O 1
ATOM 5913 N N . GLY F 1 54 ? 44.290 54.258 10.722 1.00 11.68 54 GLY F N 1
ATOM 5914 C CA . GLY F 1 54 ? 44.282 54.129 12.174 1.00 12.36 54 GLY F CA 1
ATOM 5915 C C . GLY F 1 54 ? 43.573 52.887 12.684 1.00 12.18 54 GLY F C 1
ATOM 5916 O O . GLY F 1 54 ? 44.024 52.259 13.647 1.00 12.90 54 GLY F O 1
ATOM 5917 N N . GLU F 1 55 ? 42.448 52.524 12.078 1.00 11.93 55 GLU F N 1
ATOM 5918 C CA . GLU F 1 55 ? 41.747 51.348 12.572 1.00 13.27 55 GLU F CA 1
ATOM 5919 C C . GLU F 1 55 ? 42.513 50.059 12.272 1.00 11.97 55 GLU F C 1
ATOM 5920 O O . GLU F 1 55 ? 42.443 49.108 13.070 1.00 12.57 55 GLU F O 1
ATOM 5926 N N . ARG F 1 56 ? 43.280 50.029 11.175 1.00 11.94 56 ARG F N 1
ATOM 5927 C CA . ARG F 1 56 ? 44.198 48.914 10.954 1.00 11.90 56 ARG F CA 1
ATOM 5928 C C . ARG F 1 56 ? 45.317 48.905 11.984 1.00 11.37 56 ARG F C 1
ATOM 5929 O O . ARG F 1 56 ? 45.648 47.839 12.527 1.00 12.63 56 ARG F O 1
ATOM 5937 N N . SER F 1 57 ? 45.921 50.068 12.276 1.00 11.85 57 SER F N 1
ATOM 5938 C CA . SER F 1 57 ? 46.937 50.112 13.331 1.00 12.19 57 SER F CA 1
ATOM 5939 C C . SER F 1 57 ? 46.430 49.461 14.619 1.00 11.16 57 SER F C 1
ATOM 5940 O O . SER F 1 57 ? 47.139 48.662 15.260 1.00 12.88 57 SER F O 1
ATOM 5943 N N . ALA F 1 58 ? 45.200 49.797 15.018 1.00 11.59 58 ALA F N 1
ATOM 5944 C CA . ALA F 1 58 ? 44.686 49.301 16.290 1.00 11.81 58 ALA F CA 1
ATOM 5945 C C . ALA F 1 58 ? 44.435 47.791 16.257 1.00 12.29 58 ALA F C 1
ATOM 5946 O O . ALA F 1 58 ? 44.803 47.063 17.193 1.00 12.81 58 ALA F O 1
ATOM 5948 N N A ILE F 1 59 ? 43.760 47.301 15.217 0.42 11.94 59 ILE F N 1
ATOM 5949 N N B ILE F 1 59 ? 43.777 47.302 15.202 0.58 11.50 59 ILE F N 1
ATOM 5950 C CA A ILE F 1 59 ? 43.425 45.877 15.183 0.42 12.20 59 ILE F CA 1
ATOM 5951 C CA B ILE F 1 59 ? 43.420 45.882 15.166 0.58 11.91 59 ILE F CA 1
ATOM 5952 C C A ILE F 1 59 ? 44.683 45.027 14.994 0.42 11.55 59 ILE F C 1
ATOM 5953 C C B ILE F 1 59 ? 44.655 45.008 14.944 0.58 11.49 59 ILE F C 1
ATOM 5954 O O A ILE F 1 59 ? 44.815 43.944 15.590 0.42 11.48 59 ILE F O 1
ATOM 5955 O O B ILE F 1 59 ? 44.739 43.884 15.467 0.58 12.19 59 ILE F O 1
ATOM 5964 N N . PHE F 1 60 ? 45.632 45.500 14.181 1.00 11.25 60 PHE F N 1
ATOM 5965 C CA . PHE F 1 60 ? 46.871 44.746 14.013 1.00 11.16 60 PHE F CA 1
ATOM 5966 C C . PHE F 1 60 ? 47.637 44.670 15.318 1.00 11.34 60 PHE F C 1
ATOM 5967 O O . PHE F 1 60 ? 48.259 43.644 15.618 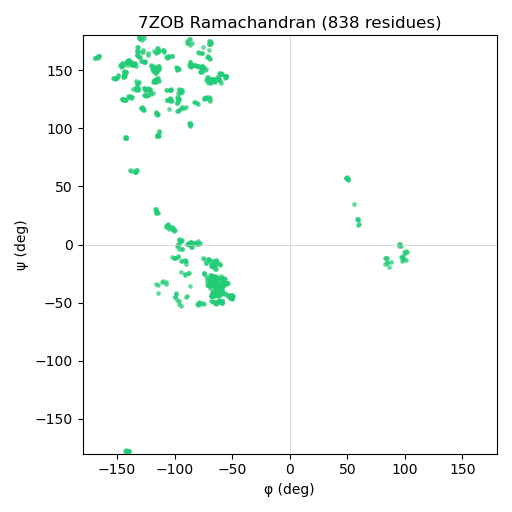1.00 12.06 60 PHE F O 1
ATOM 5975 N N . ALA F 1 61 ? 47.601 45.739 16.116 1.00 12.09 61 ALA F N 1
ATOM 5976 C CA . ALA F 1 61 ? 48.235 45.693 17.427 1.00 12.28 61 ALA F CA 1
ATOM 5977 C C . ALA F 1 61 ? 47.575 44.636 18.311 1.00 12.69 61 ALA F C 1
ATOM 5978 O O . ALA F 1 61 ? 48.260 43.861 18.989 1.00 13.36 61 ALA F O 1
ATOM 5980 N N . ALA F 1 62 ? 46.246 44.590 18.315 1.00 12.24 62 ALA F N 1
ATOM 5981 C CA . ALA F 1 62 ? 45.550 43.610 19.142 1.00 13.05 62 ALA F CA 1
ATOM 5982 C C . ALA F 1 62 ? 45.922 42.192 18.733 1.00 12.36 62 ALA F C 1
ATOM 5983 O O . ALA F 1 62 ? 46.261 41.359 19.582 1.00 13.24 62 ALA F O 1
ATOM 5985 N N . TYR F 1 63 ? 45.848 41.901 17.433 1.00 11.65 63 TYR F N 1
ATOM 5986 C CA . TYR F 1 63 ? 46.191 40.558 16.962 1.00 11.31 63 TYR F CA 1
ATOM 5987 C C . TYR F 1 63 ? 47.648 40.216 17.240 1.00 12.07 63 TYR F C 1
ATOM 5988 O O . TYR F 1 63 ? 47.969 39.061 17.548 1.00 12.40 63 TYR F O 1
ATOM 5997 N N . SER F 1 64 ? 48.550 41.205 17.131 1.00 11.20 64 SER F N 1
ATOM 5998 C CA . SER F 1 64 ? 49.970 40.951 17.367 1.00 12.09 64 SER F CA 1
ATOM 5999 C C . SER F 1 64 ? 50.264 40.600 18.815 1.00 12.64 64 SER F C 1
ATOM 6000 O O . SER F 1 64 ? 51.333 40.048 19.104 1.00 13.59 64 SER F O 1
ATOM 6003 N N . ASN F 1 65 ? 49.336 40.903 19.720 1.00 12.64 65 ASN F N 1
ATOM 6004 C CA . ASN F 1 65 ? 49.461 40.558 21.118 1.00 13.24 65 ASN F CA 1
ATOM 6005 C C . ASN F 1 65 ? 48.630 39.340 21.485 1.00 14.97 65 ASN F C 1
ATOM 6006 O O . ASN F 1 65 ? 48.464 39.052 22.665 1.00 17.67 65 ASN F O 1
ATOM 6011 N N . GLY F 1 66 ? 48.137 38.610 20.481 1.00 13.93 66 GLY F N 1
ATOM 6012 C CA . GLY F 1 66 ? 47.496 37.325 20.663 1.00 15.39 66 GLY F CA 1
ATOM 6013 C C . GLY F 1 66 ? 45.990 37.367 20.746 1.00 15.16 66 GLY F C 1
ATOM 6014 O O . GLY F 1 66 ? 45.380 36.314 20.913 1.00 17.68 66 GLY F O 1
ATOM 6015 N N . TYR F 1 67 ? 45.363 38.525 20.651 1.00 13.65 67 TYR F N 1
ATOM 6016 C CA . TYR F 1 67 ? 43.912 38.592 20.655 1.00 14.15 67 TYR F CA 1
ATOM 6017 C C . TYR F 1 67 ? 43.361 38.193 19.299 1.00 14.08 67 TYR F C 1
ATOM 6018 O O . TYR F 1 67 ? 43.986 38.405 18.255 1.00 14.37 67 TYR F O 1
ATOM 6027 N N . ARG F 1 68 ? 42.179 37.593 19.315 1.00 13.65 68 ARG F N 1
ATOM 6028 C CA . ARG F 1 68 ? 41.485 37.158 18.108 1.00 14.06 68 ARG F CA 1
ATOM 6029 C C . ARG F 1 68 ? 40.062 37.703 18.128 1.00 13.20 68 ARG F C 1
ATOM 6030 O O . ARG F 1 68 ? 39.651 38.347 19.094 1.00 14.17 68 ARG F O 1
ATOM 6038 N N . ALA F 1 69 ? 39.311 37.453 17.047 1.00 13.48 69 ALA F N 1
ATOM 6039 C CA . ALA F 1 69 ? 37.987 38.060 16.907 1.00 13.43 69 ALA F CA 1
ATOM 6040 C C . ALA F 1 69 ? 37.116 37.827 18.121 1.00 13.80 69 ALA F C 1
ATOM 6041 O O . ALA F 1 69 ? 36.422 38.741 18.596 1.00 14.14 69 ALA F O 1
ATOM 6043 N N . ASP F 1 70 ? 37.102 36.598 18.622 1.00 14.99 70 ASP F N 1
ATOM 6044 C CA . ASP F 1 70 ? 36.231 36.264 19.733 1.00 16.02 70 ASP F CA 1
ATOM 6045 C C . ASP F 1 70 ? 36.624 36.996 20.995 1.00 16.07 70 ASP F C 1
ATOM 6046 O O . ASP F 1 70 ? 35.848 37.009 21.953 1.00 18.90 70 ASP F O 1
ATOM 6051 N N . ASP F 1 71 ? 37.816 37.584 21.041 1.00 15.97 71 ASP F N 1
ATOM 6052 C CA . ASP F 1 71 ? 38.287 38.286 22.224 1.00 15.73 71 ASP F CA 1
ATOM 6053 C C . ASP F 1 71 ? 38.043 39.786 22.178 1.00 16.15 71 ASP F C 1
ATOM 6054 O O . ASP F 1 71 ? 38.383 40.475 23.142 1.00 17.73 71 ASP F O 1
ATOM 6059 N N . ILE F 1 72 ? 37.512 40.308 21.083 1.00 15.35 72 ILE F N 1
ATOM 6060 C CA . ILE F 1 72 ? 37.345 41.748 20.894 1.00 15.31 72 ILE F CA 1
ATOM 6061 C C . ILE F 1 72 ? 35.939 42.147 21.305 1.00 16.14 72 ILE F C 1
ATOM 6062 O O . ILE F 1 72 ? 34.957 41.504 20.904 1.00 18.04 72 ILE F O 1
ATOM 6067 N N . GLU F 1 73 ? 35.841 43.212 22.103 1.00 15.78 73 GLU F N 1
ATOM 6068 C CA . GLU F 1 73 ? 34.567 43.742 22.575 1.00 17.29 73 GLU F CA 1
ATOM 6069 C C . GLU F 1 73 ? 33.991 44.799 21.638 1.00 16.89 73 GLU F C 1
ATOM 6070 O O . GLU F 1 73 ? 32.792 44.765 21.324 1.00 17.29 73 GLU F O 1
ATOM 6073 N N . ALA F 1 74 ? 34.811 45.743 21.179 1.00 16.15 74 ALA F N 1
ATOM 6074 C CA . ALA F 1 74 ? 34.280 46.843 20.385 1.00 15.38 74 ALA F CA 1
ATOM 6075 C C . ALA F 1 74 ? 35.442 47.558 19.724 1.00 15.14 74 ALA F C 1
ATOM 6076 O O . ALA F 1 74 ? 36.594 47.429 20.145 1.00 14.79 74 ALA F O 1
ATOM 6078 N N . LEU F 1 75 ? 35.126 48.337 18.686 1.00 14.42 75 LEU F N 1
ATOM 6079 C CA . LEU F 1 75 ? 36.130 49.163 18.026 1.00 13.86 75 LEU F CA 1
ATOM 6080 C C . LEU F 1 75 ? 35.546 50.557 17.853 1.00 14.34 75 LEU F C 1
ATOM 6081 O O . LEU F 1 75 ? 34.401 50.679 17.418 1.00 16.75 75 LEU F O 1
ATOM 6086 N N . ALA F 1 76 ? 36.319 51.603 18.148 1.00 13.67 76 ALA F N 1
ATOM 6087 C CA . ALA F 1 76 ? 35.873 52.976 17.914 1.00 14.48 76 ALA F CA 1
ATOM 6088 C C . ALA F 1 76 ? 36.815 53.613 16.911 1.00 13.79 76 ALA F C 1
ATOM 6089 O O . ALA F 1 76 ? 38.032 53.387 16.964 1.00 14.23 76 ALA F O 1
ATOM 6091 N N . ILE F 1 77 ? 36.262 54.413 16.000 1.00 13.24 77 ILE F N 1
ATOM 6092 C CA . ILE F 1 77 ? 37.043 55.085 14.967 1.00 13.39 77 ILE F CA 1
ATOM 6093 C C . ILE F 1 77 ? 36.523 56.503 14.859 1.00 13.33 77 ILE F C 1
ATOM 6094 O O . ILE F 1 77 ? 35.319 56.695 14.680 1.00 14.35 77 ILE F O 1
ATOM 6099 N N . VAL F 1 78 ? 37.412 57.485 14.970 1.00 13.10 78 VAL F N 1
ATOM 6100 C CA . VAL F 1 78 ? 36.986 58.879 15.083 1.00 13.23 78 VAL F CA 1
ATOM 6101 C C . VAL F 1 78 ? 37.780 59.793 14.166 1.00 13.39 78 VAL F C 1
ATOM 6102 O O . VAL F 1 78 ? 38.934 59.530 13.806 1.00 13.96 78 VAL F O 1
ATOM 6106 N N . THR F 1 79 ? 37.133 60.896 13.808 1.00 13.38 79 THR F N 1
ATOM 6107 C CA . THR F 1 79 ? 37.754 61.989 13.076 1.00 14.19 79 THR F CA 1
ATOM 6108 C C . THR F 1 79 ? 37.243 63.305 13.666 1.00 15.78 79 THR F C 1
ATOM 6109 O O . THR F 1 79 ? 36.463 63.325 14.614 1.00 17.17 79 THR F O 1
ATOM 6113 N N . ASP F 1 80 ? 37.681 64.431 13.086 1.00 16.49 80 ASP F N 1
ATOM 6114 C CA . ASP F 1 80 ? 37.031 65.725 13.327 1.00 19.24 80 ASP F CA 1
ATOM 6115 C C . ASP F 1 80 ? 36.412 66.292 12.049 1.00 20.98 80 ASP F C 1
ATOM 6116 O O . ASP F 1 80 ? 36.299 67.512 11.884 1.00 23.56 80 ASP F O 1
ATOM 6121 N N . GLY F 1 81 ? 35.982 65.421 11.154 1.00 19.70 81 GLY F N 1
ATOM 6122 C CA . GLY F 1 81 ? 35.445 65.835 9.874 1.00 20.47 81 GLY F CA 1
ATOM 6123 C C . GLY F 1 81 ? 34.031 66.383 9.970 1.00 20.98 81 GLY F C 1
ATOM 6124 O O . GLY F 1 81 ? 33.343 66.290 10.988 1.00 20.77 81 GLY F O 1
ATOM 6125 N N B ASP F 1 82 ? 33.578 66.970 8.859 0.44 21.22 82 ASP F N 1
ATOM 6126 N N C ASP F 1 82 ? 33.589 66.955 8.845 0.56 21.28 82 ASP F N 1
ATOM 6127 C CA B ASP F 1 82 ? 32.274 67.629 8.864 0.44 23.25 82 ASP F CA 1
ATOM 6128 C CA C ASP F 1 82 ? 32.291 67.622 8.797 0.56 23.91 82 ASP F CA 1
ATOM 6129 C C B ASP F 1 82 ? 31.112 66.645 8.872 0.44 22.11 82 ASP F C 1
ATOM 6130 C C C ASP F 1 82 ? 31.136 66.638 8.915 0.56 22.46 82 ASP F C 1
ATOM 6131 O O B ASP F 1 82 ? 29.983 67.040 9.181 0.44 22.64 82 ASP F O 1
ATOM 6132 O O C ASP F 1 82 ? 30.040 67.016 9.343 0.56 23.20 82 ASP F O 1
ATOM 6141 N N . ARG F 1 83 ? 31.352 65.380 8.535 1.00 20.37 83 ARG F N 1
ATOM 6142 C CA . ARG F 1 83 ? 30.337 64.351 8.682 1.00 20.13 83 ARG F CA 1
ATOM 6143 C C . ARG F 1 83 ? 30.999 63.116 9.273 1.00 17.85 83 ARG F C 1
ATOM 6144 O O . ARG F 1 83 ? 32.221 63.019 9.331 1.00 18.63 83 ARG F O 1
ATOM 6152 N N . VAL F 1 84 ? 30.176 62.190 9.756 1.00 17.56 84 VAL F N 1
ATOM 6153 C CA . VAL F 1 84 ? 30.726 60.978 10.360 1.00 16.69 84 VAL F CA 1
ATOM 6154 C C . VAL F 1 84 ? 31.280 60.082 9.265 1.00 16.21 84 VAL F C 1
ATOM 6155 O O . VAL F 1 84 ? 30.577 59.739 8.310 1.00 18.57 84 VAL F O 1
ATOM 6159 N N . GLY F 1 85 ? 32.538 59.685 9.410 1.00 15.18 85 GLY F N 1
ATOM 6160 C CA . GLY F 1 85 ? 33.206 58.847 8.429 1.00 15.32 85 GLY F CA 1
ATOM 6161 C C . GLY F 1 85 ? 33.199 57.381 8.824 1.00 14.26 85 GLY F C 1
ATOM 6162 O O . GLY F 1 85 ? 33.202 57.027 10.010 1.00 15.24 85 GLY F O 1
ATOM 6163 N N . ALA F 1 86 ? 33.209 56.535 7.816 1.00 14.29 86 ALA F N 1
ATOM 6164 C CA . ALA F 1 86 ? 33.341 55.099 7.999 1.00 13.99 86 ALA F CA 1
ATOM 6165 C C . ALA F 1 86 ? 34.753 54.655 7.622 1.00 12.69 86 ALA F C 1
ATOM 6166 O O . ALA F 1 86 ? 35.477 55.368 6.926 1.00 13.47 86 ALA F O 1
ATOM 6168 N N . PRO F 1 87 ? 35.179 53.466 8.055 1.00 12.86 87 PRO F N 1
ATOM 6169 C CA . PRO F 1 87 ? 36.454 52.932 7.569 1.00 13.08 87 PRO F CA 1
ATOM 6170 C C . PRO F 1 87 ? 36.448 52.855 6.054 1.00 11.90 87 PRO F C 1
ATOM 6171 O O . PRO F 1 87 ? 35.409 52.596 5.442 1.00 12.36 87 PRO F O 1
ATOM 6175 N N . CYS F 1 88 ? 37.617 53.102 5.448 1.00 11.67 88 CYS F N 1
ATOM 6176 C CA . CYS F 1 88 ? 37.722 52.991 3.998 1.00 11.47 88 CYS F CA 1
ATOM 6177 C C . CYS F 1 88 ? 37.592 51.525 3.572 1.00 10.88 88 CYS F C 1
ATOM 6178 O O . CYS F 1 88 ? 37.547 50.605 4.398 1.00 11.16 88 CYS F O 1
ATOM 6181 N N . GLY F 1 89 ? 37.544 51.298 2.257 1.00 11.11 89 GLY F N 1
ATOM 6182 C CA . GLY F 1 89 ? 37.322 49.950 1.761 1.00 11.59 89 GLY F CA 1
ATOM 6183 C C . GLY F 1 89 ? 38.442 48.988 2.143 1.00 10.22 89 GLY F C 1
ATOM 6184 O O . GLY F 1 89 ? 38.188 47.800 2.374 1.00 10.76 89 GLY F O 1
ATOM 6185 N N . ILE F 1 90 ? 39.697 49.464 2.190 1.00 10.29 90 ILE F N 1
ATOM 6186 C CA . ILE F 1 90 ? 40.796 48.599 2.631 1.00 10.71 90 ILE F CA 1
ATOM 6187 C C . ILE F 1 90 ? 40.517 48.089 4.046 1.00 10.42 90 ILE F C 1
ATOM 6188 O O . ILE F 1 90 ? 40.595 46.886 4.356 1.00 11.25 90 ILE F O 1
ATOM 6193 N N . CYS F 1 91 ? 40.169 49.020 4.932 1.00 10.58 91 CYS F N 1
ATOM 6194 C CA . CYS F 1 91 ? 39.929 48.681 6.325 1.00 10.98 91 CYS F CA 1
ATOM 6195 C C . CYS F 1 91 ? 38.707 47.792 6.477 1.00 10.29 91 CYS F C 1
ATOM 6196 O O . CYS F 1 91 ? 38.691 46.891 7.328 1.00 11.14 91 CYS F O 1
ATOM 6199 N N . ARG F 1 92 ? 37.687 47.996 5.655 1.00 10.97 92 ARG F N 1
ATOM 6200 C CA . ARG F 1 92 ? 36.535 47.104 5.719 1.00 11.40 92 ARG F CA 1
ATOM 6201 C C . ARG F 1 92 ? 36.919 45.678 5.343 1.00 10.34 92 ARG F C 1
ATOM 6202 O O . ARG F 1 92 ? 36.417 44.740 5.933 1.00 11.31 92 ARG F O 1
ATOM 6210 N N . GLN F 1 93 ? 37.800 45.524 4.352 1.00 10.32 93 GLN F N 1
ATOM 6211 C CA . GLN F 1 93 ? 38.240 44.183 3.990 1.00 10.83 93 GLN F CA 1
ATOM 6212 C C . GLN F 1 93 ? 38.969 43.523 5.157 1.00 10.59 93 GLN F C 1
ATOM 6213 O O . GLN F 1 93 ? 38.783 42.326 5.420 1.00 11.68 93 GLN F O 1
ATOM 6219 N N . VAL F 1 94 ? 39.810 44.278 5.870 1.00 10.57 94 VAL F N 1
ATOM 6220 C CA . VAL F 1 94 ? 40.506 43.741 7.034 1.00 10.80 94 VAL F CA 1
ATOM 6221 C C . VAL F 1 94 ? 39.513 43.396 8.141 1.00 10.84 94 VAL F C 1
ATOM 6222 O O . VAL F 1 94 ? 39.533 42.289 8.699 1.00 11.52 94 VAL F O 1
ATOM 6226 N N . LEU F 1 95 ? 38.618 44.332 8.479 1.00 11.40 95 LEU F N 1
ATOM 6227 C CA . LEU F 1 95 ? 37.682 44.087 9.572 1.00 11.86 95 LEU F CA 1
ATOM 6228 C C . LEU F 1 95 ? 36.723 42.953 9.254 1.00 11.66 95 LEU F C 1
ATOM 6229 O O . LEU F 1 95 ? 36.276 42.265 10.174 1.00 12.98 95 LEU F O 1
ATOM 6234 N N A SER F 1 96 ? 36.396 42.760 7.966 0.65 11.84 96 SER F N 1
ATOM 6235 N N B SER F 1 96 ? 36.374 42.749 7.982 0.35 12.27 96 SER F N 1
ATOM 6236 C CA A SER F 1 96 ? 35.547 41.643 7.549 0.65 13.91 96 SER F CA 1
ATOM 6237 C CA B SER F 1 96 ? 35.481 41.641 7.659 0.35 13.87 96 SER F CA 1
ATOM 6238 C C A SER F 1 96 ? 36.116 40.318 8.012 0.65 15.04 96 SER F C 1
ATOM 6239 C C B SER F 1 96 ? 36.123 40.291 7.931 0.35 14.16 96 SER F C 1
ATOM 6240 O O A SER F 1 96 ? 35.369 39.417 8.404 0.65 16.79 96 SER F O 1
ATOM 6241 O O B SER F 1 96 ? 35.412 39.291 8.062 0.35 14.84 96 SER F O 1
ATOM 6246 N N A GLU F 1 97 ? 37.427 40.189 7.996 0.65 14.11 97 GLU F N 1
ATOM 6247 N N B GLU F 1 97 ? 37.444 40.245 8.021 0.35 13.56 97 GLU F N 1
ATOM 6248 C CA A GLU F 1 97 ? 38.019 38.942 8.435 0.65 14.80 97 GLU F CA 1
ATOM 6249 C CA B GLU F 1 97 ? 38.154 39.026 8.361 0.35 13.60 97 GLU F CA 1
ATOM 6250 C C A GLU F 1 97 ? 38.341 38.920 9.916 0.65 12.96 97 GLU F C 1
ATOM 6251 C C B GLU F 1 97 ? 38.457 38.920 9.839 0.35 12.49 97 GLU F C 1
ATOM 6252 O O A GLU F 1 97 ? 38.254 37.864 10.544 0.65 15.05 97 GLU F O 1
ATOM 6253 O O B GLU F 1 97 ? 38.488 37.806 10.376 0.35 13.65 97 GLU F O 1
ATOM 6264 N N . LEU F 1 98 ? 38.703 40.058 10.499 1.00 11.42 98 LEU F N 1
ATOM 6265 C CA . LEU F 1 98 ? 39.237 40.074 11.849 1.00 11.16 98 LEU F CA 1
ATOM 6266 C C . LEU F 1 98 ? 38.202 40.349 12.933 1.00 11.31 98 LEU F C 1
ATOM 6267 O O . LEU F 1 98 ? 38.531 40.190 14.112 1.00 12.60 98 LEU F O 1
ATOM 6272 N N . LEU F 1 99 ? 36.983 40.756 12.589 1.00 11.85 99 LEU F N 1
ATOM 6273 C CA . LEU F 1 99 ? 35.934 40.994 13.577 1.00 12.72 99 LEU F CA 1
ATOM 6274 C C . LEU F 1 99 ? 34.791 40.030 13.340 1.00 13.98 99 LEU F C 1
ATOM 6275 O O . LEU F 1 99 ? 34.522 39.640 12.191 1.00 15.58 99 LEU F O 1
ATOM 6280 N N . ASN F 1 100 ? 34.135 39.635 14.424 1.00 13.69 100 ASN F N 1
ATOM 6281 C CA . ASN F 1 100 ? 32.866 38.935 14.314 1.00 14.10 100 ASN F CA 1
ATOM 6282 C C . ASN F 1 100 ? 31.731 39.894 13.979 1.00 14.87 100 ASN F C 1
ATOM 6283 O O . ASN F 1 100 ? 31.837 41.115 14.140 1.00 15.36 100 ASN F O 1
ATOM 6288 N N . ASP F 1 101 ? 30.609 39.310 13.548 1.00 15.52 101 ASP F N 1
ATOM 6289 C CA . ASP F 1 101 ? 29.482 40.082 13.031 1.00 18.36 101 ASP F CA 1
ATOM 6290 C C . ASP F 1 101 ? 28.721 40.822 14.116 1.00 18.09 101 ASP F C 1
ATOM 6291 O O . ASP F 1 101 ? 27.963 41.737 13.784 1.00 21.61 101 ASP F O 1
ATOM 6296 N N . ASN F 1 102 ? 28.905 40.469 15.386 1.00 16.88 102 ASN F N 1
ATOM 6297 C CA . ASN F 1 102 ? 28.233 41.140 16.486 1.00 17.05 102 ASN F CA 1
ATOM 6298 C C . ASN F 1 102 ? 29.080 42.221 17.141 1.00 17.47 102 ASN F C 1
ATOM 6299 O O . ASN F 1 102 ? 28.611 42.864 18.074 1.00 21.13 102 ASN F O 1
ATOM 6304 N N . THR F 1 103 ? 30.299 42.461 16.675 1.00 15.69 103 THR F N 1
ATOM 6305 C CA . THR F 1 103 ? 31.165 43.401 17.379 1.00 15.55 103 THR F CA 1
ATOM 6306 C C . THR F 1 103 ? 30.818 44.817 16.947 1.00 15.30 103 THR F C 1
ATOM 6307 O O . THR F 1 103 ? 30.889 45.123 15.756 1.00 16.28 103 THR F O 1
ATOM 6311 N N . PRO F 1 104 ? 30.455 45.710 17.867 1.00 15.73 104 PRO F N 1
ATOM 6312 C CA . PRO F 1 104 ? 30.082 47.071 17.453 1.00 16.32 104 PRO F CA 1
ATOM 6313 C C . PRO F 1 104 ? 31.289 47.879 17.013 1.00 15.19 104 PRO F C 1
ATOM 6314 O O . PRO F 1 104 ? 32.384 47.760 17.580 1.00 16.06 104 PRO F O 1
ATOM 6318 N N . ILE F 1 105 ? 31.071 48.680 15.978 1.00 15.68 105 ILE F N 1
ATOM 6319 C CA . ILE F 1 105 ? 32.041 49.647 15.490 1.00 15.52 105 ILE F CA 1
ATOM 6320 C C . ILE F 1 105 ? 31.400 51.004 15.702 1.00 15.72 105 ILE F C 1
ATOM 6321 O O . ILE F 1 105 ? 30.391 51.331 15.062 1.00 17.21 105 ILE F O 1
ATOM 6326 N N . TYR F 1 106 ? 31.970 51.802 16.586 1.00 14.98 106 TYR F N 1
ATOM 6327 C CA . TYR F 1 106 ? 31.454 53.138 16.875 1.00 15.25 106 TYR F CA 1
ATOM 6328 C C . TYR F 1 106 ? 32.216 54.153 16.043 1.00 15.07 106 TYR F C 1
ATOM 6329 O O . TYR F 1 106 ? 33.449 54.135 16.006 1.00 16.07 106 TYR F O 1
ATOM 6338 N N . LEU F 1 107 ? 31.480 55.040 15.394 1.00 14.43 107 LEU F N 1
ATOM 6339 C CA . LEU F 1 107 ? 32.044 56.046 14.505 1.00 14.66 107 LEU F CA 1
ATOM 6340 C C . LEU F 1 107 ? 31.631 57.406 15.033 1.00 15.16 107 LEU F C 1
ATOM 6341 O O . LEU F 1 107 ? 30.457 57.614 15.339 1.00 17.07 107 LEU F O 1
ATOM 6346 N N . SER F 1 108 ? 32.573 58.338 15.158 1.00 14.92 108 SER F N 1
ATOM 6347 C CA . SER F 1 108 ? 32.185 59.674 15.599 1.00 15.38 108 SER F CA 1
ATOM 6348 C C . SER F 1 108 ? 33.104 60.721 15.003 1.00 15.72 108 SER F C 1
ATOM 6349 O O . SER F 1 108 ? 34.308 60.496 14.860 1.00 15.47 108 SER F O 1
ATOM 6352 N N . ASN F 1 109 ? 32.525 61.886 14.710 1.00 16.21 109 ASN F N 1
ATOM 6353 C CA . ASN F 1 109 ? 33.296 63.054 14.310 1.00 16.63 109 ASN F CA 1
ATOM 6354 C C . ASN F 1 109 ? 33.327 64.093 15.417 1.00 17.86 109 ASN F C 1
ATOM 6355 O O . ASN F 1 109 ? 33.672 65.247 15.165 1.00 19.92 109 ASN F O 1
ATOM 6360 N N . GLY F 1 110 ? 32.963 63.707 16.638 1.00 19.28 110 GLY F N 1
ATOM 6361 C CA . GLY F 1 110 ? 32.873 64.624 17.757 1.00 20.72 110 GLY F CA 1
ATOM 6362 C C . GLY F 1 110 ? 31.557 65.376 17.847 1.00 22.72 110 GLY F C 1
ATOM 6363 O O . GLY F 1 110 ? 31.281 66.001 18.886 1.00 26.07 110 GLY F O 1
ATOM 6364 N N . LYS F 1 111 ? 30.753 65.377 16.787 1.00 23.62 111 LYS F N 1
ATOM 6365 C CA . LYS F 1 111 ? 29.440 66.023 16.794 1.00 25.22 111 LYS F CA 1
ATOM 6366 C C . LYS F 1 111 ? 28.291 65.033 16.735 1.00 24.80 111 LYS F C 1
ATOM 6367 O O . LYS F 1 111 ? 27.226 65.293 17.302 1.00 26.92 111 LYS F O 1
ATOM 6373 N N . GLU F 1 112 ? 28.489 63.908 16.057 1.00 23.70 112 GLU F N 1
ATOM 6374 C CA . GLU F 1 112 ? 27.502 62.842 15.962 1.00 22.44 112 GLU F CA 1
ATOM 6375 C C . GLU F 1 112 ? 28.230 61.518 16.107 1.00 21.03 112 GLU F C 1
ATOM 6376 O O . GLU F 1 112 ? 29.429 61.423 15.843 1.00 20.68 112 GLU F O 1
ATOM 6378 N N . THR F 1 113 ? 27.487 60.493 16.528 1.00 20.76 113 THR F N 1
ATOM 6379 C CA . THR F 1 113 ? 28.039 59.155 16.721 1.00 21.29 113 THR F CA 1
ATOM 6380 C C . THR F 1 113 ? 27.096 58.130 16.114 1.00 20.64 113 THR F C 1
ATOM 6381 O O . THR F 1 113 ? 25.885 58.193 16.334 1.00 23.18 113 THR F O 1
ATOM 6385 N N . LEU F 1 114 ? 27.664 57.181 15.369 1.00 18.61 114 LEU F N 1
ATOM 6386 C CA . LEU F 1 114 ? 26.932 56.083 14.761 1.00 18.31 114 LEU F CA 1
ATOM 6387 C C . LEU F 1 114 ? 27.498 54.769 15.276 1.00 18.40 114 LEU F C 1
ATOM 6388 O O . LEU F 1 114 ? 28.650 54.685 15.697 1.00 19.58 114 LEU F O 1
ATOM 6393 N N . GLU F 1 115 ? 26.655 53.743 15.261 1.00 18.67 115 GLU F N 1
ATOM 6394 C CA . GLU F 1 115 ? 27.067 52.385 15.595 1.00 20.35 115 GLU F CA 1
ATOM 6395 C C . GLU F 1 115 ? 26.800 51.496 14.392 1.00 19.19 115 GLU F C 1
ATOM 6396 O O . GLU F 1 115 ? 25.701 51.523 13.831 1.00 20.85 115 GLU F O 1
ATOM 6402 N N . LYS F 1 116 ? 27.816 50.734 13.989 1.00 17.52 116 LYS F N 1
ATOM 6403 C CA . LYS F 1 116 ? 27.713 49.837 12.846 1.00 17.56 116 LYS F CA 1
ATOM 6404 C C . LYS F 1 116 ? 28.278 48.481 13.217 1.00 18.07 116 LYS F C 1
ATOM 6405 O O . LYS F 1 116 ? 28.987 48.327 14.201 1.00 21.18 116 LYS F O 1
ATOM 6411 N N . THR F 1 117 ? 27.938 47.472 12.424 1.00 17.66 117 THR F N 1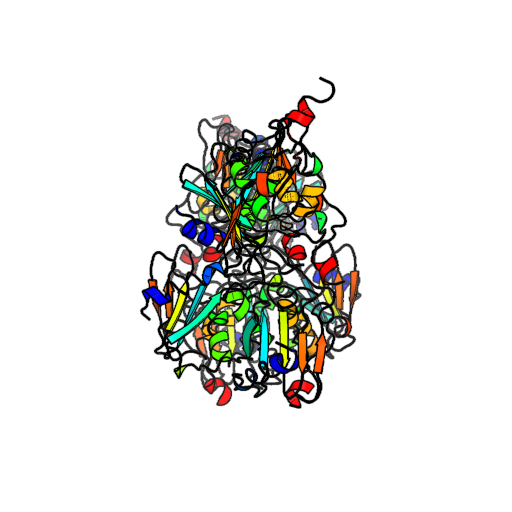
ATOM 6412 C CA . THR F 1 117 ? 28.694 46.222 12.418 1.00 18.51 117 THR F CA 1
ATOM 6413 C C . THR F 1 117 ? 29.283 46.041 11.027 1.00 18.12 117 THR F C 1
ATOM 6414 O O . THR F 1 117 ? 28.905 46.738 10.078 1.00 18.32 117 THR F O 1
ATOM 6418 N N . ILE F 1 118 ? 30.236 45.110 10.909 1.00 17.00 118 ILE F N 1
ATOM 6419 C CA . ILE F 1 118 ? 30.987 45.047 9.662 1.00 17.09 118 ILE F CA 1
ATOM 6420 C C . ILE F 1 118 ? 30.100 44.636 8.496 1.00 17.35 118 ILE F C 1
ATOM 6421 O O . ILE F 1 118 ? 30.288 45.099 7.364 1.00 17.44 118 ILE F O 1
ATOM 6426 N N . ASP F 1 119 ? 29.089 43.798 8.750 1.00 18.83 119 ASP F N 1
ATOM 6427 C CA . ASP F 1 119 ? 28.226 43.384 7.655 1.00 24.51 119 ASP F CA 1
ATOM 6428 C C . ASP F 1 119 ? 27.478 44.562 7.042 1.00 23.45 119 ASP F C 1
ATOM 6429 O O . ASP F 1 119 ? 27.238 44.578 5.834 1.00 24.80 119 ASP F O 1
ATOM 6434 N N . GLU F 1 120 ? 27.123 45.570 7.848 1.00 21.69 120 GLU F N 1
ATOM 6435 C CA . GLU F 1 120 ? 26.447 46.749 7.312 1.00 23.35 120 GLU F CA 1
ATOM 6436 C C . GLU F 1 120 ? 27.347 47.550 6.381 1.00 21.78 120 GLU F C 1
ATOM 6437 O O . GLU F 1 120 ? 26.855 48.287 5.515 1.00 23.55 120 GLU F O 1
ATOM 6443 N N . LEU F 1 121 ? 28.660 47.476 6.575 1.00 17.33 121 LEU F N 1
ATOM 6444 C CA . LEU F 1 121 ? 29.576 48.310 5.815 1.00 16.35 121 LEU F CA 1
ATOM 6445 C C . LEU F 1 121 ? 30.125 47.624 4.573 1.00 15.09 121 LEU F C 1
ATOM 6446 O O . LEU F 1 121 ? 30.687 48.292 3.700 1.00 14.95 121 LEU F O 1
ATOM 6451 N N . LEU F 1 122 ? 29.979 46.308 4.448 1.00 15.80 122 LEU F N 1
ATOM 6452 C CA . LEU F 1 122 ? 30.592 45.587 3.334 1.00 14.54 122 LEU F CA 1
ATOM 6453 C C . LEU F 1 122 ? 29.657 44.489 2.856 1.00 15.83 122 LEU F C 1
ATOM 6454 O O . LEU F 1 122 ? 29.705 43.368 3.352 1.00 17.50 122 LEU F O 1
ATOM 6459 N N A PRO F 1 123 ? 28.801 44.787 1.882 0.41 15.71 123 PRO F N 1
ATOM 6460 N N B PRO F 1 123 ? 28.805 44.785 1.880 0.59 15.54 123 PRO F N 1
ATOM 6461 C CA A PRO F 1 123 ? 27.974 43.728 1.282 0.41 16.82 123 PRO F CA 1
ATOM 6462 C CA B PRO F 1 123 ? 27.970 43.725 1.293 0.59 17.02 123 PRO F CA 1
ATOM 6463 C C A PRO F 1 123 ? 28.840 42.736 0.516 0.41 16.24 123 PRO F C 1
ATOM 6464 C C B PRO F 1 123 ? 28.822 42.746 0.492 0.59 16.31 123 PRO F C 1
ATOM 6465 O O A PRO F 1 123 ? 29.972 43.036 0.136 0.41 15.82 123 PRO F O 1
ATOM 6466 O O B PRO F 1 123 ? 29.933 43.062 0.067 0.59 15.96 123 PRO F O 1
ATOM 6473 N N . MET F 1 124 ? 28.286 41.543 0.277 1.00 16.66 124 MET F N 1
ATOM 6474 C CA . MET F 1 124 ? 28.926 40.539 -0.588 1.00 16.72 124 MET F CA 1
ATOM 6475 C C . MET F 1 124 ? 30.397 40.309 -0.234 1.00 14.08 124 MET F C 1
ATOM 6476 O O . MET F 1 124 ? 31.300 40.462 -1.068 1.00 15.90 124 MET F O 1
ATOM 6481 N N . ARG F 1 125 ? 30.637 39.967 1.011 1.00 14.31 125 ARG F N 1
ATOM 6482 C CA . ARG F 1 125 ? 32.003 39.833 1.507 1.00 13.89 125 ARG F CA 1
ATOM 6483 C C . ARG F 1 125 ? 32.701 38.624 0.902 1.00 13.48 125 ARG F C 1
ATOM 6484 O O . ARG F 1 125 ? 32.091 37.563 0.719 1.00 16.04 125 ARG F O 1
ATOM 6492 N N . PHE F 1 126 ? 33.986 38.782 0.601 1.00 13.76 126 PHE F N 1
ATOM 6493 C CA . PHE F 1 126 ? 34.850 37.669 0.220 1.00 13.51 126 PHE F CA 1
ATOM 6494 C C . PHE F 1 126 ? 35.579 37.214 1.468 1.00 14.53 126 PHE F C 1
ATOM 6495 O O . PHE F 1 126 ? 36.366 37.980 2.048 1.00 16.82 126 PHE F O 1
ATOM 6503 N N . THR F 1 127 ? 35.313 35.979 1.893 1.00 14.68 127 THR F N 1
ATOM 6504 C CA . THR F 1 127 ? 35.714 35.502 3.208 1.00 15.16 127 THR F CA 1
ATOM 6505 C C . THR F 1 127 ? 36.820 34.458 3.111 1.00 13.15 127 THR F C 1
ATOM 6506 O O . THR F 1 127 ? 37.093 33.890 2.042 1.00 14.05 127 THR F O 1
ATOM 6510 N N . LYS F 1 128 ? 37.414 34.181 4.277 1.00 13.41 128 LYS F N 1
ATOM 6511 C CA . LYS F 1 128 ? 38.387 33.098 4.407 1.00 12.92 128 LYS F CA 1
ATOM 6512 C C . LYS F 1 128 ? 37.844 31.807 3.820 1.00 13.27 128 LYS F C 1
ATOM 6513 O O . LYS F 1 128 ? 38.543 31.114 3.075 1.00 14.77 128 LYS F O 1
ATOM 6519 N N . GLU F 1 129 ? 36.605 31.463 4.135 1.00 15.11 129 GLU F N 1
ATOM 6520 C CA . GLU F 1 129 ? 36.145 30.181 3.612 1.00 17.72 129 GLU F CA 1
ATOM 6521 C C . GLU F 1 129 ? 35.829 30.230 2.117 1.00 16.45 129 GLU F C 1
ATOM 6522 O O . GLU F 1 129 ? 35.909 29.194 1.451 1.00 17.08 129 GLU F O 1
ATOM 6528 N N . ASP F 1 130 ? 35.511 31.399 1.553 1.00 15.33 130 ASP F N 1
ATOM 6529 C CA . ASP F 1 130 ? 35.406 31.481 0.090 1.00 16.14 130 ASP F CA 1
ATOM 6530 C C . ASP F 1 130 ? 36.728 31.119 -0.572 1.00 15.40 130 ASP F C 1
ATOM 6531 O O . ASP F 1 130 ? 36.754 30.466 -1.627 1.00 18.05 130 ASP F O 1
ATOM 6536 N N . LEU F 1 131 ? 37.839 31.509 0.038 1.00 12.63 131 LEU F N 1
ATOM 6537 C CA . LEU F 1 131 ? 39.141 31.164 -0.513 1.00 12.44 131 LEU F CA 1
ATOM 6538 C C . LEU F 1 131 ? 39.525 29.732 -0.173 1.00 12.30 131 LEU F C 1
ATOM 6539 O O . LEU F 1 131 ? 39.899 28.951 -1.061 1.00 13.92 131 LEU F O 1
ATOM 6544 N N . LEU F 1 132 ? 39.456 29.360 1.109 1.00 13.57 132 LEU F N 1
ATOM 6545 C CA . LEU F 1 132 ? 39.936 28.037 1.497 1.00 14.00 132 LEU F CA 1
ATOM 6546 C C . LEU F 1 132 ? 39.049 26.927 0.940 1.00 15.55 132 LEU F C 1
ATOM 6547 O O . LEU F 1 132 ? 39.528 25.813 0.714 1.00 18.16 132 LEU F O 1
ATOM 6552 N N . GLY F 1 133 ? 37.778 27.198 0.684 1.00 15.47 133 GLY F N 1
ATOM 6553 C CA . GLY F 1 133 ? 36.897 26.206 0.104 1.00 17.70 133 GLY F CA 1
ATOM 6554 C C . GLY F 1 133 ? 36.946 26.121 -1.401 1.00 18.67 133 GLY F C 1
ATOM 6555 O O . GLY F 1 133 ? 36.239 25.299 -1.994 1.00 21.28 133 GLY F O 1
ATOM 6556 N N . HIS F 1 134 ? 37.779 26.944 -2.039 1.00 17.96 134 HIS F N 1
ATOM 6557 C CA . HIS F 1 134 ? 37.876 26.983 -3.491 1.00 20.89 134 HIS F CA 1
ATOM 6558 C C . HIS F 1 134 ? 38.587 25.755 -4.027 1.00 24.99 134 HIS F C 1
ATOM 6559 O O . HIS F 1 134 ? 39.740 25.536 -3.701 1.00 27.21 134 HIS F O 1
ATOM 6566 N N . MET G 1 1 ? 18.573 48.921 20.786 1.00 39.01 1 MET G N 1
ATOM 6567 C CA . MET G 1 1 ? 18.376 50.219 21.416 1.00 36.33 1 MET G CA 1
ATOM 6568 C C . MET G 1 1 ? 19.440 50.461 22.486 1.00 35.49 1 MET G C 1
ATOM 6569 O O . MET G 1 1 ? 19.674 49.602 23.334 1.00 36.53 1 MET G O 1
ATOM 6574 N N . ASN G 1 2 ? 20.083 51.627 22.449 1.00 34.25 2 ASN G N 1
ATOM 6575 C CA . ASN G 1 2 ? 21.141 51.936 23.397 1.00 34.15 2 ASN G CA 1
ATOM 6576 C C . ASN G 1 2 ? 20.568 52.536 24.683 1.00 31.93 2 ASN G C 1
ATOM 6577 O O . ASN G 1 2 ? 19.360 52.756 24.823 1.00 29.27 2 ASN G O 1
ATOM 6582 N N . LYS G 1 3 ? 21.456 52.803 25.643 1.00 32.15 3 LYS G N 1
ATOM 6583 C CA . LYS G 1 3 ? 21.020 53.330 26.932 1.00 33.64 3 LYS G CA 1
ATOM 6584 C C . LYS G 1 3 ? 20.384 54.708 26.784 1.00 32.97 3 LYS G C 1
ATOM 6585 O O . LYS G 1 3 ? 19.358 54.999 27.416 1.00 30.39 3 LYS G O 1
ATOM 6591 N N . GLU G 1 4 ? 20.980 55.576 25.963 1.00 31.89 4 GLU G N 1
ATOM 6592 C CA . GLU G 1 4 ? 20.426 56.915 25.788 1.00 32.43 4 GLU G CA 1
ATOM 6593 C C . GLU G 1 4 ? 19.034 56.858 25.177 1.00 28.61 4 GLU G C 1
ATOM 6594 O O . GLU G 1 4 ? 18.138 57.611 25.580 1.00 27.31 4 GLU G O 1
ATOM 6600 N N . ASP G 1 5 ? 18.825 55.955 24.218 1.00 26.20 5 ASP G N 1
ATOM 6601 C CA . ASP G 1 5 ? 17.516 55.858 23.582 1.00 25.50 5 ASP G CA 1
ATOM 6602 C C . ASP G 1 5 ? 16.477 55.303 24.548 1.00 21.51 5 ASP G C 1
ATOM 6603 O O . ASP G 1 5 ? 15.322 55.744 24.545 1.00 20.99 5 ASP G O 1
ATOM 6608 N N . LEU G 1 6 ? 16.873 54.347 25.388 1.00 20.38 6 LEU G N 1
ATOM 6609 C CA . LEU G 1 6 ? 15.954 53.806 26.378 1.00 18.94 6 LEU G CA 1
ATOM 6610 C C . LEU G 1 6 ? 15.590 54.864 27.412 1.00 17.93 6 LEU G C 1
ATOM 6611 O O . LEU G 1 6 ? 14.416 55.001 27.793 1.00 17.74 6 LEU G O 1
ATOM 6616 N N . LEU G 1 7 ? 16.572 55.654 27.845 1.00 18.92 7 LEU G N 1
ATOM 6617 C CA . LEU G 1 7 ? 16.270 56.732 28.772 1.00 19.22 7 LEU G CA 1
ATOM 6618 C C . LEU G 1 7 ? 15.303 57.726 28.149 1.00 18.63 7 LEU G C 1
ATOM 6619 O O . LEU G 1 7 ? 14.401 58.220 28.827 1.00 18.14 7 LEU G O 1
ATOM 6624 N N . LYS G 1 8 ? 15.455 58.014 26.848 1.00 19.57 8 LYS G N 1
ATOM 6625 C CA . LYS G 1 8 ? 14.508 58.906 26.179 1.00 20.69 8 LYS G CA 1
ATOM 6626 C C . LYS G 1 8 ? 13.086 58.365 26.247 1.00 19.48 8 LYS G C 1
ATOM 6627 O O . LYS G 1 8 ? 12.138 59.122 26.471 1.00 19.52 8 LYS G O 1
ATOM 6633 N N . LYS G 1 9 ? 12.914 57.051 26.064 1.00 18.70 9 LYS G N 1
ATOM 6634 C CA . LYS G 1 9 ? 11.587 56.452 26.196 1.00 19.11 9 LYS G CA 1
ATOM 6635 C C . LYS G 1 9 ? 11.041 56.626 27.605 1.00 16.45 9 LYS G C 1
ATOM 6636 O O . LYS G 1 9 ? 9.853 56.900 27.782 1.00 16.72 9 LYS G O 1
ATOM 6642 N N . ALA G 1 10 ? 11.893 56.450 28.621 1.00 15.43 10 ALA G N 1
ATOM 6643 C CA . ALA G 1 10 ? 11.418 56.644 29.984 1.00 14.94 10 ALA G CA 1
ATOM 6644 C C . ALA G 1 10 ? 11.007 58.089 30.216 1.00 14.71 10 ALA G C 1
ATOM 6645 O O . ALA G 1 10 ? 10.023 58.352 30.911 1.00 14.80 10 ALA G O 1
ATOM 6647 N N . PHE G 1 11 ? 11.731 59.047 29.636 1.00 15.09 11 PHE G N 1
ATOM 6648 C CA . PHE G 1 11 ? 11.312 60.438 29.789 1.00 16.52 11 PHE G CA 1
ATOM 6649 C C . PHE G 1 11 ? 9.978 60.693 29.099 1.00 17.66 11 PHE G C 1
ATOM 6650 O O . PHE G 1 11 ? 9.163 61.485 29.591 1.00 19.05 11 PHE G O 1
ATOM 6658 N N A GLU G 1 12 ? 9.737 60.037 27.962 0.60 18.93 12 GLU G N 1
ATOM 6659 N N B GLU G 1 12 ? 9.718 60.003 27.986 0.40 18.49 12 GLU G N 1
ATOM 6660 C CA A GLU G 1 12 ? 8.417 60.104 27.339 0.60 20.26 12 GLU G CA 1
ATOM 6661 C CA B GLU G 1 12 ? 8.418 60.108 27.327 0.40 19.44 12 GLU G CA 1
ATOM 6662 C C A GLU G 1 12 ? 7.353 59.596 28.296 0.60 18.66 12 GLU G C 1
ATOM 6663 C C B GLU G 1 12 ? 7.310 59.527 28.196 0.40 18.42 12 GLU G C 1
ATOM 6664 O O A GLU G 1 12 ? 6.328 60.254 28.515 0.60 19.33 12 GLU G O 1
ATOM 6665 O O B GLU G 1 12 ? 6.194 60.057 28.231 0.40 19.37 12 GLU G O 1
ATOM 6676 N N . ALA G 1 13 ? 7.602 58.436 28.904 1.00 17.36 13 ALA G N 1
ATOM 6677 C CA . ALA G 1 13 ? 6.620 57.852 29.804 1.00 17.24 13 ALA G CA 1
ATOM 6678 C C . ALA G 1 13 ? 6.345 58.762 30.989 1.00 15.84 13 ALA G C 1
ATOM 6679 O O . ALA G 1 13 ? 5.227 58.798 31.510 1.00 15.47 13 ALA G O 1
ATOM 6681 N N . MET G 1 14 ? 7.351 59.507 31.436 1.00 15.84 14 MET G N 1
ATOM 6682 C CA . MET G 1 14 ? 7.177 60.392 32.579 1.00 17.40 14 MET G CA 1
ATOM 6683 C C . MET G 1 14 ? 6.059 61.416 32.335 1.00 15.93 14 MET G C 1
ATOM 6684 O O . MET G 1 14 ? 5.326 61.797 33.263 1.00 16.19 14 MET G O 1
ATOM 6689 N N . GLU G 1 15 ? 5.873 61.831 31.074 1.00 16.97 15 GLU G N 1
ATOM 6690 C CA . GLU G 1 15 ? 4.798 62.764 30.746 1.00 19.02 15 GLU G CA 1
ATOM 6691 C C . GLU G 1 15 ? 3.411 62.137 30.847 1.00 17.06 15 GLU G C 1
ATOM 6692 O O . GLU G 1 15 ? 2.412 62.858 30.830 1.00 18.57 15 GLU G O 1
ATOM 6698 N N . ASN G 1 16 ? 3.321 60.818 30.957 1.00 14.10 16 ASN G N 1
ATOM 6699 C CA . ASN G 1 16 ? 2.038 60.141 31.105 1.00 14.12 16 ASN G CA 1
ATOM 6700 C C . ASN G 1 16 ? 1.694 59.846 32.549 1.00 13.36 16 ASN G C 1
ATOM 6701 O O . ASN G 1 16 ? 0.669 59.214 32.804 1.00 13.95 16 ASN G O 1
ATOM 6706 N N . ALA G 1 17 ? 2.503 60.300 33.494 1.00 12.89 17 ALA G N 1
ATOM 6707 C CA . ALA G 1 17 ? 2.194 60.041 34.888 1.00 12.72 17 ALA G CA 1
ATOM 6708 C C . ALA G 1 17 ? 0.833 60.610 35.276 1.00 12.09 17 ALA G C 1
ATOM 6709 O O . ALA G 1 17 ? 0.401 61.665 34.793 1.00 13.90 17 ALA G O 1
ATOM 6711 N N . TYR G 1 18 ? 0.169 59.912 36.189 1.00 11.75 18 TYR G N 1
ATOM 6712 C CA . TYR G 1 18 ? -1.089 60.350 36.785 1.00 11.83 18 TYR G CA 1
ATOM 6713 C C . TYR G 1 18 ? -0.782 60.574 38.261 1.00 10.72 18 TYR G C 1
ATOM 6714 O O . TYR G 1 18 ? -0.801 59.630 39.061 1.00 11.34 18 TYR G O 1
ATOM 6723 N N . ALA G 1 19 ? -0.436 61.817 38.617 1.00 11.51 19 ALA G N 1
ATOM 6724 C CA . ALA G 1 19 ? 0.012 62.131 39.971 1.00 11.53 19 ALA G CA 1
ATOM 6725 C C . ALA G 1 19 ? -0.684 63.383 40.491 1.00 11.86 19 ALA G C 1
ATOM 6726 O O . ALA G 1 19 ? -0.033 64.393 40.786 1.00 13.01 19 ALA G O 1
ATOM 6728 N N . PRO G 1 20 ? -2.010 63.345 40.624 1.00 12.53 20 PRO G N 1
ATOM 6729 C CA . PRO G 1 20 ? -2.750 64.544 41.067 1.00 13.03 20 PRO G CA 1
ATOM 6730 C C . PRO G 1 20 ? -2.418 64.972 42.475 1.00 12.24 20 PRO G C 1
ATOM 6731 O O . PRO G 1 20 ? -2.712 66.114 42.841 1.00 14.08 20 PRO G O 1
ATOM 6735 N N . TYR G 1 21 ? -1.887 64.075 43.296 1.00 11.11 21 TYR G N 1
ATOM 6736 C CA . TYR G 1 21 ? -1.731 64.353 44.713 1.00 11.88 21 TYR G CA 1
ATOM 6737 C C . TYR G 1 21 ? -0.326 64.791 45.060 1.00 13.66 21 TYR G C 1
ATOM 6738 O O . TYR G 1 21 ? -0.156 65.773 45.794 1.00 17.75 21 TYR G O 1
ATOM 6747 N N . SER G 1 22 ? 0.699 64.155 44.496 1.00 11.59 22 SER G N 1
ATOM 6748 C CA . SER G 1 22 ? 2.064 64.578 44.782 1.00 12.35 22 SER G CA 1
ATOM 6749 C C . SER G 1 22 ? 2.654 65.504 43.741 1.00 12.80 22 SER G C 1
ATOM 6750 O O . SER G 1 22 ? 3.615 66.210 44.053 1.00 15.29 22 SER G O 1
ATOM 6753 N N A ASN G 1 23 ? 2.111 65.500 42.515 0.50 12.78 23 ASN G N 1
ATOM 6754 N N B ASN G 1 23 ? 2.130 65.509 42.529 0.50 12.62 23 ASN G N 1
ATOM 6755 C CA A ASN G 1 23 ? 2.663 66.095 41.288 0.50 13.85 23 ASN G CA 1
ATOM 6756 C CA B ASN G 1 23 ? 2.774 66.250 41.464 0.50 13.50 23 ASN G CA 1
ATOM 6757 C C A ASN G 1 23 ? 4.063 65.602 40.931 0.50 13.29 23 ASN G C 1
ATOM 6758 C C B ASN G 1 23 ? 4.220 65.798 41.250 0.50 13.33 23 ASN G C 1
ATOM 6759 O O A ASN G 1 23 ? 4.724 66.186 40.059 0.50 14.21 23 ASN G O 1
ATOM 6760 O O B ASN G 1 23 ? 5.072 66.588 40.814 0.50 14.28 23 ASN G O 1
ATOM 6769 N N . TYR G 1 24 ? 4.519 64.521 41.557 1.00 11.80 24 TYR G N 1
ATOM 6770 C CA . TYR G 1 24 ? 5.852 63.977 41.354 1.00 12.02 24 TYR G CA 1
ATOM 6771 C C . TYR G 1 24 ? 5.738 62.929 40.255 1.00 12.23 24 TYR G C 1
ATOM 6772 O O . TYR G 1 24 ? 5.023 61.931 40.421 1.00 15.38 24 TYR G O 1
ATOM 6781 N N . HIS G 1 25 ? 6.416 63.138 39.144 1.00 11.62 25 HIS G N 1
ATOM 6782 C CA . HIS G 1 25 ? 6.276 62.275 37.971 1.00 12.53 25 HIS G CA 1
ATOM 6783 C C . HIS G 1 25 ? 7.470 61.345 37.822 1.00 12.23 25 HIS G C 1
ATOM 6784 O O . HIS G 1 25 ? 8.632 61.778 37.927 1.00 13.73 25 HIS G O 1
ATOM 6791 N N . VAL G 1 26 ? 7.196 60.058 37.581 1.00 11.63 26 VAL G N 1
ATOM 6792 C CA . VAL G 1 26 ? 8.233 59.063 37.330 1.00 11.59 26 VAL G CA 1
ATOM 6793 C C . VAL G 1 26 ? 7.923 58.380 36.012 1.00 11.94 26 VAL G C 1
ATOM 6794 O O . VAL G 1 26 ? 6.784 57.976 35.769 1.00 13.14 26 VAL G O 1
ATOM 6798 N N . GLY G 1 27 ? 8.925 58.240 35.154 1.00 11.98 27 GLY G N 1
ATOM 6799 C CA . GLY G 1 27 ? 8.778 57.471 33.950 1.00 12.64 27 GLY G CA 1
ATOM 6800 C C . GLY G 1 27 ? 9.680 56.255 33.958 1.00 11.73 27 GLY G C 1
ATOM 6801 O O . GLY G 1 27 ? 10.761 56.265 34.551 1.00 13.05 27 GLY G O 1
ATOM 6802 N N . ALA G 1 28 ? 9.237 55.213 33.277 1.00 11.96 28 ALA G N 1
ATOM 6803 C CA . ALA G 1 28 ? 10.021 53.997 33.167 1.00 11.93 28 ALA G CA 1
ATOM 6804 C C . ALA G 1 28 ? 9.816 53.399 31.787 1.00 12.26 28 ALA G C 1
ATOM 6805 O O . ALA G 1 28 ? 8.789 53.613 31.121 1.00 13.05 28 ALA G O 1
ATOM 6807 N N . CYS G 1 29 ? 10.806 52.640 31.346 1.00 12.80 29 CYS G N 1
ATOM 6808 C CA . CYS G 1 29 ? 10.637 51.854 30.130 1.00 13.52 29 CYS G CA 1
ATOM 6809 C C . CYS G 1 29 ? 11.384 50.540 30.295 1.00 13.90 29 CYS G C 1
ATOM 6810 O O . CYS G 1 29 ? 12.584 50.543 30.618 1.00 14.85 29 CYS G O 1
ATOM 6813 N N . ALA G 1 30 ? 10.663 49.430 30.109 1.00 13.95 30 ALA G N 1
ATOM 6814 C CA . ALA G 1 30 ? 11.259 48.099 30.107 1.00 14.02 30 ALA G CA 1
ATOM 6815 C C . ALA G 1 30 ? 11.512 47.690 28.666 1.00 13.90 30 ALA G C 1
ATOM 6816 O O . ALA G 1 30 ? 10.589 47.707 27.841 1.00 14.86 30 ALA G O 1
ATOM 6818 N N . LEU G 1 31 ? 12.755 47.361 28.357 1.00 14.28 31 LEU G N 1
ATOM 6819 C CA . LEU G 1 31 ? 13.142 46.955 27.012 1.00 14.95 31 LEU G CA 1
ATOM 6820 C C . LEU G 1 31 ? 13.297 45.448 26.955 1.00 14.60 31 LEU G C 1
ATOM 6821 O O . LEU G 1 31 ? 14.065 44.869 27.741 1.00 15.19 31 LEU G O 1
ATOM 6826 N N . MET G 1 32 ? 12.563 44.798 26.057 1.00 15.03 32 MET G N 1
ATOM 6827 C CA . MET G 1 32 ? 12.699 43.360 25.831 1.00 14.91 32 MET G CA 1
ATOM 6828 C C . MET G 1 32 ? 13.829 43.081 24.847 1.00 15.55 32 MET G C 1
ATOM 6829 O O . MET G 1 32 ? 14.178 43.908 24.008 1.00 17.35 32 MET G O 1
ATOM 6834 N N . LYS G 1 33 ? 14.398 41.875 24.966 1.00 17.00 33 LYS G N 1
ATOM 6835 C CA . LYS G 1 33 ? 15.449 41.459 24.042 1.00 18.50 33 LYS G CA 1
ATOM 6836 C C . LYS G 1 33 ? 14.978 41.447 22.590 1.00 18.45 33 LYS G C 1
ATOM 6837 O O . LYS G 1 33 ? 15.793 41.630 21.678 1.00 20.65 33 LYS G O 1
ATOM 6843 N N . ASP G 1 34 ? 13.686 41.221 22.349 1.00 18.04 34 ASP G N 1
ATOM 6844 C CA . ASP G 1 34 ? 13.185 41.261 20.976 1.00 18.97 34 ASP G CA 1
ATOM 6845 C C . ASP G 1 34 ? 12.947 42.681 20.459 1.00 19.29 34 ASP G C 1
ATOM 6846 O O . ASP G 1 34 ? 12.513 42.845 19.306 1.00 20.56 34 ASP G O 1
ATOM 6851 N N . GLY G 1 35 ? 13.218 43.704 21.267 1.00 17.82 35 GLY G N 1
ATOM 6852 C CA . GLY G 1 35 ? 13.101 45.084 20.848 1.00 18.34 35 GLY G CA 1
ATOM 6853 C C . GLY G 1 35 ? 11.838 45.771 21.315 1.00 17.32 35 GLY G C 1
ATOM 6854 O O . GLY G 1 35 ? 11.753 47.009 21.224 1.00 19.09 35 GLY G O 1
ATOM 6855 N N . THR G 1 36 ? 10.853 45.005 21.802 1.00 17.03 36 THR G N 1
ATOM 6856 C CA . THR G 1 36 ? 9.618 45.586 22.295 1.00 16.69 36 THR G CA 1
ATOM 6857 C C . THR G 1 36 ? 9.908 46.425 23.528 1.00 16.13 36 THR G C 1
ATOM 6858 O O . THR G 1 36 ? 10.727 46.055 24.378 1.00 16.89 36 THR G O 1
ATOM 6862 N N . THR G 1 37 ? 9.233 47.565 23.630 1.00 15.43 37 THR G N 1
ATOM 6863 C CA . THR G 1 37 ? 9.313 48.398 24.823 1.00 15.38 37 THR G CA 1
ATOM 6864 C C . THR G 1 37 ? 7.959 48.473 25.514 1.00 14.65 37 THR G C 1
ATOM 6865 O O . THR G 1 37 ? 6.899 48.412 24.876 1.00 15.84 37 THR G O 1
ATOM 6869 N N . PHE G 1 38 ? 8.002 48.616 26.837 1.00 13.26 38 PHE G N 1
ATOM 6870 C CA . PHE G 1 38 ? 6.808 48.856 27.647 1.00 13.55 38 PHE G CA 1
ATOM 6871 C C . PHE G 1 38 ? 7.040 50.088 28.502 1.00 13.87 38 PHE G C 1
ATOM 6872 O O . PHE G 1 38 ? 7.935 50.098 29.353 1.00 13.96 38 PHE G O 1
ATOM 6880 N N . LEU G 1 39 ? 6.248 51.121 28.261 1.00 13.31 39 LEU G N 1
ATOM 6881 C CA . LEU G 1 39 ? 6.313 52.306 29.100 1.00 13.31 39 LEU G CA 1
ATOM 6882 C C . LEU G 1 39 ? 5.624 52.050 30.437 1.00 12.27 39 LEU G C 1
ATOM 6883 O O . LEU G 1 39 ? 4.689 51.243 30.545 1.00 13.65 39 LEU G O 1
ATOM 6888 N N . GLY G 1 40 ? 6.066 52.782 31.450 1.00 11.72 40 GLY G N 1
ATOM 6889 C CA . GLY G 1 40 ? 5.384 52.789 32.732 1.00 11.98 40 GLY G CA 1
ATOM 6890 C C . GLY G 1 40 ? 5.465 54.171 33.327 1.00 11.28 40 GLY G C 1
ATOM 6891 O O . GLY G 1 40 ? 6.444 54.893 33.150 1.00 13.19 40 GLY G O 1
ATOM 6892 N N . ALA G 1 41 ? 4.408 54.544 34.036 1.00 10.83 41 ALA G N 1
ATOM 6893 C CA . ALA G 1 41 ? 4.400 55.805 34.759 1.00 11.19 41 ALA G CA 1
ATOM 6894 C C . ALA G 1 41 ? 3.689 55.587 36.084 1.00 10.34 41 ALA G C 1
ATOM 6895 O O . ALA G 1 41 ? 2.924 54.628 36.238 1.00 11.21 41 ALA G O 1
ATOM 6897 N N . ASN G 1 42 ? 3.991 56.441 37.062 1.00 10.33 42 ASN G N 1
ATOM 6898 C CA . ASN G 1 42 ? 3.313 56.311 38.346 1.00 10.23 42 ASN G CA 1
ATOM 6899 C C . ASN G 1 42 ? 1.856 56.732 38.213 1.00 9.90 42 ASN G C 1
ATOM 6900 O O . ASN G 1 42 ? 1.527 57.676 37.476 1.00 11.38 42 ASN G O 1
ATOM 6905 N N A ILE G 1 43 ? 0.993 56.030 38.949 0.55 10.12 43 ILE G N 1
ATOM 6906 N N B ILE G 1 43 ? 0.971 56.030 38.922 0.45 10.18 43 ILE G N 1
ATOM 6907 C CA A ILE G 1 43 ? -0.458 56.163 38.892 0.55 10.29 43 ILE G CA 1
ATOM 6908 C CA B ILE G 1 43 ? -0.471 56.254 38.847 0.45 10.31 43 ILE G CA 1
ATOM 6909 C C A ILE G 1 43 ? -0.941 56.261 40.344 0.55 9.81 43 ILE G C 1
ATOM 6910 C C B ILE G 1 43 ? -1.003 56.277 40.276 0.45 9.60 43 ILE G C 1
ATOM 6911 O O A ILE G 1 43 ? -0.960 55.249 41.074 0.55 9.85 43 ILE G O 1
ATOM 6912 O O B ILE G 1 43 ? -1.147 55.223 40.916 0.45 9.92 43 ILE G O 1
ATOM 6921 N N . GLU G 1 44 ? -1.290 57.477 40.778 1.00 9.77 44 GLU G N 1
ATOM 6922 C CA . GLU G 1 44 ? -1.720 57.677 42.154 1.00 10.62 44 GLU G CA 1
ATOM 6923 C C . GLU G 1 44 ? -3.217 57.405 42.313 1.00 10.06 44 GLU G C 1
ATOM 6924 O O . GLU G 1 44 ? -3.972 57.285 41.343 1.00 11.24 44 GLU G O 1
ATOM 6930 N N . ASN G 1 45 ? -3.660 57.330 43.560 1.00 10.40 45 ASN G N 1
ATOM 6931 C CA . ASN G 1 45 ? -5.057 57.143 43.898 1.00 10.71 45 ASN G CA 1
ATOM 6932 C C . ASN G 1 45 ? -5.361 57.974 45.138 1.00 10.41 45 ASN G C 1
ATOM 6933 O O . ASN G 1 45 ? -4.492 58.143 46.011 1.00 11.06 45 ASN G O 1
ATOM 6938 N N . ALA G 1 46 ? -6.606 58.457 45.236 1.00 10.79 46 ALA G N 1
ATOM 6939 C CA . ALA G 1 46 ? -7.018 59.222 46.407 1.00 11.60 46 ALA G CA 1
ATOM 6940 C C . ALA G 1 46 ? -6.794 58.446 47.688 1.00 10.92 46 ALA G C 1
ATOM 6941 O O . ALA G 1 46 ? -6.536 59.060 48.729 1.00 12.01 46 ALA G O 1
ATOM 6943 N N . SER G 1 47 ? -6.928 57.105 47.646 1.00 10.75 47 SER G N 1
ATOM 6944 C CA . SER G 1 47 ? -6.433 56.257 48.724 1.00 11.04 47 SER G CA 1
ATOM 6945 C C . SER G 1 47 ? -4.968 55.967 48.404 1.00 10.23 47 SER G C 1
ATOM 6946 O O . SER G 1 47 ? -4.656 55.153 47.526 1.00 10.81 47 SER G O 1
ATOM 6949 N N . TYR G 1 48 ? -4.056 56.647 49.119 1.00 10.41 48 TYR G N 1
ATOM 6950 C CA . TYR G 1 48 ? -2.662 56.683 48.663 1.00 10.72 48 TYR G CA 1
ATOM 6951 C C . TYR G 1 48 ? -2.051 55.297 48.534 1.00 10.39 48 TYR G C 1
ATOM 6952 O O . TYR G 1 48 ? -1.221 55.070 47.647 1.00 10.41 48 TYR G O 1
ATOM 6961 N N . GLY G 1 49 ? -2.410 54.359 49.425 1.00 10.82 49 GLY G N 1
ATOM 6962 C CA . GLY G 1 49 ? -1.853 53.021 49.372 1.00 12.10 49 GLY G CA 1
ATOM 6963 C C . GLY G 1 49 ? -2.166 52.261 48.098 1.00 11.86 49 GLY G C 1
ATOM 6964 O O . GLY G 1 49 ? -1.522 51.251 47.825 1.00 16.10 49 GLY G O 1
ATOM 6965 N N . ALA G 1 50 ? -3.145 52.700 47.297 1.00 10.63 50 ALA G N 1
ATOM 6966 C CA . ALA G 1 50 ? -3.414 52.059 46.016 1.00 11.10 50 ALA G CA 1
ATOM 6967 C C . ALA G 1 50 ? -2.556 52.621 44.877 1.00 10.73 50 ALA G C 1
ATOM 6968 O O . ALA G 1 50 ? -2.699 52.165 43.729 1.00 11.58 50 ALA G O 1
ATOM 6970 N N . THR G 1 51 ? -1.669 53.577 45.158 1.00 10.22 51 THR G N 1
ATOM 6971 C CA . THR G 1 51 ? -0.765 54.126 44.148 1.00 10.20 51 THR G CA 1
ATOM 6972 C C . THR G 1 51 ? 0.151 53.049 43.612 1.00 10.57 51 THR G C 1
ATOM 6973 O O . THR G 1 51 ? 0.631 52.202 44.364 1.00 12.55 51 THR G O 1
ATOM 6977 N N . ASN G 1 52 ? 0.435 53.114 42.313 1.00 10.51 52 ASN G N 1
ATOM 6978 C CA . ASN G 1 52 ? 1.410 52.245 41.689 1.00 11.31 52 ASN G CA 1
ATOM 6979 C C . ASN G 1 52 ? 2.580 53.045 41.131 1.00 10.94 52 ASN G C 1
ATOM 6980 O O . ASN G 1 52 ? 2.404 54.126 40.542 1.00 13.29 52 ASN G O 1
ATOM 6985 N N . CYS G 1 53 ? 3.783 52.523 41.295 1.00 10.93 53 CYS G N 1
ATOM 6986 C CA . CYS G 1 53 ? 4.988 53.153 40.799 1.00 10.89 53 CYS G CA 1
ATOM 6987 C C . CYS G 1 53 ? 5.188 52.905 39.305 1.00 11.38 53 CYS G C 1
ATOM 6988 O O . CYS G 1 53 ? 4.763 51.889 38.744 1.00 11.89 53 CYS G O 1
ATOM 6991 N N . GLY G 1 54 ? 5.892 53.830 38.653 1.00 11.13 54 GLY G N 1
ATOM 6992 C CA . GLY G 1 54 ? 6.080 53.693 37.214 1.00 12.34 54 GLY G CA 1
ATOM 6993 C C . GLY G 1 54 ? 6.866 52.467 36.774 1.00 11.70 54 GLY G C 1
ATOM 6994 O O . GLY G 1 54 ? 6.530 51.835 35.765 1.00 12.48 54 GLY G O 1
ATOM 6995 N N . GLU G 1 55 ? 7.909 52.107 37.515 1.00 11.91 55 GLU G N 1
ATOM 6996 C CA . GLU G 1 55 ? 8.680 50.936 37.112 1.00 12.53 55 GLU G CA 1
ATOM 6997 C C . GLU G 1 55 ? 7.885 49.645 37.293 1.00 12.04 55 GLU G C 1
ATOM 6998 O O . GLU G 1 55 ? 8.044 48.707 36.511 1.00 12.61 55 GLU G O 1
ATOM 7004 N N . ARG G 1 56 ? 6.984 49.603 38.293 1.00 11.58 56 ARG G N 1
ATOM 7005 C CA . ARG G 1 56 ? 6.048 48.482 38.379 1.00 11.87 56 ARG G CA 1
ATOM 7006 C C . ARG G 1 56 ? 5.065 48.487 37.214 1.00 11.25 56 ARG G C 1
ATOM 7007 O O . ARG G 1 56 ? 4.785 47.430 36.622 1.00 12.28 56 ARG G O 1
ATOM 7015 N N . SER G 1 57 ? 4.530 49.656 36.838 1.00 11.59 57 SER G N 1
ATOM 7016 C CA . SER G 1 57 ? 3.644 49.702 35.666 1.00 12.37 57 SER G CA 1
ATOM 7017 C C . SER G 1 57 ? 4.317 49.074 34.446 1.00 11.59 57 SER G C 1
ATOM 7018 O O . SER G 1 57 ? 3.700 48.287 33.710 1.00 12.71 57 SER G O 1
ATOM 7021 N N . ALA G 1 58 ? 5.592 49.404 34.219 1.00 11.75 58 ALA G N 1
ATOM 7022 C CA . ALA G 1 58 ? 6.278 48.918 33.027 1.00 11.94 58 ALA G CA 1
ATOM 7023 C C . ALA G 1 58 ? 6.509 47.404 33.088 1.00 11.93 58 ALA G C 1
ATOM 7024 O O . ALA G 1 58 ? 6.243 46.680 32.118 1.00 12.37 58 ALA G O 1
ATOM 7026 N N A ILE G 1 59 ? 7.028 46.904 34.207 0.48 11.58 59 ILE G N 1
ATOM 7027 N N B ILE G 1 59 ? 7.010 46.907 34.222 0.52 11.91 59 ILE G N 1
ATOM 7028 C CA A ILE G 1 59 ? 7.343 45.480 34.272 0.48 11.74 59 ILE G CA 1
ATOM 7029 C CA B ILE G 1 59 ? 7.356 45.491 34.320 0.52 12.49 59 ILE G CA 1
ATOM 7030 C C A ILE G 1 59 ? 6.071 44.638 34.292 0.48 11.39 59 ILE G C 1
ATOM 7031 C C B ILE G 1 59 ? 6.103 44.618 34.360 0.52 11.73 59 ILE G C 1
ATOM 7032 O O A ILE G 1 59 ? 6.016 43.569 33.669 0.48 12.06 59 ILE G O 1
ATOM 7033 O O B ILE G 1 59 ? 6.095 43.505 33.822 0.52 12.94 59 ILE G O 1
ATOM 7042 N N . PHE G 1 60 ? 5.022 45.099 34.980 1.00 11.54 60 PHE G N 1
ATOM 7043 C CA . PHE G 1 60 ? 3.766 44.345 34.975 1.00 11.22 60 PHE G CA 1
ATOM 7044 C C . PHE G 1 60 ? 3.178 44.268 33.573 1.00 11.85 60 PHE G C 1
ATOM 7045 O O . PHE G 1 60 ? 2.595 43.244 33.185 1.00 12.37 60 PHE G O 1
ATOM 7053 N N . ALA G 1 61 ? 3.336 45.348 32.790 1.00 11.54 61 ALA G N 1
ATOM 7054 C CA . ALA G 1 61 ? 2.869 45.322 31.422 1.00 12.75 61 ALA G CA 1
ATOM 7055 C C . ALA G 1 61 ? 3.639 44.279 30.629 1.00 12.46 61 ALA G C 1
ATOM 7056 O O . ALA G 1 61 ? 3.046 43.491 29.869 1.00 13.30 61 ALA G O 1
ATOM 7058 N N . ALA G 1 62 ? 4.954 44.216 30.818 1.00 12.40 62 ALA G N 1
ATOM 7059 C CA . ALA G 1 62 ? 5.742 43.232 30.083 1.00 12.84 62 ALA G CA 1
ATOM 7060 C C . ALA G 1 62 ? 5.291 41.812 30.423 1.00 12.54 62 ALA G C 1
ATOM 7061 O O . ALA G 1 62 ? 5.074 40.976 29.532 1.00 13.05 62 ALA G O 1
ATOM 7063 N N . TYR G 1 63 ? 5.185 41.513 31.710 1.00 12.52 63 TYR G N 1
ATOM 7064 C CA . TYR G 1 63 ? 4.816 40.158 32.133 1.00 13.07 63 TYR G CA 1
ATOM 7065 C C . TYR G 1 63 ? 3.416 39.794 31.666 1.00 12.60 63 TYR G C 1
ATOM 7066 O O . TYR G 1 63 ? 3.157 38.635 31.313 1.00 13.45 63 TYR G O 1
ATOM 7075 N N . SER G 1 64 ? 2.503 40.774 31.667 1.00 12.10 64 SER G N 1
ATOM 7076 C CA . SER G 1 64 ? 1.133 40.540 31.244 1.00 12.78 64 SER G CA 1
ATOM 7077 C C . SER G 1 64 ? 1.043 40.209 29.769 1.00 13.09 64 SER G C 1
ATOM 7078 O O . SER G 1 64 ? 0.020 39.649 29.337 1.00 14.38 64 SER G O 1
ATOM 7081 N N . ASN G 1 65 ? 2.075 40.528 28.994 1.00 13.89 65 ASN G N 1
ATOM 7082 C CA . ASN G 1 65 ? 2.112 40.176 27.586 1.00 14.54 65 ASN G CA 1
ATOM 7083 C C . ASN G 1 65 ? 3.003 38.965 27.335 1.00 15.84 65 ASN G C 1
ATOM 7084 O O . ASN G 1 65 ? 3.354 38.672 26.176 1.00 19.04 65 ASN G O 1
ATOM 7089 N N . GLY G 1 66 ? 3.359 38.231 28.395 1.00 15.44 66 GLY G N 1
ATOM 7090 C CA . GLY G 1 66 ? 4.025 36.955 28.267 1.00 16.62 66 GLY G CA 1
ATOM 7091 C C . GLY G 1 66 ? 5.510 36.979 28.480 1.00 16.38 66 GLY G C 1
ATOM 7092 O O . GLY G 1 66 ? 6.123 35.909 28.485 1.00 18.45 66 GLY G O 1
ATOM 7093 N N . TYR G 1 67 ? 6.119 38.154 28.614 1.00 15.27 67 TYR G N 1
ATOM 7094 C CA . TYR G 1 67 ? 7.556 38.237 28.800 1.00 14.27 67 TYR G CA 1
ATOM 7095 C C . TYR G 1 67 ? 7.918 37.797 30.207 1.00 14.85 67 TYR G C 1
ATOM 7096 O O . TYR G 1 67 ? 7.123 37.928 31.149 1.00 15.74 67 TYR G O 1
ATOM 7105 N N . ARG G 1 68 ? 9.121 37.248 30.337 1.00 15.50 68 ARG G N 1
ATOM 7106 C CA . ARG G 1 68 ? 9.664 36.797 31.606 1.00 15.47 68 ARG G CA 1
ATOM 7107 C C . ARG G 1 68 ? 11.057 37.382 31.799 1.00 15.17 68 ARG G C 1
ATOM 7108 O O . ARG G 1 68 ? 11.584 38.088 30.927 1.00 16.27 68 ARG G O 1
ATOM 7116 N N A ALA G 1 69 ? 11.675 37.066 32.938 0.48 15.54 69 ALA G N 1
ATOM 7117 N N B ALA G 1 69 ? 11.664 37.117 32.960 0.52 15.52 69 ALA G N 1
ATOM 7118 C CA A ALA G 1 69 ? 12.884 37.775 33.342 0.48 15.55 69 ALA G CA 1
ATOM 7119 C CA B ALA G 1 69 ? 12.950 37.737 33.267 0.52 15.42 69 ALA G CA 1
ATOM 7120 C C A ALA G 1 69 ? 13.986 37.658 32.299 0.48 15.15 69 ALA G C 1
ATOM 7121 C C B ALA G 1 69 ? 13.949 37.480 32.154 0.52 15.32 69 ALA G C 1
ATOM 7122 O O A ALA G 1 69 ? 14.695 38.632 32.028 0.48 16.01 69 ALA G O 1
ATOM 7123 O O B ALA G 1 69 ? 14.723 38.370 31.774 0.52 16.40 69 ALA G O 1
ATOM 7126 N N A ASP G 1 70 ? 14.177 36.462 31.728 0.48 15.10 70 ASP G N 1
ATOM 7127 N N B ASP G 1 70 ? 13.936 36.263 31.603 0.52 15.11 70 ASP G N 1
ATOM 7128 C CA A ASP G 1 70 ? 15.225 36.274 30.724 0.48 16.30 70 ASP G CA 1
ATOM 7129 C CA B ASP G 1 70 ? 14.898 35.883 30.573 0.52 16.17 70 ASP G CA 1
ATOM 7130 C C A ASP G 1 70 ? 14.881 36.910 29.385 0.48 17.31 70 ASP G C 1
ATOM 7131 C C B ASP G 1 70 ? 14.726 36.649 29.271 0.52 16.96 70 ASP G C 1
ATOM 7132 O O A ASP G 1 70 ? 15.777 37.074 28.547 0.48 17.44 70 ASP G O 1
ATOM 7133 O O B ASP G 1 70 ? 15.599 36.561 28.400 0.52 17.09 70 ASP G O 1
ATOM 7142 N N A ASP G 1 71 ? 13.611 37.262 29.158 0.48 16.73 71 ASP G N 1
ATOM 7143 N N B ASP G 1 71 ? 13.643 37.403 29.113 0.52 17.28 71 ASP G N 1
ATOM 7144 C CA A ASP G 1 71 ? 13.218 37.987 27.958 0.48 17.43 71 ASP G CA 1
ATOM 7145 C CA B ASP G 1 71 ? 13.416 38.185 27.906 0.52 18.79 71 ASP G CA 1
ATOM 7146 C C A ASP G 1 71 ? 13.504 39.481 28.049 0.48 17.66 71 ASP G C 1
ATOM 7147 C C B ASP G 1 71 ? 13.747 39.663 28.070 0.52 18.76 71 ASP G C 1
ATOM 7148 O O A ASP G 1 71 ? 13.304 40.184 27.053 0.48 17.84 71 ASP G O 1
ATOM 7149 O O B ASP G 1 71 ? 13.715 40.406 27.080 0.52 19.91 71 ASP G O 1
ATOM 7158 N N A ILE G 1 72 ? 13.938 39.979 29.210 0.48 17.98 72 ILE G N 1
ATOM 7159 N N B ILE G 1 72 ? 14.042 40.115 29.278 0.52 18.14 72 ILE G N 1
ATOM 7160 C CA A ILE G 1 72 ? 14.146 41.407 29.442 0.48 18.27 72 ILE G CA 1
ATOM 7161 C CA B ILE G 1 72 ? 14.136 41.541 29.566 0.52 17.16 72 ILE G CA 1
ATOM 7162 C C A ILE G 1 72 ? 15.586 41.734 29.100 0.48 18.29 72 ILE G C 1
ATOM 7163 C C B ILE G 1 72 ? 15.583 41.969 29.418 0.52 17.20 72 ILE G C 1
ATOM 7164 O O A ILE G 1 72 ? 16.490 40.954 29.407 0.48 19.09 72 ILE G O 1
ATOM 7165 O O B ILE G 1 72 ? 16.481 41.419 30.072 0.52 17.80 72 ILE G O 1
ATOM 7174 N N . GLU G 1 73 ? 15.811 42.905 28.501 1.00 17.11 73 GLU G N 1
ATOM 7175 C CA . GLU G 1 73 ? 17.152 43.411 28.239 1.00 17.77 73 GLU G CA 1
ATOM 7176 C C . GLU G 1 73 ? 17.581 44.491 29.233 1.00 17.80 73 GLU G C 1
ATOM 7177 O O . GLU G 1 73 ? 18.715 44.467 29.713 1.00 19.37 73 GLU G O 1
ATOM 7180 N N . ALA G 1 74 ? 16.699 45.428 29.591 1.00 16.55 74 ALA G N 1
ATOM 7181 C CA . ALA G 1 74 ? 17.105 46.534 30.458 1.00 15.95 74 ALA G CA 1
ATOM 7182 C C . ALA G 1 74 ? 15.856 47.243 30.946 1.00 14.97 74 ALA G C 1
ATOM 7183 O O . ALA G 1 74 ? 14.779 47.108 30.363 1.00 15.28 74 ALA G O 1
ATOM 7185 N N . LEU G 1 75 ? 16.009 48.002 32.026 1.00 15.48 75 LEU G N 1
ATOM 7186 C CA . LEU G 1 75 ? 14.933 48.835 32.550 1.00 14.57 75 LEU G CA 1
ATOM 7187 C C . LEU G 1 75 ? 15.481 50.228 32.807 1.00 14.41 75 LEU G C 1
ATOM 7188 O O . LEU G 1 75 ? 16.555 50.348 33.397 1.00 18.35 75 LEU G O 1
ATOM 7193 N N . ALA G 1 76 ? 14.767 51.268 32.380 1.00 13.80 76 ALA G N 1
ATOM 7194 C CA . ALA G 1 76 ? 15.163 52.637 32.687 1.00 13.61 76 ALA G CA 1
ATOM 7195 C C . ALA G 1 76 ? 14.085 53.276 33.549 1.00 13.39 76 ALA G C 1
ATOM 7196 O O . ALA G 1 76 ? 12.886 53.040 33.326 1.00 13.25 76 ALA G O 1
ATOM 7198 N N . ILE G 1 77 ? 14.489 54.084 34.529 1.00 13.47 77 ILE G N 1
ATOM 7199 C CA . ILE G 1 77 ? 13.569 54.753 35.458 1.00 13.27 77 ILE G CA 1
ATOM 7200 C C . ILE G 1 77 ? 14.090 56.171 35.658 1.00 12.53 77 ILE G C 1
ATOM 7201 O O . ILE G 1 77 ? 15.265 56.345 36.009 1.00 14.16 77 ILE G O 1
ATOM 7206 N N . VAL G 1 78 ? 13.231 57.178 35.473 1.00 13.25 78 VAL G N 1
ATOM 7207 C CA . VAL G 1 78 ? 13.684 58.562 35.418 1.00 14.08 78 VAL G CA 1
ATOM 7208 C C . VAL G 1 78 ? 12.771 59.468 36.215 1.00 13.68 78 VAL G C 1
ATOM 7209 O O . VAL G 1 78 ? 11.582 59.197 36.419 1.00 13.21 78 VAL G O 1
ATOM 7213 N N . THR G 1 79 ? 13.357 60.576 36.657 1.00 13.15 79 THR G N 1
ATOM 7214 C CA . THR G 1 79 ? 12.652 61.637 37.357 1.00 14.02 79 THR G CA 1
ATOM 7215 C C . THR G 1 79 ? 13.217 62.974 36.886 1.00 15.37 79 THR G C 1
ATOM 7216 O O . THR G 1 79 ? 14.106 63.031 36.030 1.00 16.85 79 THR G O 1
ATOM 7220 N N . ASP G 1 80 ? 12.713 64.065 37.477 1.00 15.66 80 ASP G N 1
ATOM 7221 C CA . ASP G 1 80 ? 13.360 65.371 37.347 1.00 17.64 80 ASP G CA 1
ATOM 7222 C C . ASP G 1 80 ? 13.862 65.877 38.696 1.00 18.51 80 ASP G C 1
ATOM 7223 O O . ASP G 1 80 ? 13.953 67.094 38.915 1.00 20.86 80 ASP G O 1
ATOM 7228 N N . GLY G 1 81 ? 14.183 64.968 39.608 1.00 18.26 81 GLY G N 1
ATOM 7229 C CA . GLY G 1 81 ? 14.557 65.354 40.954 1.00 19.03 81 GLY G CA 1
ATOM 7230 C C . GLY G 1 81 ? 15.956 65.930 41.041 1.00 20.61 81 GLY G C 1
ATOM 7231 O O . GLY G 1 81 ? 16.760 65.860 40.105 1.00 19.91 81 GLY G O 1
ATOM 7232 N N A ASP G 1 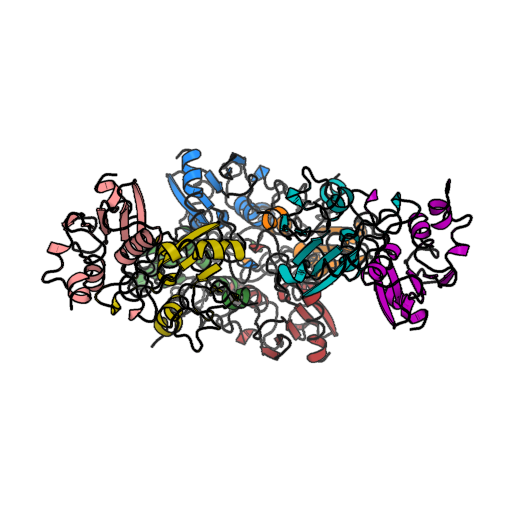82 ? 16.245 66.494 42.216 0.45 21.37 82 ASP G N 1
ATOM 7233 N N B ASP G 1 82 ? 16.248 66.497 42.215 0.55 21.21 82 ASP G N 1
ATOM 7234 C CA A ASP G 1 82 ? 17.525 67.158 42.436 0.45 23.95 82 ASP G CA 1
ATOM 7235 C CA B ASP G 1 82 ? 17.531 67.160 42.431 0.55 24.25 82 ASP G CA 1
ATOM 7236 C C A ASP G 1 82 ? 18.682 66.169 42.455 0.45 23.59 82 ASP G C 1
ATOM 7237 C C B ASP G 1 82 ? 18.686 66.170 42.461 0.55 23.76 82 ASP G C 1
ATOM 7238 O O A ASP G 1 82 ? 19.812 66.539 42.119 0.45 24.45 82 ASP G O 1
ATOM 7239 O O B ASP G 1 82 ? 19.821 66.541 42.146 0.55 24.66 82 ASP G O 1
ATOM 7248 N N . ARG G 1 83 ? 18.430 64.919 42.835 1.00 21.64 83 ARG G N 1
ATOM 7249 C CA . ARG G 1 83 ? 19.446 63.879 42.782 1.00 21.46 83 ARG G CA 1
ATOM 7250 C C . ARG G 1 83 ? 18.870 62.673 42.055 1.00 19.25 83 ARG G C 1
ATOM 7251 O O . ARG G 1 83 ? 17.667 62.586 41.828 1.00 18.40 83 ARG G O 1
ATOM 7259 N N . VAL G 1 84 ? 19.737 61.753 41.650 1.00 17.70 84 VAL G N 1
ATOM 7260 C CA . VAL G 1 84 ? 19.275 60.570 40.931 1.00 17.27 84 VAL G CA 1
ATOM 7261 C C . VAL G 1 84 ? 18.604 59.649 41.935 1.00 16.48 84 VAL G C 1
ATOM 7262 O O . VAL G 1 84 ? 19.195 59.296 42.961 1.00 19.25 84 VAL G O 1
ATOM 7266 N N . GLY G 1 85 ? 17.359 59.276 41.650 1.00 15.69 85 GLY G N 1
ATOM 7267 C CA . GLY G 1 85 ? 16.585 58.397 42.503 1.00 15.55 85 GLY G CA 1
ATOM 7268 C C . GLY G 1 85 ? 16.615 56.943 42.065 1.00 14.39 85 GLY G C 1
ATOM 7269 O O . GLY G 1 85 ? 16.787 56.614 40.884 1.00 14.74 85 GLY G O 1
ATOM 7270 N N . ALA G 1 86 ? 16.457 56.064 43.043 1.00 13.92 86 ALA G N 1
ATOM 7271 C CA . ALA G 1 86 ? 16.374 54.632 42.842 1.00 13.54 86 ALA G CA 1
ATOM 7272 C C . ALA G 1 86 ? 14.932 54.188 43.026 1.00 12.38 86 ALA G C 1
ATOM 7273 O O . ALA G 1 86 ? 14.125 54.886 43.649 1.00 12.41 86 ALA G O 1
ATOM 7275 N N . PRO G 1 87 ? 14.583 53.005 42.528 1.00 12.73 87 PRO G N 1
ATOM 7276 C CA . PRO G 1 87 ? 13.255 52.438 42.825 1.00 12.90 87 PRO G CA 1
ATOM 7277 C C . PRO G 1 87 ? 13.047 52.352 44.326 1.00 11.61 87 PRO G C 1
ATOM 7278 O O . PRO G 1 87 ? 13.992 52.089 45.070 1.00 12.64 87 PRO G O 1
ATOM 7282 N N . CYS G 1 88 ? 11.816 52.591 44.775 1.00 11.43 88 CYS G N 1
ATOM 7283 C CA . CYS G 1 88 ? 11.518 52.493 46.204 1.00 11.49 88 CYS G CA 1
ATOM 7284 C C . CYS G 1 88 ? 11.574 51.029 46.656 1.00 10.78 88 CYS G C 1
ATOM 7285 O O . CYS G 1 88 ? 11.710 50.111 45.850 1.00 11.25 88 CYS G O 1
ATOM 7288 N N . GLY G 1 89 ? 11.418 50.804 47.960 1.00 11.01 89 GLY G N 1
ATOM 7289 C CA . GLY G 1 89 ? 11.542 49.452 48.484 1.00 10.87 89 GLY G CA 1
ATOM 7290 C C . GLY G 1 89 ? 10.488 48.508 47.941 1.00 10.74 89 GLY G C 1
ATOM 7291 O O . GLY G 1 89 ? 10.760 47.312 47.759 1.00 10.78 89 GLY G O 1
ATOM 7292 N N . ILE G 1 90 ? 9.270 48.998 47.722 1.00 10.49 90 ILE G N 1
ATOM 7293 C CA . ILE G 1 90 ? 8.243 48.122 47.136 1.00 11.00 90 ILE G CA 1
ATOM 7294 C C . ILE G 1 90 ? 8.708 47.607 45.778 1.00 10.57 90 ILE G C 1
ATOM 7295 O O . ILE G 1 90 ? 8.620 46.409 45.455 1.00 11.45 90 ILE G O 1
ATOM 7300 N N . CYS G 1 91 ? 9.177 48.538 44.945 1.00 10.62 91 CYS G N 1
ATOM 7301 C CA . CYS G 1 91 ? 9.597 48.191 43.601 1.00 10.88 91 CYS G CA 1
ATOM 7302 C C . CYS G 1 91 ? 10.825 47.308 43.630 1.00 11.08 91 CYS G C 1
ATOM 7303 O O . CYS G 1 91 ? 10.956 46.399 42.809 1.00 11.46 91 CYS G O 1
ATOM 7306 N N . ARG G 1 92 ? 11.707 47.507 44.600 1.00 11.19 92 ARG G N 1
ATOM 7307 C CA . ARG G 1 92 ? 12.865 46.615 44.724 1.00 11.13 92 ARG G CA 1
ATOM 7308 C C . ARG G 1 92 ? 12.414 45.187 45.025 1.00 11.27 92 ARG G C 1
ATOM 7309 O O . ARG G 1 92 ? 12.973 44.235 44.492 1.00 11.92 92 ARG G O 1
ATOM 7317 N N . GLN G 1 93 ? 11.396 45.044 45.872 1.00 10.75 93 GLN G N 1
ATOM 7318 C CA . GLN G 1 93 ? 10.897 43.705 46.154 1.00 11.41 93 GLN G CA 1
ATOM 7319 C C . GLN G 1 93 ? 10.346 43.046 44.893 1.00 11.23 93 GLN G C 1
ATOM 7320 O O . GLN G 1 93 ? 10.568 41.845 44.661 1.00 12.23 93 GLN G O 1
ATOM 7326 N N . VAL G 1 94 ? 9.602 43.797 44.087 1.00 10.79 94 VAL G N 1
ATOM 7327 C CA . VAL G 1 94 ? 9.081 43.268 42.834 1.00 11.41 94 VAL G CA 1
ATOM 7328 C C . VAL G 1 94 ? 10.210 42.927 41.872 1.00 10.97 94 VAL G C 1
ATOM 7329 O O . VAL G 1 94 ? 10.253 41.837 41.289 1.00 12.63 94 VAL G O 1
ATOM 7333 N N . LEU G 1 95 ? 11.131 43.870 41.658 1.00 11.39 95 LEU G N 1
ATOM 7334 C CA . LEU G 1 95 ? 12.225 43.637 40.720 1.00 12.64 95 LEU G CA 1
ATOM 7335 C C . LEU G 1 95 ? 13.120 42.484 41.143 1.00 13.15 95 LEU G C 1
ATOM 7336 O O . LEU G 1 95 ? 13.691 41.803 40.277 1.00 14.35 95 LEU G O 1
ATOM 7341 N N A SER G 1 96 ? 13.259 42.254 42.447 0.70 13.03 96 SER G N 1
ATOM 7342 N N B SER G 1 96 ? 13.257 42.232 42.445 0.30 13.26 96 SER G N 1
ATOM 7343 C CA A SER G 1 96 ? 14.035 41.127 42.954 0.70 14.83 96 SER G CA 1
ATOM 7344 C CA B SER G 1 96 ? 14.088 41.118 42.893 0.30 14.41 96 SER G CA 1
ATOM 7345 C C A SER G 1 96 ? 13.504 39.815 42.406 0.70 15.35 96 SER G C 1
ATOM 7346 C C B SER G 1 96 ? 13.494 39.768 42.507 0.30 14.73 96 SER G C 1
ATOM 7347 O O A SER G 1 96 ? 14.285 38.904 42.104 0.70 18.04 96 SER G O 1
ATOM 7348 O O B SER G 1 96 ? 14.228 38.771 42.452 0.30 15.73 96 SER G O 1
ATOM 7353 N N . GLU G 1 97 ? 12.187 39.709 42.249 1.00 14.74 97 GLU G N 1
ATOM 7354 C CA . GLU G 1 97 ? 11.557 38.506 41.738 1.00 15.94 97 GLU G CA 1
ATOM 7355 C C . GLU G 1 97 ? 11.474 38.486 40.220 1.00 14.44 97 GLU G C 1
ATOM 7356 O O . GLU G 1 97 ? 11.616 37.411 39.613 1.00 16.66 97 GLU G O 1
ATOM 7362 N N . LEU G 1 98 ? 11.271 39.645 39.594 1.00 12.89 98 LEU G N 1
ATOM 7363 C CA . LEU G 1 98 ? 10.921 39.670 38.185 1.00 13.18 98 LEU G CA 1
ATOM 7364 C C . LEU G 1 98 ? 12.080 39.977 37.256 1.00 13.95 98 LEU G C 1
ATOM 7365 O O . LEU G 1 98 ? 11.933 39.782 36.041 1.00 14.65 98 LEU G O 1
ATOM 7370 N N . LEU G 1 99 ? 13.226 40.417 37.766 1.00 13.74 99 LEU G N 1
ATOM 7371 C CA . LEU G 1 99 ? 14.406 40.653 36.938 1.00 15.28 99 LEU G CA 1
ATOM 7372 C C . LEU G 1 99 ? 15.495 39.665 37.310 1.00 16.59 99 LEU G C 1
ATOM 7373 O O . LEU G 1 99 ? 15.594 39.252 38.462 1.00 18.40 99 LEU G O 1
ATOM 7378 N N . ASN G 1 100 ? 16.356 39.336 36.345 1.00 18.22 100 ASN G N 1
ATOM 7379 C CA . ASN G 1 100 ? 17.604 38.646 36.657 1.00 19.28 100 ASN G CA 1
ATOM 7380 C C . ASN G 1 100 ? 18.587 39.578 37.357 1.00 21.00 100 ASN G C 1
ATOM 7381 O O . ASN G 1 100 ? 18.485 40.812 37.281 1.00 21.79 100 ASN G O 1
ATOM 7386 N N A ASP G 1 101 ? 19.593 38.975 37.993 0.48 22.98 101 ASP G N 1
ATOM 7387 N N B ASP G 1 101 ? 19.536 38.956 38.072 0.52 22.51 101 ASP G N 1
ATOM 7388 C CA A ASP G 1 101 ? 20.637 39.762 38.639 0.48 24.47 101 ASP G CA 1
ATOM 7389 C CA B ASP G 1 101 ? 20.347 39.654 39.070 0.52 23.47 101 ASP G CA 1
ATOM 7390 C C A ASP G 1 101 ? 21.475 40.557 37.641 0.48 22.45 101 ASP G C 1
ATOM 7391 C C B ASP G 1 101 ? 21.073 40.854 38.482 0.52 21.91 101 ASP G C 1
ATOM 7392 O O A ASP G 1 101 ? 22.104 41.540 38.033 0.48 22.88 101 ASP G O 1
ATOM 7393 O O B ASP G 1 101 ? 21.182 41.899 39.133 0.52 22.64 101 ASP G O 1
ATOM 7402 N N A ASN G 1 102 ? 21.528 40.152 36.371 0.48 20.38 102 ASN G N 1
ATOM 7403 N N B ASN G 1 102 ? 21.585 40.725 37.259 0.52 20.98 102 ASN G N 1
ATOM 7404 C CA A ASN G 1 102 ? 22.410 40.820 35.421 0.48 20.36 102 ASN G CA 1
ATOM 7405 C CA B ASN G 1 102 ? 22.476 41.717 36.679 0.52 20.76 102 ASN G CA 1
ATOM 7406 C C A ASN G 1 102 ? 21.713 41.869 34.555 0.48 19.54 102 ASN G C 1
ATOM 7407 C C B ASN G 1 102 ? 21.856 42.467 35.506 0.52 19.87 102 ASN G C 1
ATOM 7408 O O A ASN G 1 102 ? 22.384 42.528 33.761 0.48 20.49 102 ASN G O 1
ATOM 7409 O O B ASN G 1 102 ? 22.576 43.140 34.763 0.52 20.20 102 ASN G O 1
ATOM 7418 N N A THR G 1 103 ? 20.400 42.054 34.702 0.48 18.81 103 THR G N 1
ATOM 7419 N N B THR G 1 103 ? 20.545 42.377 35.331 0.52 18.22 103 THR G N 1
ATOM 7420 C CA A THR G 1 103 ? 19.671 43.015 33.881 0.48 18.72 103 THR G CA 1
ATOM 7421 C CA B THR G 1 103 ? 19.885 43.163 34.298 0.52 18.36 103 THR G CA 1
ATOM 7422 C C A THR G 1 103 ? 19.944 44.428 34.387 0.48 18.53 103 THR G C 1
ATOM 7423 C C B THR G 1 103 ? 20.089 44.647 34.586 0.52 18.09 103 THR G C 1
ATOM 7424 O O A THR G 1 103 ? 19.695 44.713 35.565 0.48 19.30 103 THR G O 1
ATOM 7425 O O B THR G 1 103 ? 19.851 45.095 35.717 0.52 17.72 103 THR G O 1
ATOM 7432 N N A PRO G 1 104 ? 20.456 45.330 33.555 0.48 18.26 104 PRO G N 1
ATOM 7433 N N B PRO G 1 104 ? 20.567 45.431 33.620 0.52 18.13 104 PRO G N 1
ATOM 7434 C CA A PRO G 1 104 ? 20.794 46.669 34.049 0.48 17.37 104 PRO G CA 1
ATOM 7435 C CA B PRO G 1 104 ? 20.873 46.840 33.903 0.52 17.29 104 PRO G CA 1
ATOM 7436 C C A PRO G 1 104 ? 19.557 47.515 34.306 0.48 16.58 104 PRO G C 1
ATOM 7437 C C B PRO G 1 104 ? 19.615 47.629 34.218 0.52 16.71 104 PRO G C 1
ATOM 7438 O O A PRO G 1 104 ? 18.532 47.389 33.629 0.48 17.07 104 PRO G O 1
ATOM 7439 O O B PRO G 1 104 ? 18.620 47.557 33.494 0.52 17.25 104 PRO G O 1
ATOM 7446 N N . ILE G 1 105 ? 19.674 48.390 35.302 1.00 17.25 105 ILE G N 1
ATOM 7447 C CA . ILE G 1 105 ? 18.638 49.358 35.646 1.00 17.34 105 ILE G CA 1
ATOM 7448 C C . ILE G 1 105 ? 19.287 50.724 35.504 1.00 16.55 105 ILE G C 1
ATOM 7449 O O . ILE G 1 105 ? 20.199 51.078 36.266 1.00 19.34 105 ILE G O 1
ATOM 7454 N N . TYR G 1 106 ? 18.831 51.492 34.532 1.00 15.49 106 TYR G N 1
ATOM 7455 C CA . TYR G 1 106 ? 19.403 52.805 34.282 1.00 15.69 106 TYR G CA 1
ATOM 7456 C C . TYR G 1 106 ? 18.543 53.830 34.994 1.00 15.18 106 TYR G C 1
ATOM 7457 O O . TYR G 1 106 ? 17.310 53.800 34.886 1.00 16.60 106 TYR G O 1
ATOM 7466 N N . LEU G 1 107 ? 19.186 54.744 35.708 1.00 15.05 107 LEU G N 1
ATOM 7467 C CA . LEU G 1 107 ? 18.510 55.728 36.533 1.00 14.68 107 LEU G CA 1
ATOM 7468 C C . LEU G 1 107 ? 18.999 57.094 36.090 1.00 15.49 107 LEU G C 1
ATOM 7469 O O . LEU G 1 107 ? 20.207 57.299 35.907 1.00 17.99 107 LEU G O 1
ATOM 7474 N N . SER G 1 108 ? 18.085 58.037 35.908 1.00 15.52 108 SER G N 1
ATOM 7475 C CA . SER G 1 108 ? 18.507 59.381 35.533 1.00 16.48 108 SER G CA 1
ATOM 7476 C C . SER G 1 108 ? 17.505 60.417 36.016 1.00 16.02 108 SER G C 1
ATOM 7477 O O . SER G 1 108 ? 16.290 60.185 35.983 1.00 15.83 108 SER G O 1
ATOM 7480 N N . ASN G 1 109 ? 18.031 61.566 36.438 1.00 16.80 109 ASN G N 1
ATOM 7481 C CA . ASN G 1 109 ? 17.205 62.720 36.785 1.00 17.49 109 ASN G CA 1
ATOM 7482 C C . ASN G 1 109 ? 17.272 63.799 35.725 1.00 19.40 109 ASN G C 1
ATOM 7483 O O . ASN G 1 109 ? 16.900 64.954 35.989 1.00 20.86 109 ASN G O 1
ATOM 7488 N N . GLY G 1 110 ? 17.776 63.468 34.549 1.00 20.94 110 GLY G N 1
ATOM 7489 C CA . GLY G 1 110 ? 17.923 64.452 33.507 1.00 22.86 110 GLY G CA 1
ATOM 7490 C C . GLY G 1 110 ? 19.227 65.214 33.553 1.00 24.52 110 GLY G C 1
ATOM 7491 O O . GLY G 1 110 ? 19.571 65.870 32.561 1.00 27.64 110 GLY G O 1
ATOM 7492 N N . LYS G 1 111 ? 19.968 65.150 34.659 1.00 23.80 111 LYS G N 1
ATOM 7493 C CA . LYS G 1 111 ? 21.277 65.791 34.792 1.00 25.40 111 LYS G CA 1
ATOM 7494 C C . LYS G 1 111 ? 22.405 64.790 34.950 1.00 27.11 111 LYS G C 1
ATOM 7495 O O . LYS G 1 111 ? 23.504 64.992 34.407 1.00 29.15 111 LYS G O 1
ATOM 7498 N N A GLU G 1 112 ? 22.146 63.699 35.662 0.59 27.54 112 GLU G N 1
ATOM 7499 N N B GLU G 1 112 ? 22.169 63.725 35.709 0.41 28.10 112 GLU G N 1
ATOM 7500 C CA A GLU G 1 112 ? 23.126 62.668 35.956 0.59 28.87 112 GLU G CA 1
ATOM 7501 C CA B GLU G 1 112 ? 23.135 62.662 35.908 0.41 29.60 112 GLU G CA 1
ATOM 7502 C C A GLU G 1 112 ? 22.475 61.312 35.712 0.59 25.83 112 GLU G C 1
ATOM 7503 C C B GLU G 1 112 ? 22.467 61.329 35.602 0.41 26.26 112 GLU G C 1
ATOM 7504 O O A GLU G 1 112 ? 21.250 61.174 35.799 0.59 23.46 112 GLU G O 1
ATOM 7505 O O B GLU G 1 112 ? 21.237 61.218 35.563 0.41 24.35 112 GLU G O 1
ATOM 7516 N N . THR G 1 113 ? 23.296 60.313 35.387 1.00 24.60 113 THR G N 1
ATOM 7517 C CA . THR G 1 113 ? 22.820 58.961 35.110 1.00 24.87 113 THR G CA 1
ATOM 7518 C C . THR G 1 113 ? 23.627 57.955 35.919 1.00 24.91 113 THR G C 1
ATOM 7519 O O . THR G 1 113 ? 24.840 58.113 36.104 1.00 26.83 113 THR G O 1
ATOM 7523 N N . LEU G 1 114 ? 22.942 56.938 36.427 1.00 22.17 114 LEU G N 1
ATOM 7524 C CA . LEU G 1 114 ? 23.567 55.843 37.151 1.00 22.65 114 LEU G CA 1
ATOM 7525 C C . LEU G 1 114 ? 23.081 54.531 36.561 1.00 21.78 114 LEU G C 1
ATOM 7526 O O . LEU G 1 114 ? 22.030 54.461 35.919 1.00 22.82 114 LEU G O 1
ATOM 7531 N N . GLU G 1 115 ? 23.865 53.483 36.770 1.00 21.71 115 GLU G N 1
ATOM 7532 C CA . GLU G 1 115 ? 23.490 52.143 36.358 1.00 23.35 115 GLU G CA 1
ATOM 7533 C C . GLU G 1 115 ? 23.607 51.244 37.576 1.00 21.93 115 GLU G C 1
ATOM 7534 O O . GLU G 1 115 ? 24.645 51.232 38.244 1.00 22.63 115 GLU G O 1
ATOM 7540 N N . LYS G 1 116 ? 22.547 50.498 37.864 1.00 20.39 116 LYS G N 1
ATOM 7541 C CA . LYS G 1 116 ? 22.488 49.613 39.015 1.00 20.91 116 LYS G CA 1
ATOM 7542 C C . LYS G 1 116 ? 21.954 48.261 38.566 1.00 20.92 116 LYS G C 1
ATOM 7543 O O . LYS G 1 116 ? 21.475 48.092 37.442 1.00 23.96 116 LYS G O 1
ATOM 7549 N N . THR G 1 117 ? 22.103 47.270 39.433 1.00 20.76 117 THR G N 1
ATOM 7550 C CA . THR G 1 117 ? 21.398 46.007 39.292 1.00 21.96 117 THR G CA 1
ATOM 7551 C C . THR G 1 117 ? 20.609 45.768 40.568 1.00 20.39 117 THR G C 1
ATOM 7552 O O . THR G 1 117 ? 20.837 46.413 41.600 1.00 20.86 117 THR G O 1
ATOM 7556 N N . ILE G 1 118 ? 19.661 44.831 40.493 1.00 19.74 118 ILE G N 1
ATOM 7557 C CA . ILE G 1 118 ? 18.773 44.658 41.638 1.00 18.74 118 ILE G CA 1
ATOM 7558 C C . ILE G 1 118 ? 19.547 44.166 42.852 1.00 18.25 118 ILE G C 1
ATOM 7559 O O . ILE G 1 118 ? 19.247 44.561 43.979 1.00 19.40 118 ILE G O 1
ATOM 7564 N N . ASP G 1 119 ? 20.595 43.355 42.647 1.00 21.36 119 ASP G N 1
ATOM 7565 C CA . ASP G 1 119 ? 21.396 42.897 43.779 1.00 25.95 119 ASP G CA 1
ATOM 7566 C C . ASP G 1 119 ? 22.037 44.058 44.530 1.00 24.88 119 ASP G C 1
ATOM 7567 O O . ASP G 1 119 ? 22.129 44.031 45.761 1.00 26.41 119 ASP G O 1
ATOM 7572 N N A GLU G 1 120 ? 22.505 45.078 43.803 0.66 22.79 120 GLU G N 1
ATOM 7573 N N B GLU G 1 120 ? 22.488 45.087 43.805 0.34 23.82 120 GLU G N 1
ATOM 7574 C CA A GLU G 1 120 ? 23.095 46.246 44.452 0.66 23.52 120 GLU G CA 1
ATOM 7575 C CA B GLU G 1 120 ? 23.096 46.245 44.455 0.34 23.81 120 GLU G CA 1
ATOM 7576 C C A GLU G 1 120 ? 22.076 46.997 45.298 0.66 22.30 120 GLU G C 1
ATOM 7577 C C B GLU G 1 120 ? 22.083 47.032 45.276 0.34 22.13 120 GLU G C 1
ATOM 7578 O O A GLU G 1 120 ? 22.430 47.591 46.319 0.66 24.37 120 GLU G O 1
ATOM 7579 O O B GLU G 1 120 ? 22.451 47.677 46.263 0.34 23.23 120 GLU G O 1
ATOM 7590 N N . LEU G 1 121 ? 20.813 47.014 44.873 1.00 18.48 121 LEU G N 1
ATOM 7591 C CA . LEU G 1 121 ? 19.801 47.826 45.534 1.00 17.03 121 LEU G CA 1
ATOM 7592 C C . LEU G 1 121 ? 19.094 47.125 46.687 1.00 16.13 121 LEU G C 1
ATOM 7593 O O . LEU G 1 121 ? 18.441 47.792 47.494 1.00 16.13 121 LEU G O 1
ATOM 7598 N N . LEU G 1 122 ? 19.207 45.811 46.817 1.00 16.44 122 LEU G N 1
ATOM 7599 C CA . LEU G 1 122 ? 18.433 45.088 47.822 1.00 15.39 122 LEU G CA 1
ATOM 7600 C C . LEU G 1 122 ? 19.290 43.982 48.413 1.00 14.95 122 LEU G C 1
ATOM 7601 O O . LEU G 1 122 ? 19.329 42.858 47.894 1.00 17.29 122 LEU G O 1
ATOM 7606 N N . PRO G 1 123 ? 19.991 44.264 49.508 1.00 14.96 123 PRO G N 1
ATOM 7607 C CA . PRO G 1 123 ? 20.742 43.208 50.203 1.00 16.55 123 PRO G CA 1
ATOM 7608 C C . PRO G 1 123 ? 19.782 42.233 50.879 1.00 16.10 123 PRO G C 1
ATOM 7609 O O . PRO G 1 123 ? 18.615 42.538 51.102 1.00 15.97 123 PRO G O 1
ATOM 7613 N N . MET G 1 124 ? 20.283 41.026 51.189 1.00 16.18 124 MET G N 1
ATOM 7614 C CA . MET G 1 124 ? 19.535 40.018 51.961 1.00 15.92 124 MET G CA 1
ATOM 7615 C C . MET G 1 124 ? 18.136 39.810 51.402 1.00 14.77 124 MET G C 1
ATOM 7616 O O . MET G 1 124 ? 17.132 39.967 52.105 1.00 15.30 124 MET G O 1
ATOM 7621 N N . ARG G 1 125 ? 18.069 39.439 50.130 1.00 14.50 125 ARG G N 1
ATOM 7622 C CA . ARG G 1 125 ? 16.783 39.291 49.464 1.00 14.91 125 ARG G CA 1
ATOM 7623 C C . ARG G 1 125 ? 16.001 38.108 50.011 1.00 14.26 125 ARG G C 1
ATOM 7624 O O . ARG G 1 125 ? 16.553 37.037 50.250 1.00 15.87 125 ARG G O 1
ATOM 7632 N N . PHE G 1 126 ? 14.689 38.295 50.149 1.00 14.08 126 PHE G N 1
ATOM 7633 C CA . PHE G 1 126 ? 13.772 37.200 50.402 1.00 14.31 126 PHE G CA 1
ATOM 7634 C C . PHE G 1 126 ? 13.236 36.715 49.058 1.00 15.80 126 PHE G C 1
ATOM 7635 O O . PHE G 1 126 ? 12.573 37.486 48.336 1.00 17.07 126 PHE G O 1
ATOM 7643 N N . THR G 1 127 ? 13.509 35.459 48.725 1.00 15.31 127 THR G N 1
ATOM 7644 C CA . THR G 1 127 ? 13.304 34.969 47.372 1.00 16.22 127 THR G CA 1
ATOM 7645 C C . THR G 1 127 ? 12.216 33.908 47.315 1.00 14.68 127 THR G C 1
ATOM 7646 O O . THR G 1 127 ? 11.781 33.349 48.329 1.00 15.08 127 THR G O 1
ATOM 7650 N N . LYS G 1 128 ? 11.803 33.627 46.073 1.00 14.99 128 LYS G N 1
ATOM 7651 C CA . LYS G 1 128 ? 10.877 32.531 45.808 1.00 15.10 128 LYS G CA 1
ATOM 7652 C C . LYS G 1 128 ? 11.348 31.248 46.484 1.00 14.92 128 LYS G C 1
ATOM 7653 O O . LYS G 1 128 ? 10.554 30.533 47.107 1.00 15.89 128 LYS G O 1
ATOM 7659 N N . GLU G 1 129 ? 12.647 30.947 46.392 1.00 16.13 129 GLU G N 1
ATOM 7660 C CA . GLU G 1 129 ? 13.159 29.713 46.976 1.00 17.80 129 GLU G CA 1
ATOM 7661 C C . GLU G 1 129 ? 13.093 29.743 48.498 1.00 17.76 129 GLU G C 1
ATOM 7662 O O . GLU G 1 129 ? 12.826 28.713 49.133 1.00 19.40 129 GLU G O 1
ATOM 7664 N N . ASP G 1 130 ? 13.318 30.909 49.110 1.00 16.24 130 ASP G N 1
ATOM 7665 C CA . ASP G 1 130 ? 13.154 30.977 50.563 1.00 16.83 130 ASP G CA 1
ATOM 7666 C C . ASP G 1 130 ? 11.740 30.585 50.978 1.00 16.42 130 ASP G C 1
ATOM 7667 O O . ASP G 1 130 ? 11.542 29.927 52.000 1.00 19.74 130 ASP G O 1
ATOM 7672 N N . LEU G 1 131 ? 10.744 30.988 50.208 1.00 14.46 131 LEU G N 1
ATOM 7673 C CA . LEU G 1 131 ? 9.368 30.673 50.554 1.00 14.60 131 LEU G CA 1
ATOM 7674 C C . LEU G 1 131 ? 9.029 29.230 50.179 1.00 15.34 131 LEU G C 1
ATOM 7675 O O . LEU G 1 131 ? 8.499 28.474 51.001 1.00 16.32 131 LEU G O 1
ATOM 7680 N N . LEU G 1 132 ? 9.336 28.826 48.944 1.00 15.42 132 LEU G N 1
ATOM 7681 C CA . LEU G 1 132 ? 8.950 27.474 48.519 1.00 17.32 132 LEU G CA 1
ATOM 7682 C C . LEU G 1 132 ? 9.668 26.390 49.312 1.00 18.90 132 LEU G C 1
ATOM 7683 O O . LEU G 1 132 ? 9.137 25.283 49.446 1.00 20.89 132 LEU G O 1
ATOM 7688 N N . GLY G 1 133 ? 10.862 26.663 49.827 1.00 17.37 133 GLY G N 1
ATOM 7689 C CA . GLY G 1 133 ? 11.568 25.663 50.601 1.00 19.52 133 GLY G CA 1
ATOM 7690 C C . GLY G 1 133 ? 11.262 25.667 52.080 1.00 20.03 133 GLY G C 1
ATOM 7691 O O . GLY G 1 133 ? 11.813 24.847 52.827 1.00 21.74 133 GLY G O 1
ATOM 7692 N N . HIS G 1 134 ? 10.381 26.555 52.537 1.00 19.11 134 HIS G N 1
ATOM 7693 C CA . HIS G 1 134 ? 10.138 26.712 53.962 1.00 19.79 134 HIS G CA 1
ATOM 7694 C C . HIS G 1 134 ? 9.436 25.482 54.509 1.00 24.85 134 HIS G C 1
ATOM 7695 O O . HIS G 1 134 ? 8.350 25.125 54.042 1.00 26.53 134 HIS G O 1
ATOM 7702 N N . HIS G 1 135 ? 10.041 24.861 55.519 1.00 27.38 135 HIS G N 1
ATOM 7703 C CA . HIS G 1 135 ? 9.492 23.659 56.158 1.00 31.03 135 HIS G CA 1
ATOM 7704 C C . HIS G 1 135 ? 9.213 22.547 55.143 1.00 32.79 135 HIS G C 1
ATOM 7705 O O . HIS G 1 135 ? 8.161 21.899 55.181 1.00 33.67 135 HIS G O 1
ATOM 7712 N N . MET H 1 1 ? -14.432 46.384 18.293 1.00 40.83 1 MET H N 1
ATOM 7713 C CA . MET H 1 1 ? -14.328 45.085 18.946 1.00 37.78 1 MET H CA 1
ATOM 7714 C C . MET H 1 1 ? -15.568 44.798 19.783 1.00 36.55 1 MET H C 1
ATOM 7715 O O . MET H 1 1 ? -15.996 45.633 20.578 1.00 37.92 1 MET H O 1
ATOM 7720 N N . ASN H 1 2 ? -16.146 43.614 19.605 1.00 34.17 2 ASN H N 1
ATOM 7721 C CA . ASN H 1 2 ? -17.336 43.245 20.353 1.00 33.10 2 ASN H CA 1
ATOM 7722 C C . ASN H 1 2 ? -16.961 42.674 21.723 1.00 29.81 2 ASN H C 1
ATOM 7723 O O . ASN H 1 2 ? -15.789 42.453 22.043 1.00 27.89 2 ASN H O 1
ATOM 7728 N N . LYS H 1 3 ? -17.991 42.436 22.538 1.00 29.33 3 LYS H N 1
ATOM 7729 C CA . LYS H 1 3 ? -17.774 41.931 23.891 1.00 28.92 3 LYS H CA 1
ATOM 7730 C C . LYS H 1 3 ? -17.113 40.556 23.878 1.00 28.70 3 LYS H C 1
ATOM 7731 O O . LYS H 1 3 ? -16.215 40.283 24.684 1.00 27.40 3 LYS H O 1
ATOM 7733 N N . GLU H 1 4 ? -17.537 39.676 22.972 1.00 29.38 4 GLU H N 1
ATOM 7734 C CA . GLU H 1 4 ? -16.950 38.339 22.925 1.00 29.93 4 GLU H CA 1
ATOM 7735 C C . GLU H 1 4 ? -15.469 38.397 22.564 1.00 27.85 4 GLU H C 1
ATOM 7736 O O . GLU H 1 4 ? -14.649 37.669 23.137 1.00 26.23 4 GLU H O 1
ATOM 7739 N N . ASP H 1 5 ? -15.099 39.275 21.633 1.00 26.97 5 ASP H N 1
ATOM 7740 C CA . ASP H 1 5 ? -13.694 39.376 21.255 1.00 27.22 5 ASP H CA 1
ATOM 7741 C C . ASP H 1 5 ? -12.857 39.983 22.376 1.00 22.97 5 ASP H C 1
ATOM 7742 O O . ASP H 1 5 ? -11.688 39.622 22.544 1.00 22.60 5 ASP H O 1
ATOM 7747 N N . LEU H 1 6 ? -13.429 40.930 23.130 1.00 20.78 6 LEU H N 1
ATOM 7748 C CA . LEU H 1 6 ? -12.713 41.501 24.264 1.00 19.31 6 LEU H CA 1
ATOM 7749 C C . LEU H 1 6 ? -12.493 40.446 25.340 1.00 19.06 6 LEU H C 1
ATOM 7750 O O . LEU H 1 6 ? -11.396 40.345 25.908 1.00 18.21 6 LEU H O 1
ATOM 7755 N N . LEU H 1 7 ? -13.519 39.628 25.609 1.00 19.78 7 LEU H N 1
ATOM 7756 C CA . LEU H 1 7 ? -13.346 38.538 26.564 1.00 19.57 7 LEU H CA 1
ATOM 7757 C C . LEU H 1 7 ? -12.274 37.566 26.100 1.00 18.75 7 LEU H C 1
ATOM 7758 O O . LEU H 1 7 ? -11.479 37.090 26.912 1.00 18.76 7 LEU H O 1
ATOM 7763 N N . LYS H 1 8 ? -12.234 37.257 24.798 1.00 19.03 8 LYS H N 1
ATOM 7764 C CA . LYS H 1 8 ? -11.177 36.389 24.283 1.00 19.29 8 LYS H CA 1
ATOM 7765 C C . LYS H 1 8 ? -9.785 36.963 24.563 1.00 19.03 8 LYS H C 1
ATOM 7766 O O . LYS H 1 8 ? -8.852 36.223 24.896 1.00 18.84 8 LYS H O 1
ATOM 7769 N N A LYS H 1 9 ? -9.618 38.277 24.415 0.68 18.14 9 LYS H N 1
ATOM 7770 N N B LYS H 1 9 ? -9.622 38.280 24.426 0.32 18.33 9 LYS H N 1
ATOM 7771 C CA A LYS H 1 9 ? -8.328 38.879 24.748 0.68 17.95 9 LYS H CA 1
ATOM 7772 C CA B LYS H 1 9 ? -8.331 38.884 24.744 0.32 18.29 9 LYS H CA 1
ATOM 7773 C C A LYS H 1 9 ? -8.005 38.699 26.229 0.68 16.93 9 LYS H C 1
ATOM 7774 C C B LYS H 1 9 ? -8.000 38.727 26.224 0.32 16.92 9 LYS H C 1
ATOM 7775 O O A LYS H 1 9 ? -6.861 38.420 26.593 0.68 17.02 9 LYS H O 1
ATOM 7776 O O B LYS H 1 9 ? -6.844 38.484 26.585 0.32 16.80 9 LYS H O 1
ATOM 7787 N N . ALA H 1 10 ? -9.001 38.871 27.099 1.00 16.27 10 ALA H N 1
ATOM 7788 C CA . ALA H 1 10 ? -8.745 38.668 28.520 1.00 15.45 10 ALA H CA 1
ATOM 7789 C C . ALA H 1 10 ? -8.382 37.215 28.821 1.00 15.45 10 ALA H C 1
ATOM 7790 O O . ALA H 1 10 ? -7.518 36.945 29.666 1.00 15.29 10 ALA H O 1
ATOM 7792 N N . PHE H 1 11 ? -9.025 36.257 28.139 1.00 16.47 11 PHE H N 1
ATOM 7793 C CA . PHE H 1 11 ? -8.615 34.860 28.316 1.00 16.41 11 PHE H CA 1
ATOM 7794 C C . PHE H 1 11 ? -7.191 34.624 27.831 1.00 18.01 11 PHE H C 1
ATOM 7795 O O . PHE H 1 11 ? -6.457 33.826 28.434 1.00 19.64 11 PHE H O 1
ATOM 7803 N N A GLU H 1 12 ? -6.785 35.293 26.748 0.46 18.37 12 GLU H N 1
ATOM 7804 N N B GLU H 1 12 ? -6.780 35.305 26.757 0.54 18.35 12 GLU H N 1
ATOM 7805 C CA A GLU H 1 12 ? -5.389 35.241 26.329 0.46 19.73 12 GLU H CA 1
ATOM 7806 C CA B GLU H 1 12 ? -5.388 35.235 26.326 0.54 19.80 12 GLU H CA 1
ATOM 7807 C C A GLU H 1 12 ? -4.476 35.776 27.423 0.46 18.37 12 GLU H C 1
ATOM 7808 C C B GLU H 1 12 ? -4.454 35.805 27.389 0.54 18.60 12 GLU H C 1
ATOM 7809 O O A GLU H 1 12 ? -3.457 35.162 27.757 0.46 18.44 12 GLU H O 1
ATOM 7810 O O B GLU H 1 12 ? -3.395 35.237 27.670 0.54 19.07 12 GLU H O 1
ATOM 7821 N N . ALA H 1 13 ? -4.839 36.922 28.006 1.00 17.48 13 ALA H N 1
ATOM 7822 C CA . ALA H 1 13 ? -4.021 37.486 29.080 1.00 16.71 13 ALA H CA 1
ATOM 7823 C C . ALA H 1 13 ? -3.910 36.533 30.264 1.00 16.39 13 ALA H C 1
ATOM 7824 O O . ALA H 1 13 ? -2.855 36.457 30.919 1.00 15.89 13 ALA H O 1
ATOM 7826 N N A MET H 1 14 ? -4.991 35.821 30.580 0.52 16.53 14 MET H N 1
ATOM 7827 N N B MET H 1 14 ? -4.994 35.820 30.560 0.48 16.19 14 MET H N 1
ATOM 7828 C CA A MET H 1 14 ? -4.957 34.904 31.717 0.52 17.29 14 MET H CA 1
ATOM 7829 C CA B MET H 1 14 ? -5.011 34.889 31.680 0.48 16.51 14 MET H CA 1
ATOM 7830 C C A MET H 1 14 ? -3.833 33.887 31.575 0.52 17.21 14 MET H C 1
ATOM 7831 C C B MET H 1 14 ? -3.890 33.863 31.570 0.48 17.14 14 MET H C 1
ATOM 7832 O O A MET H 1 14 ? -3.198 33.507 32.569 0.52 17.58 14 MET H O 1
ATOM 7833 O O B MET H 1 14 ? -3.313 33.451 32.585 0.48 17.92 14 MET H O 1
ATOM 7842 N N . GLU H 1 15 ? -3.551 33.450 30.347 1.00 17.88 15 GLU H N 1
ATOM 7843 C CA . GLU H 1 15 ? -2.464 32.501 30.145 1.00 18.83 15 GLU H CA 1
ATOM 7844 C C . GLU H 1 15 ? -1.080 33.100 30.389 1.00 18.16 15 GLU H C 1
ATOM 7845 O O . GLU H 1 15 ? -0.106 32.362 30.467 1.00 21.34 15 GLU H O 1
ATOM 7848 N N . ASN H 1 16 ? -0.967 34.420 30.533 1.00 15.68 16 ASN H N 1
ATOM 7849 C CA . ASN H 1 16 ? 0.301 35.081 30.835 1.00 14.85 16 ASN H CA 1
ATOM 7850 C C . ASN H 1 16 ? 0.500 35.348 32.318 1.00 14.80 16 ASN H C 1
ATOM 7851 O O . ASN H 1 16 ? 1.513 35.945 32.690 1.00 15.68 16 ASN H O 1
ATOM 7856 N N . ALA H 1 17 ? -0.429 34.926 33.168 1.00 14.50 17 ALA H N 1
ATOM 7857 C CA . ALA H 1 17 ? -0.313 35.205 34.589 1.00 14.35 17 ALA H CA 1
ATOM 7858 C C . ALA H 1 17 ? 0.961 34.597 35.171 1.00 13.68 17 ALA H C 1
ATOM 7859 O O . ALA H 1 17 ? 1.417 33.532 34.749 1.00 15.45 17 ALA H O 1
ATOM 7861 N N . TYR H 1 18 ? 1.530 35.285 36.163 1.00 13.73 18 TYR H N 1
ATOM 7862 C CA . TYR H 1 18 ? 2.682 34.818 36.933 1.00 13.63 18 TYR H CA 1
ATOM 7863 C C . TYR H 1 18 ? 2.182 34.608 38.360 1.00 12.34 18 TYR H C 1
ATOM 7864 O O . TYR H 1 18 ? 2.134 35.531 39.172 1.00 12.81 18 TYR H O 1
ATOM 7873 N N . ALA H 1 19 ? 1.797 33.375 38.664 1.00 13.32 19 ALA H N 1
ATOM 7874 C CA . ALA H 1 19 ? 1.174 33.042 39.944 1.00 14.05 19 ALA H CA 1
ATOM 7875 C C . ALA H 1 19 ? 1.820 31.775 40.496 1.00 14.14 19 ALA H C 1
ATOM 7876 O O . ALA H 1 19 ? 1.152 30.757 40.721 1.00 15.40 19 ALA H O 1
ATOM 7878 N N . PRO H 1 20 ? 3.119 31.816 40.779 1.00 15.31 20 PRO H N 1
ATOM 7879 C CA . PRO H 1 20 ? 3.789 30.601 41.280 1.00 16.01 20 PRO H CA 1
ATOM 7880 C C . PRO H 1 20 ? 3.353 30.165 42.664 1.00 15.44 20 PRO H C 1
ATOM 7881 O O . PRO H 1 20 ? 3.617 29.009 43.033 1.00 17.25 20 PRO H O 1
ATOM 7885 N N . TYR H 1 21 ? 2.704 31.036 43.437 1.00 13.90 21 TYR H N 1
ATOM 7886 C CA . TYR H 1 21 ? 2.357 30.699 44.807 1.00 13.58 21 TYR H CA 1
ATOM 7887 C C . TYR H 1 21 ? 0.931 30.179 44.914 1.00 14.59 21 TYR H C 1
ATOM 7888 O O . TYR H 1 21 ? 0.696 29.117 45.499 1.00 18.24 21 TYR H O 1
ATOM 7897 N N . SER H 1 22 ? -0.036 30.877 44.317 1.00 13.66 22 SER H N 1
ATOM 7898 C CA . SER H 1 22 ? -1.425 30.436 44.390 1.00 13.90 22 SER H CA 1
ATOM 7899 C C . SER H 1 22 ? -1.839 29.516 43.255 1.00 14.26 22 SER H C 1
ATOM 7900 O O . SER H 1 22 ? -2.809 28.786 43.392 1.00 15.83 22 SER H O 1
ATOM 7903 N N . ASN H 1 23 ? -1.164 29.613 42.115 1.00 14.45 23 ASN H N 1
ATOM 7904 C CA . ASN H 1 23 ? -1.591 29.004 40.866 1.00 15.67 23 ASN H CA 1
ATOM 7905 C C . ASN H 1 23 ? -2.966 29.473 40.407 1.00 15.93 23 ASN H C 1
ATOM 7906 O O . ASN H 1 23 ? -3.603 28.802 39.593 1.00 19.69 23 ASN H O 1
ATOM 7911 N N . TYR H 1 24 ? -3.424 30.644 40.877 1.00 14.39 24 TYR H N 1
ATOM 7912 C CA . TYR H 1 24 ? -4.719 31.200 40.501 1.00 13.78 24 TYR H CA 1
ATOM 7913 C C . TYR H 1 24 ? -4.448 32.242 39.419 1.00 13.84 24 TYR H C 1
ATOM 7914 O O . TYR H 1 24 ? -3.704 33.199 39.660 1.00 16.54 24 TYR H O 1
ATOM 7923 N N A HIS H 1 25 ? -5.049 32.071 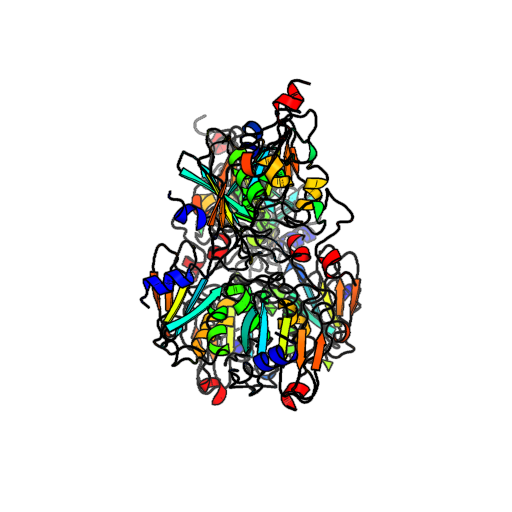38.245 0.54 13.15 25 HIS H N 1
ATOM 7924 N N B HIS H 1 25 ? -5.041 32.067 38.241 0.46 13.43 25 HIS H N 1
ATOM 7925 C CA A HIS H 1 25 ? -4.758 32.921 37.096 0.54 13.67 25 HIS H CA 1
ATOM 7926 C CA B HIS H 1 25 ? -4.748 32.923 37.096 0.46 13.89 25 HIS H CA 1
ATOM 7927 C C A HIS H 1 25 ? -5.922 33.856 36.802 0.54 13.59 25 HIS H C 1
ATOM 7928 C C B HIS H 1 25 ? -5.916 33.854 36.804 0.46 13.61 25 HIS H C 1
ATOM 7929 O O A HIS H 1 25 ? -7.081 33.433 36.758 0.54 15.61 25 HIS H O 1
ATOM 7930 O O B HIS H 1 25 ? -7.073 33.424 36.763 0.46 15.36 25 HIS H O 1
ATOM 7943 N N . VAL H 1 26 ? -5.608 35.130 36.594 1.00 13.33 26 VAL H N 1
ATOM 7944 C CA . VAL H 1 26 ? -6.595 36.135 36.228 1.00 12.77 26 VAL H CA 1
ATOM 7945 C C . VAL H 1 26 ? -6.105 36.834 34.974 1.00 13.09 26 VAL H C 1
ATOM 7946 O O . VAL H 1 26 ? -4.926 37.199 34.879 1.00 14.00 26 VAL H O 1
ATOM 7950 N N . GLY H 1 27 ? -7.001 37.047 34.017 1.00 12.98 27 GLY H N 1
ATOM 7951 C CA . GLY H 1 27 ? -6.682 37.827 32.836 1.00 13.18 27 GLY H CA 1
ATOM 7952 C C . GLY H 1 27 ? -7.575 39.044 32.728 1.00 12.01 27 GLY H C 1
ATOM 7953 O O . GLY H 1 27 ? -8.721 39.035 33.186 1.00 13.70 27 GLY H O 1
ATOM 7954 N N . ALA H 1 28 ? -7.043 40.095 32.107 1.00 12.61 28 ALA H N 1
ATOM 7955 C CA . ALA H 1 28 ? -7.817 41.305 31.902 1.00 12.83 28 ALA H CA 1
ATOM 7956 C C . ALA H 1 28 ? -7.410 41.922 30.574 1.00 12.96 28 ALA H C 1
ATOM 7957 O O . ALA H 1 28 ? -6.298 41.698 30.069 1.00 13.74 28 ALA H O 1
ATOM 7959 N N . CYS H 1 29 ? -8.327 42.666 29.983 1.00 13.19 29 CYS H N 1
ATOM 7960 C CA . CYS H 1 29 ? -8.001 43.445 28.803 1.00 13.83 29 CYS H CA 1
ATOM 7961 C C . CYS H 1 29 ? -8.750 44.762 28.885 1.00 13.90 29 CYS H C 1
ATOM 7962 O O . CYS H 1 29 ? -9.981 44.773 29.021 1.00 14.76 29 CYS H O 1
ATOM 7965 N N . ALA H 1 30 ? -8.016 45.860 28.807 1.00 13.52 30 ALA H N 1
ATOM 7966 C CA . ALA H 1 30 ? -8.615 47.192 28.742 1.00 14.17 30 ALA H CA 1
ATOM 7967 C C . ALA H 1 30 ? -8.664 47.606 27.276 1.00 14.23 30 ALA H C 1
ATOM 7968 O O . ALA H 1 30 ? -7.628 47.614 26.600 1.00 15.74 30 ALA H O 1
ATOM 7970 N N . LEU H 1 31 ? -9.856 47.948 26.785 1.00 14.33 31 LEU H N 1
ATOM 7971 C CA . LEU H 1 31 ? -10.054 48.361 25.402 1.00 15.19 31 LEU H CA 1
ATOM 7972 C C . LEU H 1 31 ? -10.225 49.868 25.359 1.00 14.32 31 LEU H C 1
ATOM 7973 O O . LEU H 1 31 ? -11.088 50.410 26.056 1.00 15.52 31 LEU H O 1
ATOM 7978 N N . MET H 1 32 ? -9.411 50.535 24.540 1.00 14.82 32 MET H N 1
ATOM 7979 C CA . MET H 1 32 ? -9.498 51.980 24.351 1.00 15.53 32 MET H CA 1
ATOM 7980 C C . MET H 1 32 ? -10.504 52.295 23.250 1.00 17.19 32 MET H C 1
ATOM 7981 O O . MET H 1 32 ? -10.731 51.493 22.346 1.00 18.12 32 MET H O 1
ATOM 7986 N N . LYS H 1 33 ? -11.085 53.499 23.317 1.00 17.06 33 LYS H N 1
ATOM 7987 C CA . LYS H 1 33 ? -12.013 53.940 22.276 1.00 18.34 33 LYS H CA 1
ATOM 7988 C C . LYS H 1 33 ? -11.361 53.952 20.898 1.00 18.64 33 LYS H C 1
ATOM 7989 O O . LYS H 1 33 ? -12.056 53.781 19.885 1.00 21.58 33 LYS H O 1
ATOM 7995 N N . ASP H 1 34 ? -10.045 54.154 20.825 1.00 18.91 34 ASP H N 1
ATOM 7996 C CA . ASP H 1 34 ? -9.352 54.152 19.540 1.00 20.16 34 ASP H CA 1
ATOM 7997 C C . ASP H 1 34 ? -9.028 52.746 19.032 1.00 21.13 34 ASP H C 1
ATOM 7998 O O . ASP H 1 34 ? -8.414 52.613 17.960 1.00 22.85 34 ASP H O 1
ATOM 8003 N N . GLY H 1 35 ? -9.413 51.705 19.778 1.00 20.05 35 GLY H N 1
ATOM 8004 C CA . GLY H 1 35 ? -9.224 50.333 19.369 1.00 19.68 35 GLY H CA 1
ATOM 8005 C C . GLY H 1 35 ? -8.015 49.649 19.966 1.00 19.47 35 GLY H C 1
ATOM 8006 O O . GLY H 1 35 ? -7.923 48.413 19.887 1.00 19.91 35 GLY H O 1
ATOM 8007 N N . THR H 1 36 ? -7.106 50.396 20.580 1.00 18.88 36 THR H N 1
ATOM 8008 C CA . THR H 1 36 ? -5.942 49.798 21.219 1.00 18.43 36 THR H CA 1
ATOM 8009 C C . THR H 1 36 ? -6.374 48.941 22.405 1.00 17.14 36 THR H C 1
ATOM 8010 O O . THR H 1 36 ? -7.329 49.272 23.117 1.00 17.80 36 THR H O 1
ATOM 8014 N N . THR H 1 37 ? -5.692 47.815 22.597 1.00 16.31 37 THR H N 1
ATOM 8015 C CA . THR H 1 37 ? -5.934 46.965 23.755 1.00 16.90 37 THR H CA 1
ATOM 8016 C C . THR H 1 37 ? -4.694 46.885 24.637 1.00 15.53 37 THR H C 1
ATOM 8017 O O . THR H 1 37 ? -3.561 46.947 24.156 1.00 16.86 37 THR H O 1
ATOM 8021 N N . PHE H 1 38 ? -4.925 46.697 25.942 1.00 14.55 38 PHE H N 1
ATOM 8022 C CA . PHE H 1 38 ? -3.852 46.461 26.902 1.00 14.20 38 PHE H CA 1
ATOM 8023 C C . PHE H 1 38 ? -4.197 45.230 27.716 1.00 14.32 38 PHE H C 1
ATOM 8024 O O . PHE H 1 38 ? -5.202 45.211 28.426 1.00 14.20 38 PHE H O 1
ATOM 8032 N N . LEU H 1 39 ? -3.370 44.200 27.611 1.00 13.91 39 LEU H N 1
ATOM 8033 C CA . LEU H 1 39 ? -3.554 43.010 28.428 1.00 13.74 39 LEU H CA 1
ATOM 8034 C C . LEU H 1 39 ? -3.048 43.236 29.852 1.00 13.61 39 LEU H C 1
ATOM 8035 O O . LEU H 1 39 ? -2.158 44.052 30.111 1.00 14.30 39 LEU H O 1
ATOM 8040 N N . GLY H 1 40 ? -3.635 42.496 30.785 1.00 11.92 40 GLY H N 1
ATOM 8041 C CA . GLY H 1 40 ? -3.147 42.486 32.142 1.00 12.12 40 GLY H CA 1
ATOM 8042 C C . GLY H 1 40 ? -3.303 41.104 32.719 1.00 11.63 40 GLY H C 1
ATOM 8043 O O . GLY H 1 40 ? -4.279 40.408 32.418 1.00 13.53 40 GLY H O 1
ATOM 8044 N N . ALA H 1 41 ? -2.369 40.698 33.561 1.00 11.30 41 ALA H N 1
ATOM 8045 C CA . ALA H 1 41 ? -2.464 39.413 34.240 1.00 11.97 41 ALA H CA 1
ATOM 8046 C C . ALA H 1 41 ? -1.950 39.619 35.655 1.00 11.27 41 ALA H C 1
ATOM 8047 O O . ALA H 1 41 ? -1.211 40.576 35.930 1.00 11.78 41 ALA H O 1
ATOM 8049 N N . ASN H 1 42 ? -2.369 38.753 36.572 1.00 10.99 42 ASN H N 1
ATOM 8050 C CA . ASN H 1 42 ? -1.866 38.864 37.931 1.00 10.79 42 ASN H CA 1
ATOM 8051 C C . ASN H 1 42 ? -0.407 38.425 37.996 1.00 10.81 42 ASN H C 1
ATOM 8052 O O . ASN H 1 42 ? 0.027 37.512 37.281 1.00 12.38 42 ASN H O 1
ATOM 8057 N N A ILE H 1 43 ? 0.347 39.098 38.867 0.45 11.21 43 ILE H N 1
ATOM 8058 N N B ILE H 1 43 ? 0.332 39.045 38.920 0.55 10.72 43 ILE H N 1
ATOM 8059 C CA A ILE H 1 43 ? 1.782 38.914 39.028 0.45 11.40 43 ILE H CA 1
ATOM 8060 C CA B ILE H 1 43 ? 1.777 38.889 39.034 0.55 11.03 43 ILE H CA 1
ATOM 8061 C C A ILE H 1 43 ? 2.020 38.837 40.533 0.45 10.63 43 ILE H C 1
ATOM 8062 C C B ILE H 1 43 ? 2.137 38.852 40.515 0.55 10.35 43 ILE H C 1
ATOM 8063 O O A ILE H 1 43 ? 1.872 39.848 41.241 0.45 10.67 43 ILE H O 1
ATOM 8064 O O B ILE H 1 43 ? 2.207 39.897 41.188 0.55 9.86 43 ILE H O 1
ATOM 8073 N N . GLU H 1 44 ? 2.358 37.644 41.023 1.00 10.87 44 GLU H N 1
ATOM 8074 C CA . GLU H 1 44 ? 2.615 37.427 42.433 1.00 11.00 44 GLU H CA 1
ATOM 8075 C C . GLU H 1 44 ? 4.065 37.705 42.783 1.00 10.52 44 GLU H C 1
ATOM 8076 O O . GLU H 1 44 ? 4.935 37.847 41.909 1.00 11.89 44 GLU H O 1
ATOM 8082 N N . ASN H 1 45 ? 4.332 37.751 44.082 1.00 11.33 45 ASN H N 1
ATOM 8083 C CA . ASN H 1 45 ? 5.655 37.959 44.645 1.00 11.31 45 ASN H CA 1
ATOM 8084 C C . ASN H 1 45 ? 5.771 37.116 45.909 1.00 11.03 45 ASN H C 1
ATOM 8085 O O . ASN H 1 45 ? 4.785 36.935 46.637 1.00 11.66 45 ASN H O 1
ATOM 8090 N N . ALA H 1 46 ? 7.005 36.656 46.186 1.00 11.87 46 ALA H N 1
ATOM 8091 C CA . ALA H 1 46 ? 7.262 35.897 47.403 1.00 12.02 46 ALA H CA 1
ATOM 8092 C C . ALA H 1 46 ? 6.832 36.667 48.641 1.00 11.59 46 ALA H C 1
ATOM 8093 O O . ALA H 1 46 ? 6.434 36.048 49.631 1.00 12.50 46 ALA H O 1
ATOM 8095 N N . SER H 1 47 ? 6.960 38.004 48.622 1.00 11.24 47 SER H N 1
ATOM 8096 C CA . SER H 1 47 ? 6.312 38.829 49.630 1.00 11.24 47 SER H CA 1
ATOM 8097 C C . SER H 1 47 ? 4.910 39.105 49.105 1.00 10.90 47 SER H C 1
ATOM 8098 O O . SER H 1 47 ? 4.728 39.907 48.175 1.00 11.15 47 SER H O 1
ATOM 8101 N N . TYR H 1 48 ? 3.911 38.423 49.682 1.00 11.14 48 TYR H N 1
ATOM 8102 C CA . TYR H 1 48 ? 2.596 38.384 49.040 1.00 11.11 48 TYR H CA 1
ATOM 8103 C C . TYR H 1 48 ? 2.005 39.773 48.838 1.00 10.96 48 TYR H C 1
ATOM 8104 O O . TYR H 1 48 ? 1.315 40.012 47.835 1.00 11.07 48 TYR H O 1
ATOM 8113 N N . GLY H 1 49 ? 2.255 40.704 49.770 1.00 11.51 49 GLY H N 1
ATOM 8114 C CA . GLY H 1 49 ? 1.694 42.037 49.647 1.00 12.81 49 GLY H CA 1
ATOM 8115 C C . GLY H 1 49 ? 2.189 42.827 48.443 1.00 12.28 49 GLY H C 1
ATOM 8116 O O . GLY H 1 49 ? 1.592 43.851 48.116 1.00 16.37 49 GLY H O 1
ATOM 8117 N N . ALA H 1 50 ? 3.258 42.378 47.769 1.00 10.92 50 ALA H N 1
ATOM 8118 C CA . ALA H 1 50 ? 3.727 43.019 46.553 1.00 11.26 50 ALA H CA 1
ATOM 8119 C C . ALA H 1 50 ? 3.047 42.476 45.300 1.00 11.17 50 ALA H C 1
ATOM 8120 O O . ALA H 1 50 ? 3.352 42.938 44.195 1.00 12.29 50 ALA H O 1
ATOM 8122 N N . THR H 1 51 ? 2.123 41.523 45.443 1.00 10.54 51 THR H N 1
ATOM 8123 C CA . THR H 1 51 ? 1.382 40.976 44.310 1.00 11.13 51 THR H CA 1
ATOM 8124 C C . THR H 1 51 ? 0.538 42.055 43.638 1.00 10.78 51 THR H C 1
ATOM 8125 O O . THR H 1 51 ? -0.023 42.927 44.311 1.00 12.78 51 THR H O 1
ATOM 8129 N N . ASN H 1 52 ? 0.417 41.985 42.313 1.00 10.86 52 ASN H N 1
ATOM 8130 C CA . ASN H 1 52 ? -0.441 42.889 41.563 1.00 11.35 52 ASN H CA 1
ATOM 8131 C C . ASN H 1 52 ? -1.528 42.082 40.868 1.00 11.10 52 ASN H C 1
ATOM 8132 O O . ASN H 1 52 ? -1.275 40.971 40.357 1.00 13.40 52 ASN H O 1
ATOM 8137 N N . CYS H 1 53 ? -2.728 42.627 40.820 1.00 11.29 53 CYS H N 1
ATOM 8138 C CA . CYS H 1 53 ? -3.863 42.012 40.165 1.00 11.37 53 CYS H CA 1
ATOM 8139 C C . CYS H 1 53 ? -3.845 42.282 38.664 1.00 10.95 53 CYS H C 1
ATOM 8140 O O . CYS H 1 53 ? -3.322 43.293 38.192 1.00 12.01 53 CYS H O 1
ATOM 8143 N N . GLY H 1 54 ? -4.475 41.380 37.912 1.00 12.00 54 GLY H N 1
ATOM 8144 C CA . GLY H 1 54 ? -4.473 41.503 36.462 1.00 12.45 54 GLY H CA 1
ATOM 8145 C C . GLY H 1 54 ? -5.183 42.739 35.938 1.00 11.60 54 GLY H C 1
ATOM 8146 O O . GLY H 1 54 ? -4.725 43.376 34.981 1.00 12.93 54 GLY H O 1
ATOM 8147 N N . GLU H 1 55 ? -6.290 43.112 36.558 1.00 11.82 55 GLU H N 1
ATOM 8148 C CA . GLU H 1 55 ? -7.005 44.277 36.053 1.00 13.13 55 GLU H CA 1
ATOM 8149 C C . GLU H 1 55 ? -6.245 45.573 36.354 1.00 11.82 55 GLU H C 1
ATOM 8150 O O . GLU H 1 55 ? -6.294 46.522 35.552 1.00 12.78 55 GLU H O 1
ATOM 8156 N N . ARG H 1 56 ? -5.483 45.607 37.453 1.00 11.88 56 ARG H N 1
ATOM 8157 C CA . ARG H 1 56 ? -4.556 46.720 37.673 1.00 11.90 56 ARG H CA 1
ATOM 8158 C C . ARG H 1 56 ? -3.436 46.728 36.640 1.00 11.24 56 ARG H C 1
ATOM 8159 O O . ARG H 1 56 ? -3.087 47.792 36.108 1.00 12.47 56 ARG H O 1
ATOM 8167 N N . SER H 1 57 ? -2.838 45.565 36.340 1.00 11.71 57 SER H N 1
ATOM 8168 C CA . SER H 1 57 ? -1.819 45.530 35.290 1.00 12.39 57 SER H CA 1
ATOM 8169 C C . SER H 1 57 ? -2.321 46.177 34.006 1.00 11.46 57 SER H C 1
ATOM 8170 O O . SER H 1 57 ? -1.617 46.968 33.364 1.00 12.88 57 SER H O 1
ATOM 8173 N N . ALA H 1 58 ? -3.544 45.838 33.603 1.00 11.96 58 ALA H N 1
ATOM 8174 C CA . ALA H 1 58 ? -4.061 46.329 32.333 1.00 12.13 58 ALA H CA 1
ATOM 8175 C C . ALA H 1 58 ? -4.300 47.840 32.378 1.00 12.47 58 ALA H C 1
ATOM 8176 O O . ALA H 1 58 ? -3.939 48.573 31.440 1.00 12.72 58 ALA H O 1
ATOM 8178 N N . ILE H 1 59 ? -4.982 48.325 33.422 1.00 12.11 59 ILE H N 1
ATOM 8179 C CA . ILE H 1 59 ? -5.323 49.748 33.462 1.00 12.08 59 ILE H CA 1
ATOM 8180 C C . ILE H 1 59 ? -4.080 50.611 33.680 1.00 11.38 59 ILE H C 1
ATOM 8181 O O . ILE H 1 59 ? -3.982 51.719 33.126 1.00 12.11 59 ILE H O 1
ATOM 8186 N N . PHE H 1 60 ? -3.107 50.128 34.455 1.00 11.31 60 PHE H N 1
ATOM 8187 C CA . PHE H 1 60 ? -1.879 50.899 34.622 1.00 11.16 60 PHE H CA 1
ATOM 8188 C C . PHE H 1 60 ? -1.108 50.978 33.315 1.00 11.17 60 PHE H C 1
ATOM 8189 O O . PHE H 1 60 ? -0.485 52.005 33.012 1.00 11.97 60 PHE H O 1
ATOM 8197 N N . ALA H 1 61 ? -1.145 49.907 32.509 1.00 11.60 61 ALA H N 1
ATOM 8198 C CA . ALA H 1 61 ? -0.496 49.946 31.206 1.00 12.26 61 ALA H CA 1
ATOM 8199 C C . ALA H 1 61 ? -1.164 50.988 30.311 1.00 12.68 61 ALA H C 1
ATOM 8200 O O . ALA H 1 61 ? -0.477 51.767 29.633 1.00 13.29 61 ALA H O 1
ATOM 8202 N N . ALA H 1 62 ? -2.497 51.049 30.319 1.00 11.98 62 ALA H N 1
ATOM 8203 C CA . ALA H 1 62 ? -3.185 52.020 29.477 1.00 13.00 62 ALA H CA 1
ATOM 8204 C C . ALA H 1 62 ? -2.816 53.441 29.889 1.00 12.09 62 ALA H C 1
ATOM 8205 O O . ALA H 1 62 ? -2.484 54.287 29.044 1.00 12.97 62 ALA H O 1
ATOM 8207 N N . TYR H 1 63 ? -2.885 53.728 31.197 1.00 11.72 63 TYR H N 1
ATOM 8208 C CA . TYR H 1 63 ? -2.556 55.072 31.672 1.00 11.39 63 TYR H CA 1
ATOM 8209 C C . TYR H 1 63 ? -1.098 55.416 31.395 1.00 11.78 63 TYR H C 1
ATOM 8210 O O . TYR H 1 63 ? -0.781 56.569 31.071 1.00 12.40 63 TYR H O 1
ATOM 8219 N N . SER H 1 64 ? -0.198 54.430 31.487 1.00 11.50 64 SER H N 1
ATOM 8220 C CA . SER H 1 64 ? 1.216 54.694 31.265 1.00 11.85 64 SER H CA 1
ATOM 8221 C C . SER H 1 64 ? 1.514 55.045 29.825 1.00 12.92 64 SER H C 1
ATOM 8222 O O . SER H 1 64 ? 2.590 55.598 29.544 1.00 13.57 64 SER H O 1
ATOM 8225 N N . ASN H 1 65 ? 0.590 54.737 28.924 1.00 12.46 65 ASN H N 1
ATOM 8226 C CA . ASN H 1 65 ? 0.713 55.084 27.522 1.00 13.23 65 ASN H CA 1
ATOM 8227 C C . ASN H 1 65 ? -0.116 56.302 27.150 1.00 14.78 65 ASN H C 1
ATOM 8228 O O . ASN H 1 65 ? -0.280 56.589 25.969 1.00 17.60 65 ASN H O 1
ATOM 8233 N N . GLY H 1 66 ? -0.610 57.034 28.155 1.00 13.94 66 GLY H N 1
ATOM 8234 C CA . GLY H 1 66 ? -1.254 58.316 27.981 1.00 15.13 66 GLY H CA 1
ATOM 8235 C C . GLY H 1 66 ? -2.760 58.275 27.887 1.00 15.60 66 GLY H C 1
ATOM 8236 O O . GLY H 1 66 ? -3.368 59.328 27.731 1.00 17.65 66 GLY H O 1
ATOM 8237 N N . TYR H 1 67 ? -3.387 57.116 27.976 1.00 13.48 67 TYR H N 1
ATOM 8238 C CA . TYR H 1 67 ? -4.838 57.045 27.982 1.00 13.56 67 TYR H CA 1
ATOM 8239 C C . TYR H 1 67 ? -5.382 57.443 29.340 1.00 13.79 67 TYR H C 1
ATOM 8240 O O . TYR H 1 67 ? -4.745 57.251 30.379 1.00 14.46 67 TYR H O 1
ATOM 8249 N N . ARG H 1 68 ? -6.577 58.024 29.332 1.00 13.33 68 ARG H N 1
ATOM 8250 C CA . ARG H 1 68 ? -7.266 58.468 30.539 1.00 14.06 68 ARG H CA 1
ATOM 8251 C C . ARG H 1 68 ? -8.683 57.924 30.505 1.00 13.45 68 ARG H C 1
ATOM 8252 O O . ARG H 1 68 ? -9.085 57.293 29.529 1.00 13.89 68 ARG H O 1
ATOM 8260 N N . ALA H 1 69 ? -9.437 58.182 31.582 1.00 13.61 69 ALA H N 1
ATOM 8261 C CA . ALA H 1 69 ? -10.765 57.583 31.729 1.00 13.61 69 ALA H CA 1
ATOM 8262 C C . ALA H 1 69 ? -11.631 57.808 30.509 1.00 13.52 69 ALA H C 1
ATOM 8263 O O . ALA H 1 69 ? -12.335 56.899 30.046 1.00 14.03 69 ALA H O 1
ATOM 8265 N N . ASP H 1 70 ? -11.639 59.034 29.996 1.00 15.10 70 ASP H N 1
ATOM 8266 C CA . ASP H 1 70 ? -12.521 59.368 28.892 1.00 16.19 70 ASP H CA 1
ATOM 8267 C C . ASP H 1 70 ? -12.131 58.642 27.625 1.00 15.65 70 ASP H C 1
ATOM 8268 O O . ASP H 1 70 ? -12.905 58.648 26.665 1.00 19.39 70 ASP H O 1
ATOM 8273 N N . ASP H 1 71 ? -10.932 58.055 27.573 1.00 15.39 71 ASP H N 1
ATOM 8274 C CA . ASP H 1 71 ? -10.449 57.346 26.396 1.00 15.91 71 ASP H CA 1
ATOM 8275 C C . ASP H 1 71 ? -10.697 55.845 26.450 1.00 16.02 71 ASP H C 1
ATOM 8276 O O . ASP H 1 71 ? -10.380 55.147 25.480 1.00 17.53 71 ASP H O 1
ATOM 8281 N N A ILE H 1 72 ? -11.216 55.331 27.572 0.26 15.66 72 ILE H N 1
ATOM 8282 N N B ILE H 1 72 ? -11.253 55.325 27.541 0.74 15.44 72 ILE H N 1
ATOM 8283 C CA A ILE H 1 72 ? -11.446 53.902 27.759 0.26 15.76 72 ILE H CA 1
ATOM 8284 C CA B ILE H 1 72 ? -11.403 53.884 27.742 0.74 15.45 72 ILE H CA 1
ATOM 8285 C C A ILE H 1 72 ? -12.822 53.561 27.216 0.26 15.69 72 ILE H C 1
ATOM 8286 C C B ILE H 1 72 ? -12.811 53.475 27.352 0.74 15.59 72 ILE H C 1
ATOM 8287 O O A ILE H 1 72 ? -13.788 54.312 27.405 0.26 16.18 72 ILE H O 1
ATOM 8288 O O B ILE H 1 72 ? -13.787 54.095 27.790 0.74 16.69 72 ILE H O 1
ATOM 8297 N N . GLU H 1 73 ? -12.913 52.422 26.534 1.00 15.50 73 GLU H N 1
ATOM 8298 C CA . GLU H 1 73 ? -14.188 51.900 26.057 1.00 17.31 73 GLU H CA 1
ATOM 8299 C C . GLU H 1 73 ? -14.761 50.847 26.997 1.00 17.22 73 GLU H C 1
ATOM 8300 O O . GLU H 1 73 ? -15.957 50.893 27.318 1.00 17.44 73 GLU H O 1
ATOM 8303 N N . ALA H 1 74 ? -13.942 49.899 27.450 1.00 16.20 74 ALA H N 1
ATOM 8304 C CA . ALA H 1 74 ? -14.463 48.801 28.253 1.00 15.45 74 ALA H CA 1
ATOM 8305 C C . ALA H 1 74 ? -13.295 48.088 28.908 1.00 14.45 74 ALA H C 1
ATOM 8306 O O . ALA H 1 74 ? -12.148 48.208 28.471 1.00 14.65 74 ALA H O 1
ATOM 8308 N N . LEU H 1 75 ? -13.604 47.312 29.949 1.00 14.33 75 LEU H N 1
ATOM 8309 C CA . LEU H 1 75 ? -12.614 46.477 30.616 1.00 13.92 75 LEU H CA 1
ATOM 8310 C C . LEU H 1 75 ? -13.217 45.087 30.782 1.00 14.61 75 LEU H C 1
ATOM 8311 O O . LEU H 1 75 ? -14.364 44.966 31.215 1.00 16.52 75 LEU H O 1
ATOM 8316 N N . ALA H 1 76 ? -12.453 44.038 30.469 1.00 13.33 76 ALA H N 1
ATOM 8317 C CA . ALA H 1 76 ? -12.884 42.661 30.718 1.00 14.50 76 ALA H CA 1
ATOM 8318 C C . ALA H 1 76 ? -11.934 42.018 31.713 1.00 13.59 76 ALA H C 1
ATOM 8319 O O . ALA H 1 76 ? -10.719 42.247 31.649 1.00 14.06 76 ALA H O 1
ATOM 8321 N N . ILE H 1 77 ? -12.477 41.219 32.633 1.00 13.16 77 ILE H N 1
ATOM 8322 C CA . ILE H 1 77 ? -11.688 40.553 33.665 1.00 13.19 77 ILE H CA 1
ATOM 8323 C C . ILE H 1 77 ? -12.214 39.139 33.770 1.00 13.51 77 ILE H C 1
ATOM 8324 O O . ILE H 1 77 ? -13.418 38.943 33.947 1.00 14.13 77 ILE H O 1
ATOM 8329 N N . VAL H 1 78 ? -11.329 38.155 33.673 1.00 13.18 78 VAL H N 1
ATOM 8330 C CA . VAL H 1 78 ? -11.771 36.767 33.560 1.00 13.07 78 VAL H CA 1
ATOM 8331 C C . VAL H 1 78 ? -10.976 35.845 34.474 1.00 13.55 78 VAL H C 1
ATOM 8332 O O . VAL H 1 78 ? -9.820 36.106 34.831 1.00 13.62 78 VAL H O 1
ATOM 8336 N N . THR H 1 79 ? -11.615 34.729 34.821 1.00 13.26 79 THR H N 1
ATOM 8337 C CA . THR H 1 79 ? -10.986 33.641 35.551 1.00 13.99 79 THR H CA 1
ATOM 8338 C C . THR H 1 79 ? -11.509 32.329 34.968 1.00 15.09 79 THR H C 1
ATOM 8339 O O . THR H 1 79 ? -12.285 32.312 34.016 1.00 17.04 79 THR H O 1
ATOM 8343 N N . ASP H 1 80 ? -11.075 31.202 35.552 1.00 16.51 80 ASP H N 1
ATOM 8344 C CA . ASP H 1 80 ? -11.720 29.908 35.300 1.00 19.41 80 ASP H CA 1
ATOM 8345 C C . ASP H 1 80 ? -12.332 29.339 36.576 1.00 21.38 80 ASP H C 1
ATOM 8346 O O . ASP H 1 80 ? -12.435 28.114 36.741 1.00 24.13 80 ASP H O 1
ATOM 8351 N N . GLY H 1 81 ? -12.763 30.215 37.475 1.00 19.80 81 GLY H N 1
ATOM 8352 C CA . GLY H 1 81 ? -13.308 29.802 38.749 1.00 20.49 81 GLY H CA 1
ATOM 8353 C C . GLY H 1 81 ? -14.724 29.248 38.646 1.00 20.59 81 GLY H C 1
ATOM 8354 O O . GLY H 1 81 ? -15.415 29.357 37.632 1.00 20.37 81 GLY H O 1
ATOM 8355 N N A ASP H 1 82 ? -15.161 28.652 39.758 0.60 21.36 82 ASP H N 1
ATOM 8356 N N B ASP H 1 82 ? -15.171 28.641 39.747 0.40 21.18 82 ASP H N 1
ATOM 8357 C CA A ASP H 1 82 ? -16.467 28.000 39.805 0.60 24.52 82 ASP H CA 1
ATOM 8358 C CA B ASP H 1 82 ? -16.480 27.996 39.742 0.40 23.28 82 ASP H CA 1
ATOM 8359 C C A ASP H 1 82 ? -17.621 28.990 39.727 0.60 22.95 82 ASP H C 1
ATOM 8360 C C B ASP H 1 82 ? -17.631 28.994 39.712 0.40 22.40 82 ASP H C 1
ATOM 8361 O O A ASP H 1 82 ? -18.735 28.603 39.353 0.60 23.66 82 ASP H O 1
ATOM 8362 O O B ASP H 1 82 ? -18.753 28.617 39.353 0.40 22.94 82 ASP H O 1
ATOM 8371 N N . ARG H 1 83 ? -17.389 30.252 40.079 1.00 20.90 83 ARG H N 1
ATOM 8372 C CA . ARG H 1 83 ? -18.401 31.283 39.938 1.00 20.21 83 ARG H CA 1
ATOM 8373 C C . ARG H 1 83 ? -17.740 32.516 39.343 1.00 17.79 83 ARG H C 1
ATOM 8374 O O . ARG H 1 83 ? -16.514 32.607 39.270 1.00 18.57 83 ARG H O 1
ATOM 8382 N N . VAL H 1 84 ? -18.563 33.446 38.867 1.00 17.15 84 VAL H N 1
ATOM 8383 C CA . VAL H 1 84 ? -18.011 34.657 38.260 1.00 16.99 84 VAL H CA 1
ATOM 8384 C C . VAL H 1 84 ? -17.459 35.548 39.359 1.00 16.49 84 VAL H C 1
ATOM 8385 O O . VAL H 1 84 ? -18.178 35.899 40.302 1.00 18.61 84 VAL H O 1
ATOM 8389 N N . GLY H 1 85 ? -16.194 35.935 39.225 1.00 15.45 85 GLY H N 1
ATOM 8390 C CA . GLY H 1 85 ? -15.529 36.786 40.198 1.00 15.68 85 GLY H CA 1
ATOM 8391 C C . GLY H 1 85 ? -15.555 38.250 39.801 1.00 14.33 85 GLY H C 1
ATOM 8392 O O . GLY H 1 85 ? -15.550 38.604 38.622 1.00 15.30 85 GLY H O 1
ATOM 8393 N N . ALA H 1 86 ? -15.534 39.099 40.805 1.00 14.54 86 ALA H N 1
ATOM 8394 C CA . ALA H 1 86 ? -15.407 40.534 40.629 1.00 14.27 86 ALA H CA 1
ATOM 8395 C C . ALA H 1 86 ? -14.001 40.981 41.010 1.00 12.43 86 ALA H C 1
ATOM 8396 O O . ALA H 1 86 ? -13.279 40.273 41.718 1.00 13.24 86 ALA H O 1
ATOM 8398 N N . PRO H 1 87 ? -13.582 42.172 40.572 1.00 12.96 87 PRO H N 1
ATOM 8399 C CA . PRO H 1 87 ? -12.307 42.716 41.053 1.00 12.55 87 PRO H CA 1
ATOM 8400 C C . PRO H 1 87 ? -12.318 42.792 42.571 1.00 11.46 87 PRO H C 1
ATOM 8401 O O . PRO H 1 87 ? -13.355 43.045 43.186 1.00 12.46 87 PRO H O 1
ATOM 8405 N N . CYS H 1 88 ? -11.148 42.547 43.176 1.00 11.40 88 CYS H N 1
ATOM 8406 C CA . CYS H 1 88 ? -11.037 42.653 44.625 1.00 11.65 88 CYS H CA 1
ATOM 8407 C C . CYS H 1 88 ? -11.166 44.115 45.062 1.00 10.49 88 CYS H C 1
ATOM 8408 O O . CYS H 1 88 ? -11.197 45.034 44.241 1.00 11.37 88 CYS H O 1
ATOM 8411 N N . GLY H 1 89 ? -11.216 44.335 46.381 1.00 11.19 89 GLY H N 1
ATOM 8412 C CA . GLY H 1 89 ? -11.434 45.690 46.873 1.00 10.95 89 GLY H CA 1
ATOM 8413 C C . GLY H 1 89 ? -10.319 46.648 46.477 1.00 10.30 89 GLY H C 1
ATOM 8414 O O . GLY H 1 89 ? -10.575 47.841 46.260 1.00 10.62 89 GLY H O 1
ATOM 8415 N N . ILE H 1 90 ? -9.065 46.173 46.430 1.00 10.42 90 ILE H N 1
ATOM 8416 C CA . ILE H 1 90 ? -7.969 47.039 45.988 1.00 10.71 90 ILE H CA 1
ATOM 8417 C C . ILE H 1 90 ? -8.243 47.548 44.574 1.00 10.27 90 ILE H C 1
ATOM 8418 O O . ILE H 1 90 ? -8.155 48.751 44.266 1.00 11.18 90 ILE H O 1
ATOM 8423 N N . CYS H 1 91 ? -8.567 46.617 43.689 1.00 10.89 91 CYS H N 1
ATOM 8424 C CA . CYS H 1 91 ? -8.811 46.961 42.300 1.00 11.02 91 CYS H CA 1
ATOM 8425 C C . CYS H 1 91 ? -10.037 47.837 42.146 1.00 10.34 91 CYS H C 1
ATOM 8426 O O . CYS H 1 91 ? -10.054 48.736 41.298 1.00 11.18 91 CYS H O 1
ATOM 8429 N N . ARG H 1 92 ? -11.057 47.644 42.973 1.00 10.63 92 ARG H N 1
ATOM 8430 C CA . ARG H 1 92 ? -12.212 48.528 42.907 1.00 10.97 92 ARG H CA 1
ATOM 8431 C C . ARG H 1 92 ? -11.827 49.957 43.284 1.00 10.60 92 ARG H C 1
ATOM 8432 O O . ARG H 1 92 ? -12.334 50.899 42.699 1.00 11.45 92 ARG H O 1
ATOM 8440 N N . GLN H 1 93 ? -10.947 50.111 44.276 1.00 10.66 93 GLN H N 1
ATOM 8441 C CA . GLN H 1 93 ? -10.512 51.457 44.645 1.00 10.87 93 GLN H CA 1
ATOM 8442 C C . GLN H 1 93 ? -9.778 52.117 43.476 1.00 10.78 93 GLN H C 1
ATOM 8443 O O . GLN H 1 93 ? -9.975 53.309 43.199 1.00 11.53 93 GLN H O 1
ATOM 8449 N N . VAL H 1 94 ? -8.941 51.361 42.763 1.00 10.66 94 VAL H N 1
ATOM 8450 C CA . VAL H 1 94 ? -8.249 51.898 41.594 1.00 10.79 94 VAL H CA 1
ATOM 8451 C C . VAL H 1 94 ? -9.241 52.240 40.486 1.00 10.49 94 VAL H C 1
ATOM 8452 O O . VAL H 1 94 ? -9.208 53.343 39.919 1.00 11.34 94 VAL H O 1
ATOM 8456 N N . LEU H 1 95 ? -10.140 51.307 40.155 1.00 11.12 95 LEU H N 1
ATOM 8457 C CA . LEU H 1 95 ? -11.071 51.547 39.056 1.00 12.16 95 LEU H CA 1
ATOM 8458 C C . LEU H 1 95 ? -12.034 52.682 39.372 1.00 11.83 95 LEU H C 1
ATOM 8459 O O . LEU H 1 95 ? -12.484 53.363 38.452 1.00 12.80 95 LEU H O 1
ATOM 8464 N N A SER H 1 96 ? -12.355 52.888 40.654 0.74 12.07 96 SER H N 1
ATOM 8465 N N B SER H 1 96 ? -12.386 52.881 40.643 0.26 12.14 96 SER H N 1
ATOM 8466 C CA A SER H 1 96 ? -13.181 54.030 41.065 0.74 13.79 96 SER H CA 1
ATOM 8467 C CA B SER H 1 96 ? -13.347 53.932 40.964 0.26 13.26 96 SER H CA 1
ATOM 8468 C C A SER H 1 96 ? -12.559 55.353 40.648 0.74 14.56 96 SER H C 1
ATOM 8469 C C B SER H 1 96 ? -12.812 55.314 40.643 0.26 13.74 96 SER H C 1
ATOM 8470 O O A SER H 1 96 ? -13.272 56.300 40.296 0.74 16.47 96 SER H O 1
ATOM 8471 O O B SER H 1 96 ? -13.599 56.256 40.514 0.26 14.40 96 SER H O 1
ATOM 8476 N N A GLU H 1 97 ? -11.243 55.433 40.676 0.74 13.54 97 GLU H N 1
ATOM 8477 N N B GLU H 1 97 ? -11.499 55.450 40.501 0.26 13.24 97 GLU H N 1
ATOM 8478 C CA A GLU H 1 97 ? -10.572 56.650 40.252 0.74 14.25 97 GLU H CA 1
ATOM 8479 C CA B GLU H 1 97 ? -10.898 56.719 40.138 0.26 13.75 97 GLU H CA 1
ATOM 8480 C C A GLU H 1 97 ? -10.373 56.712 38.744 0.74 12.58 97 GLU H C 1
ATOM 8481 C C B GLU H 1 97 ? -10.341 56.741 38.726 0.26 12.56 97 GLU H C 1
ATOM 8482 O O A GLU H 1 97 ? -10.489 57.782 38.136 0.74 14.80 97 GLU H O 1
ATOM 8483 O O B GLU H 1 97 ? -10.148 57.830 38.178 0.26 13.49 97 GLU H O 1
ATOM 8494 N N . LEU H 1 98 ? -10.068 55.580 38.120 1.00 11.43 98 LEU H N 1
ATOM 8495 C CA . LEU H 1 98 ? -9.514 55.559 36.775 1.00 11.58 98 LEU H CA 1
ATOM 8496 C C . LEU H 1 98 ? -10.538 55.272 35.691 1.00 11.89 98 LEU H C 1
ATOM 8497 O O . LEU H 1 98 ? -10.220 55.451 34.514 1.00 12.56 98 LEU H O 1
ATOM 8502 N N . LEU H 1 99 ? -11.756 54.871 36.040 1.00 12.23 99 LEU H N 1
ATOM 8503 C CA . LEU H 1 99 ? -12.807 54.631 35.053 1.00 13.01 99 LEU H CA 1
ATOM 8504 C C . LEU H 1 99 ? -13.940 55.611 35.283 1.00 14.15 99 LEU H C 1
ATOM 8505 O O . LEU H 1 99 ? -14.208 56.000 36.424 1.00 15.70 99 LEU H O 1
ATOM 8510 N N . ASN H 1 100 ? -14.597 56.002 34.201 1.00 13.78 100 ASN H N 1
ATOM 8511 C CA . ASN H 1 100 ? -15.869 56.703 34.311 1.00 14.15 100 ASN H CA 1
ATOM 8512 C C . ASN H 1 100 ? -17.012 55.743 34.656 1.00 14.81 100 ASN H C 1
ATOM 8513 O O . ASN H 1 100 ? -16.910 54.521 34.491 1.00 15.15 100 ASN H O 1
ATOM 8518 N N . ASP H 1 101 ? -18.141 56.330 35.081 1.00 15.58 101 ASP H N 1
ATOM 8519 C CA . ASP H 1 101 ? -19.275 55.559 35.597 1.00 18.01 101 ASP H CA 1
ATOM 8520 C C . ASP H 1 101 ? -20.037 54.821 34.510 1.00 17.73 101 ASP H C 1
ATOM 8521 O O . ASP H 1 101 ? -20.796 53.907 34.838 1.00 21.06 101 ASP H O 1
ATOM 8526 N N . ASN H 1 102 ? -19.846 55.174 33.244 1.00 16.78 102 ASN H N 1
ATOM 8527 C CA . ASN H 1 102 ? -20.511 54.509 32.139 1.00 17.12 102 ASN H CA 1
ATOM 8528 C C . ASN H 1 102 ? -19.657 53.432 31.483 1.00 17.60 102 ASN H C 1
ATOM 8529 O O . ASN H 1 102 ? -20.132 52.777 30.558 1.00 21.34 102 ASN H O 1
ATOM 8534 N N . THR H 1 103 ? -18.440 53.192 31.950 1.00 15.75 103 THR H N 1
ATOM 8535 C CA . THR H 1 103 ? -17.581 52.240 31.248 1.00 15.44 103 THR H CA 1
ATOM 8536 C C . THR H 1 103 ? -17.936 50.825 31.681 1.00 15.23 103 THR H C 1
ATOM 8537 O O . THR H 1 103 ? -17.864 50.521 32.873 1.00 16.35 103 THR H O 1
ATOM 8541 N N . PRO H 1 104 ? -18.300 49.927 30.760 1.00 15.90 104 PRO H N 1
ATOM 8542 C CA . PRO H 1 104 ? -18.664 48.562 31.172 1.00 16.38 104 PRO H CA 1
ATOM 8543 C C . PRO H 1 104 ? -17.455 47.761 31.617 1.00 15.49 104 PRO H C 1
ATOM 8544 O O . PRO H 1 104 ? -16.359 47.881 31.056 1.00 15.62 104 PRO H O 1
ATOM 8548 N N . ILE H 1 105 ? -17.677 46.960 32.646 1.00 15.84 105 ILE H N 1
ATOM 8549 C CA . ILE H 1 105 ? -16.706 45.990 33.133 1.00 14.89 105 ILE H CA 1
ATOM 8550 C C . ILE H 1 105 ? -17.346 44.632 32.908 1.00 15.39 105 ILE H C 1
ATOM 8551 O O . ILE H 1 105 ? -18.355 44.304 33.548 1.00 17.36 105 ILE H O 1
ATOM 8556 N N . TYR H 1 106 ? -16.778 43.837 32.015 1.00 15.02 106 TYR H N 1
ATOM 8557 C CA . TYR H 1 106 ? -17.277 42.491 31.725 1.00 15.26 106 TYR H CA 1
ATOM 8558 C C . TYR H 1 106 ? -16.527 41.481 32.575 1.00 15.12 106 TYR H C 1
ATOM 8559 O O . TYR H 1 106 ? -15.296 41.504 32.630 1.00 16.25 106 TYR H O 1
ATOM 8568 N N . LEU H 1 107 ? -17.268 40.601 33.226 1.00 14.67 107 LEU H N 1
ATOM 8569 C CA . LEU H 1 107 ? -16.696 39.594 34.113 1.00 14.51 107 LEU H CA 1
ATOM 8570 C C . LEU H 1 107 ? -17.104 38.225 33.591 1.00 15.11 107 LEU H C 1
ATOM 8571 O O . LEU H 1 107 ? -18.278 38.008 33.288 1.00 17.33 107 LEU H O 1
ATOM 8576 N N . SER H 1 108 ? -16.159 37.300 33.467 1.00 14.69 108 SER H N 1
ATOM 8577 C CA . SER H 1 108 ? -16.555 35.972 33.020 1.00 15.30 108 SER H CA 1
ATOM 8578 C C . SER H 1 108 ? -15.648 34.917 33.624 1.00 15.49 108 SER H C 1
ATOM 8579 O O . SER H 1 108 ? -14.438 35.127 33.761 1.00 15.41 108 SER H O 1
ATOM 8582 N N . ASN H 1 109 ? -16.234 33.752 33.919 1.00 16.14 109 ASN H N 1
ATOM 8583 C CA . ASN H 1 109 ? -15.451 32.588 34.310 1.00 17.05 109 ASN H CA 1
ATOM 8584 C C . ASN H 1 109 ? -15.422 31.551 33.203 1.00 18.66 109 ASN H C 1
ATOM 8585 O O . ASN H 1 109 ? -15.065 30.393 33.453 1.00 20.22 109 ASN H O 1
ATOM 8590 N N . GLY H 1 110 ? -15.795 31.933 31.984 1.00 19.83 110 GLY H N 1
ATOM 8591 C CA . GLY H 1 110 ? -15.893 31.007 30.873 1.00 21.06 110 GLY H CA 1
ATOM 8592 C C . GLY H 1 110 ? -17.208 30.260 30.787 1.00 22.08 110 GLY H C 1
ATOM 8593 O O . GLY H 1 110 ? -17.489 29.639 29.746 1.00 25.30 110 GLY H O 1
ATOM 8594 N N . LYS H 1 111 ? -18.004 30.247 31.852 1.00 23.06 111 LYS H N 1
ATOM 8595 C CA . LYS H 1 111 ? -19.315 29.606 31.851 1.00 24.07 111 LYS H CA 1
ATOM 8596 C C . LYS H 1 111 ? -20.466 30.595 31.913 1.00 24.37 111 LYS H C 1
ATOM 8597 O O . LYS H 1 111 ? -21.533 30.324 31.367 1.00 26.37 111 LYS H O 1
ATOM 8601 N N . GLU H 1 112 ? -20.272 31.730 32.575 1.00 23.35 112 GLU H N 1
ATOM 8602 C CA . GLU H 1 112 ? -21.262 32.794 32.650 1.00 22.34 112 GLU H CA 1
ATOM 8603 C C . GLU H 1 112 ? -20.528 34.115 32.507 1.00 21.14 112 GLU H C 1
ATOM 8604 O O . GLU H 1 112 ? -19.327 34.197 32.767 1.00 20.92 112 GLU H O 1
ATOM 8606 N N . THR H 1 113 ? -21.265 35.149 32.098 1.00 21.30 113 THR H N 1
ATOM 8607 C CA . THR H 1 113 ? -20.700 36.482 31.902 1.00 21.66 113 THR H CA 1
ATOM 8608 C C . THR H 1 113 ? -21.639 37.517 32.500 1.00 21.42 113 THR H C 1
ATOM 8609 O O . THR H 1 113 ? -22.851 37.459 32.276 1.00 24.05 113 THR H O 1
ATOM 8613 N N . LEU H 1 114 ? -21.078 38.462 33.251 1.00 18.99 114 LEU H N 1
ATOM 8614 C CA . LEU H 1 114 ? -21.824 39.557 33.857 1.00 18.55 114 LEU H CA 1
ATOM 8615 C C . LEU H 1 114 ? -21.259 40.872 33.346 1.00 18.23 114 LEU H C 1
ATOM 8616 O O . LEU H 1 114 ? -20.099 40.955 32.946 1.00 19.17 114 LEU H O 1
ATOM 8621 N N . GLU H 1 115 ? -22.095 41.902 33.333 1.00 18.25 115 GLU H N 1
ATOM 8622 C CA . GLU H 1 115 ? -21.661 43.253 33.007 1.00 20.52 115 GLU H CA 1
ATOM 8623 C C . GLU H 1 115 ? -21.927 44.136 34.216 1.00 18.54 115 GLU H C 1
ATOM 8624 O O . GLU H 1 115 ? -23.031 44.114 34.769 1.00 21.17 115 GLU H O 1
ATOM 8630 N N . LYS H 1 116 ? -20.915 44.902 34.627 1.00 17.37 116 LYS H N 1
ATOM 8631 C CA . LYS H 1 116 ? -21.036 45.804 35.764 1.00 17.86 116 LYS H CA 1
ATOM 8632 C C . LYS H 1 116 ? -20.476 47.163 35.393 1.00 18.08 116 LYS H C 1
ATOM 8633 O O . LYS H 1 116 ? -19.758 47.313 34.415 1.00 20.86 116 LYS H O 1
ATOM 8639 N N . THR H 1 117 ? -20.825 48.173 36.178 1.00 17.27 117 THR H N 1
ATOM 8640 C CA . THR H 1 117 ? -20.076 49.426 36.201 1.00 18.19 117 THR H CA 1
ATOM 8641 C C . THR H 1 117 ? -19.476 49.587 37.591 1.00 17.81 117 THR H C 1
ATOM 8642 O O . THR H 1 117 ? -19.853 48.899 38.538 1.00 18.55 117 THR H O 1
ATOM 8646 N N . ILE H 1 118 ? -18.516 50.511 37.710 1.00 16.79 118 ILE H N 1
ATOM 8647 C CA . ILE H 1 118 ? -17.762 50.573 38.954 1.00 16.93 118 ILE H CA 1
ATOM 8648 C C . ILE H 1 118 ? -18.647 50.994 40.120 1.00 16.98 118 ILE H C 1
ATOM 8649 O O . ILE H 1 118 ? -18.453 50.540 41.257 1.00 17.17 118 ILE H O 1
ATOM 8654 N N . ASP H 1 119 ? -19.661 51.828 39.858 1.00 18.90 119 ASP H N 1
ATOM 8655 C CA . ASP H 1 119 ? -20.522 52.250 40.955 1.00 24.02 119 ASP H CA 1
ATOM 8656 C C . ASP H 1 119 ? -21.283 51.081 41.573 1.00 23.75 119 ASP H C 1
ATOM 8657 O O . ASP H 1 119 ? -21.533 51.078 42.781 1.00 25.07 119 ASP H O 1
ATOM 8662 N N . GLU H 1 120 ? -21.630 50.063 40.774 1.00 21.87 120 GLU H N 1
ATOM 8663 C CA . GLU H 1 120 ? -22.313 48.886 41.305 1.00 23.13 120 GLU H CA 1
ATOM 8664 C C . GLU H 1 120 ? -21.413 48.074 42.229 1.00 21.76 120 GLU H C 1
ATOM 8665 O O . GLU H 1 120 ? -21.907 47.342 43.093 1.00 23.51 120 GLU H O 1
ATOM 8671 N N . LEU H 1 121 ? -20.101 48.141 42.037 1.00 16.81 121 LEU H N 1
ATOM 8672 C CA . LEU H 1 121 ? -19.183 47.319 42.809 1.00 16.40 121 LEU H CA 1
ATOM 8673 C C . LEU H 1 121 ? -18.645 48.013 44.054 1.00 15.05 121 LEU H C 1
ATOM 8674 O O . LEU H 1 121 ? -18.077 47.340 44.928 1.00 14.63 121 LEU H O 1
ATOM 8679 N N . LEU H 1 122 ? -18.800 49.330 44.183 1.00 15.34 122 LEU H N 1
ATOM 8680 C CA . LEU H 1 122 ? -18.172 50.048 45.290 1.00 14.74 122 LEU H CA 1
ATOM 8681 C C . LEU H 1 122 ? -19.099 51.148 45.776 1.00 15.46 122 LEU H C 1
ATOM 8682 O O . LEU H 1 122 ? -19.054 52.272 45.281 1.00 17.44 122 LEU H O 1
ATOM 8687 N N A PRO H 1 123 ? -19.960 50.855 46.749 0.44 15.71 123 PRO H N 1
ATOM 8688 N N B PRO H 1 123 ? -19.951 50.859 46.758 0.56 15.54 123 PRO H N 1
ATOM 8689 C CA A PRO H 1 123 ? -20.781 51.916 47.349 0.44 16.75 123 PRO H CA 1
ATOM 8690 C CA B PRO H 1 123 ? -20.786 51.918 47.338 0.56 16.98 123 PRO H CA 1
ATOM 8691 C C A PRO H 1 123 ? -19.900 52.920 48.080 0.44 15.87 123 PRO H C 1
ATOM 8692 C C B PRO H 1 123 ? -19.944 52.888 48.161 0.56 16.36 123 PRO H C 1
ATOM 8693 O O A PRO H 1 123 ? -18.748 52.632 48.410 0.44 15.14 123 PRO H O 1
ATOM 8694 O O B PRO H 1 123 ? -18.849 52.557 48.619 0.56 16.07 123 PRO H O 1
ATOM 8701 N N . MET H 1 124 ? -20.463 54.104 48.341 1.00 16.56 124 MET H N 1
ATOM 8702 C CA . MET H 1 124 ? -19.831 55.103 49.211 1.00 16.58 124 MET H CA 1
ATOM 8703 C C . MET H 1 124 ? -18.365 55.344 48.856 1.00 14.23 124 MET H C 1
ATOM 8704 O O . MET H 1 124 ? -17.463 55.175 49.685 1.00 15.86 124 MET H O 1
ATOM 8709 N N . ARG H 1 125 ? -18.125 55.684 47.609 1.00 13.98 125 ARG H N 1
ATOM 8710 C CA . ARG H 1 125 ? -16.754 55.809 47.120 1.00 14.09 125 ARG H CA 1
ATOM 8711 C C . ARG H 1 125 ? -16.064 57.021 47.728 1.00 14.12 125 ARG H C 1
ATOM 8712 O O . ARG H 1 125 ? -16.678 58.071 47.929 1.00 16.09 125 ARG H O 1
ATOM 8720 N N . PHE H 1 126 ? -14.781 56.861 48.032 1.00 13.89 126 PHE H N 1
ATOM 8721 C CA . PHE H 1 126 ? -13.917 57.976 48.405 1.00 13.29 126 PHE H CA 1
ATOM 8722 C C . PHE H 1 126 ? -13.186 58.422 47.159 1.00 14.31 126 PHE H C 1
ATOM 8723 O O . PHE H 1 126 ? -12.405 57.649 46.580 1.00 16.64 126 PHE H O 1
ATOM 8731 N N . THR H 1 127 ? -13.452 59.657 46.740 1.00 14.48 127 THR H N 1
ATOM 8732 C CA . THR H 1 127 ? -13.051 60.136 45.426 1.00 15.11 127 THR H CA 1
ATOM 8733 C C . THR H 1 127 ? -11.943 61.179 45.527 1.00 13.36 127 THR H C 1
ATOM 8734 O O . THR H 1 127 ? -11.669 61.747 46.596 1.00 13.98 127 THR H O 1
ATOM 8738 N N . LYS H 1 128 ? -11.357 61.458 44.360 1.00 13.33 128 LYS H N 1
ATOM 8739 C CA . LYS H 1 128 ? -10.381 62.537 44.228 1.00 12.99 128 LYS H CA 1
ATOM 8740 C C . LYS H 1 128 ? -10.923 63.830 44.806 1.00 13.35 128 LYS H C 1
ATOM 8741 O O . LYS H 1 128 ? -10.222 64.529 45.547 1.00 14.51 128 LYS H O 1
ATOM 8747 N N . GLU H 1 129 ? -12.166 64.177 44.494 1.00 14.99 129 GLU H N 1
ATOM 8748 C CA . GLU H 1 129 ? -12.616 65.457 45.017 1.00 17.74 129 GLU H CA 1
ATOM 8749 C C . GLU H 1 129 ? -12.920 65.411 46.509 1.00 16.67 129 GLU H C 1
ATOM 8750 O O . GLU H 1 129 ? -12.845 66.454 47.165 1.00 17.05 129 GLU H O 1
ATOM 8756 N N . ASP H 1 130 ? -13.250 64.247 47.079 1.00 15.71 130 ASP H N 1
ATOM 8757 C CA . ASP H 1 130 ? -13.361 64.160 48.540 1.00 16.11 130 ASP H CA 1
ATOM 8758 C C . ASP H 1 130 ? -12.042 64.510 49.206 1.00 15.26 130 ASP H C 1
ATOM 8759 O O . ASP H 1 130 ? -12.017 65.128 50.279 1.00 18.15 130 ASP H O 1
ATOM 8764 N N . LEU H 1 131 ? -10.928 64.137 48.586 1.00 12.86 131 LEU H N 1
ATOM 8765 C CA . LEU H 1 131 ? -9.624 64.474 49.139 1.00 12.65 131 LEU H CA 1
ATOM 8766 C C . LEU H 1 131 ? -9.235 65.906 48.793 1.00 12.52 131 LEU H C 1
ATOM 8767 O O . LEU H 1 131 ? -8.861 66.689 49.681 1.00 13.65 131 LEU H O 1
ATOM 8772 N N . LEU H 1 132 ? -9.313 66.287 47.512 1.00 13.35 132 LEU H N 1
ATOM 8773 C CA . LEU H 1 132 ? -8.818 67.604 47.132 1.00 13.93 132 LEU H CA 1
ATOM 8774 C C . LEU H 1 132 ? -9.705 68.712 47.684 1.00 15.55 132 LEU H C 1
ATOM 8775 O O . LEU H 1 132 ? -9.229 69.835 47.897 1.00 17.89 132 LEU H O 1
ATOM 8780 N N . GLY H 1 133 ? -10.987 68.439 47.932 1.00 15.33 133 GLY H N 1
ATOM 8781 C CA . GLY H 1 133 ? -11.865 69.432 48.518 1.00 17.66 133 GLY H CA 1
ATOM 8782 C C . GLY H 1 133 ? -11.813 69.512 50.023 1.00 18.21 133 GLY H C 1
ATOM 8783 O O . GLY H 1 133 ? -12.534 70.325 50.607 1.00 20.57 133 GLY H O 1
ATOM 8784 N N . HIS H 1 134 ? -10.971 68.707 50.673 1.00 17.78 134 HIS H N 1
ATOM 8785 C CA . HIS H 1 134 ? -10.907 68.638 52.120 1.00 20.18 134 HIS H CA 1
ATOM 8786 C C . HIS H 1 134 ? -10.228 69.875 52.674 1.00 25.02 134 HIS H C 1
ATOM 8787 O O . HIS H 1 134 ? -9.095 70.167 52.312 1.00 26.98 134 HIS H O 1
#

B-factor: mean 18.15, std 6.97, range [9.05, 53.54]